Protein 8KG1 (pdb70)

Sequence (808 aa):
RHEIFDVNAIRADFPILRETVNGKPLIWFDNAATTQKPQAVIDRLSHFYAHENSNIHRAAHELAARATDAYEDAREAVRRFIGAAKAEEIIFLRGTTEAINLVAHHAWGGKHLGPGDEIVITHLEHHANIVPWQLLSRQTGAVLKVAPVDDAGNLLLGEFEDLLGPRTKLVAATQVSNALGTVTPVETIVELGHRYGARVLIDGAQSIPHMPIDVAALGADFFVFSGHIYGPTGIGVLYGREDALAETPPWQGGGNMIADVTLERSLYQGPPNKFEAGTGNIADAVGLGEAIRYVERVGIERIAAYEHALLEYATPRLAAIPGVRIVGTAQEKASVLSFVLAGHEPLEVGKALNAEGIAVRAGHHCAQPILRRMGLEATVRPSFAFYNTFDEIDVFIDAVRRIAEFDVNAIRADFPILRETVNGKPLIWFDNAATTQKPQAVIDRLSHFYAHENSNIHHRAAHELAARATDAYEDAREAVRRFIGAAKAEEIIFLRGTTEAINLVAHAWGGKHLGPGDEIVITHLEHHANIVPWQLLSRQTGAVLKVAPVDDAGNLLLGEFEDLLGPRTKLVAATQVSNALGTVTPVETIVELGHRYGARVLIDGAQSIPHMPIDVAALGADFFVFSGHIYGPTGIGVLYGREDALAETPPWQGGGNMIADVTLERSLYQGPPNKFEAGTGNIADAVGLGEAIRYVERVGIERIAAYEHALLEYATPRLAAIPGVRIVGTAQEKASVLSFVLAGHEPLEVGKALNAEGIAVRAGHHCAQPILRRMGLEATVRPSFAFYNTFDEIDVFIDAVRRIAEGSVD

Nearest PDB structures (foldseek):
  7ceq-assembly1_A  TM=9.903E-01  e=4.840E-55  Bacillus subtilis subsp. subtilis str. 168
  5j8q-assembly1_A  TM=9.914E-01  e=7.626E-55  Bacillus subtilis subsp. subtilis str. 168
  7e6c-assembly1_A  TM=9.897E-01  e=1.690E-54  Bacillus subtilis subsp. subtilis str. 168
  7cep-assembly1_A  TM=9.907E-01  e=2.245E-54  Bacillus subtilis subsp. subtilis str. 168
  7e6e-assembly1_A  TM=9.894E-01  e=1.308E-53  Bacillus subtilis subsp. subtilis str. 168

InterPro domains:
  IPR000192 Aminotransferase class V domain [PF00266] (178-547)
  IPR010970 Cysteine desulfurase, SufS [TIGR01979] (160-555)
  IPR010970 Cysteine desulfurase, SufS [cd06453] (178-551)
  IPR015421 Pyridoxal phosphate-dependent transferase, major domain [G3DSA:3.40.640.10] (189-449)
  IPR015422 Pyridoxal phosphate-dependent transferase, small domain [G3DSA:3.90.1150.10] (161-551)
  IPR015424 Pyridoxal phosphate-dependent transferase [SSF53383] (156-556)

Solvent-accessible surface area: 25689 Å² total

Organism: Mycolicibacterium smegmatis (strain ATCC 700084 / mc(2)155) (NCBI:txid246196)

Foldseek 3Di:
DLPDDDLVVVLVQFVCQQDAFLNFGAFELAVLVFDTAGVLLVVLLVCCVVPQDDFADLVPDPSNVSLNVLLLLLLVLVCVQQAPPDSLQKAKFQFQLVQLLLCLVFVLVVPAAAAAEEEEELLDFLSQPVSNVVSCVVHNYHYHYQYAPQLGAGDVVSSLVPAALRYAEYEYEQARSAFQDGYPLLSVCVSCVVNPYAYEYECQPPSLAAGHHCVVSVHQWYWYHLSLNFDHRIIIIGGPQVSQVSGAEDDDAPQQWPDDDPVDTHGDRGPSVHDHDGGPSSRSSSSSSSSVVCVSNNNVNFNVLQVVLCVVLQVLLVPQPQKDWGHNYPDGGFKTWIDGPPDQQVVLQVLVVSNSYHWDWFCSSSQSSQVVNVHGTTTIRGDGSSGDNVSSVSSSVSVNVVND/DCLPVVLVQFVCQQDFFLNFGFFELAPLVFDTAGVLLVVLLVCCVVPQDDFADLVPDPSNVSLPVLLLLLLVLVCVQQAPPDSLQKAKFQWQLVLLLLCLVWVVVQFFAAAAEEEEELLDFLSQPVSNVVSCVVHNYYYHYQYDDLQRAGDVVSSLVVAALRYAEYEYEQARSAFQDGHPLLSVCVSCVVRPYAYEYECQPPSLAAGHNCVVSVHQWYWYALSLNFDGRIIIIGGDQVSQVSTAEDDDAPQQFPDDDVVDTHGDRGPSVHDHDGGPSSRSSSSSSSSVVCVVVPNVVFNVQQVVLCVLQAVLLCPQPQKDWRHNYPDGGFKTWIAGPLAQQVVLQVLVVVNNYHWDWFCNSSQSSQVVNVHGITTMRGDGSSHDPVSSVSVSVSVNVVNPDDGD

Secondary structure (DSSP, 8-state):
--SS--HHHHHTT-GGGG-EETTEE-EE-BTTT-----HHHHHHHHHIIIII-S-S-TTS-HHHHHHHHHHHHHHHHHHHHHT-S-GGGEEEES-HHHHHHHIIIIIIHHH--TT-EEEEETT--GGGTHHHHHHHHHH-PEEEEE-B-TT--B-HHHHHHH--TTEEEEEEESB-TTT-BBP-HHHHHHHHHHTT-EEEEE-TTTTTTS---HHHH--SEEEEE----S-TT-EEEEE-HHHHHTSPP-S-STTTEEEE-SS-EEE--TTGGG--SS--HHHHHHHHHHHHHHHHH-HHHHHHHHHHHHHHHHHHHHTSTTEEEE---SSB-SB-EEEETTS-HHHHHHHHHHTTEE-EEE-TT-HHHHHHTT-S-EEE-B--TT--HHHHHHHHHHHHHHH-/--HHHHHTT-GGGG-EETTEEPEE-BTTT-----HHHHHHHHHIIIII-S-S-TTS-HHHHHHHHHHHHHHHHHHHHHT-S-GGGEEEES-HHHHHHHIIIIIIHHH--TT-EEEEETT--GGGTHHHHHHHHHH--EEEEE-B-TT--B-HHHHHHT--TTEEEEEEESB-TTT-BBP-HHHHHHHHHHTT-EEEEE-TTTTTTS---HHHH--SEEEEE------TT-EEEEE-HHHHHT----S-STTTEEEE-SS-EEE--TTGGG--SS--HHHHHHHHHHHHHHHHH-HHHHHHHHHHHHHHHHHHHHTSTTEEEE---SSB-SB-EEEETTS-HHHHHHHHHHTTEE-EEE-TT-HHHHHHTT-S-EEE-B--TT--HHHHHHHHHHHHHHHHS---

B-factor: mean 27.11, std 9.47, range [10.6, 81.76]

Structure (mmCIF, N/CA/C/O backbone):
data_8KG1
#
_entry.id   8KG1
#
_cell.length_a   112.092
_cell.length_b   112.092
_cell.length_c   120.813
_cell.angle_alpha   90.00
_cell.angle_beta   90.00
_cell.angle_gamma   120.00
#
_symmetry.space_group_name_H-M   'P 31 2 1'
#
loop_
_entity.id
_entity.type
_entity.pdbx_description
1 polymer 'cysteine desulfurase'
2 water water
#
loop_
_atom_site.group_PDB
_atom_site.id
_atom_site.type_symbol
_atom_site.label_atom_id
_atom_site.label_alt_id
_atom_site.label_comp_id
_atom_site.label_asym_id
_atom_site.label_entity_id
_atom_site.label_seq_id
_atom_site.pdbx_PDB_ins_code
_atom_site.Cartn_x
_atom_site.Cartn_y
_atom_site.Cartn_z
_atom_site.occupancy
_atom_site.B_iso_or_equiv
_atom_site.auth_seq_id
_atom_site.auth_comp_id
_atom_site.auth_asym_id
_atom_site.auth_atom_id
_atom_site.pdbx_PDB_model_num
ATOM 1 N N . ARG A 1 11 ? -74.644 47.650 -8.758 1.00 55.79 152 ARG A N 1
ATOM 2 C CA . ARG A 1 11 ? -74.611 47.145 -10.128 1.00 49.06 152 ARG A CA 1
ATOM 3 C C . ARG A 1 11 ? -73.461 46.171 -10.315 1.00 48.30 152 ARG A C 1
ATOM 4 O O . ARG A 1 11 ? -72.541 46.114 -9.495 1.00 53.50 152 ARG A O 1
ATOM 12 N N . HIS A 1 12 ? -73.523 45.427 -11.418 1.00 43.69 153 HIS A N 1
ATOM 13 C CA . HIS A 1 12 ? -72.475 44.512 -11.866 1.00 40.78 153 HIS A CA 1
ATOM 14 C C . HIS A 1 12 ? -72.261 43.338 -10.919 1.00 42.37 153 HIS A C 1
ATOM 15 O O . HIS A 1 12 ? -71.242 42.650 -11.008 1.00 39.71 153 HIS A O 1
ATOM 22 N N . GLU A 1 13 ? -73.204 43.080 -10.013 1.00 42.93 154 GLU A N 1
ATOM 23 C CA . GLU A 1 13 ? -73.212 41.796 -9.321 1.00 43.97 154 GLU A CA 1
ATOM 24 C C . GLU A 1 13 ? -73.272 40.653 -10.328 1.00 40.90 154 GLU A C 1
ATOM 25 O O . GLU A 1 13 ? -72.472 39.711 -10.272 1.00 41.66 154 GLU A O 1
ATOM 31 N N . ILE A 1 14 ? -74.224 40.727 -11.262 1.00 35.77 155 ILE A N 1
ATOM 32 C CA . ILE A 1 14 ? -74.307 39.837 -12.414 1.00 38.21 155 ILE A CA 1
ATOM 33 C C . ILE A 1 14 ? -73.756 40.579 -13.622 1.00 35.22 155 ILE A C 1
ATOM 34 O O . ILE A 1 14 ? -73.886 41.805 -13.740 1.00 33.56 155 ILE A O 1
ATOM 39 N N . PHE A 1 15 ? -73.148 39.833 -14.539 1.00 33.12 156 PHE A N 1
ATOM 40 C CA . PHE A 1 15 ? -72.583 40.407 -15.759 1.00 27.47 156 PHE A CA 1
ATOM 41 C C . PHE A 1 15 ? -73.689 40.639 -16.792 1.00 26.64 156 PHE A C 1
ATOM 42 O O . PHE A 1 15 ? -74.410 39.707 -17.163 1.00 24.78 156 PHE A O 1
ATOM 50 N N . ASP A 1 16 ? -73.823 41.875 -17.263 1.00 23.74 157 ASP A N 1
ATOM 51 C CA . ASP A 1 16 ? -74.755 42.184 -18.346 1.00 23.88 157 ASP A CA 1
ATOM 52 C C . ASP A 1 16 ? -74.113 43.247 -19.216 1.00 23.01 157 ASP A C 1
ATOM 53 O O . ASP A 1 16 ? -73.798 44.337 -18.722 1.00 22.99 157 ASP A O 1
ATOM 58 N N . VAL A 1 17 ? -73.929 42.945 -20.503 1.00 20.74 158 VAL A N 1
ATOM 59 C CA . VAL A 1 17 ? -73.116 43.847 -21.313 1.00 20.69 158 VAL A CA 1
ATOM 60 C C . VAL A 1 17 ? -73.781 45.218 -21.481 1.00 24.24 158 VAL A C 1
ATOM 61 O O . VAL A 1 17 ? -73.078 46.229 -21.603 1.00 19.34 158 VAL A O 1
ATOM 65 N N . ASN A 1 18 ? -75.120 45.304 -21.481 1.00 21.18 159 ASN A N 1
ATOM 66 C CA . ASN A 1 18 ? -75.713 46.635 -21.634 1.00 24.67 159 ASN A CA 1
ATOM 67 C C . ASN A 1 18 ? -75.546 47.479 -20.380 1.00 20.75 159 ASN A C 1
ATOM 68 O O . ASN A 1 18 ? -75.281 48.687 -20.474 1.00 22.01 159 ASN A O 1
ATOM 73 N N . ALA A 1 19 ? -75.687 46.867 -19.202 1.00 22.19 160 ALA A N 1
ATOM 74 C CA . ALA A 1 19 ? -75.360 47.570 -17.964 1.00 24.60 160 ALA A CA 1
ATOM 75 C C . ALA A 1 19 ? -73.920 48.082 -17.994 1.00 22.13 160 ALA A C 1
ATOM 76 O O . ALA A 1 19 ? -73.655 49.247 -17.676 1.00 22.39 160 ALA A O 1
ATOM 78 N N . ILE A 1 20 ? -72.978 47.233 -18.410 1.00 21.29 161 ILE A N 1
ATOM 79 C CA . ILE A 1 20 ? -71.570 47.636 -18.459 1.00 19.36 161 ILE A CA 1
ATOM 80 C C . ILE A 1 20 ? -71.378 48.792 -19.434 1.00 20.43 161 ILE A C 1
ATOM 81 O O . ILE A 1 20 ? -70.765 49.815 -19.100 1.00 17.04 161 ILE A O 1
ATOM 86 N N . ARG A 1 21 ? -71.927 48.655 -20.646 1.00 19.99 162 ARG A N 1
ATOM 87 C CA . ARG A 1 21 ? -71.772 49.681 -21.677 1.00 18.79 162 ARG A CA 1
ATOM 88 C C . ARG A 1 21 ? -72.271 51.031 -21.197 1.00 22.33 162 ARG A C 1
ATOM 89 O O . ARG A 1 21 ? -71.716 52.077 -21.564 1.00 20.24 162 ARG A O 1
ATOM 97 N N . ALA A 1 22 ? -73.331 51.028 -20.384 1.00 20.47 163 ALA A N 1
ATOM 98 C CA . ALA A 1 22 ? -73.886 52.288 -19.902 1.00 25.25 163 ALA A CA 1
ATOM 99 C C . ALA A 1 22 ? -72.890 53.093 -19.067 1.00 22.64 163 ALA A C 1
ATOM 100 O O . ALA A 1 22 ? -73.078 54.305 -18.905 1.00 24.50 163 ALA A O 1
ATOM 102 N N . ASP A 1 23 ? -71.850 52.454 -18.525 1.00 20.32 164 ASP A N 1
ATOM 103 C CA . ASP A 1 23 ? -70.816 53.160 -17.775 1.00 22.51 164 ASP A CA 1
ATOM 104 C C . ASP A 1 23 ? -69.845 53.933 -18.662 1.00 20.84 164 ASP A C 1
ATOM 105 O O . ASP A 1 23 ? -69.077 54.756 -18.142 1.00 21.37 164 ASP A O 1
ATOM 110 N N . PHE A 1 24 ? -69.845 53.684 -19.970 1.00 19.61 165 PHE A N 1
ATOM 111 C CA . PHE A 1 24 ? -68.838 54.233 -20.875 1.00 20.14 165 PHE A CA 1
ATOM 112 C C . PHE A 1 24 ? -69.482 55.305 -21.743 1.00 19.44 165 PHE A C 1
ATOM 113 O O . PHE A 1 24 ? -70.086 54.982 -22.778 1.00 19.76 165 PHE A O 1
ATOM 121 N N . PRO A 1 25 ? -69.361 56.589 -21.388 1.00 20.78 166 PRO A N 1
ATOM 122 C CA . PRO A 1 25 ? -70.137 57.621 -22.110 1.00 20.00 166 PRO A CA 1
ATOM 123 C C . PRO A 1 25 ? -69.831 57.703 -23.603 1.00 26.49 166 PRO A C 1
ATOM 124 O O . PRO A 1 25 ? -70.755 57.910 -24.410 1.00 23.18 166 PRO A O 1
ATOM 128 N N . ILE A 1 26 ? -68.572 57.502 -24.008 1.00 19.96 167 ILE A N 1
ATOM 129 C CA . ILE A 1 26 ? -68.230 57.656 -25.424 1.00 20.72 167 ILE A CA 1
ATOM 130 C C . ILE A 1 26 ? -68.934 56.628 -26.291 1.00 21.96 167 ILE A C 1
ATOM 131 O O . ILE A 1 26 ? -69.025 56.808 -27.511 1.00 23.01 167 ILE A O 1
ATOM 136 N N . LEU A 1 27 ? -69.445 55.547 -25.694 1.00 20.65 168 LEU A N 1
ATOM 137 C CA . LEU A 1 27 ? -70.118 54.523 -26.484 1.00 21.86 168 LEU A CA 1
ATOM 138 C C . LEU A 1 27 ? -71.474 54.979 -27.009 1.00 29.82 168 LEU A C 1
ATOM 139 O O . LEU A 1 27 ? -72.071 54.270 -27.829 1.00 25.39 168 LEU A O 1
ATOM 144 N N . ARG A 1 28 ? -71.980 56.131 -26.564 1.00 29.15 169 ARG A N 1
ATOM 145 C CA . ARG A 1 28 ? -73.187 56.683 -27.161 1.00 31.13 169 ARG A CA 1
ATOM 146 C C . ARG A 1 28 ? -72.864 57.712 -28.238 1.00 29.80 169 ARG A C 1
ATOM 147 O O . ARG A 1 28 ? -73.777 58.319 -28.803 1.00 32.16 169 ARG A O 1
ATOM 155 N N . GLU A 1 29 ? -71.590 57.890 -28.567 1.00 27.94 170 GLU A N 1
ATOM 156 C CA . GLU A 1 29 ? -71.216 58.838 -29.604 1.00 29.70 170 GLU A CA 1
ATOM 157 C C . GLU A 1 29 ? -71.621 58.324 -30.988 1.00 35.80 170 GLU A C 1
ATOM 158 O O . GLU A 1 29 ? -71.802 57.119 -31.217 1.00 25.31 170 GLU A O 1
ATOM 164 N N . THR A 1 30 ? -71.764 59.267 -31.920 1.00 35.53 171 THR A N 1
ATOM 165 C CA . THR A 1 30 ? -72.220 58.989 -33.274 1.00 37.97 171 THR A CA 1
ATOM 166 C C . THR A 1 30 ? -71.095 59.284 -34.263 1.00 33.84 171 THR A C 1
ATOM 167 O O . THR A 1 30 ? -70.337 60.238 -34.088 1.00 37.33 171 THR A O 1
ATOM 171 N N . VAL A 1 31 ? -70.977 58.449 -35.291 1.00 32.35 172 VAL A N 1
ATOM 172 C CA . VAL A 1 31 ? -69.948 58.594 -36.314 1.00 40.08 172 VAL A CA 1
ATOM 173 C C . VAL A 1 31 ? -70.640 58.589 -37.663 1.00 39.59 172 VAL A C 1
ATOM 174 O O . VAL A 1 31 ? -71.272 57.591 -38.029 1.00 40.32 172 VAL A O 1
ATOM 178 N N . ASN A 1 32 ? -70.529 59.696 -38.401 1.00 47.03 173 ASN A N 1
ATOM 179 C CA . ASN A 1 32 ? -71.130 59.797 -39.733 1.00 47.03 173 ASN A CA 1
ATOM 180 C C . ASN A 1 32 ? -72.631 59.518 -39.694 1.00 50.63 173 ASN A C 1
ATOM 181 O O . ASN A 1 32 ? -73.196 58.962 -40.635 1.00 54.11 173 ASN A O 1
ATOM 186 N N . GLY A 1 33 ? -73.295 59.881 -38.599 1.00 47.85 174 GLY A N 1
ATOM 187 C CA . GLY A 1 33 ? -74.703 59.572 -38.453 1.00 40.85 174 GLY A CA 1
ATOM 188 C C . GLY A 1 33 ? -75.016 58.166 -37.986 1.00 43.14 174 GLY A C 1
ATOM 189 O O . GLY A 1 33 ? -76.198 57.843 -37.806 1.00 41.05 174 GLY A O 1
ATOM 190 N N . LYS A 1 34 ? -74.003 57.325 -37.767 1.00 38.79 175 LYS A N 1
ATOM 191 C CA . LYS A 1 34 ? -74.147 55.937 -37.350 1.00 35.52 175 LYS A CA 1
ATOM 192 C C . LYS A 1 34 ? -73.639 55.750 -35.922 1.00 36.61 175 LYS A C 1
ATOM 193 O O . LYS A 1 34 ? -72.797 56.517 -35.440 1.00 33.90 175 LYS A O 1
ATOM 199 N N . PRO A 1 35 ? -74.105 54.720 -35.224 1.00 32.54 176 PRO A N 1
ATOM 200 C CA . PRO A 1 35 ? -73.543 54.431 -33.902 1.00 32.16 176 PRO A CA 1
ATOM 201 C C . PRO A 1 35 ? -72.062 54.091 -34.005 1.00 31.31 176 PRO A C 1
ATOM 202 O O . PRO A 1 35 ? -71.620 53.412 -34.935 1.00 29.79 176 PRO A O 1
ATOM 206 N N . LEU A 1 36 ? -71.292 54.592 -33.047 1.00 28.50 177 LEU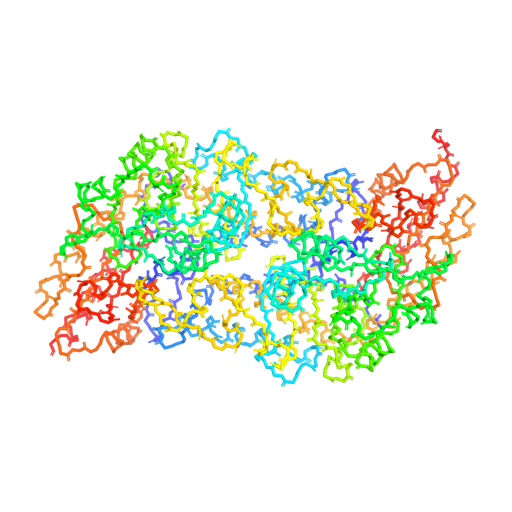 A N 1
ATOM 207 C CA . LEU A 1 36 ? -69.901 54.187 -32.934 1.00 26.85 177 LEU A CA 1
ATOM 208 C C . LEU A 1 36 ? -69.816 52.719 -32.554 1.00 24.37 177 LEU A C 1
ATOM 209 O O . LEU A 1 36 ? -70.549 52.245 -31.684 1.00 25.73 177 LEU A O 1
ATOM 214 N N . ILE A 1 37 ? -68.906 52.001 -33.197 1.00 19.82 178 ILE A N 1
ATOM 215 C CA . ILE A 1 37 ? -68.579 50.630 -32.820 1.00 22.25 178 ILE A CA 1
ATOM 216 C C . ILE A 1 37 ? -67.069 50.589 -32.599 1.00 20.36 178 ILE A C 1
ATOM 217 O O . ILE A 1 37 ? -66.289 50.622 -33.558 1.00 19.92 178 ILE A O 1
ATOM 222 N N . TRP A 1 38 ? -66.648 50.524 -31.341 1.00 18.05 179 TRP A N 1
ATOM 223 C CA . TRP A 1 38 ? -65.232 50.630 -30.991 1.00 17.85 179 TRP A CA 1
ATOM 224 C C . TRP A 1 38 ? -64.609 49.242 -31.004 1.00 19.95 179 TRP A C 1
ATOM 225 O O . TRP A 1 38 ? -64.649 48.514 -30.009 1.00 18.67 179 TRP A O 1
ATOM 236 N N . PHE A 1 39 ? -63.998 48.880 -32.151 1.00 15.04 180 PHE A N 1
ATOM 237 C CA . PHE A 1 39 ? -63.207 47.660 -32.286 1.00 16.92 180 PHE A CA 1
ATOM 238 C C . PHE A 1 39 ? -61.707 47.956 -32.359 1.00 17.97 180 PHE A C 1
ATOM 239 O O . PHE A 1 39 ? -60.964 47.242 -33.042 1.00 17.34 180 PHE A O 1
ATOM 247 N N . ASP A 1 40 ? -61.240 49.014 -31.683 1.00 18.42 181 ASP A N 1
ATOM 248 C CA . ASP A 1 40 ? -59.832 49.416 -31.735 1.00 16.91 181 ASP A CA 1
ATOM 249 C C . ASP A 1 40 ? -59.184 49.311 -30.359 1.00 18.66 181 ASP A C 1
ATOM 250 O O . ASP A 1 40 ? -58.286 50.092 -30.020 1.00 14.26 181 ASP A O 1
ATOM 255 N N . ASN A 1 41 ? -59.646 48.339 -29.566 1.00 15.73 182 ASN A N 1
ATOM 256 C CA . ASN A 1 41 ? -59.225 48.203 -28.176 1.00 16.16 182 ASN A CA 1
ATOM 257 C C . ASN A 1 41 ? -57.755 47.858 -28.022 1.00 18.77 182 ASN A C 1
ATOM 258 O O . ASN A 1 41 ? -57.146 48.227 -27.012 1.00 20.29 182 ASN A O 1
ATOM 263 N N . ALA A 1 42 ? -57.174 47.136 -28.981 1.00 17.91 183 ALA A N 1
ATOM 264 C CA . ALA A 1 42 ? -55.747 46.838 -28.921 1.00 21.82 183 ALA A CA 1
ATOM 265 C C . ALA A 1 42 ? -54.884 48.083 -29.098 1.00 21.86 183 ALA A C 1
ATOM 266 O O . ALA A 1 42 ? -53.694 48.045 -28.769 1.00 24.14 183 ALA A O 1
ATOM 268 N N . ALA A 1 43 ? -55.443 49.172 -29.634 1.00 20.80 184 ALA A N 1
ATOM 269 C CA . ALA A 1 43 ? -54.730 50.447 -29.703 1.00 17.92 184 ALA A CA 1
ATOM 270 C C . ALA A 1 43 ? -54.963 51.272 -28.442 1.00 19.02 184 ALA A C 1
ATOM 271 O O . ALA A 1 43 ? -54.007 51.731 -27.813 1.00 18.53 184 ALA A O 1
ATOM 273 N N . THR A 1 44 ? -56.225 51.477 -28.064 1.00 17.60 185 THR A N 1
ATOM 274 C CA . THR A 1 44 ? -56.536 52.031 -26.751 1.00 14.89 185 THR A CA 1
ATOM 275 C C . THR A 1 44 ? -57.985 51.703 -26.418 1.00 15.17 185 THR A C 1
ATOM 276 O O . THR A 1 44 ? -58.782 51.374 -27.300 1.00 14.21 185 THR A O 1
ATOM 280 N N . THR A 1 45 ? -58.313 51.766 -25.130 1.00 13.89 186 THR A N 1
ATOM 281 C CA . THR A 1 45 ? -59.659 51.459 -24.659 1.00 15.07 186 THR A CA 1
ATOM 282 C C . THR A 1 45 ? -60.395 52.734 -24.262 1.00 16.00 186 THR A C 1
ATOM 283 O O . THR A 1 45 ? -59.789 53.781 -24.016 1.00 16.62 186 THR A O 1
ATOM 287 N N . GLN A 1 46 ? -61.719 52.619 -24.169 1.00 15.67 187 GLN A N 1
ATOM 288 C CA . GLN A 1 46 ? -62.564 53.710 -23.724 1.00 14.72 187 GLN A CA 1
ATOM 289 C C . GLN A 1 46 ? -62.758 53.648 -22.209 1.00 17.97 187 GLN A C 1
ATOM 290 O O . GLN A 1 46 ? -62.494 52.625 -21.571 1.00 16.38 187 GLN A O 1
ATOM 296 N N . LYS A 1 47 ? -63.184 54.800 -21.616 1.00 16.80 188 LYS A N 1
ATOM 297 C CA . LYS A 1 47 ? -63.086 54.941 -20.154 1.00 14.57 188 LYS A CA 1
ATOM 298 C C . LYS A 1 47 ? -64.449 54.904 -19.482 1.00 15.38 188 LYS A C 1
ATOM 299 O O . LYS A 1 47 ? -65.399 55.508 -19.985 1.00 18.09 188 LYS A O 1
ATOM 305 N N . PRO A 1 48 ? -64.571 54.237 -18.336 1.00 17.41 189 PRO A N 1
ATOM 306 C CA . PRO A 1 48 ? -65.811 54.351 -17.550 1.00 17.05 189 PRO A CA 1
ATOM 307 C C . PRO A 1 48 ? -65.924 55.720 -16.905 1.00 16.62 189 PRO A C 1
ATOM 308 O O . PRO A 1 48 ? -64.921 56.361 -16.582 1.00 17.77 189 PRO A O 1
ATOM 312 N N . GLN A 1 49 ? -67.171 56.166 -16.716 1.00 16.86 190 GLN A N 1
ATOM 313 C CA . GLN A 1 49 ? -67.408 57.460 -16.086 1.00 19.83 190 GLN A CA 1
ATOM 314 C C . GLN A 1 49 ? -66.675 57.578 -14.753 1.00 18.07 190 GLN A C 1
ATOM 315 O O . GLN A 1 49 ? -66.204 58.659 -14.406 1.00 16.83 190 GLN A O 1
ATOM 321 N N . ALA A 1 50 ? -66.557 56.480 -14.005 1.00 17.07 191 ALA A N 1
ATOM 322 C CA . ALA A 1 50 ? -65.896 56.537 -12.707 1.00 17.14 191 ALA A CA 1
ATOM 323 C C . ALA A 1 50 ? -64.433 56.973 -12.836 1.00 17.67 191 ALA A C 1
ATOM 324 O O . ALA A 1 50 ? -63.924 57.701 -11.978 1.00 17.27 191 ALA A O 1
ATOM 326 N N . VAL A 1 51 ? -63.744 56.559 -13.902 1.00 15.46 192 VAL A N 1
ATOM 327 C CA . VAL A 1 51 ? -62.356 56.987 -14.095 1.00 15.26 192 VAL A CA 1
ATOM 328 C C . VAL A 1 51 ? -62.296 58.491 -14.383 1.00 17.19 192 VAL A C 1
ATOM 329 O O . VAL A 1 51 ? -61.515 59.239 -13.764 1.00 14.83 192 VAL A O 1
ATOM 333 N N . ILE A 1 52 ? -63.118 58.946 -15.339 1.00 14.85 193 ILE A N 1
ATOM 334 C CA . ILE A 1 52 ? -63.235 60.369 -15.676 1.00 18.15 193 ILE A CA 1
ATOM 335 C C . ILE A 1 52 ? -63.527 61.198 -14.425 1.00 19.20 193 ILE A C 1
ATOM 336 O O . ILE A 1 52 ? -62.873 62.222 -14.151 1.00 22.27 193 ILE A O 1
ATOM 341 N N . ASP A 1 53 ? -64.502 60.746 -13.632 1.00 17.24 194 ASP A N 1
ATOM 342 C CA . ASP A 1 53 ? -64.875 61.442 -12.410 1.00 19.94 194 ASP A CA 1
ATOM 343 C C . ASP A 1 53 ? -63.783 61.361 -11.349 1.00 20.92 194 ASP A C 1
ATOM 344 O O . ASP A 1 53 ? -63.658 62.280 -10.539 1.00 22.29 194 ASP A O 1
ATOM 349 N N . ARG A 1 54 ? -62.990 60.283 -11.327 1.00 18.87 195 ARG A N 1
ATOM 350 C CA . ARG A 1 54 ? -61.928 60.188 -10.329 1.00 18.59 195 ARG A CA 1
ATOM 351 C C . ARG A 1 54 ? -60.866 61.241 -10.589 1.00 20.80 195 ARG A C 1
ATOM 352 O O . ARG A 1 54 ? -60.352 61.862 -9.645 1.00 15.58 195 ARG A O 1
ATOM 360 N N . LEU A 1 55 ? -60.552 61.463 -11.876 1.00 17.39 196 LEU A N 1
ATOM 361 C CA . LEU A 1 55 ? -59.616 62.519 -12.264 1.00 17.61 196 LEU A CA 1
ATOM 362 C C . LEU A 1 55 ? -60.152 63.899 -11.901 1.00 20.64 196 LEU A C 1
ATOM 363 O O . LEU A 1 55 ? -59.421 64.743 -11.349 1.00 20.86 196 LEU A O 1
ATOM 368 N N . SER A 1 56 ? -61.416 64.169 -12.265 1.00 20.29 197 SER A N 1
ATOM 369 C CA . SER A 1 56 ? -62.027 65.453 -11.909 1.00 21.31 197 SER A CA 1
ATOM 370 C C . SER A 1 56 ? -61.996 65.682 -10.404 1.00 20.15 197 SER A C 1
ATOM 371 O O . SER A 1 56 ? -61.690 66.789 -9.937 1.00 22.27 197 SER A O 1
ATOM 374 N N . HIS A 1 57 ? -62.330 64.649 -9.630 1.00 20.96 198 HIS A N 1
ATOM 375 C CA . HIS A 1 57 ? -62.354 64.784 -8.179 1.00 21.18 198 HIS A CA 1
ATOM 376 C C . HIS A 1 57 ? -60.960 65.051 -7.623 1.00 19.92 198 HIS A C 1
ATOM 377 O O . HIS A 1 57 ? -60.794 65.901 -6.741 1.00 24.15 198 HIS A O 1
ATOM 384 N N . PHE A 1 58 ? -59.939 64.348 -8.127 1.00 19.81 199 PHE A N 1
ATOM 385 C CA . PHE A 1 58 ? -58.581 64.618 -7.667 1.00 17.87 199 PHE A CA 1
ATOM 386 C C . PHE A 1 58 ? -58.208 66.076 -7.905 1.00 19.39 199 PHE A C 1
ATOM 387 O O . PHE A 1 58 ? -57.696 66.749 -7.003 1.00 20.56 199 PHE A O 1
ATOM 395 N N . TYR A 1 59 ? -58.465 66.591 -9.113 1.00 19.54 200 TYR A N 1
ATOM 396 C CA . TYR A 1 59 ? -58.046 67.961 -9.391 1.00 18.47 200 TYR A CA 1
ATOM 397 C C . TYR A 1 59 ? -58.853 68.978 -8.595 1.00 21.17 200 TYR A C 1
ATOM 398 O O . TYR A 1 59 ? -58.337 70.052 -8.264 1.00 23.27 200 TYR A O 1
ATOM 407 N N . ALA A 1 60 ? -60.106 68.666 -8.270 1.00 20.62 201 ALA A N 1
ATOM 408 C CA . ALA A 1 60 ? -60.930 69.624 -7.544 1.00 23.40 201 ALA A CA 1
ATOM 409 C C . ALA A 1 60 ? -60.752 69.552 -6.032 1.00 22.70 201 ALA A C 1
ATOM 410 O O . ALA A 1 60 ? -61.082 70.519 -5.336 1.00 25.07 201 ALA A O 1
ATOM 412 N N . HIS A 1 61 ? -60.251 68.443 -5.496 1.00 21.65 202 HIS A N 1
ATOM 413 C CA . HIS A 1 61 ? -60.285 68.238 -4.054 1.00 23.28 202 HIS A CA 1
ATOM 414 C C . HIS A 1 61 ? -58.993 67.724 -3.442 1.00 24.46 202 HIS A C 1
ATOM 415 O O . HIS A 1 61 ? -58.823 67.863 -2.224 1.00 25.19 202 HIS A O 1
ATOM 422 N N . GLU A 1 62 ? -58.082 67.137 -4.220 1.00 21.62 203 GLU A N 1
ATOM 423 C CA . GLU A 1 62 ? -56.914 66.489 -3.645 1.00 21.84 203 GLU A CA 1
ATOM 424 C C . GLU A 1 62 ? -55.585 66.965 -4.206 1.00 20.91 203 GLU A C 1
ATOM 425 O O . GLU A 1 62 ? -54.543 66.479 -3.748 1.00 22.24 203 GLU A O 1
ATOM 431 N N . ASN A 1 63 ? -55.578 67.905 -5.150 1.00 19.68 204 ASN A N 1
ATOM 432 C CA . ASN A 1 63 ? -54.389 68.117 -5.970 1.00 21.44 204 ASN A CA 1
ATOM 433 C C . ASN A 1 63 ? -53.247 68.766 -5.191 1.00 19.79 204 ASN A C 1
ATOM 434 O O . ASN A 1 63 ? -53.408 69.833 -4.596 1.00 21.69 204 ASN A O 1
ATOM 439 N N . SER A 1 64 ? -52.071 68.154 -5.274 1.00 22.11 205 SER A N 1
ATOM 440 C CA . SER A 1 64 ? -50.860 68.624 -4.623 1.00 20.49 205 SER A CA 1
ATOM 441 C C . SER A 1 64 ? -49.758 67.637 -4.974 1.00 23.77 205 SER A C 1
ATOM 442 O O . SER A 1 64 ? -50.034 66.502 -5.373 1.00 20.38 205 SER A O 1
ATOM 445 N N . ASN A 1 65 ? -48.508 68.081 -4.840 1.00 22.36 206 ASN A N 1
ATOM 446 C CA . ASN A 1 65 ? -47.423 67.116 -4.768 1.00 24.00 206 ASN A CA 1
ATOM 447 C C . ASN A 1 65 ? -47.478 66.365 -3.432 1.00 26.91 206 ASN A C 1
ATOM 448 O O . ASN A 1 65 ? -48.123 66.799 -2.467 1.00 21.16 206 ASN A O 1
ATOM 453 N N . ILE A 1 66 ? -46.785 65.228 -3.370 1.00 26.00 207 ILE A N 1
ATOM 454 C CA . ILE A 1 66 ? -46.953 64.336 -2.225 1.00 30.59 207 ILE A CA 1
ATOM 455 C C . ILE A 1 66 ? -46.055 64.734 -1.053 1.00 33.20 207 ILE A C 1
ATOM 456 O O . ILE A 1 66 ? -45.490 65.837 -1.044 1.00 30.63 207 ILE A O 1
ATOM 461 N N . HIS A 1 67 ? -45.962 63.833 -0.051 1.00 33.72 208 HIS A N 1
ATOM 462 C CA . HIS A 1 67 ? -45.275 63.960 1.245 1.00 39.66 208 HIS A CA 1
ATOM 463 C C . HIS A 1 67 ? -46.284 64.408 2.307 1.00 35.69 208 HIS A C 1
ATOM 464 O O . HIS A 1 67 ? -46.531 65.604 2.490 1.00 33.44 208 HIS A O 1
ATOM 471 N N . ARG A 1 68 ? -46.877 63.445 3.017 1.00 38.95 209 ARG A N 1
ATOM 472 C CA . ARG A 1 68 ? -48.075 63.739 3.799 1.00 35.43 209 ARG A CA 1
ATOM 473 C C . ARG A 1 68 ? -47.815 64.697 4.953 1.00 38.03 209 ARG A C 1
ATOM 474 O O . ARG A 1 68 ? -48.744 65.391 5.375 1.00 41.89 209 ARG A O 1
ATOM 482 N N . ALA A 1 69 ? -46.579 64.782 5.453 1.00 40.28 210 ALA A N 1
ATOM 483 C CA . ALA A 1 69 ? -46.287 65.704 6.545 1.00 43.62 210 ALA A CA 1
ATOM 484 C C . ALA A 1 69 ? -46.355 67.172 6.126 1.00 41.59 210 ALA A C 1
ATOM 485 O O . ALA A 1 69 ? -46.408 68.042 7.003 1.00 38.69 210 ALA A O 1
ATOM 487 N N . ALA A 1 70 ? -46.385 67.468 4.824 1.00 35.88 211 ALA A N 1
ATOM 488 C CA . ALA A 1 70 ? -46.294 68.854 4.370 1.00 37.65 211 ALA A CA 1
ATOM 489 C C . ALA A 1 70 ? -47.495 69.680 4.823 1.00 34.00 211 ALA A C 1
ATOM 490 O O . ALA A 1 70 ? -47.340 70.696 5.512 1.00 33.28 211 ALA A O 1
ATOM 492 N N . HIS A 1 71 ? -48.696 69.277 4.416 1.00 30.43 212 HIS A N 1
ATOM 493 C CA . HIS A 1 71 ? -49.937 70.014 4.659 1.00 29.06 212 HIS A CA 1
ATOM 494 C C . HIS A 1 71 ? -51.091 69.125 4.195 1.00 27.96 212 HIS A C 1
ATOM 495 O O . HIS A 1 71 ? -50.872 68.036 3.659 1.00 25.57 212 HIS A O 1
ATOM 502 N N . GLU A 1 72 ? -52.325 69.611 4.382 1.00 29.68 213 GLU A N 1
ATOM 503 C CA . GLU A 1 72 ? -53.521 68.771 4.228 1.00 26.07 213 GLU A CA 1
ATOM 504 C C . GLU A 1 72 ? -53.653 68.191 2.813 1.00 27.95 213 GLU A C 1
ATOM 505 O O . GLU A 1 72 ? -53.863 66.980 2.637 1.00 26.51 213 GLU A O 1
ATOM 511 N N . LEU A 1 73 ? -53.566 69.043 1.789 1.00 22.90 214 LEU A N 1
ATOM 512 C CA . LEU A 1 73 ? -53.714 68.541 0.426 1.00 26.50 214 LEU A CA 1
ATOM 513 C C . LEU A 1 73 ? -52.580 67.596 0.065 1.00 24.16 214 LEU A C 1
ATOM 514 O O . LEU A 1 73 ? -52.793 66.613 -0.652 1.00 24.26 214 LEU A O 1
ATOM 519 N N . ALA A 1 74 ? -51.363 67.879 0.537 1.00 20.95 215 ALA A N 1
ATOM 520 C CA . ALA A 1 74 ? -50.269 66.947 0.293 1.00 24.52 215 ALA A CA 1
ATOM 521 C C . ALA A 1 74 ? -50.583 65.582 0.897 1.00 27.23 215 ALA A C 1
ATOM 522 O O . ALA A 1 74 ? -50.305 64.547 0.276 1.00 23.34 215 ALA A O 1
ATOM 524 N N . ALA A 1 75 ? -51.207 65.557 2.087 1.00 21.54 216 ALA A N 1
ATOM 525 C CA . ALA A 1 75 ? -51.588 64.279 2.687 1.00 26.07 216 ALA A CA 1
ATOM 526 C C . ALA A 1 75 ? -52.676 63.582 1.873 1.00 24.15 216 ALA A C 1
ATOM 527 O O . ALA A 1 75 ? -52.660 62.354 1.737 1.00 25.78 216 ALA A O 1
ATOM 529 N N . ARG A 1 76 ? -53.624 64.343 1.318 1.00 22.68 217 ARG A N 1
ATOM 530 C CA . ARG A 1 76 ? -54.662 63.736 0.481 1.00 23.22 217 ARG A CA 1
ATOM 531 C C . ARG A 1 76 ? -54.060 63.118 -0.778 1.00 22.92 217 ARG A C 1
ATOM 532 O O . ARG A 1 76 ? -54.356 61.968 -1.134 1.00 24.75 217 ARG A O 1
ATOM 540 N N . ALA A 1 77 ? -53.232 63.889 -1.484 1.00 19.56 218 ALA A N 1
ATOM 541 C CA . ALA A 1 77 ? -52.585 63.379 -2.690 1.00 23.21 218 ALA A CA 1
ATOM 542 C C . ALA A 1 77 ? -51.710 62.170 -2.381 1.00 24.76 218 ALA A C 1
ATOM 543 O O . ALA A 1 77 ? -51.681 61.212 -3.158 1.00 21.80 218 ALA A O 1
ATOM 545 N N . THR A 1 78 ? -50.985 62.202 -1.257 1.00 22.91 219 THR A N 1
ATOM 546 C CA . THR A 1 78 ? -50.133 61.078 -0.873 1.00 28.47 219 THR A CA 1
ATOM 547 C C . THR A 1 78 ? -50.965 59.831 -0.617 1.00 25.31 219 THR A C 1
ATOM 548 O O . THR A 1 78 ? -50.614 58.736 -1.066 1.00 27.10 219 THR A O 1
ATOM 552 N N . ASP A 1 79 ? -52.056 59.976 0.141 1.00 24.25 220 ASP A N 1
ATOM 553 C CA . ASP A 1 79 ? -52.958 58.857 0.380 1.00 25.55 220 ASP A CA 1
ATOM 554 C C . ASP A 1 79 ? -53.429 58.268 -0.942 1.00 24.22 220 ASP A C 1
ATOM 555 O O . ASP A 1 79 ? -53.435 57.046 -1.129 1.00 20.69 220 ASP A O 1
ATOM 560 N N . ALA A 1 80 ? -53.844 59.133 -1.873 1.00 21.02 221 ALA A N 1
ATOM 561 C CA . ALA A 1 80 ? -54.401 58.633 -3.129 1.00 22.43 221 ALA A CA 1
ATOM 562 C C . ALA A 1 80 ? -53.336 57.940 -3.966 1.00 21.26 221 ALA A C 1
ATOM 563 O O . ALA A 1 80 ? -53.587 56.877 -4.547 1.00 20.59 221 ALA A O 1
ATOM 565 N N . TYR A 1 81 ? -52.133 58.518 -4.023 1.00 22.04 222 TYR A N 1
ATOM 566 C CA . TYR A 1 81 ? -51.041 57.930 -4.795 1.00 21.67 222 TYR A CA 1
ATOM 567 C C . TYR A 1 81 ? -50.637 56.571 -4.226 1.00 21.03 222 TYR A C 1
ATOM 568 O O . TYR A 1 81 ? -50.466 55.599 -4.975 1.00 19.30 222 TYR A O 1
ATOM 577 N N . GLU A 1 82 ? -50.475 56.487 -2.897 1.00 20.74 223 GLU A N 1
ATOM 578 C CA . GLU A 1 82 ? -50.127 55.213 -2.260 1.00 22.45 223 GLU A CA 1
ATOM 579 C C . GLU A 1 82 ? -51.220 54.172 -2.473 1.00 21.94 223 GLU A C 1
ATOM 580 O O . GLU A 1 82 ? -50.929 52.999 -2.747 1.00 20.36 223 GLU A O 1
ATOM 586 N N . ASP A 1 83 ? -52.489 54.582 -2.346 1.00 22.26 224 ASP A N 1
ATOM 587 C CA . ASP A 1 83 ? -53.607 53.678 -2.612 1.00 19.88 224 ASP A CA 1
ATOM 588 C C . ASP A 1 83 ? -53.597 53.185 -4.062 1.00 20.81 224 ASP A C 1
ATOM 589 O O . ASP A 1 83 ? -53.920 52.023 -4.335 1.00 19.36 224 ASP A O 1
ATOM 594 N N . ALA A 1 84 ? -53.220 54.046 -5.007 1.00 18.71 225 ALA A N 1
ATOM 595 C CA . ALA A 1 84 ? -53.152 53.629 -6.412 1.00 18.86 225 ALA A CA 1
ATOM 596 C C . ALA A 1 84 ? -52.038 52.610 -6.639 1.00 19.63 225 ALA A C 1
ATOM 597 O O . ALA A 1 84 ? -52.227 51.605 -7.347 1.00 17.45 225 ALA A O 1
ATOM 599 N N . ARG A 1 85 ? -50.866 52.841 -6.036 1.00 18.12 226 ARG A N 1
ATOM 600 C CA . ARG A 1 85 ? -49.799 51.847 -6.137 1.00 18.64 226 ARG A CA 1
ATOM 601 C C . ARG A 1 85 ? -50.244 50.511 -5.545 1.00 20.81 226 ARG A C 1
ATOM 602 O O . ARG A 1 85 ? -49.947 49.440 -6.091 1.00 17.33 226 ARG A O 1
ATOM 610 N N . GLU A 1 86 ? -50.955 50.558 -4.421 1.00 17.77 227 GLU A N 1
ATOM 611 C CA . GLU A 1 86 ? -51.417 49.329 -3.792 1.00 22.68 227 GLU A CA 1
ATOM 612 C C . GLU A 1 86 ? -52.474 48.632 -4.650 1.00 20.26 227 GLU A C 1
ATOM 613 O O . GLU A 1 86 ? -52.510 47.398 -4.704 1.00 19.86 227 GLU A O 1
ATOM 619 N N . ALA A 1 87 ? -53.331 49.400 -5.328 1.00 17.05 228 ALA A N 1
ATOM 620 C CA . ALA A 1 87 ? -54.297 48.806 -6.250 1.00 19.27 228 ALA A CA 1
ATOM 621 C C . ALA A 1 87 ? -53.589 48.035 -7.353 1.00 19.24 228 ALA A C 1
ATOM 622 O O . ALA A 1 87 ? -53.999 46.922 -7.708 1.00 17.32 228 ALA A O 1
ATOM 624 N N . VAL A 1 88 ? -52.511 48.611 -7.900 1.00 18.08 229 VAL A N 1
ATOM 625 C CA . VAL A 1 88 ? -51.732 47.892 -8.910 1.00 18.25 229 VAL A CA 1
ATOM 626 C C . VAL A 1 88 ? -51.116 46.628 -8.312 1.00 19.02 229 VAL A C 1
ATOM 627 O O . VAL A 1 88 ? -51.183 45.540 -8.906 1.00 17.05 229 VAL A O 1
ATOM 631 N N . ARG A 1 89 ? -50.487 46.759 -7.137 1.00 15.20 230 ARG A N 1
ATOM 632 C CA . ARG A 1 89 ? -49.847 45.603 -6.507 1.00 20.37 230 ARG A CA 1
ATOM 633 C C . ARG A 1 89 ? -50.835 44.459 -6.342 1.00 19.17 230 ARG A C 1
ATOM 634 O O . ARG A 1 89 ? -50.538 43.303 -6.674 1.00 17.95 230 ARG A O 1
ATOM 642 N N . ARG A 1 90 ? -52.014 44.772 -5.806 1.00 18.96 231 ARG A N 1
ATOM 643 C CA . ARG A 1 90 ? -53.029 43.758 -5.555 1.00 19.35 231 ARG A CA 1
ATOM 644 C C . ARG A 1 90 ? -53.516 43.145 -6.859 1.00 23.55 231 ARG A C 1
ATOM 645 O O . ARG A 1 90 ? -53.635 41.917 -6.978 1.00 20.36 231 ARG A O 1
ATOM 653 N N . PHE A 1 91 ? -53.790 43.989 -7.861 1.00 21.52 232 PHE A N 1
ATOM 654 C CA . PHE A 1 91 ? -54.395 43.494 -9.091 1.00 19.60 232 PHE A CA 1
ATOM 655 C C . PHE A 1 91 ? -53.464 42.554 -9.833 1.00 18.68 232 PHE A C 1
ATOM 656 O O . PHE A 1 91 ? -53.926 41.603 -10.471 1.00 19.38 232 PHE A O 1
ATOM 664 N N . ILE A 1 92 ? -52.149 42.803 -9.792 1.00 17.19 233 ILE A N 1
ATOM 665 C CA . ILE A 1 92 ? -51.241 41.909 -10.508 1.00 17.08 233 ILE A CA 1
ATOM 666 C C . ILE A 1 92 ? -50.586 40.883 -9.599 1.00 19.87 233 ILE A C 1
ATOM 667 O O . ILE A 1 92 ? -49.775 40.078 -10.074 1.00 22.76 233 ILE A O 1
ATOM 672 N N . GLY A 1 93 ? -50.923 40.869 -8.315 1.00 20.87 234 GLY A N 1
ATOM 673 C CA . GLY A 1 93 ? -50.372 39.862 -7.421 1.00 22.90 234 GLY A CA 1
ATOM 674 C C . GLY A 1 93 ? -48.896 40.020 -7.131 1.00 22.94 234 GLY A C 1
ATOM 675 O O . GLY A 1 93 ? -48.187 39.016 -7.010 1.00 24.77 234 GLY A O 1
ATOM 676 N N . ALA A 1 94 ? -48.410 41.254 -7.038 1.00 20.57 235 ALA A N 1
ATOM 677 C CA . ALA A 1 94 ? -47.041 41.479 -6.607 1.00 20.73 235 ALA A CA 1
ATOM 678 C C . ALA A 1 94 ? -46.948 41.325 -5.094 1.00 25.07 235 ALA A C 1
ATOM 679 O O . ALA A 1 94 ? -47.887 41.638 -4.356 1.00 23.42 235 ALA A O 1
ATOM 681 N N . ALA A 1 95 ? -45.798 40.832 -4.634 1.00 23.06 236 ALA A N 1
ATOM 682 C CA . ALA A 1 95 ? -45.599 40.654 -3.201 1.00 23.57 236 ALA A CA 1
ATOM 683 C C . ALA A 1 95 ? -45.560 41.993 -2.477 1.00 24.06 236 ALA A C 1
ATOM 684 O O . ALA A 1 95 ? -46.095 42.120 -1.375 1.00 25.91 236 ALA A O 1
ATOM 686 N N . LYS A 1 96 ? -44.930 43.005 -3.071 1.00 22.48 237 LYS A N 1
ATOM 687 C CA . LYS A 1 96 ? -44.702 44.253 -2.356 1.00 22.92 237 LYS A CA 1
ATOM 688 C C . LYS A 1 96 ? -44.993 45.442 -3.248 1.00 22.42 237 LYS A C 1
ATOM 689 O O . LYS A 1 96 ? -44.720 45.403 -4.453 1.00 20.31 237 LYS A O 1
ATOM 695 N N . ALA A 1 97 ? -45.535 46.507 -2.643 1.00 21.03 238 ALA A N 1
ATOM 696 C CA . ALA A 1 97 ? -45.766 47.737 -3.400 1.00 21.36 238 ALA A CA 1
ATOM 697 C C . ALA A 1 97 ? -44.456 48.348 -3.868 1.00 24.43 238 ALA A C 1
ATOM 698 O O . ALA A 1 97 ? -44.427 49.065 -4.878 1.00 20.73 238 ALA A O 1
ATOM 700 N N . GLU A 1 98 ? -43.359 48.074 -3.151 1.00 19.88 239 GLU A N 1
ATOM 701 C CA . GLU A 1 98 ? -42.040 48.543 -3.560 1.00 23.52 239 GLU A CA 1
ATOM 702 C C . GLU A 1 98 ? -41.568 47.916 -4.863 1.00 21.53 239 GLU A C 1
ATOM 703 O O . GLU A 1 98 ? -40.545 48.356 -5.399 1.00 20.46 239 GLU A O 1
ATOM 709 N N . GLU A 1 99 ? -42.274 46.910 -5.377 1.00 19.13 240 GLU A N 1
ATOM 710 C CA . GLU A 1 99 ? -41.949 46.307 -6.662 1.00 19.96 240 GLU A CA 1
ATOM 711 C C . GLU A 1 99 ? -42.733 46.941 -7.814 1.00 16.99 240 GLU A C 1
ATOM 712 O O . GLU A 1 99 ? -42.578 46.521 -8.963 1.00 17.25 240 GLU A O 1
ATOM 718 N N . ILE A 1 100 ? -43.556 47.944 -7.528 1.00 17.11 241 ILE A N 1
ATOM 719 C CA . ILE A 1 100 ? -44.394 48.622 -8.516 1.00 16.45 241 ILE A CA 1
ATOM 720 C C . ILE A 1 100 ? -43.768 49.974 -8.828 1.00 16.96 241 ILE A C 1
ATOM 721 O O . ILE A 1 100 ? -43.663 50.830 -7.941 1.00 17.91 241 ILE A O 1
ATOM 726 N N . ILE A 1 101 ? -43.375 50.192 -10.081 1.00 16.24 242 ILE A N 1
ATOM 727 C CA . ILE A 1 101 ? -42.787 51.451 -10.533 1.00 14.07 242 ILE A CA 1
ATOM 728 C C . ILE A 1 101 ? -43.767 52.109 -11.491 1.00 18.12 242 ILE A C 1
ATOM 729 O O . ILE A 1 101 ? -44.154 51.501 -12.498 1.00 14.46 242 ILE A O 1
ATOM 734 N N . PHE A 1 102 ? -44.137 53.359 -11.199 1.00 14.10 243 PHE A N 1
ATOM 735 C CA . PHE A 1 102 ? -44.969 54.147 -12.096 1.00 17.59 243 PHE A CA 1
ATOM 736 C C . PHE A 1 102 ? -44.105 54.876 -13.114 1.00 16.49 243 PHE A C 1
ATOM 737 O O . PHE A 1 102 ? -43.045 55.408 -12.770 1.00 15.15 243 PHE A O 1
ATOM 745 N N . LEU A 1 103 ? -44.548 54.873 -14.370 1.00 13.70 244 LEU A N 1
ATOM 746 C CA . LEU A 1 103 ? -43.898 55.625 -15.447 1.00 15.00 244 LEU A CA 1
ATOM 747 C C . LEU A 1 103 ? -44.971 55.877 -16.506 1.00 16.27 244 LEU A C 1
ATOM 748 O O . LEU A 1 103 ? -46.160 55.745 -16.212 1.00 13.93 244 LEU A O 1
ATOM 753 N N . ARG A 1 104 ? -44.576 56.217 -17.742 1.00 13.15 245 ARG A N 1
ATOM 754 C CA . ARG A 1 104 ? -45.605 56.642 -18.697 1.00 15.50 245 ARG A CA 1
ATOM 755 C C . ARG A 1 104 ? -46.343 55.463 -19.346 1.00 15.40 245 ARG A C 1
ATOM 756 O O . ARG A 1 104 ? -47.539 55.578 -19.655 1.00 17.44 245 ARG A O 1
ATOM 764 N N . GLY A 1 105 ? -45.674 54.337 -19.564 1.00 13.00 246 GLY A N 1
ATOM 765 C CA . GLY A 1 105 ? -46.350 53.198 -20.158 1.00 14.86 246 GLY A CA 1
ATOM 766 C C . GLY A 1 105 ? -45.380 52.064 -20.418 1.00 16.07 246 GLY A C 1
ATOM 767 O O . GLY A 1 105 ? -44.231 52.090 -19.977 1.00 14.45 246 GLY A O 1
ATOM 768 N N . THR A 1 106 ? -45.876 51.062 -21.145 1.00 14.10 247 THR A N 1
ATOM 769 C CA . THR A 1 106 ? -45.088 49.878 -21.468 1.00 14.98 247 THR A CA 1
ATOM 770 C C . THR A 1 106 ? -43.757 50.245 -22.122 1.00 12.71 247 THR A C 1
ATOM 771 O O . THR A 1 106 ? -42.710 49.683 -21.783 1.00 13.98 247 THR A O 1
ATOM 775 N N . THR A 1 107 ? -43.783 51.186 -23.067 1.00 13.96 248 THR A N 1
ATOM 776 C CA . THR A 1 107 ? -42.576 51.539 -23.818 1.00 12.26 248 THR A CA 1
ATOM 777 C C . THR A 1 107 ? -41.502 52.130 -22.903 1.00 13.26 248 THR A C 1
ATOM 778 O O . THR A 1 107 ? -40.322 51.746 -22.971 1.00 12.51 248 THR A O 1
ATOM 782 N N . GLU A 1 108 ? -41.887 53.069 -22.033 1.00 10.93 249 GLU A N 1
ATOM 783 C CA . GLU A 1 108 ? -40.905 53.604 -21.096 1.00 14.02 249 GLU A CA 1
ATOM 784 C C . GLU A 1 108 ? -40.402 52.513 -20.157 1.00 10.60 249 GLU A C 1
ATOM 785 O O . GLU A 1 108 ? -39.219 52.477 -19.831 1.00 14.04 249 GLU A O 1
ATOM 791 N N . ALA A 1 109 ? -41.272 51.596 -19.735 1.00 13.81 250 ALA A N 1
ATOM 792 C CA . ALA A 1 109 ? -40.835 50.536 -18.812 1.00 14.48 250 ALA A CA 1
ATOM 793 C C . ALA A 1 109 ? -39.797 49.619 -19.454 1.00 15.07 250 ALA A C 1
ATOM 794 O O . ALA A 1 109 ? -38.785 49.245 -18.825 1.00 13.99 250 ALA A O 1
ATOM 796 N N . ILE A 1 110 ? -40.034 49.229 -20.707 1.00 13.53 251 ILE A N 1
ATOM 797 C CA . ILE A 1 110 ? -39.065 48.374 -21.380 1.00 13.69 251 ILE A CA 1
ATOM 798 C C . ILE A 1 110 ? -37.761 49.129 -21.614 1.00 15.74 251 ILE A C 1
ATOM 799 O O . ILE A 1 110 ? -36.666 48.555 -21.503 1.00 13.47 251 ILE A O 1
ATOM 804 N N . ASN A 1 111 ? -37.848 50.421 -21.959 1.00 13.41 252 ASN A N 1
ATOM 805 C CA . ASN A 1 111 ? -36.617 51.190 -22.135 1.00 15.19 252 ASN A CA 1
ATOM 806 C C . ASN A 1 111 ? -35.848 51.299 -20.826 1.00 13.40 252 ASN A C 1
ATOM 807 O O . ASN A 1 111 ? -34.617 51.272 -20.827 1.00 15.02 252 ASN A O 1
ATOM 812 N N . LEU A 1 112 ? -36.557 51.429 -19.699 1.00 14.10 253 LEU A N 1
ATOM 813 C CA . LEU A 1 112 ? -35.877 51.458 -18.407 1.00 15.70 253 LEU A CA 1
ATOM 814 C C . LEU A 1 112 ? -35.067 50.195 -18.219 1.00 15.31 253 LEU A C 1
ATOM 815 O O . LEU A 1 112 ? -33.857 50.252 -17.959 1.00 14.62 253 LEU A O 1
ATOM 820 N N . VAL A 1 113 ? -35.724 49.038 -18.351 1.00 17.22 254 VAL A N 1
ATOM 821 C CA . VAL A 1 113 ? -35.019 47.763 -18.151 1.00 15.73 254 VAL A CA 1
ATOM 822 C C . VAL A 1 113 ? -33.844 47.637 -19.119 1.00 18.74 254 VAL A C 1
ATOM 823 O O . VAL A 1 113 ? -32.712 47.313 -18.715 1.00 16.63 254 VAL A O 1
ATOM 827 N N . ALA A 1 114 ? -34.081 47.944 -20.400 1.00 17.41 255 ALA A N 1
ATOM 828 C CA . ALA A 1 114 ? -33.034 47.814 -21.407 1.00 19.51 255 ALA A CA 1
ATOM 829 C C . ALA A 1 114 ? -31.830 48.676 -21.053 1.00 20.56 255 ALA A C 1
ATOM 830 O O . ALA A 1 114 ? -30.727 48.163 -20.854 1.00 20.01 255 ALA A O 1
ATOM 832 N N A HIS A 1 115 ? -32.047 49.983 -20.907 0.52 19.28 256 HIS A N 1
ATOM 833 N N B HIS A 1 115 ? -32.020 49.990 -20.919 0.48 18.75 256 HIS A N 1
ATOM 834 C CA A HIS A 1 115 ? -30.945 50.910 -20.683 0.52 20.14 256 HIS A CA 1
ATOM 835 C CA B HIS A 1 115 ? -30.853 50.837 -20.690 0.48 20.26 256 HIS A CA 1
ATOM 836 C C A HIS A 1 115 ? -30.243 50.617 -19.359 0.52 21.29 256 HIS A C 1
ATOM 837 C C B HIS A 1 115 ? -30.218 50.550 -19.336 0.48 21.14 256 HIS A C 1
ATOM 838 O O A HIS A 1 115 ? -29.062 50.268 -19.343 0.52 22.26 256 HIS A O 1
ATOM 839 O O B HIS A 1 115 ? -29.044 50.189 -19.269 0.48 22.03 256 HIS A O 1
ATOM 852 N N . ALA A 1 116 ? -30.977 50.661 -18.242 1.00 18.37 257 ALA A N 1
ATOM 853 C CA . ALA A 1 116 ? -30.345 50.535 -16.927 1.00 19.26 257 ALA A CA 1
ATOM 854 C C . ALA A 1 116 ? -29.862 49.106 -16.669 1.00 20.56 257 ALA A C 1
ATOM 855 O O . ALA A 1 116 ? -28.650 48.859 -16.520 1.00 19.93 257 ALA A O 1
ATOM 857 N N . TRP A 1 117 ? -30.786 48.136 -16.631 1.00 17.82 258 TRP A N 1
ATOM 858 C CA . TRP A 1 117 ? -30.363 46.772 -16.348 1.00 20.58 258 TRP A CA 1
ATOM 859 C C . TRP A 1 117 ? -29.449 46.241 -17.458 1.00 20.59 258 TRP A C 1
ATOM 860 O O . TRP A 1 117 ? -28.396 45.644 -17.182 1.00 20.98 258 TRP A O 1
ATOM 871 N N . GLY A 1 118 ? -29.841 46.429 -18.725 1.00 19.01 259 GLY A N 1
ATOM 872 C CA . GLY A 1 118 ? -29.054 45.897 -19.820 1.00 20.94 259 GLY A CA 1
ATOM 873 C C . GLY A 1 118 ? -27.654 46.474 -19.889 1.00 25.72 259 GLY A C 1
ATOM 874 O O . GLY A 1 118 ? -26.690 45.724 -20.069 1.00 26.85 259 GLY A O 1
ATOM 875 N N . GLY A 1 119 ? -27.505 47.809 -19.768 1.00 24.26 260 GLY A N 1
ATOM 876 C CA . GLY A 1 119 ? -26.177 48.380 -19.781 1.00 23.98 260 GLY A CA 1
ATOM 877 C C . GLY A 1 119 ? -25.337 47.969 -18.600 1.00 28.56 260 GLY A C 1
ATOM 878 O O . GLY A 1 119 ? -24.103 47.992 -18.694 1.00 30.13 260 GLY A O 1
ATOM 879 N N . LYS A 1 120 ? -25.965 47.586 -17.485 1.00 26.81 261 LYS A N 1
ATOM 880 C CA . LYS A 1 120 ? -25.126 47.083 -16.406 1.00 26.66 261 LYS A CA 1
ATOM 881 C C . LYS A 1 120 ? -24.718 45.622 -16.601 1.00 31.59 261 LYS A C 1
ATOM 882 O O . LYS A 1 120 ? -23.625 45.233 -16.169 1.00 30.72 261 LYS A O 1
ATOM 888 N N . HIS A 1 121 ? -25.557 44.787 -17.228 1.00 26.50 262 HIS A N 1
ATOM 889 C CA . HIS A 1 121 ? -25.306 43.349 -17.182 1.00 26.57 262 HIS A CA 1
ATOM 890 C C . HIS A 1 121 ? -24.933 42.694 -18.510 1.00 32.10 262 HIS A C 1
ATOM 891 O O . HIS A 1 121 ? -24.529 41.526 -18.499 1.00 33.08 262 HIS A O 1
ATOM 898 N N . LEU A 1 122 ? -25.041 43.383 -19.642 1.00 26.25 263 LEU A N 1
ATOM 899 C CA . LEU A 1 122 ? -24.809 42.745 -20.932 1.00 29.31 263 LEU A CA 1
ATOM 900 C C . LEU A 1 122 ? -23.482 43.181 -21.543 1.00 31.79 263 LEU A C 1
ATOM 901 O O . LEU A 1 122 ? -23.055 44.331 -21.406 1.00 31.07 263 LEU A O 1
ATOM 906 N N . GLY A 1 123 ? -22.839 42.240 -22.229 1.00 30.08 264 GLY A N 1
ATOM 907 C CA . GLY A 1 123 ? -21.618 42.507 -22.946 1.00 29.19 264 GLY A CA 1
ATOM 908 C C . GLY A 1 123 ? -21.497 41.645 -24.189 1.00 32.70 264 GLY A C 1
ATOM 909 O O . GLY A 1 123 ? -22.408 40.876 -24.524 1.00 29.93 264 GLY A O 1
ATOM 910 N N . PRO A 1 124 ? -20.359 41.750 -24.885 1.00 29.06 265 PRO A N 1
ATOM 911 C CA . PRO A 1 124 ? -20.224 41.114 -26.205 1.00 29.80 265 PRO A CA 1
ATOM 912 C C . PRO A 1 124 ? -20.507 39.618 -26.178 1.00 31.36 265 PRO A C 1
ATOM 913 O O . PRO A 1 124 ? -19.985 38.878 -25.344 1.00 30.49 265 PRO A O 1
ATOM 917 N N . GLY A 1 125 ? -21.346 39.174 -27.115 1.00 34.90 266 GLY A N 1
ATOM 918 C CA . GLY A 1 125 ? -21.676 37.773 -27.240 1.00 31.94 266 GLY A CA 1
ATOM 919 C C . GLY A 1 125 ? -22.795 37.290 -26.344 1.00 35.18 266 GLY A C 1
ATOM 920 O O . GLY A 1 125 ? -23.356 36.219 -26.613 1.00 36.80 266 GLY A O 1
ATOM 921 N N . ASP A 1 126 ? -23.128 38.025 -25.280 1.00 31.97 267 ASP A N 1
ATOM 922 C CA . ASP A 1 126 ? -24.316 37.714 -24.495 1.00 32.13 267 ASP A CA 1
ATOM 923 C C . ASP A 1 126 ? -25.551 37.735 -25.388 1.00 33.39 267 ASP A C 1
ATOM 924 O O . ASP A 1 126 ? -25.620 38.478 -26.367 1.00 29.98 267 ASP A O 1
ATOM 929 N N . GLU A 1 127 ? -26.554 36.939 -25.024 1.00 28.30 268 GLU A N 1
ATOM 930 C CA . GLU A 1 127 ? -27.702 36.728 -25.890 1.00 27.85 268 GLU A CA 1
ATOM 931 C C . GLU A 1 127 ? -28.985 37.196 -25.217 1.00 21.46 268 GLU A C 1
ATOM 932 O O . GLU A 1 127 ? -29.217 36.919 -24.034 1.00 24.91 268 GLU A O 1
ATOM 938 N N . ILE A 1 128 ? -29.799 37.920 -25.981 1.00 22.23 269 ILE A N 1
ATOM 939 C CA . ILE A 1 128 ? -31.163 38.292 -25.617 1.00 24.18 269 ILE A CA 1
ATOM 940 C C . ILE A 1 128 ? -32.099 37.517 -26.534 1.00 21.47 269 ILE A C 1
ATOM 941 O O . ILE A 1 128 ? -31.912 37.514 -27.755 1.00 26.41 269 ILE A O 1
ATOM 946 N N . VAL A 1 129 ? -33.093 36.855 -25.960 1.00 23.64 270 VAL A N 1
ATOM 947 C CA . VAL A 1 129 ? -34.073 36.111 -26.743 1.00 24.02 270 VAL A CA 1
ATOM 948 C C . VAL A 1 129 ? -35.404 36.845 -26.659 1.00 24.47 270 VAL A C 1
ATOM 949 O O . VAL A 1 129 ? -35.906 37.106 -25.558 1.00 21.07 270 VAL A O 1
ATOM 953 N N . ILE A 1 130 ? -35.957 37.200 -27.819 1.00 22.94 271 ILE A N 1
ATOM 954 C CA . ILE A 1 130 ? -37.320 37.713 -27.929 1.00 24.74 271 ILE A CA 1
ATOM 955 C C . ILE A 1 130 ? -38.097 36.776 -28.849 1.00 26.51 271 ILE A C 1
ATOM 956 O O . ILE A 1 130 ? -37.529 35.929 -29.536 1.00 22.66 271 ILE A O 1
ATOM 961 N N . THR A 1 131 ? -39.410 36.925 -28.851 1.00 25.57 272 THR A N 1
ATOM 962 C CA . THR A 1 131 ? -40.222 36.124 -29.750 1.00 23.65 272 THR A CA 1
ATOM 963 C C . THR A 1 131 ? -40.525 36.928 -31.005 1.00 22.87 272 THR A C 1
ATOM 964 O O . THR A 1 131 ? -40.441 38.156 -31.021 1.00 25.57 272 THR A O 1
ATOM 968 N N . HIS A 1 132 ? -40.848 36.211 -32.079 1.00 22.52 273 HIS A N 1
ATOM 969 C CA . HIS A 1 132 ? -41.208 36.865 -33.327 1.00 23.08 273 HIS A CA 1
ATOM 970 C C . HIS A 1 132 ? -42.499 37.677 -33.208 1.00 23.82 273 HIS A C 1
ATOM 971 O O . HIS A 1 132 ? -42.787 38.488 -34.099 1.00 23.70 273 HIS A O 1
ATOM 978 N N . LEU A 1 133 ? -43.261 37.495 -32.121 1.00 22.27 274 LEU A N 1
ATOM 979 C CA . LEU A 1 133 ? -44.570 38.119 -31.903 1.00 24.01 274 LEU A CA 1
ATOM 980 C C . LEU A 1 133 ? -44.498 39.539 -31.352 1.00 22.64 274 LEU A C 1
ATOM 981 O O . LEU A 1 133 ? -45.553 40.147 -31.134 1.00 22.18 274 LEU A O 1
ATOM 986 N N . GLU A 1 134 ? -43.300 40.074 -31.121 1.00 20.44 275 GLU A N 1
ATOM 987 C CA . GLU A 1 134 ? -43.148 41.295 -30.338 1.00 19.75 275 GLU A CA 1
ATOM 988 C C . GLU A 1 134 ? -43.677 42.531 -31.060 1.00 19.93 275 GLU A C 1
ATOM 989 O O . GLU A 1 134 ? -43.509 42.695 -32.271 1.00 18.19 275 GLU A O 1
ATOM 995 N N . HIS A 1 135 ? -44.314 43.404 -30.283 1.00 19.06 276 HIS A N 1
ATOM 996 C CA . HIS A 1 135 ? -44.541 44.803 -30.613 1.00 19.02 276 HIS A CA 1
ATOM 997 C C . HIS A 1 135 ? -43.188 45.516 -30.718 1.00 19.09 276 HIS A C 1
ATOM 998 O O . HIS A 1 135 ? -42.197 45.088 -30.127 1.00 17.04 276 HIS A O 1
ATOM 1005 N N . HIS A 1 136 ? -43.143 46.613 -31.484 1.00 15.94 277 HIS A N 1
ATOM 1006 C CA . HIS A 1 136 ? -41.887 47.361 -31.633 1.00 16.67 277 HIS A CA 1
ATOM 1007 C C . HIS A 1 136 ? -41.312 47.818 -30.294 1.00 17.78 277 HIS A C 1
ATOM 1008 O O . HIS A 1 136 ? -40.093 47.971 -30.167 1.00 16.86 277 HIS A O 1
ATOM 1015 N N . ALA A 1 137 ? -42.166 48.075 -29.300 1.00 13.95 278 ALA A N 1
ATOM 1016 C CA . ALA A 1 137 ? -41.673 48.493 -27.987 1.00 16.89 278 ALA A CA 1
ATOM 1017 C C . ALA A 1 137 ? -40.780 47.434 -27.354 1.00 17.55 278 ALA A C 1
ATOM 1018 O O . ALA A 1 137 ? -39.936 47.755 -26.510 1.00 15.60 278 ALA A O 1
ATOM 1020 N N . ASN A 1 138 ? -40.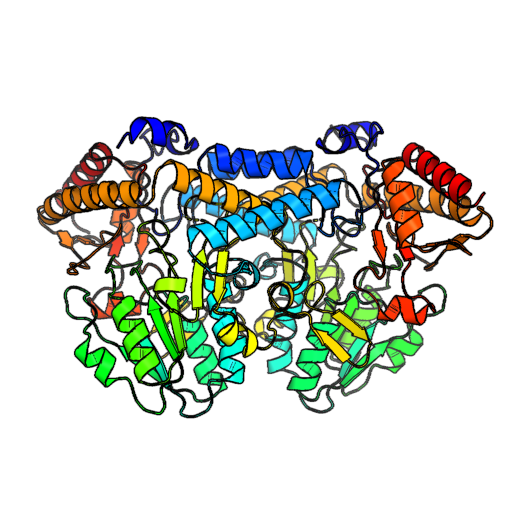975 46.168 -27.717 1.00 15.93 279 ASN A N 1
ATOM 1021 C CA . ASN A 1 138 ? -40.173 45.061 -27.209 1.00 18.25 279 ASN A CA 1
ATOM 1022 C C . ASN A 1 138 ? -39.221 44.535 -28.276 1.00 19.45 279 ASN A C 1
ATOM 1023 O O . ASN A 1 138 ? -38.835 43.361 -28.254 1.00 20.02 279 ASN A O 1
ATOM 1028 N N . ILE A 1 139 ? -38.860 45.388 -29.234 1.00 16.90 280 ILE A N 1
ATOM 1029 C CA . ILE A 1 139 ? -37.836 45.059 -30.221 1.00 18.92 280 ILE A CA 1
ATOM 1030 C C . ILE A 1 139 ? -36.787 46.160 -30.241 1.00 21.07 280 ILE A C 1
ATOM 1031 O O . ILE A 1 139 ? -35.589 45.896 -30.052 1.00 20.53 280 ILE A O 1
ATOM 1036 N N . VAL A 1 140 ? -37.229 47.400 -30.487 1.00 17.34 281 VAL A N 1
ATOM 1037 C CA . VAL A 1 140 ? -36.278 48.493 -30.725 1.00 16.44 281 VAL A CA 1
ATOM 1038 C C . VAL A 1 140 ? -35.341 48.703 -29.542 1.00 19.86 281 VAL A C 1
ATOM 1039 O O . VAL A 1 140 ? -34.134 48.878 -29.767 1.00 20.10 281 VAL A O 1
ATOM 1043 N N . PRO A 1 141 ? -35.800 48.714 -28.281 1.00 17.06 282 PRO A N 1
ATOM 1044 C CA . PRO A 1 141 ? -34.841 48.879 -27.175 1.00 18.11 282 PRO A CA 1
ATOM 1045 C C . PRO A 1 141 ? -33.783 47.788 -27.129 1.00 20.46 282 PRO A C 1
ATOM 1046 O O . PRO A 1 141 ? -32.630 48.074 -26.781 1.00 19.95 282 PRO A O 1
ATOM 1050 N N . TRP A 1 142 ? -34.132 46.540 -27.468 1.00 19.33 283 TRP A N 1
ATOM 1051 C CA . TRP A 1 142 ? -33.113 45.492 -27.483 1.00 21.17 283 TRP A CA 1
ATOM 1052 C C . TRP A 1 142 ? -32.141 45.669 -28.644 1.00 24.54 283 TRP A C 1
ATOM 1053 O O . TRP A 1 142 ? -30.958 45.353 -28.496 1.00 22.09 283 TRP A O 1
ATOM 1064 N N . GLN A 1 143 ? -32.594 46.208 -29.784 1.00 22.12 284 GLN A N 1
ATOM 1065 C CA . GLN A 1 143 ? -31.660 46.504 -30.877 1.00 24.66 284 GLN A CA 1
ATOM 1066 C C . GLN A 1 143 ? -30.686 47.614 -30.493 1.00 27.05 284 GLN A C 1
ATOM 1067 O O . GLN A 1 143 ? -29.480 47.524 -30.777 1.00 29.94 284 GLN A O 1
ATOM 1073 N N . LEU A 1 144 ? -31.196 48.676 -29.866 1.00 22.18 285 LEU A N 1
ATOM 1074 C CA . LEU A 1 144 ? -30.334 49.736 -29.354 1.00 24.89 285 LEU A CA 1
ATOM 1075 C C . LEU A 1 144 ? -29.308 49.169 -28.379 1.00 30.22 285 LEU A C 1
ATOM 1076 O O . LEU A 1 144 ? -28.095 49.363 -28.542 1.00 30.75 285 LEU A O 1
ATOM 1081 N N . LEU A 1 145 ? -29.782 48.436 -27.368 1.00 25.89 286 LEU A N 1
ATOM 1082 C CA . LEU A 1 145 ? -28.882 47.854 -26.382 1.00 26.97 286 LEU A CA 1
ATOM 1083 C C . LEU A 1 145 ? -27.881 46.905 -27.031 1.00 29.16 286 LEU A C 1
ATOM 1084 O O . LEU A 1 145 ? -26.711 46.844 -26.630 1.00 27.10 286 LEU A O 1
ATOM 1089 N N . SER A 1 146 ? -28.316 46.160 -28.041 1.00 27.03 287 SER A N 1
ATOM 1090 C CA . SER A 1 146 ? -27.432 45.202 -28.675 1.00 27.19 287 SER A CA 1
ATOM 1091 C C . SER A 1 146 ? -26.326 45.906 -29.451 1.00 30.76 287 SER A C 1
ATOM 1092 O O . SER A 1 146 ? -25.179 45.448 -29.454 1.00 28.83 287 SER A O 1
ATOM 1095 N N . ARG A 1 147 ? -26.634 47.027 -30.103 1.00 28.58 288 ARG A N 1
ATOM 1096 C CA . ARG A 1 147 ? -25.547 47.754 -30.753 1.00 33.82 288 ARG A CA 1
ATOM 1097 C C . ARG A 1 147 ? -24.628 48.405 -29.726 1.00 33.65 288 ARG A C 1
ATOM 1098 O O . ARG A 1 147 ? -23.425 48.554 -29.972 1.00 32.48 288 ARG A O 1
ATOM 1106 N N . GLN A 1 148 ? -25.166 48.776 -28.566 1.00 30.76 289 GLN A N 1
ATOM 1107 C CA . GLN A 1 148 ? -24.347 49.451 -27.567 1.00 31.75 289 GLN A CA 1
ATOM 1108 C C . GLN A 1 148 ? -23.416 48.487 -26.832 1.00 28.80 289 GLN A C 1
ATOM 1109 O O . GLN A 1 148 ? -22.290 48.857 -26.481 1.00 27.32 289 GLN A O 1
ATOM 1115 N N . THR A 1 149 ? -23.868 47.257 -26.580 1.00 24.71 290 THR A N 1
ATOM 1116 C CA . THR A 1 149 ? -23.170 46.321 -25.712 1.00 28.17 290 THR A CA 1
ATOM 1117 C C . THR A 1 149 ? -22.503 45.175 -26.447 1.00 27.08 290 THR A C 1
ATOM 1118 O O . THR A 1 149 ? -21.739 44.438 -25.824 1.00 23.80 290 THR A O 1
ATOM 1122 N N . GLY A 1 150 ? -22.802 44.975 -27.727 1.00 24.43 291 GLY A N 1
ATOM 1123 C CA . GLY A 1 150 ? -22.350 43.796 -28.426 1.00 24.06 291 GLY A CA 1
ATOM 1124 C C . GLY A 1 150 ? -23.169 42.546 -28.183 1.00 27.78 291 GLY A C 1
ATOM 1125 O O . GLY A 1 150 ? -22.833 41.491 -28.740 1.00 25.44 291 GLY A O 1
ATOM 1126 N N . ALA A 1 151 ? -24.221 42.618 -27.368 1.00 28.04 292 ALA A N 1
ATOM 1127 C CA . ALA A 1 151 ? -25.079 41.459 -27.149 1.00 28.89 292 ALA A CA 1
ATOM 1128 C C . ALA A 1 151 ? -25.726 41.018 -28.458 1.00 26.08 292 ALA A C 1
ATOM 1129 O O . ALA A 1 151 ? -25.908 41.811 -29.382 1.00 25.22 292 ALA A O 1
ATOM 1131 N N . VAL A 1 152 ? -26.050 39.731 -28.542 1.00 29.68 293 VAL A N 1
ATOM 1132 C CA . VAL A 1 152 ? -26.671 39.144 -29.726 1.00 28.36 293 VAL A CA 1
ATOM 1133 C C . VAL A 1 152 ? -28.161 38.975 -29.461 1.00 29.82 293 VAL A C 1
ATOM 1134 O O . VAL A 1 152 ? -28.557 38.448 -28.414 1.00 27.82 293 VAL A O 1
ATOM 1138 N N . LEU A 1 153 ? -28.986 39.426 -30.400 1.00 30.02 294 LEU A N 1
ATOM 1139 C CA . LEU A 1 153 ? -30.436 39.316 -30.301 1.00 26.75 294 LEU A CA 1
ATOM 1140 C C . LEU A 1 153 ? -30.909 38.104 -31.101 1.00 26.85 294 LEU A C 1
ATOM 1141 O O . LEU A 1 153 ? -30.676 38.030 -32.310 1.00 28.18 294 LEU A O 1
ATOM 1146 N N . LYS A 1 154 ? -31.536 37.145 -30.421 1.00 24.65 295 LYS A N 1
ATOM 1147 C CA . LYS A 1 154 ? -32.126 35.970 -31.052 1.00 28.74 295 LYS A CA 1
ATOM 1148 C C . LYS A 1 154 ? -33.645 36.080 -31.011 1.00 27.60 295 LYS A C 1
ATOM 1149 O O . LYS A 1 154 ? -34.214 36.620 -30.056 1.00 24.06 295 LYS A O 1
ATOM 1155 N N . VAL A 1 155 ? -34.296 35.540 -32.042 1.00 27.55 296 VAL A N 1
ATOM 1156 C CA . VAL A 1 155 ? -35.739 35.680 -32.233 1.00 25.84 296 VAL A CA 1
ATOM 1157 C C . VAL A 1 155 ? -36.357 34.283 -32.284 1.00 27.77 296 VAL A C 1
ATOM 1158 O O . VAL A 1 155 ? -36.110 33.523 -33.226 1.00 26.02 296 VAL A O 1
ATOM 1162 N N . ALA A 1 156 ? -37.164 33.951 -31.284 1.00 24.70 297 ALA A N 1
ATOM 1163 C CA . ALA A 1 156 ? -37.839 32.651 -31.247 1.00 24.26 297 ALA A CA 1
ATOM 1164 C C . ALA A 1 156 ? -38.945 32.600 -32.297 1.00 28.43 297 ALA A C 1
ATOM 1165 O O . ALA A 1 156 ? -39.725 33.551 -32.408 1.00 24.65 297 ALA A O 1
ATOM 1167 N N . PRO A 1 157 ? -39.050 31.523 -33.077 1.00 31.19 298 PRO A N 1
ATOM 1168 C CA . PRO A 1 157 ? -39.981 31.500 -34.214 1.00 28.57 298 PRO A CA 1
ATOM 1169 C C . PRO A 1 157 ? -41.393 31.040 -33.863 1.00 28.96 298 PRO A C 1
ATOM 1170 O O . PRO A 1 157 ? -41.654 30.473 -32.801 1.00 27.89 298 PRO A O 1
ATOM 1174 N N . VAL A 1 158 ? -42.313 31.312 -34.791 1.00 27.21 299 VAL A N 1
ATOM 1175 C CA . VAL A 1 158 ? -43.708 30.902 -34.684 1.00 29.83 299 VAL A CA 1
ATOM 1176 C C . VAL A 1 158 ? -44.034 30.027 -35.889 1.00 32.31 299 VAL A C 1
ATOM 1177 O O . VAL A 1 158 ? -43.374 30.104 -36.929 1.00 29.82 299 VAL A O 1
ATOM 1181 N N . ASP A 1 159 ? -45.075 29.197 -35.747 1.00 29.81 300 ASP A N 1
ATOM 1182 C CA . ASP A 1 159 ? -45.639 28.545 -36.924 1.00 33.20 300 ASP A CA 1
ATOM 1183 C C . ASP A 1 159 ? -46.548 29.521 -37.668 1.00 35.55 300 ASP A C 1
ATOM 1184 O O . ASP A 1 159 ? -46.729 30.674 -37.265 1.00 31.76 300 ASP A O 1
ATOM 1189 N N . ASP A 1 160 ? -47.165 29.044 -38.756 1.00 34.45 301 ASP A N 1
ATOM 1190 C CA . ASP A 1 160 ? -47.912 29.964 -39.608 1.00 33.60 301 ASP A CA 1
ATOM 1191 C C . ASP A 1 160 ? -49.242 30.372 -39.000 1.00 31.08 301 ASP A C 1
ATOM 1192 O O . ASP A 1 160 ? -49.817 31.378 -39.432 1.00 28.10 301 ASP A O 1
ATOM 1197 N N . ALA A 1 161 ? -49.742 29.612 -38.022 1.00 30.56 302 ALA A N 1
ATOM 1198 C CA . ALA A 1 161 ? -50.916 30.016 -37.256 1.00 34.05 302 ALA A CA 1
ATOM 1199 C C . ALA A 1 161 ? -50.589 31.051 -36.186 1.00 29.38 302 ALA A C 1
ATOM 1200 O O . ALA A 1 161 ? -51.510 31.679 -35.649 1.00 28.42 302 ALA A O 1
ATOM 1202 N N . GLY A 1 162 ? -49.311 31.252 -35.875 1.00 30.73 303 GLY A N 1
ATOM 1203 C CA . GLY A 1 162 ? -48.903 32.229 -34.892 1.00 26.34 303 GLY A CA 1
ATOM 1204 C C . GLY A 1 162 ? -48.622 31.684 -33.512 1.00 28.91 303 GLY A C 1
ATOM 1205 O O . GLY A 1 162 ? -48.428 32.479 -32.582 1.00 23.96 303 GLY A O 1
ATOM 1206 N N . ASN A 1 163 ? -48.606 30.363 -33.343 1.00 26.36 304 ASN A N 1
ATOM 1207 C CA . ASN A 1 163 ? -48.205 29.774 -32.073 1.00 31.20 304 ASN A CA 1
ATOM 1208 C C . ASN A 1 163 ? -46.699 29.896 -31.890 1.00 32.26 304 ASN A C 1
ATOM 1209 O O . ASN A 1 163 ? -45.923 29.619 -32.811 1.00 30.71 304 ASN A O 1
ATOM 1214 N N . LEU A 1 164 ? -46.282 30.264 -30.680 1.00 31.46 305 LEU A N 1
ATOM 1215 C CA . LEU A 1 164 ? -44.872 30.148 -30.325 1.00 32.20 305 LEU A CA 1
ATOM 1216 C C . LEU A 1 164 ? -44.466 28.679 -30.265 1.00 34.15 305 LEU A C 1
ATOM 1217 O O . LEU A 1 164 ? -45.137 27.871 -29.620 1.00 34.22 305 LEU A O 1
ATOM 1222 N N . LEU A 1 165 ? -43.358 28.335 -30.932 1.00 33.37 306 LEU A N 1
ATOM 1223 C CA . LEU A 1 165 ? -42.831 26.968 -30.945 1.00 36.14 306 LEU A CA 1
ATOM 1224 C C . LEU A 1 165 ? -41.896 26.790 -29.754 1.00 39.03 306 LEU A C 1
ATOM 1225 O O . LEU A 1 165 ? -40.754 27.264 -29.765 1.00 37.13 306 LEU A O 1
ATOM 1230 N N . LEU A 1 166 ? -42.373 26.078 -28.732 1.00 37.31 307 LEU A N 1
ATOM 1231 C CA . LEU A 1 166 ? -41.624 25.971 -27.484 1.00 37.49 307 LEU A CA 1
ATOM 1232 C C . LEU A 1 166 ? -40.321 25.200 -27.661 1.00 37.73 307 LEU A C 1
ATOM 1233 O O . LEU A 1 166 ? -39.346 25.462 -26.946 1.00 37.24 307 LEU A O 1
ATOM 1238 N N . GLY A 1 167 ? -40.274 24.261 -28.606 1.00 39.42 308 GLY A N 1
ATOM 1239 C CA . GLY A 1 167 ? -39.051 23.496 -28.806 1.00 40.65 308 GLY A CA 1
ATOM 1240 C C . GLY A 1 167 ? -37.942 24.326 -29.424 1.00 40.24 308 GLY A C 1
ATOM 1241 O O . GLY A 1 167 ? -36.799 24.310 -28.954 1.00 38.54 308 GLY A O 1
ATOM 1242 N N . GLU A 1 168 ? -38.262 25.064 -30.491 1.00 37.52 309 GLU A N 1
ATOM 1243 C CA . GLU A 1 168 ? -37.281 25.972 -31.075 1.00 42.33 309 GLU A CA 1
ATOM 1244 C C . GLU A 1 168 ? -36.871 27.059 -30.077 1.00 37.83 309 GLU A C 1
ATOM 1245 O O . GLU A 1 168 ? -35.695 27.461 -30.023 1.00 37.72 309 GLU A O 1
ATOM 1251 N N . PHE A 1 169 ? -37.817 27.520 -29.251 1.00 35.35 310 PHE A N 1
ATOM 1252 C CA . PHE A 1 169 ? -37.485 28.518 -28.237 1.00 35.88 310 PHE A CA 1
ATOM 1253 C C . PHE A 1 169 ? -36.473 27.965 -27.241 1.00 35.90 310 PHE A C 1
ATOM 1254 O O . PHE A 1 169 ? -35.475 28.622 -26.922 1.00 36.44 310 PHE A O 1
ATOM 1262 N N . GLU A 1 170 ? -36.717 26.754 -26.731 1.00 35.76 311 GLU A N 1
ATOM 1263 C CA . GLU A 1 170 ? -35.751 26.138 -25.829 1.00 37.38 311 GLU A CA 1
ATOM 1264 C C . GLU A 1 170 ? -34.409 25.916 -26.518 1.00 37.95 311 GLU A C 1
ATOM 1265 O O . GLU A 1 170 ? -33.357 26.053 -25.882 1.00 35.35 311 GLU A O 1
ATOM 1271 N N . ASP A 1 171 ? -34.422 25.601 -27.817 1.00 36.17 312 ASP A N 1
ATOM 1272 C CA . ASP A 1 171 ? -33.169 25.397 -28.542 1.00 38.97 312 ASP A CA 1
ATOM 1273 C C . ASP A 1 171 ? -32.347 26.673 -28.623 1.00 35.90 312 ASP A C 1
ATOM 1274 O O . ASP A 1 171 ? -31.120 26.610 -28.749 1.00 37.88 312 ASP A O 1
ATOM 1279 N N . LEU A 1 172 ? -33.000 27.836 -28.604 1.00 34.96 313 LEU A N 1
ATOM 1280 C CA . LEU A 1 172 ? -32.232 29.078 -28.603 1.00 34.97 313 LEU A CA 1
ATOM 1281 C C . LEU A 1 172 ? -31.576 29.379 -27.260 1.00 30.05 313 LEU A C 1
ATOM 1282 O O . LEU A 1 172 ? -30.705 30.249 -27.201 1.00 30.12 313 LEU A O 1
ATOM 1287 N N . LEU A 1 173 ? -31.977 28.714 -26.183 1.00 31.35 314 LEU A N 1
ATOM 1288 C CA . LEU A 1 173 ? -31.419 29.010 -24.873 1.00 32.99 314 LEU A CA 1
ATOM 1289 C C . LEU A 1 173 ? -30.108 28.258 -24.662 1.00 36.94 314 LEU A C 1
ATOM 1290 O O . LEU A 1 173 ? -29.982 27.091 -25.040 1.00 32.12 314 LEU A O 1
ATOM 1295 N N . GLY A 1 174 ? -29.129 28.935 -24.057 1.00 36.67 315 GLY A N 1
ATOM 1296 C CA . GLY A 1 174 ? -27.832 28.344 -23.801 1.00 33.53 315 GLY A CA 1
ATOM 1297 C C . GLY A 1 174 ? -27.054 29.056 -22.712 1.00 35.76 315 GLY A C 1
ATOM 1298 O O . GLY A 1 174 ? -27.601 29.853 -21.944 1.00 37.44 315 GLY A O 1
ATOM 1299 N N . PRO A 1 175 ? -25.748 28.783 -22.631 1.00 36.69 316 PRO A N 1
ATOM 1300 C CA . PRO A 1 175 ? -24.931 29.401 -21.573 1.00 39.04 316 PRO A CA 1
ATOM 1301 C C . PRO A 1 175 ? -24.765 30.907 -21.717 1.00 38.70 316 PRO A C 1
ATOM 1302 O O . PRO A 1 175 ? -24.494 31.577 -20.712 1.00 41.51 316 PRO A O 1
ATOM 1306 N N . ARG A 1 176 ? -24.931 31.461 -22.914 1.00 35.65 317 ARG A N 1
ATOM 1307 C CA . ARG A 1 176 ? -24.790 32.891 -23.153 1.00 36.05 317 ARG A CA 1
ATOM 1308 C C . ARG A 1 176 ? -26.105 33.660 -22.993 1.00 36.35 317 ARG A C 1
ATOM 1309 O O . ARG A 1 176 ? -26.100 34.886 -23.115 1.00 33.09 317 ARG A O 1
ATOM 1317 N N . THR A 1 177 ? -27.223 32.980 -22.726 1.00 33.07 318 THR A N 1
ATOM 1318 C CA . THR A 1 177 ? -28.517 33.648 -22.617 1.00 30.14 318 THR A CA 1
ATOM 1319 C C . THR A 1 177 ? -28.592 34.420 -21.307 1.00 28.01 318 THR A C 1
ATOM 1320 O O . THR A 1 177 ? -28.591 33.818 -20.231 1.00 32.95 318 THR A O 1
ATOM 1324 N N . LYS A 1 178 ? -28.699 35.749 -21.385 1.00 25.52 319 LYS A N 1
ATOM 1325 C CA . LYS A 1 178 ? -28.855 36.547 -20.175 1.00 25.57 319 LYS A CA 1
ATOM 1326 C C . LYS A 1 178 ? -30.262 37.098 -19.964 1.00 27.06 319 LYS A C 1
ATOM 1327 O O . LYS A 1 178 ? -30.646 37.356 -18.815 1.00 28.68 319 LYS A O 1
ATOM 1333 N N . LEU A 1 179 ? -31.042 37.275 -21.026 1.00 26.15 320 LEU A N 1
ATOM 1334 C CA . LEU A 1 179 ? -32.343 37.907 -20.892 1.00 22.24 320 LEU A CA 1
ATOM 1335 C C . LEU A 1 179 ? -33.291 37.317 -21.920 1.00 26.20 320 LEU A C 1
ATOM 1336 O O . LEU A 1 179 ? -32.920 37.132 -23.082 1.00 25.49 320 LEU A O 1
ATOM 1341 N N . VAL A 1 180 ? -34.504 36.999 -21.473 1.00 21.59 321 VAL A N 1
ATOM 1342 C CA . VAL A 1 180 ? -35.616 36.646 -22.349 1.00 21.35 321 VAL A CA 1
ATOM 1343 C C . VAL A 1 180 ? -36.654 37.747 -22.198 1.00 24.44 321 VAL A C 1
ATOM 1344 O O . VAL A 1 180 ? -37.009 38.107 -21.071 1.00 22.37 321 VAL A O 1
ATOM 1348 N N . ALA A 1 181 ? -37.109 38.310 -23.318 1.00 21.31 322 ALA A N 1
ATOM 1349 C CA . ALA A 1 181 ? -38.180 39.305 -23.301 1.00 20.52 322 ALA A CA 1
ATOM 1350 C C . ALA A 1 181 ? -39.292 38.808 -24.209 1.00 21.33 322 ALA A C 1
ATOM 1351 O O . ALA A 1 181 ? -39.108 38.725 -25.424 1.00 22.12 322 ALA A O 1
ATOM 1353 N N . ALA A 1 182 ? -40.449 38.483 -23.635 1.00 22.13 323 ALA A N 1
ATOM 1354 C CA . ALA A 1 182 ? -41.502 37.830 -24.402 1.00 23.18 323 ALA A CA 1
ATOM 1355 C C . ALA A 1 182 ? -42.839 38.507 -24.168 1.00 24.63 323 ALA A C 1
ATOM 1356 O O . ALA A 1 182 ? -43.155 38.902 -23.041 1.00 25.38 323 ALA A O 1
ATOM 1358 N N . THR A 1 183 ? -43.630 38.638 -25.232 1.00 22.42 324 THR A N 1
ATOM 1359 C CA . THR A 1 183 ? -44.981 39.154 -25.074 1.00 21.60 324 THR A CA 1
ATOM 1360 C C . THR A 1 183 ? -45.891 38.050 -24.548 1.00 18.86 324 THR A C 1
ATOM 1361 O O . THR A 1 183 ? -45.719 36.877 -24.885 1.00 21.57 324 THR A O 1
ATOM 1365 N N . GLN A 1 184 ? -46.844 38.423 -23.685 1.00 19.20 325 GLN A N 1
ATOM 1366 C CA . GLN A 1 184 ? -47.845 37.450 -23.251 1.00 19.45 325 GLN A CA 1
ATOM 1367 C C . GLN A 1 184 ? -49.001 37.342 -24.243 1.00 20.83 325 GLN A C 1
ATOM 1368 O O . GLN A 1 184 ? -49.568 36.257 -24.415 1.00 21.41 325 GLN A O 1
ATOM 1374 N N . VAL A 1 185 ? -49.391 38.451 -24.875 1.00 18.02 326 VAL A N 1
ATOM 1375 C CA . VAL A 1 185 ? -50.437 38.455 -25.901 1.00 19.22 326 VAL A CA 1
ATOM 1376 C C . VAL A 1 185 ? -49.951 39.321 -27.057 1.00 20.72 326 VAL A C 1
ATOM 1377 O O . VAL A 1 185 ? -49.621 40.497 -26.857 1.00 17.86 326 VAL A O 1
ATOM 1381 N N . SER A 1 186 ? -49.909 38.746 -28.262 1.00 21.34 327 SER A N 1
ATOM 1382 C CA . SER A 1 186 ? -49.517 39.493 -29.457 1.00 20.84 327 SER A CA 1
ATOM 1383 C C . SER A 1 186 ? -50.576 40.539 -29.804 1.00 20.71 327 SER A C 1
ATOM 1384 O O . SER A 1 186 ? -51.749 40.204 -29.984 1.00 19.42 327 SER A O 1
ATOM 1387 N N . ASN A 1 187 ? -50.169 41.809 -29.915 1.00 19.56 328 ASN A N 1
ATOM 1388 C CA . ASN A 1 187 ? -51.124 42.856 -30.268 1.00 20.80 328 ASN A CA 1
ATOM 1389 C C . ASN A 1 187 ? -51.546 42.797 -31.730 1.00 20.13 328 ASN A C 1
ATOM 1390 O O . ASN A 1 187 ? -52.561 43.403 -32.089 1.00 21.39 328 ASN A O 1
ATOM 1395 N N . ALA A 1 188 ? -50.789 42.106 -32.585 1.00 18.93 329 ALA A N 1
ATOM 1396 C CA . ALA A 1 188 ? -51.143 41.998 -33.998 1.00 22.08 329 ALA A CA 1
ATOM 1397 C C . ALA A 1 188 ? -51.894 40.722 -34.340 1.00 19.45 329 ALA A C 1
ATOM 1398 O O . ALA A 1 188 ? -52.734 40.740 -35.247 1.00 19.98 329 ALA A O 1
ATOM 1400 N N . LEU A 1 189 ? -51.607 39.612 -33.650 1.00 20.45 330 LEU A N 1
ATOM 1401 C CA . LEU A 1 189 ? -52.211 38.322 -33.960 1.00 19.98 330 LEU A CA 1
ATOM 1402 C C . LEU A 1 189 ? -53.156 37.811 -32.886 1.00 21.86 330 LEU A C 1
ATOM 1403 O O . LEU A 1 189 ? -53.985 36.945 -33.184 1.00 22.16 330 LEU A O 1
ATOM 1408 N N . GLY A 1 190 ? -53.055 38.316 -31.657 1.00 20.41 331 GLY A N 1
ATOM 1409 C CA . GLY A 1 190 ? -53.879 37.832 -30.569 1.00 19.26 331 GLY A CA 1
ATOM 1410 C C . GLY A 1 190 ? -53.357 36.587 -29.884 1.00 23.25 331 GLY A C 1
ATOM 1411 O O . GLY A 1 190 ? -53.963 36.147 -28.898 1.00 19.68 331 GLY A O 1
ATOM 1412 N N . THR A 1 191 ? -52.258 36.005 -30.377 1.00 22.49 332 THR A N 1
ATOM 1413 C CA . THR A 1 191 ? -51.685 34.791 -29.793 1.00 23.12 332 THR A CA 1
ATOM 1414 C C . THR A 1 191 ? -51.429 34.965 -28.304 1.00 24.79 332 THR A C 1
ATOM 1415 O O . THR A 1 191 ? -50.805 35.945 -27.889 1.00 20.52 332 THR A O 1
ATOM 1419 N N . VAL A 1 192 ? -51.894 34.005 -27.503 1.00 21.93 333 VAL A N 1
ATOM 1420 C CA . VAL A 1 192 ? -51.500 33.925 -26.100 1.00 23.69 333 VAL A CA 1
ATOM 1421 C C . VAL A 1 192 ? -50.294 33.005 -25.990 1.00 26.84 333 VAL A C 1
ATOM 1422 O O . VAL A 1 192 ? -50.300 31.895 -26.536 1.00 25.80 333 VAL A O 1
ATOM 1426 N N . THR A 1 193 ? -49.229 33.473 -25.280 1.00 28.26 334 THR A N 1
ATOM 1427 C CA . THR A 1 193 ? -48.065 32.608 -25.195 1.00 24.23 334 THR A CA 1
ATOM 1428 C C . THR A 1 193 ? -47.993 31.926 -23.831 1.00 27.25 334 THR A C 1
ATOM 1429 O O . THR A 1 193 ? -48.522 32.441 -22.840 1.00 28.83 334 THR A O 1
ATOM 1433 N N . PRO A 1 194 ? -47.344 30.759 -23.735 1.00 28.19 335 PRO A N 1
ATOM 1434 C CA . PRO A 1 194 ? -47.269 30.048 -22.434 1.00 30.17 335 PRO A CA 1
ATOM 1435 C C . PRO A 1 194 ? -46.205 30.653 -21.521 1.00 30.32 335 PRO A C 1
ATOM 1436 O O . PRO A 1 194 ? -45.084 30.161 -21.400 1.00 30.29 335 PRO A O 1
ATOM 1440 N N . VAL A 1 195 ? -46.557 31.759 -20.858 1.00 26.72 336 VAL A N 1
ATOM 1441 C CA . VAL A 1 195 ? -45.532 32.540 -20.169 1.00 31.03 336 VAL A CA 1
ATOM 1442 C C . VAL A 1 195 ? -44.944 31.779 -18.986 1.00 29.54 336 VAL A C 1
ATOM 1443 O O . VAL A 1 195 ? -43.760 31.949 -18.675 1.00 29.59 336 VAL A O 1
ATOM 1447 N N . GLU A 1 196 ? -45.737 30.943 -18.308 1.00 28.44 337 GLU A N 1
ATOM 1448 C CA . GLU A 1 196 ? -45.188 30.117 -17.230 1.00 34.53 337 GLU A CA 1
ATOM 1449 C C . GLU A 1 196 ? -44.004 29.287 -17.722 1.00 30.14 337 GLU A C 1
ATOM 1450 O O . GLU A 1 196 ? -42.938 29.252 -17.087 1.00 32.70 337 GLU A O 1
ATOM 1456 N N . THR A 1 197 ? -44.168 28.631 -18.875 1.00 31.84 338 THR A N 1
ATOM 1457 C CA . THR A 1 197 ? -43.090 27.816 -19.430 1.00 31.91 338 THR A CA 1
ATOM 1458 C C . THR A 1 197 ? -41.906 28.670 -19.854 1.00 33.06 338 THR A C 1
ATOM 1459 O O . THR A 1 197 ? -40.751 28.283 -19.643 1.00 32.41 338 THR A O 1
ATOM 1463 N N . ILE A 1 198 ? -42.174 29.816 -20.481 1.00 30.34 339 ILE A N 1
ATOM 1464 C CA . ILE A 1 198 ? -41.103 30.710 -20.909 1.00 28.71 339 ILE A CA 1
ATOM 1465 C C . ILE A 1 198 ? -40.267 31.142 -19.712 1.00 27.84 339 ILE A C 1
ATOM 1466 O O . ILE A 1 198 ? -39.029 31.138 -19.755 1.00 30.28 339 ILE A O 1
ATOM 1471 N N . VAL A 1 199 ? -40.937 31.524 -18.622 1.00 26.41 340 VAL A N 1
ATOM 1472 C CA . VAL A 1 199 ? -40.230 31.991 -17.435 1.00 30.04 340 VAL A CA 1
ATOM 1473 C C . VAL A 1 199 ? -39.408 30.861 -16.824 1.00 31.37 340 VAL A C 1
ATOM 1474 O O . VAL A 1 199 ? -38.249 31.059 -16.439 1.00 31.42 340 VAL A O 1
ATOM 1478 N N . GLU A 1 200 ? -39.993 29.660 -16.726 1.00 32.03 341 GLU A N 1
ATOM 1479 C CA . GLU A 1 200 ? -39.276 28.529 -16.136 1.00 33.53 341 GLU A CA 1
ATOM 1480 C C . GLU A 1 200 ? -38.056 28.148 -16.962 1.00 31.30 341 GLU A C 1
ATOM 1481 O O . GLU A 1 200 ? -36.974 27.891 -16.412 1.00 34.54 341 GLU A O 1
ATOM 1487 N N . LEU A 1 201 ? -38.209 28.105 -18.286 1.00 29.78 342 LEU A N 1
ATOM 1488 C CA . LEU A 1 201 ? -37.078 27.798 -19.150 1.00 32.90 342 LEU A CA 1
ATOM 1489 C C . LEU A 1 201 ? -35.992 28.859 -19.023 1.00 32.97 342 LEU A C 1
ATOM 1490 O O . LEU A 1 201 ? -34.809 28.536 -18.873 1.00 32.99 342 LEU A O 1
ATOM 1495 N N . GLY A 1 202 ? -36.374 30.138 -19.089 1.00 29.23 343 GLY A N 1
ATOM 1496 C CA . GLY A 1 202 ? -35.390 31.197 -18.940 1.00 27.08 343 GLY A CA 1
ATOM 1497 C C . GLY A 1 202 ? -34.611 31.084 -17.646 1.00 28.40 343 GLY A C 1
ATOM 1498 O O . GLY A 1 202 ? -33.385 31.187 -17.633 1.00 30.85 343 GLY A O 1
ATOM 1499 N N . HIS A 1 203 ? -35.312 30.846 -16.539 1.00 29.56 344 HIS A N 1
ATOM 1500 C CA . HIS A 1 203 ? -34.620 30.724 -15.265 1.00 27.63 344 HIS A CA 1
ATOM 1501 C C . HIS A 1 203 ? -33.702 29.504 -15.241 1.00 35.65 344 HIS A C 1
ATOM 1502 O O . HIS A 1 203 ? -32.611 29.562 -14.661 1.00 32.72 344 HIS A O 1
ATOM 1509 N N . ARG A 1 204 ? -34.110 28.411 -15.895 1.00 32.18 345 ARG A N 1
ATOM 1510 C CA . ARG A 1 204 ? -33.283 27.208 -15.945 1.00 34.42 345 ARG A CA 1
ATOM 1511 C C . ARG A 1 204 ? -31.925 27.473 -16.585 1.00 39.32 345 ARG A C 1
ATOM 1512 O O . ARG A 1 204 ? -30.922 26.862 -16.194 1.00 39.22 345 ARG A O 1
ATOM 1520 N N . TYR A 1 205 ? -31.861 28.378 -17.557 1.00 37.27 346 TYR A N 1
ATOM 1521 C CA . TYR A 1 205 ? -30.595 28.724 -18.180 1.00 36.68 346 TYR A CA 1
ATOM 1522 C C . TYR A 1 205 ? -29.963 29.971 -17.573 1.00 34.18 346 TYR A C 1
ATOM 1523 O O . TYR A 1 205 ? -29.012 30.511 -18.146 1.00 39.22 346 TYR A O 1
ATOM 1532 N N . GLY A 1 206 ? -30.467 30.444 -16.434 1.00 33.65 347 GLY A N 1
ATOM 1533 C CA . GLY A 1 206 ? -29.849 31.560 -15.738 1.00 32.91 347 GLY A CA 1
ATOM 1534 C C . GLY A 1 206 ? -30.212 32.948 -16.226 1.00 33.96 347 GLY A C 1
ATOM 1535 O O . GLY A 1 206 ? -29.581 33.919 -15.796 1.00 35.81 347 GLY A O 1
ATOM 1536 N N . ALA A 1 207 ? -31.202 33.089 -17.099 1.00 34.77 348 ALA A N 1
ATOM 1537 C CA . ALA A 1 207 ? -31.558 34.402 -17.624 1.00 29.79 348 ALA A CA 1
ATOM 1538 C C . ALA A 1 207 ? -32.632 35.064 -16.773 1.00 28.90 348 ALA A C 1
ATOM 1539 O O . ALA A 1 207 ? -33.443 34.390 -16.132 1.00 30.89 348 ALA A O 1
ATOM 1541 N N . ARG A 1 208 ? -32.643 36.397 -16.783 1.00 26.92 349 ARG A N 1
ATOM 1542 C CA . ARG A 1 208 ? -33.816 37.120 -16.296 1.00 28.13 349 ARG A CA 1
ATOM 1543 C C . ARG A 1 208 ? -34.897 37.120 -17.373 1.00 25.01 349 ARG A C 1
ATOM 1544 O O . ARG A 1 208 ? -34.602 37.012 -18.568 1.00 23.98 349 ARG A O 1
ATOM 1552 N N . VAL A 1 209 ? -36.161 37.226 -16.950 1.00 23.08 350 VAL A N 1
ATOM 1553 C CA . VAL A 1 209 ? -37.279 37.174 -17.888 1.00 21.60 350 VAL A CA 1
ATOM 1554 C C . VAL A 1 209 ? -38.177 38.399 -17.712 1.00 21.24 350 VAL A C 1
ATOM 1555 O O . VAL A 1 209 ? -38.680 38.669 -16.608 1.00 22.14 350 VAL A O 1
ATOM 1559 N N . LEU A 1 210 ? -38.379 39.130 -18.806 1.00 19.52 351 LEU A N 1
ATOM 1560 C CA . LEU A 1 210 ? -39.309 40.250 -18.886 1.00 20.61 351 LEU A CA 1
ATOM 1561 C C . LEU A 1 210 ? -40.520 39.811 -19.693 1.00 21.80 351 LEU A C 1
ATOM 1562 O O . LEU A 1 210 ? -40.371 39.217 -20.772 1.00 22.34 351 LEU A O 1
ATOM 1567 N N . ILE A 1 211 ? -41.708 40.132 -19.190 1.00 17.72 352 ILE A N 1
ATOM 1568 C CA . ILE A 1 211 ? -42.959 39.797 -19.851 1.00 19.07 352 ILE A CA 1
ATOM 1569 C C . ILE A 1 211 ? -43.663 41.098 -20.234 1.00 17.55 352 ILE A C 1
ATOM 1570 O O . ILE A 1 211 ? -43.917 41.961 -19.374 1.00 17.53 352 ILE A O 1
ATOM 1575 N N . ASP A 1 212 ? -43.950 41.246 -21.529 1.00 17.34 353 ASP A N 1
ATOM 1576 C CA . ASP A 1 212 ? -44.729 42.373 -22.047 1.00 18.55 353 ASP A CA 1
ATOM 1577 C C . ASP A 1 212 ? -46.202 42.020 -21.871 1.00 17.68 353 ASP A C 1
ATOM 1578 O O . ASP A 1 212 ? -46.755 41.193 -22.606 1.00 19.02 353 ASP A O 1
ATOM 1583 N N . GLY A 1 213 ? -46.843 42.631 -20.879 1.00 18.72 354 GLY A N 1
ATOM 1584 C CA . GLY A 1 213 ? -48.229 42.309 -20.575 1.00 17.24 354 GLY A CA 1
ATOM 1585 C C . GLY A 1 213 ? -49.218 43.372 -21.003 1.00 19.28 354 GLY A C 1
ATOM 1586 O O . GLY A 1 213 ? -50.324 43.424 -20.460 1.00 19.27 354 GLY A O 1
ATOM 1587 N N . ALA A 1 214 ? -48.854 44.223 -21.976 1.00 15.62 355 ALA A N 1
ATOM 1588 C CA . ALA A 1 214 ? -49.742 45.331 -22.337 1.00 17.98 355 ALA A CA 1
ATOM 1589 C C . ALA A 1 214 ? -51.097 44.845 -22.863 1.00 18.01 355 ALA A C 1
ATOM 1590 O O . ALA A 1 214 ? -52.124 45.503 -22.628 1.00 16.83 355 ALA A O 1
ATOM 1592 N N . GLN A 1 215 ? -51.130 43.711 -23.570 1.00 16.33 356 GLN A N 1
ATOM 1593 C CA . GLN A 1 215 ? -52.381 43.130 -24.051 1.00 17.02 356 GLN A CA 1
ATOM 1594 C C . GLN A 1 215 ? -52.829 41.901 -23.277 1.00 19.80 356 GLN A C 1
ATOM 1595 O O . GLN A 1 215 ? -53.852 41.306 -23.639 1.00 19.83 356 GLN A O 1
ATOM 1601 N N . SER A 1 216 ? -52.095 41.481 -22.246 1.00 15.81 357 SER A N 1
ATOM 1602 C CA . SER A 1 216 ? -52.640 40.412 -21.417 1.00 17.57 357 SER A CA 1
ATOM 1603 C C . SER A 1 216 ? -53.393 40.943 -20.201 1.00 18.92 357 SER A C 1
ATOM 1604 O O . SER A 1 216 ? -54.453 40.412 -19.852 1.00 22.21 357 SER A O 1
ATOM 1607 N N . ILE A 1 217 ? -52.898 41.995 -19.561 1.00 15.28 358 ILE A N 1
ATOM 1608 C CA . ILE A 1 217 ? -53.529 42.458 -18.327 1.00 18.56 358 ILE A CA 1
ATOM 1609 C C . ILE A 1 217 ? -54.991 42.889 -18.507 1.00 18.83 358 ILE A C 1
ATOM 1610 O O . ILE A 1 217 ? -55.766 42.721 -17.558 1.00 19.31 358 ILE A O 1
ATOM 1615 N N . PRO A 1 218 ? -55.458 43.385 -19.664 1.00 18.60 359 PRO A N 1
ATOM 1616 C CA . PRO A 1 218 ? -56.904 43.661 -19.781 1.00 20.07 359 PRO A CA 1
ATOM 1617 C C . PRO A 1 218 ? -57.761 42.427 -20.033 1.00 21.60 359 PRO A C 1
ATOM 1618 O O . PRO A 1 218 ? -58.993 42.530 -19.942 1.00 20.59 359 PRO A O 1
ATOM 1622 N N . HIS A 1 219 ? -57.160 41.267 -20.333 1.00 19.27 360 HIS A N 1
ATOM 1623 C CA . HIS A 1 219 ? -57.899 40.150 -20.910 1.00 21.83 360 HIS A CA 1
ATOM 1624 C C . HIS A 1 219 ? -57.783 38.833 -20.153 1.00 24.92 360 HIS A C 1
ATOM 1625 O O . HIS A 1 219 ? -58.446 37.862 -20.536 1.00 25.05 360 HIS A O 1
ATOM 1632 N N . MET A 1 220 ? -56.965 38.761 -19.111 1.00 20.64 361 MET A N 1
ATOM 1633 C CA . MET A 1 220 ? -56.804 37.530 -18.348 1.00 24.77 361 MET A CA 1
ATOM 1634 C C . MET A 1 220 ? -56.194 37.884 -17.006 1.00 23.73 361 MET A C 1
ATOM 1635 O O . MET A 1 220 ? -55.481 38.893 -16.903 1.00 19.91 361 MET A O 1
ATOM 1640 N N . PRO A 1 221 ? -56.484 37.112 -15.958 1.00 23.85 362 PRO A N 1
ATOM 1641 C CA . PRO A 1 221 ? -55.917 37.421 -14.643 1.00 23.28 362 PRO A CA 1
ATOM 1642 C C . PRO A 1 221 ? -54.405 37.305 -14.681 1.00 24.09 362 PRO A C 1
ATOM 1643 O O . PRO A 1 221 ? -53.849 36.488 -15.415 1.00 24.76 362 PRO A O 1
ATOM 1647 N N . ILE A 1 222 ? -53.739 38.157 -13.900 1.00 24.23 363 ILE A N 1
ATOM 1648 C CA . ILE A 1 222 ? -52.280 38.187 -13.819 1.00 23.41 363 ILE A CA 1
ATOM 1649 C C . ILE A 1 222 ? -51.870 37.962 -12.368 1.00 21.79 363 ILE A C 1
ATOM 1650 O O . ILE A 1 222 ? -52.418 38.593 -11.460 1.00 25.44 363 ILE A O 1
ATOM 1655 N N . ASP A 1 223 ? -50.882 37.095 -12.156 1.00 25.50 364 ASP A N 1
ATOM 1656 C CA . ASP A 1 223 ? -50.296 36.844 -10.833 1.00 25.95 364 ASP A CA 1
ATOM 1657 C C . ASP A 1 223 ? -48.782 36.751 -11.027 1.00 23.93 364 ASP A C 1
ATOM 1658 O O . ASP A 1 223 ? -48.249 35.668 -11.281 1.00 24.88 364 ASP A O 1
ATOM 1663 N N . VAL A 1 224 ? -48.090 37.885 -10.900 1.00 22.74 365 VAL A N 1
ATOM 1664 C CA . VAL A 1 224 ? -46.659 37.888 -11.223 1.00 24.88 365 VAL A CA 1
ATOM 1665 C C . VAL A 1 224 ? -45.864 37.100 -10.193 1.00 25.93 365 VAL A C 1
ATOM 1666 O O . VAL A 1 224 ? -44.804 36.545 -10.513 1.00 24.12 365 VAL A O 1
ATOM 1670 N N . ALA A 1 225 ? -46.340 37.041 -8.947 1.00 24.58 366 ALA A N 1
ATOM 1671 C CA . ALA A 1 225 ? -45.631 36.265 -7.936 1.00 28.16 366 ALA A CA 1
ATOM 1672 C C . ALA A 1 225 ? -45.680 34.783 -8.272 1.00 31.11 366 ALA A C 1
ATOM 1673 O O . ALA A 1 225 ? -44.660 34.088 -8.201 1.00 30.11 366 ALA A O 1
ATOM 1675 N N . ALA A 1 226 ? -46.863 34.286 -8.647 1.00 31.12 367 ALA A N 1
ATOM 1676 C CA . ALA A 1 226 ? -46.972 32.909 -9.124 1.00 31.70 367 ALA A CA 1
ATOM 1677 C C . ALA A 1 226 ? -46.190 32.711 -10.413 1.00 30.56 367 ALA A C 1
ATOM 1678 O O . ALA A 1 226 ? -45.527 31.686 -10.597 1.00 32.55 367 ALA A O 1
ATOM 1680 N N . LEU A 1 227 ? -46.266 33.679 -11.324 1.00 27.93 368 LEU A N 1
ATOM 1681 C CA . LEU A 1 227 ? -45.586 33.553 -12.608 1.00 27.48 368 LEU A CA 1
ATOM 1682 C C . LEU A 1 227 ? -44.073 33.506 -12.434 1.00 27.66 368 LEU A C 1
ATOM 1683 O O . LEU A 1 227 ? -43.380 32.776 -13.153 1.00 31.47 368 LEU A O 1
ATOM 1688 N N . GLY A 1 228 ? -43.540 34.275 -11.488 1.00 26.09 369 GLY A N 1
ATOM 1689 C CA . GLY A 1 228 ? -42.113 34.312 -11.261 1.00 25.18 369 GLY A CA 1
ATOM 1690 C C . GLY A 1 228 ? -41.319 35.175 -12.221 1.00 25.95 369 GLY A C 1
ATOM 1691 O O . GLY A 1 228 ? -40.090 35.209 -12.113 1.00 23.53 369 GLY A O 1
ATOM 1692 N N . ALA A 1 229 ? -41.970 35.861 -13.161 1.00 24.23 370 ALA A N 1
ATOM 1693 C CA . ALA A 1 229 ? -41.246 36.717 -14.091 1.00 21.05 370 ALA A CA 1
ATOM 1694 C C . ALA A 1 229 ? -40.473 37.781 -13.329 1.00 22.49 370 ALA A C 1
ATOM 1695 O O . ALA A 1 229 ? -40.915 38.261 -12.279 1.00 22.07 370 ALA A O 1
ATOM 1697 N N . ASP A 1 230 ? -39.288 38.123 -13.840 1.00 18.89 371 ASP A N 1
ATOM 1698 C CA . ASP A 1 230 ? -38.480 39.138 -13.182 1.00 20.60 371 ASP A CA 1
ATOM 1699 C C . ASP A 1 230 ? -38.990 40.546 -13.453 1.00 22.13 371 ASP A C 1
ATOM 1700 O O . ASP A 1 230 ? -38.852 41.424 -12.593 1.00 19.53 371 ASP A O 1
ATOM 1705 N N . PHE A 1 231 ? -39.534 40.789 -14.645 1.00 18.90 372 PHE A N 1
ATOM 1706 C CA . PHE A 1 231 ? -40.122 42.082 -14.971 1.00 18.33 372 PHE A CA 1
ATOM 1707 C C . PHE A 1 231 ? -41.460 41.843 -15.655 1.00 19.01 372 PHE A C 1
ATOM 1708 O O . PHE A 1 231 ? -41.594 40.898 -16.430 1.00 19.94 372 PHE A O 1
ATOM 1716 N N . PHE A 1 232 ? -42.439 42.706 -15.381 1.00 16.31 373 PHE A N 1
ATOM 1717 C CA . PHE A 1 232 ? -43.743 42.649 -16.043 1.00 14.94 373 PHE A CA 1
ATOM 1718 C C . PHE A 1 232 ? -44.161 44.079 -16.351 1.00 15.78 373 PHE A C 1
ATOM 1719 O O . PHE A 1 232 ? -44.083 44.939 -15.467 1.00 16.01 373 PHE A O 1
ATOM 1727 N N . VAL A 1 233 ? -44.578 44.362 -17.590 1.00 14.53 374 VAL A N 1
ATOM 1728 C CA . VAL A 1 233 ? -44.859 45.756 -17.953 1.00 12.66 374 VAL A CA 1
ATOM 1729 C C . VAL A 1 233 ? -46.248 45.895 -18.563 1.00 14.09 374 VAL A C 1
ATOM 1730 O O . VAL A 1 233 ? -46.711 45.000 -19.278 1.00 15.73 374 VAL A O 1
ATOM 1734 N N . PHE A 1 234 ? -46.913 47.034 -18.297 1.00 14.31 375 PHE A N 1
ATOM 1735 C CA . PHE A 1 234 ? -48.181 47.305 -18.988 1.00 15.86 375 PHE A CA 1
ATOM 1736 C C . PHE A 1 234 ? -48.540 48.799 -18.989 1.00 17.33 375 PHE A C 1
ATOM 1737 O O . PHE A 1 234 ? -47.939 49.623 -18.283 1.00 13.33 375 PHE A O 1
ATOM 1745 N N . SER A 1 235 ? -49.548 49.136 -19.809 1.00 14.33 376 SER A N 1
ATOM 1746 C CA . SER A 1 235 ? -49.981 50.516 -20.045 1.00 14.45 376 SER A CA 1
ATOM 1747 C C . SER A 1 235 ? -51.391 50.749 -19.506 1.00 14.61 376 SER A C 1
ATOM 1748 O O . SER A 1 235 ? -52.315 49.986 -19.816 1.00 11.93 376 SER A O 1
ATOM 1751 N N . GLY A 1 236 ? -51.573 51.854 -18.778 1.00 11.74 377 GLY A N 1
ATOM 1752 C CA . GLY A 1 236 ? -52.879 52.141 -18.202 1.00 12.23 377 GLY A CA 1
ATOM 1753 C C . GLY A 1 236 ? -53.974 52.359 -19.233 1.00 14.44 377 GLY A C 1
ATOM 1754 O O . GLY A 1 236 ? -55.131 51.989 -19.006 1.00 13.94 377 GLY A O 1
ATOM 1755 N N . HIS A 1 237 ? -53.643 52.978 -20.364 1.00 12.81 378 HIS A N 1
ATOM 1756 C CA . HIS A 1 237 ? -54.694 53.341 -21.321 1.00 13.93 378 HIS A CA 1
ATOM 1757 C C . HIS A 1 237 ? -55.293 52.118 -22.051 1.00 14.44 378 HIS A C 1
ATOM 1758 O O . HIS A 1 237 ? -56.359 52.210 -22.656 1.00 15.21 378 HIS A O 1
ATOM 1789 N N . ILE A 1 239 ? -56.045 49.429 -20.364 1.00 13.82 380 ILE A N 1
ATOM 1790 C CA . ILE A 1 239 ? -56.956 48.800 -19.404 1.00 13.25 380 ILE A CA 1
ATOM 1791 C C . ILE A 1 239 ? -57.859 49.874 -18.771 1.00 14.50 380 ILE A C 1
ATOM 1792 O O . ILE A 1 239 ? -57.983 49.973 -17.555 1.00 14.82 380 ILE A O 1
ATOM 1797 N N . TYR A 1 240 ? -58.513 50.661 -19.634 1.00 14.68 381 TYR A N 1
ATOM 1798 C CA . TYR A 1 240 ? -59.633 51.529 -19.285 1.00 13.94 381 TYR A CA 1
ATOM 1799 C C . TYR A 1 240 ? -59.203 52.675 -18.387 1.00 16.47 381 TYR A C 1
ATOM 1800 O O . TYR A 1 240 ? -60.039 53.304 -17.725 1.00 12.45 381 TYR A O 1
ATOM 1809 N N . GLY A 1 241 ? -57.903 52.956 -18.356 1.00 14.45 382 GLY A N 1
ATOM 1810 C CA . GLY A 1 241 ? -57.383 54.007 -17.520 1.00 13.01 382 GLY A CA 1
ATOM 1811 C C . GLY A 1 241 ? -56.902 55.192 -18.331 1.00 14.48 382 GLY A C 1
ATOM 1812 O O . GLY A 1 241 ? -56.965 55.207 -19.570 1.00 14.78 382 GLY A O 1
ATOM 1813 N N . PRO A 1 242 ? -56.403 56.213 -17.633 1.00 15.37 383 PRO A N 1
ATOM 1814 C CA . PRO A 1 242 ? -55.912 57.415 -18.317 1.00 14.53 383 PRO A CA 1
ATOM 1815 C C . PRO A 1 242 ? -54.697 57.125 -19.186 1.00 15.23 383 PRO A C 1
ATOM 1816 O O . PRO A 1 242 ? -53.940 56.185 -18.938 1.00 16.09 383 PRO A O 1
ATOM 1820 N N . THR A 1 243 ? -54.516 57.958 -20.215 1.00 15.93 384 THR A N 1
ATOM 1821 C CA . THR A 1 243 ? -53.246 57.983 -20.921 1.00 17.41 384 THR A CA 1
ATOM 1822 C C . THR A 1 243 ? -52.156 58.488 -19.981 1.00 16.04 384 THR A C 1
ATOM 1823 O O . THR A 1 243 ? -52.425 59.055 -18.918 1.00 14.96 384 THR A O 1
ATOM 1827 N N . GLY A 1 244 ? -50.913 58.251 -20.374 1.00 16.75 385 GLY A N 1
ATOM 1828 C CA . GLY A 1 244 ? -49.792 58.839 -19.682 1.00 16.07 385 GLY A CA 1
ATOM 1829 C C . GLY A 1 244 ? -49.323 58.103 -18.455 1.00 18.17 385 GLY A C 1
ATOM 1830 O O . GLY A 1 244 ? -48.438 58.617 -17.758 1.00 17.77 385 GLY A O 1
ATOM 1831 N N . ILE A 1 245 ? -49.880 56.925 -18.164 1.00 14.48 386 ILE A N 1
ATOM 1832 C CA . ILE A 1 245 ? -49.518 56.167 -16.970 1.00 14.62 386 ILE A CA 1
ATOM 1833 C C . ILE A 1 245 ? -49.365 54.692 -17.339 1.00 16.37 386 ILE A C 1
ATOM 1834 O O . ILE A 1 245 ? -50.168 54.130 -18.094 1.00 14.77 386 ILE A O 1
ATOM 1839 N N . GLY A 1 246 ? -48.322 54.071 -16.802 1.00 13.68 387 GLY A N 1
ATOM 1840 C CA . GLY A 1 246 ? -48.060 52.661 -16.964 1.00 12.96 387 GLY A CA 1
ATOM 1841 C C . GLY A 1 246 ? -47.194 52.185 -15.814 1.00 14.21 387 GLY A C 1
ATOM 1842 O O . GLY A 1 246 ? -46.799 52.960 -14.935 1.00 13.50 387 GLY A O 1
ATOM 1843 N N . VAL A 1 247 ? -46.861 50.897 -15.860 1.00 11.36 388 VAL A N 1
ATOM 1844 C CA . VAL A 1 247 ? -46.230 50.219 -14.731 1.00 12.52 388 VAL A CA 1
ATOM 1845 C C . VAL A 1 247 ? -45.104 49.310 -15.209 1.00 13.89 388 VAL A C 1
ATOM 1846 O O . VAL A 1 247 ? -45.242 48.570 -16.197 1.00 11.31 388 VAL A O 1
ATOM 1850 N N . LEU A 1 248 ? -44.003 49.352 -14.464 1.00 13.14 389 LEU A N 1
ATOM 1851 C CA . LEU A 1 248 ? -42.983 48.316 -14.470 1.00 13.74 389 LEU A CA 1
ATOM 1852 C C . LEU A 1 248 ? -43.052 47.608 -13.126 1.00 15.55 389 LEU A C 1
ATOM 1853 O O . LEU A 1 248 ? -42.860 48.234 -12.079 1.00 15.14 389 LEU A O 1
ATOM 1858 N N . TYR A 1 249 ? -43.367 46.326 -13.145 1.00 12.84 390 TYR A N 1
ATOM 1859 C CA . TYR A 1 249 ? -43.176 45.493 -11.981 1.00 14.67 390 TYR A CA 1
ATOM 1860 C C . TYR A 1 249 ? -41.810 44.853 -12.107 1.00 17.43 390 TYR A C 1
ATOM 1861 O O . TYR A 1 249 ? -41.419 44.418 -13.194 1.00 17.34 390 TYR A O 1
ATOM 1870 N N . GLY A 1 250 ? -41.080 44.805 -11.001 1.00 17.70 391 GLY A N 1
ATOM 1871 C CA . GLY A 1 250 ? -39.826 44.084 -11.006 1.00 15.62 391 GLY A CA 1
ATOM 1872 C C . GLY A 1 250 ? -39.698 43.338 -9.705 1.00 19.58 391 GLY A C 1
ATOM 1873 O O . GLY A 1 250 ? -40.013 43.909 -8.662 1.00 18.59 391 GLY A O 1
ATOM 1874 N N . ARG A 1 251 ? -39.294 42.065 -9.739 1.00 19.36 392 ARG A N 1
ATOM 1875 C CA . ARG A 1 251 ? -38.973 41.379 -8.498 1.00 23.28 392 ARG A CA 1
ATOM 1876 C C . ARG A 1 251 ? -37.987 42.216 -7.698 1.00 22.29 392 ARG A C 1
ATOM 1877 O O . ARG A 1 251 ? -37.129 42.896 -8.263 1.00 20.42 392 ARG A O 1
ATOM 1885 N N . GLU A 1 252 ? -38.138 42.181 -6.375 1.00 22.44 393 GLU A N 1
ATOM 1886 C CA . GLU A 1 252 ? -37.239 42.914 -5.489 1.00 24.51 393 GLU A CA 1
ATOM 1887 C C . GLU A 1 252 ? -35.772 42.675 -5.841 1.00 25.22 393 GLU A C 1
ATOM 1888 O O . GLU A 1 252 ? -34.977 43.620 -5.913 1.00 23.41 393 GLU A O 1
ATOM 1894 N N . ASP A 1 253 ? -35.387 41.414 -6.070 1.00 26.58 394 ASP A N 1
ATOM 1895 C CA . ASP A 1 253 ? -33.972 41.150 -6.342 1.00 27.46 394 ASP A CA 1
ATOM 1896 C C . ASP A 1 253 ? -33.567 41.611 -7.741 1.00 27.55 394 ASP A C 1
ATOM 1897 O O . ASP A 1 253 ? -32.409 41.981 -7.956 1.00 28.25 394 ASP A O 1
ATOM 1902 N N . ALA A 1 254 ? -34.498 41.631 -8.700 1.00 24.45 395 ALA A N 1
ATOM 1903 C CA . ALA A 1 254 ? -34.151 42.166 -10.016 1.00 23.93 395 ALA A CA 1
ATOM 1904 C C . ALA A 1 254 ? -33.993 43.684 -9.973 1.00 22.75 395 ALA A C 1
ATOM 1905 O O . ALA A 1 254 ? -33.088 44.236 -10.614 1.00 24.09 395 ALA A O 1
ATOM 1907 N N . LEU A 1 255 ? -34.861 44.382 -9.233 1.00 20.08 396 LEU A N 1
ATOM 1908 C CA . LEU A 1 255 ? -34.732 45.834 -9.128 1.00 21.16 396 LEU A CA 1
ATOM 1909 C C . LEU A 1 255 ? -33.495 46.230 -8.330 1.00 23.28 396 LEU A C 1
ATOM 1910 O O . LEU A 1 255 ? -32.884 47.269 -8.615 1.00 22.78 396 LEU A O 1
ATOM 1915 N N . ALA A 1 256 ? -33.112 45.419 -7.337 1.00 23.09 397 ALA A N 1
ATOM 1916 C CA . ALA A 1 256 ? -31.908 45.705 -6.564 1.00 21.70 397 ALA A CA 1
ATOM 1917 C C . ALA A 1 256 ? -30.661 45.692 -7.443 1.00 26.42 397 ALA A C 1
ATOM 1918 O O . ALA A 1 256 ? -29.735 46.479 -7.220 1.00 27.22 397 ALA A O 1
ATOM 1920 N N . GLU A 1 257 ? -30.613 44.813 -8.447 1.00 23.18 398 GLU A N 1
ATOM 1921 C CA . GLU A 1 257 ? -29.476 44.789 -9.361 1.00 24.47 398 GLU A CA 1
ATOM 1922 C C . GLU A 1 257 ? -29.651 45.710 -10.570 1.00 26.94 398 GLU A C 1
ATOM 1923 O O . GLU A 1 257 ? -28.787 45.715 -11.453 1.00 28.23 398 GLU A O 1
ATOM 1929 N N . THR A 1 258 ? -30.714 46.528 -10.606 1.00 22.60 399 THR A N 1
ATOM 1930 C CA . THR A 1 258 ? -30.899 47.527 -11.663 1.00 23.46 399 THR A CA 1
ATOM 1931 C C . THR A 1 258 ? -30.448 48.889 -11.154 1.00 20.06 399 THR A C 1
ATOM 1932 O O . THR A 1 258 ? -30.943 49.341 -10.118 1.00 20.82 399 THR A O 1
ATOM 1936 N N . PRO A 1 259 ? -29.513 49.562 -11.811 1.00 21.70 400 PRO A N 1
ATOM 1937 C CA . PRO A 1 259 ? -29.101 50.897 -11.364 1.00 21.18 400 PRO A CA 1
ATOM 1938 C C . PRO A 1 259 ? -30.184 51.916 -11.665 1.00 21.52 400 PRO A C 1
ATOM 1939 O O . PRO A 1 259 ? -31.098 51.636 -12.458 1.00 19.35 400 PRO A O 1
ATOM 1943 N N . PRO A 1 260 ? -30.118 53.110 -11.069 1.00 19.13 401 PRO A N 1
ATOM 1944 C CA . PRO A 1 260 ? -31.085 54.153 -11.428 1.00 20.23 401 PRO A CA 1
ATOM 1945 C C . PRO A 1 260 ? -30.959 54.504 -12.901 1.00 19.56 401 PRO A C 1
ATOM 1946 O O . PRO A 1 260 ? -29.917 54.305 -13.535 1.00 17.45 401 PRO A O 1
ATOM 1950 N N . TRP A 1 261 ? -32.056 55.012 -13.459 1.00 15.74 402 TRP A N 1
ATOM 1951 C CA . TRP A 1 261 ? -32.062 55.370 -14.871 1.00 15.66 402 TRP A CA 1
ATOM 1952 C C . TRP A 1 261 ? -32.118 56.883 -15.000 1.00 18.42 402 TRP A C 1
ATOM 1953 O O . TRP A 1 261 ? -31.088 57.531 -15.221 1.00 15.85 402 TRP A O 1
ATOM 1964 N N . GLN A 1 262 ? -33.311 57.460 -14.857 1.00 12.68 403 GLN A N 1
ATOM 1965 C CA . GLN A 1 262 ? -33.447 58.906 -14.867 1.00 11.97 403 GLN A CA 1
ATOM 1966 C C . GLN A 1 262 ? -33.045 59.477 -13.513 1.00 15.34 403 GLN A C 1
ATOM 1967 O O . GLN A 1 262 ? -33.323 58.880 -12.470 1.00 17.57 403 GLN A O 1
ATOM 1973 N N . GLY A 1 263 ? -32.392 60.642 -13.521 1.00 11.81 404 GLY A N 1
ATOM 1974 C CA . GLY A 1 263 ? -31.946 61.282 -12.294 1.00 14.48 404 GLY A CA 1
ATOM 1975 C C . GLY A 1 263 ? -32.722 62.551 -11.989 1.00 13.87 404 GLY A C 1
ATOM 1976 O O . GLY A 1 263 ? -33.231 63.212 -12.893 1.00 13.53 404 GLY A O 1
ATOM 1977 N N . GLY A 1 264 ? -32.820 62.885 -10.714 1.00 16.28 405 GLY A N 1
ATOM 1978 C CA . GLY A 1 264 ? -33.410 64.162 -10.313 1.00 14.26 405 GLY A CA 1
ATOM 1979 C C . GLY A 1 264 ? -34.013 64.056 -8.918 1.00 19.49 405 GLY A C 1
ATOM 1980 O O . GLY A 1 264 ? -33.580 63.235 -8.104 1.00 16.05 405 GLY A O 1
ATOM 1981 N N . GLY A 1 265 ? -35.023 64.892 -8.669 1.00 17.82 406 GLY A N 1
ATOM 1982 C CA . GLY A 1 265 ? -35.727 64.830 -7.398 1.00 18.23 406 GLY A CA 1
ATOM 1983 C C . GLY A 1 265 ? -36.422 63.495 -7.201 1.00 19.30 406 GLY A C 1
ATOM 1984 O O . GLY A 1 265 ? -36.646 62.732 -8.145 1.00 17.37 406 GLY A O 1
ATOM 1985 N N . ASN A 1 266 ? -36.749 63.210 -5.937 1.00 19.34 407 ASN A N 1
ATOM 1986 C CA . ASN A 1 266 ? -37.516 62.030 -5.521 1.00 20.17 407 ASN A CA 1
ATOM 1987 C C . ASN A 1 266 ? -36.682 60.750 -5.541 1.00 21.19 407 ASN A C 1
ATOM 1988 O O . ASN A 1 266 ? -36.777 59.938 -4.621 1.00 19.59 407 ASN A O 1
ATOM 1993 N N . MET A 1 267 ? -35.855 60.546 -6.564 1.00 16.84 408 MET A N 1
ATOM 1994 C CA . MET A 1 267 ? -35.026 59.344 -6.554 1.00 18.37 408 MET A CA 1
ATOM 1995 C C . MET A 1 267 ? -33.742 59.495 -5.735 1.00 16.62 408 MET A C 1
ATOM 1996 O O . MET A 1 267 ? -33.098 58.485 -5.447 1.00 18.24 408 MET A O 1
ATOM 2001 N N . ILE A 1 268 ? -33.352 60.702 -5.348 1.00 16.67 409 ILE A N 1
ATOM 2002 C CA . ILE A 1 268 ? -32.169 60.903 -4.509 1.00 19.55 409 ILE A CA 1
ATOM 2003 C C . ILE A 1 268 ? -32.544 60.817 -3.035 1.00 23.45 409 ILE A C 1
ATOM 2004 O O . ILE A 1 268 ? -33.678 61.102 -2.639 1.00 24.28 409 ILE A O 1
ATOM 2009 N N . ALA A 1 269 ? -31.569 60.421 -2.213 1.00 21.86 410 ALA A N 1
ATOM 2010 C CA . ALA A 1 269 ? -31.621 60.561 -0.766 1.00 23.77 410 ALA A CA 1
ATOM 2011 C C . ALA A 1 269 ? -30.874 61.789 -0.275 1.00 27.54 410 ALA A C 1
ATOM 2012 O O . ALA A 1 269 ? -31.253 62.365 0.747 1.00 23.44 410 ALA A O 1
ATOM 2014 N N . ASP A 1 270 ? -29.820 62.197 -0.979 1.00 23.14 411 ASP A N 1
ATOM 2015 C CA . ASP A 1 270 ? -29.008 63.341 -0.593 1.00 24.32 411 ASP A CA 1
ATOM 2016 C C . ASP A 1 270 ? -28.228 63.796 -1.813 1.00 22.06 411 ASP A C 1
ATOM 2017 O O . ASP A 1 270 ? -27.692 62.964 -2.550 1.00 22.18 411 ASP A O 1
ATOM 2022 N N . VAL A 1 271 ? -28.167 65.105 -2.025 1.00 19.72 412 VAL A N 1
ATOM 2023 C CA . VAL A 1 271 ? -27.459 65.673 -3.166 1.00 23.49 412 VAL A CA 1
ATOM 2024 C C . VAL A 1 271 ? -26.400 66.646 -2.649 1.00 26.61 412 VAL A C 1
ATOM 2025 O O . VAL A 1 271 ? -26.713 67.559 -1.878 1.00 23.65 412 VAL A O 1
ATOM 2029 N N . THR A 1 272 ? -25.147 66.433 -3.052 1.00 22.31 413 THR A N 1
ATOM 2030 C CA . THR A 1 272 ? -24.121 67.469 -3.020 1.00 26.18 413 THR A CA 1
ATOM 2031 C C . THR A 1 272 ? -23.625 67.662 -4.447 1.00 27.29 413 THR A C 1
ATOM 2032 O O . THR A 1 272 ? -23.836 66.802 -5.311 1.00 23.71 413 THR A O 1
ATOM 2036 N N . LEU A 1 273 ? -22.960 68.795 -4.697 1.00 22.29 414 LEU A N 1
ATOM 2037 C CA . LEU A 1 273 ? -22.507 69.072 -6.063 1.00 28.08 414 LEU A CA 1
ATOM 2038 C C . LEU A 1 273 ? -21.554 67.995 -6.562 1.00 26.77 414 LEU A C 1
ATOM 2039 O O . LEU A 1 273 ? -21.564 67.654 -7.749 1.00 24.49 414 LEU A O 1
ATOM 2044 N N . GLU A 1 274 ? -20.752 67.425 -5.667 1.00 24.32 415 GLU A N 1
ATOM 2045 C CA . GLU A 1 274 ? -19.774 66.426 -6.063 1.00 26.31 415 GLU A CA 1
ATOM 2046 C C . GLU A 1 274 ? -20.350 65.010 -6.122 1.00 28.48 415 GLU A C 1
ATOM 2047 O O . GLU A 1 274 ? -19.872 64.190 -6.916 1.00 22.00 415 GLU A O 1
ATOM 2053 N N . ARG A 1 275 ? -21.393 64.705 -5.345 1.00 24.21 416 ARG A N 1
ATOM 2054 C CA . ARG A 1 275 ? -21.895 63.336 -5.289 1.00 24.55 416 ARG A CA 1
ATOM 2055 C C . ARG A 1 275 ? -23.325 63.313 -4.761 1.00 25.46 416 ARG A C 1
ATOM 2056 O O . ARG A 1 275 ? -23.660 64.052 -3.831 1.00 21.05 416 ARG A O 1
ATOM 2064 N N . SER A 1 276 ? -24.151 62.443 -5.340 1.00 22.36 417 SER A N 1
ATOM 2065 C CA . SER A 1 276 ? -25.500 62.196 -4.850 1.00 22.61 417 SER A CA 1
ATOM 2066 C C . SER A 1 276 ? -25.634 60.737 -4.440 1.00 25.14 417 SER A C 1
ATOM 2067 O O . SER A 1 276 ? -25.001 59.859 -5.029 1.00 23.84 417 SER A O 1
ATOM 2070 N N . LEU A 1 277 ? -26.462 60.490 -3.425 1.00 24.23 418 LEU A N 1
ATOM 2071 C CA . LEU A 1 277 ? -26.851 59.155 -2.983 1.00 22.88 418 LEU A CA 1
ATOM 2072 C C . LEU A 1 277 ? -28.310 58.914 -3.355 1.00 23.91 418 LEU A C 1
ATOM 2073 O O . LEU A 1 277 ? -29.108 59.845 -3.381 1.00 19.43 418 LEU A O 1
ATOM 2078 N N . TYR A 1 278 ? -28.671 57.660 -3.611 1.00 21.30 419 TYR A N 1
ATOM 2079 C CA . TYR A 1 278 ? -29.981 57.344 -4.164 1.00 20.61 419 TYR A CA 1
ATOM 2080 C C . TYR A 1 278 ? -30.829 56.589 -3.150 1.00 24.08 419 TYR A C 1
ATOM 2081 O O . TYR A 1 278 ? -30.311 55.867 -2.292 1.00 21.90 419 TYR A O 1
ATOM 2090 N N . GLN A 1 279 ? -32.143 56.769 -3.254 1.00 18.45 420 GLN A N 1
ATOM 2091 C CA . GLN A 1 279 ? -33.068 56.018 -2.422 1.00 24.31 420 GLN A CA 1
ATOM 2092 C C . GLN A 1 279 ? -33.232 54.599 -2.951 1.00 22.10 420 GLN A C 1
ATOM 2093 O O . GLN A 1 279 ? -32.819 54.267 -4.065 1.00 20.78 420 GLN A O 1
ATOM 2099 N N . GLY A 1 280 ? -33.857 53.756 -2.133 1.00 20.25 421 GLY A N 1
ATOM 2100 C CA . GLY A 1 280 ? -34.304 52.462 -2.587 1.00 21.96 421 GLY A CA 1
ATOM 2101 C C . GLY A 1 280 ? -3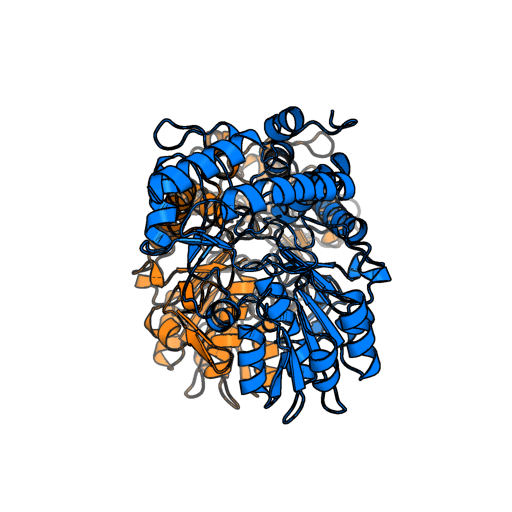5.584 52.564 -3.398 1.00 23.11 421 GLY A C 1
ATOM 2102 O O . GLY A 1 280 ? -36.168 53.642 -3.587 1.00 17.47 421 GLY A O 1
ATOM 2103 N N . PRO A 1 281 ? -36.040 51.419 -3.896 1.00 22.76 422 PRO A N 1
ATOM 2104 C CA . PRO A 1 281 ? -37.270 51.396 -4.700 1.00 21.17 422 PRO A CA 1
ATOM 2105 C C . PRO A 1 281 ? -38.504 51.580 -3.831 1.00 21.63 422 PRO A C 1
ATOM 2106 O O . PRO A 1 281 ? -38.502 51.254 -2.635 1.00 21.14 422 PRO A O 1
ATOM 2110 N N . PRO A 1 282 ? -39.593 52.093 -4.400 1.00 21.79 423 PRO A N 1
ATOM 2111 C CA . PRO A 1 282 ? -39.763 52.469 -5.810 1.00 19.30 423 PRO A CA 1
ATOM 2112 C C . PRO A 1 282 ? -39.130 53.823 -6.151 1.00 20.16 423 PRO A C 1
ATOM 2113 O O . PRO A 1 282 ? -38.877 54.079 -7.318 1.00 17.79 423 PRO A O 1
ATOM 2117 N N . ASN A 1 283 ? -38.874 54.691 -5.160 1.00 15.36 424 ASN A N 1
ATOM 2118 C CA . ASN A 1 283 ? -38.355 56.030 -5.423 1.00 16.74 424 ASN A CA 1
ATOM 2119 C C . ASN A 1 283 ? -37.135 56.009 -6.340 1.00 18.40 424 ASN A C 1
ATOM 2120 O O . ASN A 1 283 ? -36.970 56.903 -7.173 1.00 14.85 424 ASN A O 1
ATOM 2125 N N . LYS A 1 284 ? -36.268 55.004 -6.178 1.00 17.49 425 LYS A N 1
ATOM 2126 C CA . LYS A 1 284 ? -35.034 54.873 -6.952 1.00 16.67 425 LYS A CA 1
ATOM 2127 C C . LYS A 1 284 ? -35.259 55.063 -8.445 1.00 20.23 425 LYS A C 1
ATOM 2128 O O . LYS A 1 284 ? -34.388 55.590 -9.150 1.00 15.33 425 LYS A O 1
ATOM 2134 N N . PHE A 1 285 ? -36.426 54.660 -8.943 1.00 18.21 426 PHE A N 1
ATOM 2135 C CA . PHE A 1 285 ? -36.690 54.674 -10.375 1.00 19.54 426 PHE A CA 1
ATOM 2136 C C . PHE A 1 285 ? -37.711 55.723 -10.780 1.00 19.01 426 PHE A C 1
ATOM 2137 O O . PHE A 1 285 ? -38.093 55.763 -11.951 1.00 18.68 426 PHE A O 1
ATOM 2145 N N . GLU A 1 286 ? -38.152 56.585 -9.861 1.00 16.25 427 GLU A N 1
ATOM 2146 C CA . GLU A 1 286 ? -39.182 57.570 -10.185 1.00 17.49 427 GLU A CA 1
ATOM 2147 C C . GLU A 1 286 ? -38.581 58.957 -9.979 1.00 19.83 427 GLU A C 1
ATOM 2148 O O . GLU A 1 286 ? -38.523 59.472 -8.855 1.00 19.09 427 GLU A O 1
ATOM 2154 N N . ALA A 1 287 ? -38.143 59.575 -11.066 1.00 17.22 428 ALA A N 1
ATOM 2155 C CA . ALA A 1 287 ? -37.434 60.841 -10.980 1.00 17.70 428 ALA A CA 1
ATOM 2156 C C . ALA A 1 287 ? -38.398 61.981 -11.294 1.00 18.80 428 ALA A C 1
ATOM 2157 O O . ALA A 1 287 ? -39.129 61.929 -12.290 1.00 16.24 428 ALA A O 1
ATOM 2159 N N . GLY A 1 288 ? -38.407 62.998 -10.435 1.00 16.44 429 GLY A N 1
ATOM 2160 C CA . GLY A 1 288 ? -39.271 64.143 -10.630 1.00 19.81 429 GLY A CA 1
ATOM 2161 C C . GLY A 1 288 ? -40.688 63.895 -10.142 1.00 23.02 429 GLY A C 1
ATOM 2162 O O . GLY A 1 288 ? -41.039 62.830 -9.635 1.00 19.02 429 GLY A O 1
ATOM 2163 N N . THR A 1 289 ? -41.514 64.923 -10.290 1.00 20.16 430 THR A N 1
ATOM 2164 C CA . THR A 1 289 ? -42.921 64.809 -9.928 1.00 21.63 430 THR A CA 1
ATOM 2165 C C . THR A 1 289 ? -43.569 63.680 -10.717 1.00 22.45 430 THR A C 1
ATOM 2166 O O . THR A 1 289 ? -43.519 63.668 -11.952 1.00 20.01 430 THR A O 1
ATOM 2170 N N . GLY A 1 290 ? -44.182 62.742 -10.009 1.00 21.08 431 GLY A N 1
ATOM 2171 C CA . GLY A 1 290 ? -44.901 61.673 -10.669 1.00 21.80 431 GLY A CA 1
ATOM 2172 C C . GLY A 1 290 ? -46.177 62.170 -11.326 1.00 21.04 431 GLY A C 1
ATOM 2173 O O . GLY A 1 290 ? -46.671 63.275 -11.074 1.00 18.77 431 GLY A O 1
ATOM 2174 N N . ASN A 1 291 ? -46.726 61.323 -12.196 1.00 17.00 432 ASN A N 1
ATOM 2175 C CA . ASN A 1 291 ? -48.019 61.604 -12.813 1.00 17.54 432 ASN A CA 1
ATOM 2176 C C . ASN A 1 291 ? -49.093 61.173 -11.819 1.00 17.13 432 ASN A C 1
ATOM 2177 O O . ASN A 1 291 ? -49.732 60.128 -11.954 1.00 15.91 432 ASN A O 1
ATOM 2182 N N . ILE A 1 292 ? -49.301 62.015 -10.801 1.00 17.16 433 ILE A N 1
ATOM 2183 C CA . ILE A 1 292 ? -50.110 61.600 -9.654 1.00 17.20 433 ILE A CA 1
ATOM 2184 C C . ILE A 1 292 ? -51.563 61.376 -10.069 1.00 18.78 433 ILE A C 1
ATOM 2185 O O . ILE A 1 292 ? -52.158 60.331 -9.755 1.00 17.06 433 ILE A O 1
ATOM 2190 N N . ALA A 1 293 ? -52.149 62.338 -10.800 1.00 17.48 434 ALA A N 1
ATOM 2191 C CA . ALA A 1 293 ? -53.568 62.231 -11.143 1.00 17.37 434 ALA A CA 1
ATOM 2192 C C . ALA A 1 293 ? -53.849 60.978 -11.956 1.00 14.76 434 ALA A C 1
ATOM 2193 O O . ALA A 1 293 ? -54.841 60.284 -11.716 1.00 15.12 434 ALA A O 1
ATOM 2195 N N . ASP A 1 294 ? -52.994 60.659 -12.925 1.00 16.84 435 ASP A N 1
ATOM 2196 C CA . ASP A 1 294 ? -53.351 59.528 -13.774 1.00 16.49 435 ASP A CA 1
ATOM 2197 C C . ASP A 1 294 ? -53.084 58.199 -13.096 1.00 14.78 435 ASP A C 1
ATOM 2198 O O . ASP A 1 294 ? -53.773 57.225 -13.392 1.00 14.10 435 ASP A O 1
ATOM 2203 N N . ALA A 1 295 ? -52.101 58.127 -12.193 1.00 13.10 436 ALA A N 1
ATOM 2204 C CA . ALA A 1 295 ? -51.981 56.936 -11.354 1.00 15.43 436 ALA A CA 1
ATOM 2205 C C . ALA A 1 295 ? -53.247 56.726 -10.530 1.00 13.04 436 ALA A C 1
ATOM 2206 O O . ALA A 1 295 ? -53.750 55.597 -10.410 1.00 15.14 436 ALA A O 1
ATOM 2208 N N . VAL A 1 296 ? -53.776 57.806 -9.945 1.00 14.94 437 VAL A N 1
ATOM 2209 C CA . VAL A 1 296 ? -55.023 57.697 -9.184 1.00 14.18 437 VAL A CA 1
ATOM 2210 C C . VAL A 1 296 ? -56.173 57.237 -10.091 1.00 16.10 437 VAL A C 1
ATOM 2211 O O . VAL A 1 296 ? -56.997 56.383 -9.715 1.00 17.49 437 VAL A O 1
ATOM 2215 N N . GLY A 1 297 ? -56.232 57.772 -11.311 1.00 17.14 438 GLY A N 1
ATOM 2216 C CA . GLY A 1 297 ? -57.253 57.327 -12.260 1.00 15.65 438 GLY A CA 1
ATOM 2217 C C . GLY A 1 297 ? -57.080 55.870 -12.660 1.00 16.88 438 GLY A C 1
ATOM 2218 O O . GLY A 1 297 ? -58.061 55.134 -12.819 1.00 17.52 438 GLY A O 1
ATOM 2219 N N . LEU A 1 298 ? -55.831 55.425 -12.806 1.00 14.38 439 LEU A N 1
ATOM 2220 C CA . LEU A 1 298 ? -55.566 54.014 -13.083 1.00 14.15 439 LEU A CA 1
ATOM 2221 C C . LEU A 1 298 ? -56.040 53.130 -11.942 1.00 15.71 439 LEU A C 1
ATOM 2222 O O . LEU A 1 298 ? -56.563 52.034 -12.175 1.00 16.01 439 LEU A O 1
ATOM 2227 N N . GLY A 1 299 ? -55.828 53.570 -10.699 1.00 16.65 440 GLY A N 1
ATOM 2228 C CA . GLY A 1 299 ? -56.381 52.834 -9.565 1.00 16.59 440 GLY A CA 1
ATOM 2229 C C . GLY A 1 299 ? -57.891 52.698 -9.656 1.00 18.13 440 GLY A C 1
ATOM 2230 O O . GLY A 1 299 ? -58.458 51.631 -9.378 1.00 19.44 440 GLY A O 1
ATOM 2231 N N . GLU A 1 300 ? -58.567 53.777 -10.046 1.00 15.06 441 GLU A N 1
ATOM 2232 C CA . GLU A 1 300 ? -60.011 53.669 -10.249 1.00 18.82 441 GLU A CA 1
ATOM 2233 C C . GLU A 1 300 ? -60.346 52.669 -11.363 1.00 19.06 441 GLU A C 1
ATOM 2234 O O . GLU A 1 300 ? -61.301 51.892 -11.246 1.00 16.96 441 GLU A O 1
ATOM 2240 N N . ALA A 1 301 ? -59.580 52.681 -12.456 1.00 15.17 442 ALA A N 1
ATOM 2241 C CA . ALA A 1 301 ? -59.833 51.735 -13.550 1.00 16.88 442 ALA A CA 1
ATOM 2242 C C . ALA A 1 301 ? -59.650 50.289 -13.088 1.00 18.57 442 ALA A C 1
ATOM 2243 O O . ALA A 1 301 ? -60.420 49.392 -13.470 1.00 16.10 442 ALA A O 1
ATOM 2245 N N . ILE A 1 302 ? -58.634 50.049 -12.259 1.00 15.80 443 ILE A N 1
ATOM 2246 C CA . ILE A 1 302 ? -58.407 48.713 -11.722 1.00 17.24 443 ILE A CA 1
ATOM 2247 C C . ILE A 1 302 ? -59.578 48.285 -10.846 1.00 19.06 443 ILE A C 1
ATOM 2248 O O . ILE A 1 302 ? -60.056 47.151 -10.941 1.00 19.30 443 ILE A O 1
ATOM 2253 N N . ARG A 1 303 ? -60.067 49.184 -9.990 1.00 20.23 444 ARG A N 1
ATOM 2254 C CA . ARG A 1 303 ? -61.231 48.842 -9.175 1.00 22.67 444 ARG A CA 1
ATOM 2255 C C . ARG A 1 303 ? -62.457 48.554 -10.042 1.00 23.26 444 ARG A C 1
ATOM 2256 O O . ARG A 1 303 ? -63.254 47.663 -9.725 1.00 20.36 444 ARG A O 1
ATOM 2264 N N . TYR A 1 304 ? -62.635 49.308 -11.132 1.00 19.25 445 TYR A N 1
ATOM 2265 C CA . TYR A 1 304 ? -63.762 49.034 -12.026 1.00 23.57 445 TYR A CA 1
ATOM 2266 C C . TYR A 1 304 ? -63.658 47.623 -12.601 1.00 21.43 445 TYR A C 1
ATOM 2267 O O . TYR A 1 304 ? -64.637 46.853 -12.604 1.00 19.31 445 TYR A O 1
ATOM 2276 N N . VAL A 1 305 ? -62.462 47.268 -13.084 1.00 20.63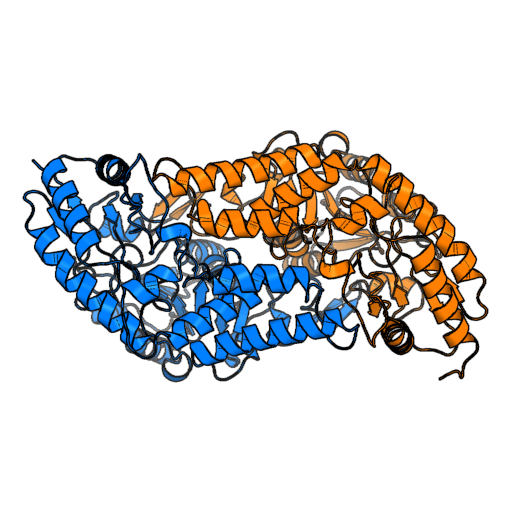 446 VAL A N 1
ATOM 2277 C CA . VAL A 1 305 ? -62.247 45.946 -13.669 1.00 19.37 446 VAL A CA 1
ATOM 2278 C C . VAL A 1 305 ? -62.465 44.861 -12.623 1.00 22.36 446 VAL A C 1
ATOM 2279 O O . VAL A 1 305 ? -63.022 43.800 -12.926 1.00 20.42 446 VAL A O 1
ATOM 2283 N N . GLU A 1 306 ? -62.038 45.108 -11.373 1.00 22.68 447 GLU A N 1
ATOM 2284 C CA . GLU A 1 306 ? -62.254 44.121 -10.315 1.00 22.25 447 GLU A CA 1
ATOM 2285 C C . GLU A 1 306 ? -63.733 43.958 -9.998 1.00 25.01 447 GLU A C 1
ATOM 2286 O O . GLU A 1 306 ? -64.184 42.846 -9.708 1.00 26.38 447 GLU A O 1
ATOM 2292 N N . ARG A 1 307 ? -64.496 45.056 -10.013 1.00 23.64 448 ARG A N 1
ATOM 2293 C CA . ARG A 1 307 ? -65.935 44.958 -9.781 1.00 23.69 448 ARG A CA 1
ATOM 2294 C C . ARG A 1 307 ? -66.594 44.088 -10.840 1.00 24.41 448 ARG A C 1
ATOM 2295 O O . ARG A 1 307 ? -67.438 43.242 -10.525 1.00 30.22 448 ARG A O 1
ATOM 2303 N N . VAL A 1 308 ? -66.248 44.311 -12.111 1.00 21.98 449 VAL A N 1
ATOM 2304 C CA . VAL A 1 308 ? -66.810 43.474 -13.171 1.00 22.71 449 VAL A CA 1
ATOM 2305 C C . VAL A 1 308 ? -66.287 42.046 -13.053 1.00 27.54 449 VAL A C 1
ATOM 2306 O O . VAL A 1 308 ? -67.052 41.084 -13.184 1.00 25.77 449 VAL A O 1
ATOM 2310 N N . GLY A 1 309 ? -64.981 41.885 -12.799 1.00 21.53 450 GLY A N 1
ATOM 2311 C CA . GLY A 1 309 ? -64.382 40.573 -12.617 1.00 24.71 450 GLY A CA 1
ATOM 2312 C C . GLY A 1 309 ? -63.566 40.120 -13.812 1.00 22.15 450 GLY A C 1
ATOM 2313 O O . GLY A 1 309 ? -64.117 39.914 -14.897 1.00 21.51 450 GLY A O 1
ATOM 2314 N N . ILE A 1 310 ? -62.253 39.952 -13.627 1.00 21.25 451 ILE A N 1
ATOM 2315 C CA . ILE A 1 310 ? -61.365 39.731 -14.766 1.00 23.19 451 ILE A CA 1
ATOM 2316 C C . ILE A 1 310 ? -61.641 38.379 -15.419 1.00 23.62 451 ILE A C 1
ATOM 2317 O O . ILE A 1 310 ? -61.542 38.256 -16.645 1.00 22.51 451 ILE A O 1
ATOM 2322 N N . GLU A 1 311 ? -62.020 37.359 -14.637 1.00 22.72 452 GLU A N 1
ATOM 2323 C CA . GLU A 1 311 ? -62.349 36.062 -15.228 1.00 28.41 452 GLU A CA 1
ATOM 2324 C C . GLU A 1 311 ? -63.658 36.109 -16.005 1.00 23.39 452 GLU A C 1
ATOM 2325 O O . GLU A 1 311 ? -63.790 35.434 -17.033 1.00 24.61 452 GLU A O 1
ATOM 2331 N N . ARG A 1 312 ? -64.622 36.914 -15.548 1.00 22.71 453 ARG A N 1
ATOM 2332 C CA . ARG A 1 312 ? -65.860 37.085 -16.301 1.00 22.90 453 ARG A CA 1
ATOM 2333 C C . ARG A 1 312 ? -65.611 37.861 -17.584 1.00 23.23 453 ARG A C 1
ATOM 2334 O O . ARG A 1 312 ? -66.186 37.535 -18.635 1.00 19.99 453 ARG A O 1
ATOM 2342 N N . ILE A 1 313 ? -64.769 38.900 -17.507 1.00 21.80 454 ILE A N 1
ATOM 2343 C CA . ILE A 1 313 ? -64.336 39.625 -18.700 1.00 20.53 454 ILE A CA 1
ATOM 2344 C C . ILE A 1 313 ? -63.679 38.670 -19.686 1.00 20.92 454 ILE A C 1
ATOM 2345 O O . ILE A 1 313 ? -63.961 38.701 -20.887 1.00 21.71 454 ILE A O 1
ATOM 2350 N N . ALA A 1 314 ? -62.776 37.814 -19.189 1.00 20.65 455 ALA A N 1
ATOM 2351 C CA . ALA A 1 314 ? -62.062 36.897 -20.066 1.00 22.01 455 ALA A CA 1
ATOM 2352 C C . ALA A 1 314 ? -63.019 35.926 -20.758 1.00 21.35 4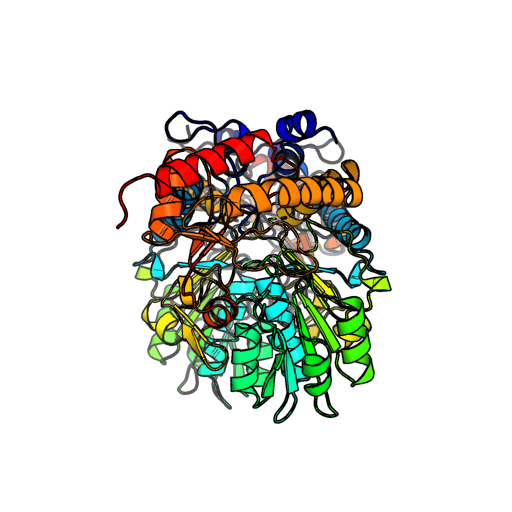55 ALA A C 1
ATOM 2353 O O . ALA A 1 314 ? -62.909 35.691 -21.972 1.00 20.54 455 ALA A O 1
ATOM 2355 N N . ALA A 1 315 ? -63.992 35.379 -20.014 1.00 22.77 456 ALA A N 1
ATOM 2356 C CA . ALA A 1 315 ? -64.929 34.437 -20.626 1.00 21.81 456 ALA A CA 1
ATOM 2357 C C . ALA A 1 315 ? -65.853 35.131 -21.630 1.00 21.89 456 ALA A C 1
ATOM 2358 O O . ALA A 1 315 ? -66.145 34.580 -22.705 1.00 23.52 456 ALA A O 1
ATOM 2360 N N . TYR A 1 316 ? -66.328 36.340 -21.306 1.00 20.13 457 TYR A N 1
ATOM 2361 C CA . TYR A 1 316 ? -67.194 37.051 -22.241 1.00 21.36 457 TYR A CA 1
ATOM 2362 C C . TYR A 1 316 ? -66.445 37.409 -23.525 1.00 21.46 457 TYR A C 1
ATOM 2363 O O . TYR A 1 316 ? -66.954 37.208 -24.641 1.00 20.81 457 TYR A O 1
ATOM 2372 N N . GLU A 1 317 ? -65.234 37.950 -23.390 1.00 20.37 458 GLU A N 1
ATOM 2373 C CA . GLU A 1 317 ? -64.469 38.313 -24.577 1.00 19.69 458 GLU A CA 1
ATOM 2374 C C . GLU A 1 317 ? -64.140 37.078 -25.414 1.00 20.34 458 GLU A C 1
ATOM 2375 O O . GLU A 1 317 ? -64.144 37.134 -26.651 1.00 21.05 458 GLU A O 1
ATOM 2381 N N . HIS A 1 318 ? -63.877 35.944 -24.757 1.00 21.51 459 HIS A N 1
ATOM 2382 C CA . HIS A 1 318 ? -63.669 34.699 -25.490 1.00 22.82 459 HIS A CA 1
ATOM 2383 C C . HIS A 1 318 ? -64.909 34.317 -26.294 1.00 24.77 459 HIS A C 1
ATOM 2384 O O . HIS A 1 318 ? -64.795 33.867 -27.440 1.00 23.88 459 HIS A O 1
ATOM 2391 N N . ALA A 1 319 ? -66.107 34.483 -25.710 1.00 19.59 460 ALA A N 1
ATOM 2392 C CA . ALA A 1 319 ? -67.324 34.204 -26.476 1.00 21.43 460 ALA A CA 1
ATOM 2393 C C . ALA A 1 319 ? -67.433 35.125 -27.693 1.00 23.17 460 ALA A C 1
ATOM 2394 O O . ALA A 1 319 ? -67.819 34.686 -28.783 1.00 21.17 460 ALA A O 1
ATOM 2396 N N . LEU A 1 320 ? -67.069 36.404 -27.531 1.00 22.47 461 LEU A N 1
ATOM 2397 C CA . LEU A 1 320 ? -67.115 37.321 -28.673 1.00 22.28 461 LEU A CA 1
ATOM 2398 C C . LEU A 1 320 ? -66.190 36.852 -29.794 1.00 23.83 461 LEU A C 1
ATOM 2399 O O . LEU A 1 320 ? -66.584 36.818 -30.968 1.00 21.26 461 LEU A O 1
ATOM 2404 N N . LEU A 1 321 ? -64.949 36.487 -29.444 1.00 19.29 462 LEU A N 1
ATOM 2405 C CA . LEU A 1 321 ? -63.980 36.077 -30.462 1.00 20.09 462 LEU A CA 1
ATOM 2406 C C . LEU A 1 321 ? -64.383 34.764 -31.127 1.00 22.00 462 LEU A C 1
ATOM 2407 O O . LEU A 1 321 ? -64.238 34.612 -32.350 1.00 24.00 462 LEU A O 1
ATOM 2412 N N . GLU A 1 322 ? -64.896 33.807 -30.340 1.00 22.04 463 GLU A N 1
ATOM 2413 C CA . GLU A 1 322 ? -65.392 32.548 -30.886 1.00 24.55 463 GLU A CA 1
ATOM 2414 C C . GLU A 1 322 ? -66.567 32.757 -31.830 1.00 26.04 463 GLU A C 1
ATOM 2415 O O . GLU A 1 322 ? -66.739 31.990 -32.781 1.00 27.23 463 GLU A O 1
ATOM 2421 N N . TYR A 1 323 ? -67.413 33.749 -31.560 1.00 24.06 464 TYR A N 1
ATOM 2422 C CA . TYR A 1 323 ? -68.532 34.012 -32.461 1.00 23.30 464 TYR A CA 1
ATOM 2423 C C . TYR A 1 323 ? -68.047 34.683 -33.739 1.00 25.69 464 TYR A C 1
ATOM 2424 O O . TYR A 1 323 ? -68.408 34.272 -34.849 1.00 26.65 464 TYR A O 1
ATOM 2433 N N . ALA A 1 324 ? -67.196 35.699 -33.597 1.00 24.49 465 ALA A N 1
ATOM 2434 C CA . ALA A 1 324 ? -66.813 36.519 -34.741 1.00 24.09 465 ALA A CA 1
ATOM 2435 C C . ALA A 1 324 ? -65.961 35.741 -35.737 1.00 25.62 465 ALA A C 1
ATOM 2436 O O . ALA A 1 324 ? -66.141 35.889 -36.952 1.00 24.99 465 ALA A O 1
ATOM 2438 N N . THR A 1 325 ? -65.031 34.907 -35.248 1.00 23.30 466 THR A N 1
ATOM 2439 C CA . THR A 1 325 ? -64.021 34.326 -36.138 1.00 27.30 466 THR A CA 1
ATOM 2440 C C . THR A 1 325 ? -64.606 33.475 -37.266 1.00 27.97 466 THR A C 1
ATOM 2441 O O . THR A 1 325 ? -64.244 33.715 -38.432 1.00 28.26 466 THR A O 1
ATOM 2445 N N . PRO A 1 326 ? -65.489 32.496 -37.019 1.00 28.43 467 PRO A N 1
ATOM 2446 C CA . PRO A 1 326 ? -66.027 31.704 -38.147 1.00 27.22 467 PRO A CA 1
ATOM 2447 C C . PRO A 1 326 ? -66.866 32.507 -39.130 1.00 29.81 467 PRO A C 1
ATOM 2448 O O . PRO A 1 326 ? -66.862 32.202 -40.331 1.00 29.60 467 PRO A O 1
ATOM 2452 N N . ARG A 1 327 ? -67.630 33.493 -38.646 1.00 26.36 468 ARG A N 1
ATOM 2453 C CA . ARG A 1 327 ? -68.478 34.282 -39.535 1.00 26.65 468 ARG A CA 1
ATOM 2454 C C . ARG A 1 327 ? -67.641 35.191 -40.419 1.00 28.03 468 ARG A C 1
ATOM 2455 O O . ARG A 1 327 ? -67.952 35.376 -41.601 1.00 28.59 468 ARG A O 1
ATOM 2463 N N . LEU A 1 328 ? -66.565 35.753 -39.865 1.00 24.12 469 LEU A N 1
ATOM 2464 C CA . LEU A 1 328 ? -65.616 36.511 -40.675 1.00 25.27 469 LEU A CA 1
ATOM 2465 C C . LEU A 1 328 ? -64.917 35.613 -41.691 1.00 30.41 469 LEU A C 1
ATOM 2466 O O . LEU A 1 328 ? -64.826 35.952 -42.877 1.00 27.36 469 LEU A O 1
ATOM 2471 N N . ALA A 1 329 ? -64.419 34.454 -41.243 1.00 28.35 470 ALA A N 1
ATOM 2472 C CA . ALA A 1 329 ? -63.694 33.553 -42.135 1.00 29.08 470 ALA A CA 1
ATOM 2473 C C . ALA A 1 329 ? -64.562 33.009 -43.268 1.00 30.94 470 ALA A C 1
ATOM 2474 O O . ALA A 1 329 ? -64.021 32.610 -44.306 1.00 31.53 470 ALA A O 1
ATOM 2476 N N . ALA A 1 330 ? -65.885 32.994 -43.109 1.00 27.99 471 ALA A N 1
ATOM 2477 C CA . ALA A 1 330 ? -66.745 32.454 -44.157 1.00 32.96 471 ALA A CA 1
ATOM 2478 C C . ALA A 1 330 ? -67.006 33.433 -45.293 1.00 34.59 471 ALA A C 1
ATOM 2479 O O . ALA A 1 330 ? -67.610 33.036 -46.294 1.00 34.58 471 ALA A O 1
ATOM 2481 N N . ILE A 1 331 ? -66.592 34.688 -45.168 1.00 31.46 472 ILE A N 1
ATOM 2482 C CA . ILE A 1 331 ? -66.773 35.627 -46.283 1.00 32.22 472 ILE A CA 1
ATOM 2483 C C . ILE A 1 331 ? -65.766 35.297 -47.379 1.00 32.87 472 ILE A C 1
ATOM 2484 O O . ILE A 1 331 ? -64.559 35.198 -47.091 1.00 28.25 472 ILE A O 1
ATOM 2489 N N . PRO A 1 332 ? -66.192 35.111 -48.629 1.00 33.81 473 PRO A N 1
ATOM 2490 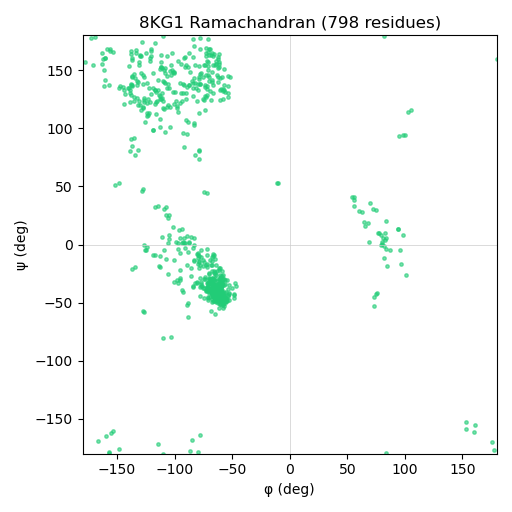C CA . PRO A 1 332 ? -65.228 34.757 -49.681 1.00 34.43 473 PRO A CA 1
ATOM 2491 C C . PRO A 1 332 ? -64.172 35.840 -49.847 1.00 32.98 473 PRO A C 1
ATOM 2492 O O . PRO A 1 332 ? -64.477 37.034 -49.882 1.00 33.10 473 PRO A O 1
ATOM 2496 N N . GLY A 1 333 ? -62.912 35.409 -49.909 1.00 32.81 474 GLY A N 1
ATOM 2497 C CA . GLY A 1 333 ? -61.785 36.293 -50.037 1.00 31.32 474 GLY A CA 1
ATOM 2498 C C . GLY A 1 333 ? -61.100 36.639 -48.730 1.00 31.50 474 GLY A C 1
ATOM 2499 O O . GLY A 1 333 ? -59.967 37.130 -48.760 1.00 29.41 474 GLY A O 1
ATOM 2500 N N . VAL A 1 334 ? -61.756 36.409 -47.587 1.00 30.05 475 VAL A N 1
ATOM 2501 C CA . VAL A 1 334 ? -61.160 36.738 -46.295 1.00 27.80 475 VAL A CA 1
ATOM 2502 C C . VAL A 1 334 ? -60.146 35.671 -45.911 1.00 29.08 475 VAL A C 1
ATOM 2503 O O . VAL A 1 334 ? -60.388 34.469 -46.061 1.00 30.38 475 VAL A O 1
ATOM 2507 N N . ARG A 1 335 ? -59.009 36.105 -45.386 1.00 24.47 476 ARG A N 1
ATOM 2508 C CA . ARG A 1 335 ? -58.054 35.212 -44.751 1.00 27.76 476 ARG A CA 1
ATOM 2509 C C . ARG A 1 335 ? -57.820 35.723 -43.333 1.00 26.54 476 ARG A C 1
ATOM 2510 O O . ARG A 1 335 ? -57.433 36.883 -43.146 1.00 25.32 476 ARG A O 1
ATOM 2518 N N . ILE A 1 336 ? -58.091 34.868 -42.338 1.00 26.05 477 ILE A N 1
ATOM 2519 C CA . ILE A 1 336 ? -57.763 35.188 -40.950 1.00 23.33 477 ILE A CA 1
ATOM 2520 C C . ILE A 1 336 ? -56.259 35.070 -40.750 1.00 24.80 477 ILE A C 1
ATOM 2521 O O . ILE A 1 336 ? -55.630 34.105 -41.199 1.00 28.93 477 ILE A O 1
ATOM 2526 N N . VAL A 1 337 ? -55.673 36.045 -40.061 1.00 24.04 478 VAL A N 1
ATOM 2527 C CA . VAL A 1 337 ? -54.235 36.084 -39.813 1.00 24.51 478 VAL A CA 1
ATOM 2528 C C . VAL A 1 337 ? -54.037 35.970 -38.313 1.00 23.56 478 VAL A C 1
ATOM 2529 O O . VAL A 1 337 ? -54.389 36.891 -37.561 1.00 25.75 478 VAL A O 1
ATOM 2533 N N . GLY A 1 338 ? -53.463 34.853 -37.874 1.00 23.68 479 GLY A N 1
ATOM 2534 C CA . GLY A 1 338 ? -53.339 34.592 -36.453 1.00 21.55 479 GLY A CA 1
ATOM 2535 C C . GLY A 1 338 ? -54.448 33.680 -35.977 1.00 28.34 479 GLY A C 1
ATOM 2536 O O . GLY A 1 338 ? -55.554 34.141 -35.665 1.00 26.83 479 GLY A O 1
ATOM 2537 N N . THR A 1 339 ? -54.180 32.376 -35.947 1.00 25.14 480 THR A N 1
ATOM 2538 C CA . THR A 1 339 ? -55.152 31.380 -35.505 1.00 27.48 480 THR A CA 1
ATOM 2539 C C . THR A 1 339 ? -54.538 30.471 -34.450 1.00 30.59 480 THR A C 1
ATOM 2540 O O . THR A 1 339 ? -54.668 29.243 -34.492 1.00 30.35 480 THR A O 1
ATOM 2544 N N . ALA A 1 340 ? -53.863 31.080 -33.477 1.00 25.08 481 ALA A N 1
ATOM 2545 C CA . ALA A 1 340 ? -53.153 30.331 -32.450 1.00 29.69 481 ALA A CA 1
ATOM 2546 C C . ALA A 1 340 ? -54.112 29.479 -31.617 1.00 30.68 481 ALA A C 1
ATOM 2547 O O . ALA A 1 340 ? -55.320 29.734 -31.545 1.00 32.77 481 ALA A O 1
ATOM 2549 N N . GLN A 1 341 ? -53.542 28.459 -30.967 1.00 29.59 482 GLN A N 1
ATOM 2550 C CA . GLN A 1 341 ? -54.311 27.589 -30.082 1.00 33.27 482 GLN A CA 1
ATOM 2551 C C . GLN A 1 341 ? -55.091 28.396 -29.047 1.00 36.46 482 GLN A C 1
ATOM 2552 O O . GLN A 1 341 ? -56.254 28.098 -28.759 1.00 34.66 482 GLN A O 1
ATOM 2558 N N . GLU A 1 342 ? -54.474 29.421 -28.474 1.00 31.69 483 GLU A N 1
ATOM 2559 C CA . GLU A 1 342 ? -55.188 30.318 -27.576 1.00 35.40 483 GLU A CA 1
ATOM 2560 C C . GLU A 1 342 ? -54.984 31.752 -28.025 1.00 27.63 483 GLU A C 1
ATOM 2561 O O . GLU A 1 342 ? -53.875 32.142 -28.409 1.00 25.09 483 GLU A O 1
ATOM 2567 N N . LYS A 1 343 ? -56.063 32.526 -27.975 1.00 24.77 484 LYS A N 1
ATOM 2568 C CA . LYS A 1 343 ? -56.048 33.906 -28.424 1.00 22.90 484 LYS A CA 1
ATOM 2569 C C . LYS A 1 343 ? -56.816 34.762 -27.431 1.00 28.33 484 LYS A C 1
ATOM 2570 O O . LYS A 1 343 ? -57.630 34.268 -26.647 1.00 25.90 484 LYS A O 1
ATOM 2576 N N . ALA A 1 344 ? -56.554 36.063 -27.485 1.00 21.95 485 ALA A N 1
ATOM 2577 C CA . ALA A 1 344 ? -57.330 37.041 -26.738 1.00 25.86 485 ALA A CA 1
ATOM 2578 C C . ALA A 1 344 ? -57.561 38.244 -27.638 1.00 24.82 485 ALA A C 1
ATOM 2579 O O . ALA A 1 344 ? -56.599 38.803 -28.189 1.00 24.77 485 ALA A O 1
ATOM 2581 N N . SER A 1 345 ? -58.839 38.568 -27.851 1.00 20.65 486 SER A N 1
ATOM 2582 C CA . SER A 1 345 ? -59.318 39.876 -28.296 1.00 24.30 486 SER A CA 1
ATOM 2583 C C . SER A 1 345 ? -59.092 40.224 -29.769 1.00 22.12 486 SER A C 1
ATOM 2584 O O . SER A 1 345 ? -59.992 40.779 -30.410 1.00 21.96 486 SER A O 1
ATOM 2587 N N . VAL A 1 346 ? -57.913 39.925 -30.307 1.00 21.50 487 VAL A N 1
ATOM 2588 C CA . VAL A 1 346 ? -57.480 40.436 -31.609 1.00 22.91 487 VAL A CA 1
ATOM 2589 C C . VAL A 1 346 ? -57.915 39.488 -32.720 1.00 23.24 487 VAL A C 1
ATOM 2590 O O . VAL A 1 346 ? -57.732 38.271 -32.609 1.00 20.75 487 VAL A O 1
ATOM 2594 N N . LEU A 1 347 ? -58.458 40.043 -33.824 1.00 19.40 488 LEU A N 1
ATOM 2595 C CA . LEU A 1 347 ? -58.880 39.240 -34.974 1.00 22.24 488 LEU A CA 1
ATOM 2596 C C . LEU A 1 347 ? -58.379 39.903 -36.266 1.00 22.43 488 LEU A C 1
ATOM 2597 O O . LEU A 1 347 ? -59.144 40.524 -37.004 1.00 22.05 488 LEU A O 1
ATOM 2602 N N . SER A 1 348 ? -57.090 39.748 -36.553 1.00 20.53 489 SER A N 1
ATOM 2603 C CA . SER A 1 348 ? -56.541 40.268 -37.800 1.00 21.02 489 SER A CA 1
ATOM 2604 C C . SER A 1 348 ? -57.043 39.468 -38.992 1.00 21.17 489 SER A C 1
ATOM 2605 O O . SER A 1 348 ? -57.187 38.243 -38.929 1.00 21.57 489 SER A O 1
ATOM 2608 N N . PHE A 1 349 ? -57.270 40.171 -40.102 1.00 22.57 490 PHE A N 1
ATOM 2609 C CA . PHE A 1 349 ? -57.631 39.518 -41.352 1.00 20.99 490 PHE A CA 1
ATOM 2610 C C . PHE A 1 349 ? -57.195 40.377 -42.538 1.00 23.67 490 PHE A C 1
ATOM 2611 O O . PHE A 1 349 ? -56.823 41.549 -42.396 1.00 20.48 490 PHE A O 1
ATOM 2619 N N . VAL A 1 350 ? -57.198 39.750 -43.717 1.00 20.33 491 VAL A N 1
ATOM 2620 C CA . VAL A 1 350 ? -57.038 40.453 -44.984 1.00 24.12 491 VAL A CA 1
ATOM 2621 C C . VAL A 1 350 ? -58.160 40.010 -45.913 1.00 25.94 491 VAL A C 1
ATOM 2622 O O . VAL A 1 350 ? -58.803 38.979 -45.704 1.00 26.50 491 VAL A O 1
ATOM 2626 N N . LEU A 1 351 ? -58.380 40.805 -46.959 1.00 26.56 492 LEU A N 1
ATOM 2627 C CA . LEU A 1 351 ? -59.435 40.562 -47.936 1.00 27.47 492 LEU A CA 1
ATOM 2628 C C . LEU A 1 351 ? -58.828 40.650 -49.329 1.00 31.88 492 LEU A C 1
ATOM 2629 O O . LEU A 1 351 ? -58.284 41.697 -49.701 1.00 27.41 492 LEU A O 1
ATOM 2634 N N . ALA A 1 352 ? -58.916 39.555 -50.090 1.00 29.86 493 ALA A N 1
ATOM 2635 C CA . ALA A 1 352 ? -58.287 39.496 -51.406 1.00 32.49 493 ALA A CA 1
ATOM 2636 C C . ALA A 1 352 ? -58.792 40.629 -52.294 1.00 34.03 493 ALA A C 1
ATOM 2637 O O . ALA A 1 352 ? -59.997 40.889 -52.366 1.00 31.87 493 ALA A O 1
ATOM 2639 N N . GLY A 1 353 ? -57.863 41.312 -52.957 1.00 35.44 494 GLY A N 1
ATOM 2640 C CA . GLY A 1 353 ? -58.208 42.334 -53.921 1.00 32.72 494 GLY A CA 1
ATOM 2641 C C . GLY A 1 353 ? -58.524 43.696 -53.341 1.00 33.74 494 GLY A C 1
ATOM 2642 O O . GLY A 1 353 ? -58.905 44.596 -54.102 1.00 32.87 494 GLY A O 1
ATOM 2643 N N . HIS A 1 354 ? -58.383 43.881 -52.029 1.00 32.38 495 HIS A N 1
ATOM 2644 C CA . HIS A 1 354 ? -58.663 45.152 -51.371 1.00 29.52 495 HIS A CA 1
ATOM 2645 C C . HIS A 1 354 ? -57.513 45.507 -50.444 1.00 29.24 495 HIS A C 1
ATOM 2646 O O . HIS A 1 354 ? -57.008 44.648 -49.722 1.00 31.42 495 HIS A O 1
ATOM 2653 N N . GLU A 1 355 ? -57.108 46.771 -50.456 1.00 27.22 496 GLU A N 1
ATOM 2654 C CA . GLU A 1 355 ? -56.067 47.217 -49.540 1.00 31.60 496 GLU A CA 1
ATOM 2655 C C . GLU A 1 355 ? -56.623 47.280 -48.116 1.00 28.36 496 GLU A C 1
ATOM 2656 O O . GLU A 1 355 ? -57.730 47.778 -47.911 1.00 25.14 496 GLU A O 1
ATOM 2662 N N . PRO A 1 356 ? -55.875 46.795 -47.115 1.00 28.36 497 PRO A N 1
ATOM 2663 C CA . PRO A 1 356 ? -56.352 46.900 -45.721 1.00 24.53 497 PRO A CA 1
ATOM 2664 C C . PRO A 1 356 ? -56.839 48.285 -45.327 1.00 27.75 497 PRO A C 1
ATOM 2665 O O . PRO A 1 356 ? -57.875 48.407 -44.660 1.00 24.12 497 PRO A O 1
ATOM 2669 N N . LEU A 1 357 ? -56.122 49.338 -45.724 1.00 25.75 498 LEU A N 1
ATOM 2670 C CA . LEU A 1 357 ? -56.507 50.686 -45.306 1.00 29.50 498 LEU A CA 1
ATOM 2671 C C . LEU A 1 357 ? -57.856 51.101 -45.901 1.00 29.82 498 LEU A C 1
ATOM 2672 O O . LEU A 1 357 ? -58.651 51.783 -45.242 1.00 29.37 498 LEU A O 1
ATOM 2677 N N . GLU A 1 358 ? -58.148 50.694 -47.141 1.00 28.37 499 GLU A N 1
ATOM 2678 C CA . GLU A 1 358 ? -59.453 51.033 -47.698 1.00 30.65 499 GLU A CA 1
ATOM 2679 C C . GLU A 1 358 ? -60.576 50.277 -46.993 1.00 27.83 499 GLU A C 1
ATOM 2680 O O . GLU A 1 358 ? -61.682 50.813 -46.833 1.00 27.83 499 GLU A O 1
ATOM 2686 N N . VAL A 1 359 ? -60.314 49.047 -46.549 1.00 26.46 500 VAL A N 1
ATOM 2687 C CA . VAL A 1 359 ? -61.310 48.337 -45.751 1.00 26.88 500 VAL A CA 1
ATOM 2688 C C . VAL A 1 359 ? -61.539 49.065 -44.431 1.00 24.39 500 VAL A C 1
ATOM 2689 O O . VAL A 1 359 ? -62.681 49.226 -43.981 1.00 22.70 500 VAL A O 1
ATOM 2693 N N . GLY A 1 360 ? -60.457 49.517 -43.789 1.00 23.00 501 GLY A N 1
ATOM 2694 C CA . GLY A 1 360 ? -60.612 50.259 -42.543 1.00 24.58 501 GLY A CA 1
ATOM 2695 C C . GLY A 1 360 ? -61.426 51.529 -42.725 1.00 26.89 501 GLY A C 1
ATOM 2696 O O . GLY A 1 360 ? -62.273 51.868 -41.891 1.00 24.19 501 GLY A O 1
ATOM 2697 N N . LYS A 1 361 ? -61.202 52.236 -43.835 1.00 26.69 502 LYS A N 1
ATOM 2698 C CA . LYS A 1 361 ? -61.946 53.473 -44.060 1.00 28.72 502 LYS A CA 1
ATOM 2699 C C . LYS A 1 361 ? -63.405 53.199 -44.397 1.00 25.21 502 LYS A C 1
ATOM 2700 O O . LYS A 1 361 ? -64.295 53.950 -43.977 1.00 28.42 502 LYS A O 1
ATOM 2706 N N . ALA A 1 362 ? -63.685 52.124 -45.138 1.00 24.26 503 ALA A N 1
ATOM 2707 C CA . ALA A 1 362 ? -65.082 51.777 -45.388 1.00 25.02 503 ALA A CA 1
ATOM 2708 C C . ALA A 1 362 ? -65.786 51.384 -44.092 1.00 24.81 503 ALA A C 1
ATOM 2709 O O . ALA A 1 362 ? -66.952 51.760 -43.855 1.00 29.34 503 ALA A O 1
ATOM 2711 N N . LEU A 1 363 ? -65.082 50.647 -43.228 1.00 23.31 504 LEU A N 1
ATOM 2712 C CA . LEU A 1 363 ? -65.661 50.277 -41.941 1.00 25.72 504 LEU A CA 1
ATOM 2713 C C . LEU A 1 363 ? -65.949 51.516 -41.110 1.00 24.93 504 LEU A C 1
ATOM 2714 O O . LEU A 1 363 ? -67.007 51.609 -40.479 1.00 28.34 504 LEU A O 1
ATOM 2719 N N . ASN A 1 364 ? -65.035 52.496 -41.129 1.00 24.15 505 ASN A N 1
ATOM 2720 C CA . ASN A 1 364 ? -65.289 53.741 -40.405 1.00 25.18 505 ASN A CA 1
ATOM 2721 C C . ASN A 1 364 ? -66.504 54.457 -40.969 1.00 31.09 505 ASN A C 1
ATOM 2722 O O . ASN A 1 364 ? -67.274 55.070 -40.219 1.00 26.43 505 ASN A O 1
ATOM 2727 N N . ALA A 1 365 ? -66.691 54.397 -42.295 1.00 26.57 506 ALA A N 1
ATOM 2728 C CA . ALA A 1 365 ? -67.910 54.952 -42.879 1.00 31.68 506 ALA A CA 1
ATOM 2729 C C . ALA A 1 365 ? -69.152 54.280 -42.310 1.00 34.84 506 ALA A C 1
ATOM 2730 O O . ALA A 1 365 ? -70.230 54.889 -42.282 1.00 32.75 506 ALA A O 1
ATOM 2732 N N . GLU A 1 366 ? -69.032 53.026 -41.872 1.00 32.46 507 GLU A N 1
ATOM 2733 C CA . GLU A 1 366 ? -70.142 52.373 -41.171 1.00 31.06 507 GLU A CA 1
ATOM 2734 C C . GLU A 1 366 ? -70.168 52.662 -39.661 1.00 33.23 507 GLU A C 1
ATOM 2735 O O . GLU A 1 366 ? -70.969 52.058 -38.937 1.00 28.43 507 GLU A O 1
ATOM 2741 N N . GLY A 1 367 ? -69.304 53.546 -39.166 1.00 28.36 508 GLY A N 1
ATOM 2742 C CA . GLY A 1 367 ? -69.185 53.785 -37.744 1.00 27.92 508 GLY A CA 1
ATOM 2743 C C . GLY A 1 367 ? -68.224 52.872 -37.004 1.00 26.84 508 GLY A C 1
ATOM 2744 O O . GLY A 1 367 ? -67.998 53.081 -35.801 1.00 25.65 508 GLY A O 1
ATOM 2745 N N . ILE A 1 368 ? -67.637 51.881 -37.676 1.00 24.98 509 ILE A N 1
ATOM 2746 C CA . ILE A 1 368 ? -66.796 50.887 -37.018 1.00 24.41 509 ILE A CA 1
ATOM 2747 C C . ILE A 1 368 ? -65.355 51.376 -37.002 1.00 21.37 509 ILE A C 1
ATOM 2748 O O . ILE A 1 368 ? -64.776 51.655 -38.054 1.00 19.86 509 ILE A O 1
ATOM 2753 N N . ALA A 1 369 ? -64.753 51.421 -35.816 1.00 18.44 510 ALA A N 1
ATOM 2754 C CA . ALA A 1 369 ? -63.364 51.830 -35.657 1.00 18.87 510 ALA A CA 1
ATOM 2755 C C . ALA A 1 369 ? -62.469 50.593 -35.560 1.00 19.76 510 ALA A C 1
ATOM 2756 O O . ALA A 1 369 ? -62.620 49.780 -34.640 1.00 18.68 510 ALA A O 1
ATOM 2758 N N . VAL A 1 370 ? -61.563 50.439 -36.532 1.00 15.30 511 VAL A N 1
ATOM 2759 C CA . VAL A 1 370 ? -60.525 49.415 -36.531 1.00 16.59 511 VAL A CA 1
ATOM 2760 C C . VAL A 1 370 ? -59.235 50.072 -37.009 1.00 22.51 511 VAL A C 1
ATOM 2761 O O . VAL A 1 370 ? -59.240 51.184 -37.537 1.00 23.83 511 VAL A O 1
ATOM 2765 N N . ARG A 1 371 ? -58.115 49.382 -36.820 1.00 21.80 512 ARG A N 1
ATOM 2766 C CA . ARG A 1 371 ? -56.856 49.810 -37.414 1.00 22.09 512 ARG A CA 1
ATOM 2767 C C . ARG A 1 371 ? -56.526 48.903 -38.581 1.00 23.12 512 ARG A C 1
ATOM 2768 O O . ARG A 1 371 ? -56.683 47.681 -38.496 1.00 21.66 512 ARG A O 1
ATOM 2776 N N . ALA A 1 372 ? -56.049 49.508 -39.659 1.00 19.90 513 ALA A N 1
ATOM 2777 C CA . ALA A 1 372 ? -55.503 48.787 -40.793 1.00 24.19 513 ALA A CA 1
ATOM 2778 C C . ALA A 1 372 ? -54.076 49.275 -40.965 1.00 32.03 513 ALA A C 1
ATOM 2779 O O . ALA A 1 372 ? -53.845 50.483 -41.100 1.00 34.13 513 ALA A O 1
ATOM 2781 N N . GLY A 1 373 ? -53.126 48.355 -40.915 1.00 28.45 514 GLY A N 1
ATOM 2782 C CA . GLY A 1 373 ? -51.730 48.765 -40.885 1.00 23.13 514 GLY A CA 1
ATOM 2783 C C . GLY A 1 373 ? -50.871 47.637 -40.349 1.00 23.98 514 GLY A C 1
ATOM 2784 O O . GLY A 1 373 ? -51.299 46.482 -40.318 1.00 22.00 514 GLY A O 1
ATOM 2785 N N . HIS A 1 374 ? -49.660 47.995 -39.906 1.00 20.17 515 HIS A N 1
ATOM 2786 C CA . HIS A 1 374 ? -48.774 46.974 -39.363 1.00 25.56 515 HIS A CA 1
ATOM 2787 C C . HIS A 1 374 ? -48.816 46.896 -37.841 1.00 22.93 515 HIS A C 1
ATOM 2788 O O . HIS A 1 374 ? -48.171 46.011 -37.269 1.00 21.38 515 HIS A O 1
ATOM 2795 N N . HIS A 1 375 ? -49.561 47.787 -37.182 1.00 19.99 516 HIS A N 1
ATOM 2796 C CA . HIS A 1 375 ? -49.877 47.663 -35.755 1.00 21.26 516 HIS A CA 1
ATOM 2797 C C . HIS A 1 375 ? -48.626 47.720 -34.887 1.00 19.87 516 HIS A C 1
ATOM 2798 O O . HIS A 1 375 ? -48.596 47.150 -33.793 1.00 20.43 516 HIS A O 1
ATOM 2805 N N . CYS A 1 376 ? -47.593 48.413 -35.367 1.00 17.92 517 CYS A N 1
ATOM 2806 C CA . CYS A 1 376 ? -46.303 48.468 -34.685 1.00 15.37 517 CYS A CA 1
ATOM 2807 C C . CYS A 1 376 ? -45.790 47.059 -34.417 1.00 18.62 517 CYS A C 1
ATOM 2808 O O . CYS A 1 376 ? -45.249 46.765 -33.349 1.00 19.45 517 CYS A O 1
ATOM 2811 N N . ALA A 1 377 ? -45.962 46.179 -35.399 1.00 17.78 518 ALA A N 1
ATOM 2812 C CA . ALA A 1 377 ? -45.465 44.814 -35.302 1.00 18.83 518 ALA A CA 1
ATOM 2813 C C . ALA A 1 377 ? -45.094 44.318 -36.699 1.00 21.02 518 ALA A C 1
ATOM 2814 O O . ALA A 1 377 ? -45.542 43.265 -37.150 1.00 19.52 518 ALA A O 1
ATOM 2816 N N . GLN A 1 378 ? -44.269 45.090 -37.405 1.00 18.27 519 GLN A N 1
ATOM 2817 C CA . GLN A 1 378 ? -43.890 44.703 -38.761 1.00 24.13 519 GLN A CA 1
ATOM 2818 C C . GLN A 1 378 ? -43.260 43.324 -38.855 1.00 18.46 519 GLN A C 1
ATOM 2819 O O . GLN A 1 378 ? -43.575 42.614 -39.819 1.00 24.87 519 GLN A O 1
ATOM 2825 N N . PRO A 1 379 ? -42.367 42.888 -37.955 1.00 21.26 520 PRO A N 1
ATOM 2826 C CA . PRO A 1 379 ? -41.725 41.582 -38.189 1.00 24.35 520 PRO A CA 1
ATOM 2827 C C . PRO A 1 379 ? -42.704 40.421 -38.209 1.00 24.73 520 PRO A C 1
ATOM 2828 O O . PRO A 1 379 ? -42.603 39.561 -39.094 1.00 23.10 520 PRO A O 1
ATOM 2832 N N . ILE A 1 380 ? -43.671 40.380 -37.286 1.00 23.05 521 ILE A N 1
ATOM 2833 C CA . ILE A 1 380 ? -44.632 39.279 -37.296 1.00 24.03 521 ILE A CA 1
ATOM 2834 C C . ILE A 1 380 ? -45.490 39.323 -38.555 1.00 23.44 521 ILE A C 1
ATOM 2835 O O . ILE A 1 380 ? -45.820 38.278 -39.128 1.00 25.94 521 ILE A O 1
ATOM 2840 N N . LEU A 1 381 ? -45.841 40.523 -39.030 1.00 21.03 522 LEU A N 1
ATOM 2841 C CA . LEU A 1 381 ? -46.646 40.590 -40.249 1.00 25.52 522 LEU A CA 1
ATOM 2842 C C . LEU A 1 381 ? -45.842 40.134 -41.459 1.00 27.39 522 LEU A C 1
ATOM 2843 O O . LEU A 1 381 ? -46.367 39.439 -42.334 1.00 27.89 522 LEU A O 1
ATOM 2848 N N . ARG A 1 382 ? -44.563 40.496 -41.520 1.00 27.15 523 ARG A N 1
ATOM 2849 C CA . ARG A 1 382 ? -43.725 40.009 -42.613 1.00 27.01 523 ARG A CA 1
ATOM 2850 C C . ARG A 1 382 ? -43.555 38.497 -42.545 1.00 28.41 523 ARG A C 1
ATOM 2851 O O . ARG A 1 382 ? -43.531 37.824 -43.584 1.00 29.31 523 ARG A O 1
ATOM 2859 N N . ARG A 1 383 ? -43.446 37.947 -41.332 1.00 26.68 524 ARG A N 1
ATOM 2860 C CA . ARG A 1 383 ? -43.400 36.497 -41.182 1.00 27.76 524 ARG A CA 1
ATOM 2861 C C . ARG A 1 383 ? -44.656 35.851 -41.750 1.00 33.25 524 ARG A C 1
ATOM 2862 O O . ARG A 1 383 ? -44.592 34.738 -42.290 1.00 34.47 524 ARG A O 1
ATOM 2870 N N . MET A 1 384 ? -45.801 36.538 -41.655 1.00 27.60 525 MET A N 1
ATOM 2871 C CA . MET A 1 384 ? -47.035 36.062 -42.271 1.00 30.84 525 MET A CA 1
ATOM 2872 C C . MET A 1 384 ? -47.138 36.432 -43.752 1.00 29.31 525 MET A C 1
ATOM 2873 O O . MET A 1 384 ? -48.184 36.205 -44.358 1.00 31.76 525 MET A O 1
ATOM 2878 N N . GLY A 1 385 ? -46.098 37.015 -44.339 1.00 30.54 526 GLY A N 1
ATOM 2879 C CA . GLY A 1 385 ? -46.135 37.376 -45.744 1.00 27.53 526 GLY A CA 1
ATOM 2880 C C . GLY A 1 385 ? -46.964 38.599 -46.066 1.00 33.41 526 GLY A C 1
ATOM 2881 O O . GLY A 1 385 ? -47.500 38.693 -47.174 1.00 31.08 526 GLY A O 1
ATOM 2882 N N . LEU A 1 386 ? -47.073 39.552 -45.137 1.00 29.15 527 LEU A N 1
ATOM 2883 C CA . LEU A 1 386 ? -47.974 40.687 -45.290 1.00 29.04 527 LEU A CA 1
ATOM 2884 C C . LEU A 1 386 ? -47.322 41.969 -44.799 1.00 31.21 527 LEU A C 1
ATOM 2885 O O . LEU A 1 386 ? -46.456 41.956 -43.919 1.00 27.61 527 LEU A O 1
ATOM 2890 N N . GLU A 1 387 ? -47.782 43.083 -45.363 1.00 30.04 528 GLU A N 1
ATOM 2891 C CA . GLU A 1 387 ? -47.382 44.410 -44.927 1.00 31.35 528 GLU A CA 1
ATOM 2892 C C . GLU A 1 387 ? -48.360 45.015 -43.924 1.00 27.28 528 GLU A C 1
ATOM 2893 O O . GLU A 1 387 ? -47.979 45.909 -43.164 1.00 25.03 528 GLU A O 1
ATOM 2899 N N . ALA A 1 388 ? -49.605 44.549 -43.903 1.00 27.01 529 ALA A N 1
ATOM 2900 C CA . ALA A 1 388 ? -50.628 45.147 -43.053 1.00 26.54 529 ALA A CA 1
ATOM 2901 C C . ALA A 1 388 ? -51.771 44.159 -42.903 1.00 24.67 529 ALA A C 1
ATOM 2902 O O . ALA A 1 388 ? -51.918 43.230 -43.699 1.00 25.02 529 ALA A O 1
ATOM 2904 N N . THR A 1 389 ? -52.568 44.356 -41.855 1.00 22.15 530 THR A N 1
ATOM 2905 C CA . THR A 1 389 ? -53.832 43.646 -41.708 1.00 22.61 530 THR A CA 1
ATOM 2906 C C . THR A 1 389 ? -54.894 44.629 -41.237 1.00 20.08 530 THR A C 1
ATOM 2907 O O . THR A 1 389 ? -54.576 45.708 -40.713 1.00 22.56 530 THR A O 1
ATOM 2911 N N . VAL A 1 390 ? -56.163 44.260 -41.475 1.00 21.51 531 VAL A N 1
ATOM 2912 C CA . VAL A 1 390 ? -57.305 44.878 -40.801 1.00 18.55 531 VAL A CA 1
ATOM 2913 C C . VAL A 1 390 ? -57.482 44.173 -39.465 1.00 19.50 531 VAL A C 1
ATOM 2914 O O . VAL A 1 390 ? -57.534 42.942 -39.415 1.00 19.69 531 VAL A O 1
ATOM 2918 N N . ARG A 1 391 ? -57.542 44.932 -38.371 1.00 18.28 532 ARG A N 1
ATOM 2919 C CA . ARG A 1 391 ? -57.476 44.343 -37.030 1.00 19.29 532 ARG A CA 1
ATOM 2920 C C . ARG A 1 391 ? -58.569 44.881 -36.119 1.00 19.76 532 ARG A C 1
ATOM 2921 O O . ARG A 1 391 ? -58.323 45.765 -35.289 1.00 21.37 532 ARG A O 1
ATOM 2929 N N . PRO A 1 392 ? -59.783 44.349 -36.221 1.00 19.54 533 PRO A N 1
ATOM 2930 C CA . PRO A 1 392 ? -60.730 44.507 -35.117 1.00 18.79 533 PRO A CA 1
ATOM 2931 C C . PRO A 1 392 ? -60.170 43.825 -33.878 1.00 22.96 533 PRO A C 1
ATOM 2932 O O . PRO A 1 392 ? -59.485 42.797 -33.966 1.00 18.90 533 PRO A O 1
ATOM 2936 N N . SER A 1 393 ? -60.430 44.429 -32.720 1.00 18.28 534 SER A N 1
ATOM 2937 C CA . SER A 1 393 ? -60.030 43.847 -31.447 1.00 21.04 534 SER A CA 1
ATOM 2938 C C . SER A 1 393 ? -61.118 44.156 -30.431 1.00 20.73 534 SER A C 1
ATOM 2939 O O . SER A 1 393 ? -61.586 45.296 -30.348 1.00 21.53 534 SER A O 1
ATOM 2942 N N . PHE A 1 394 ? -61.528 43.140 -29.684 1.00 20.24 535 PHE A N 1
ATOM 2943 C CA . PHE A 1 394 ? -62.729 43.198 -28.862 1.00 21.49 535 PHE A CA 1
ATOM 2944 C C . PHE A 1 394 ? -62.390 43.459 -27.399 1.00 21.51 535 PHE A C 1
ATOM 2945 O O . PHE A 1 394 ? -61.332 43.059 -26.904 1.00 23.59 535 PHE A O 1
ATOM 2953 N N . ALA A 1 395 ? -63.302 44.155 -26.720 1.00 19.47 536 ALA A N 1
ATOM 2954 C CA . ALA A 1 395 ? -63.293 44.321 -25.273 1.00 20.76 536 ALA A CA 1
ATOM 2955 C C . ALA A 1 395 ? -64.667 43.936 -24.735 1.00 20.79 536 ALA A C 1
ATOM 2956 O O . ALA A 1 395 ? -65.597 43.648 -25.500 1.00 17.72 536 ALA A O 1
ATOM 2958 N N . PHE A 1 396 ? -64.796 43.926 -23.402 1.00 16.14 537 PHE A N 1
ATOM 2959 C CA . PHE A 1 396 ? -66.006 43.392 -22.784 1.00 18.70 537 PHE A CA 1
ATOM 2960 C C . PHE A 1 396 ? -67.208 44.331 -22.856 1.00 18.71 537 PHE A C 1
ATOM 2961 O O . PHE A 1 396 ? -68.303 43.915 -22.463 1.00 19.60 537 PHE A O 1
ATOM 2969 N N . TYR A 1 397 ? -67.057 45.562 -23.359 1.00 17.88 538 TYR A N 1
ATOM 2970 C CA . TYR A 1 397 ? -68.233 46.372 -23.674 1.00 18.85 538 TYR A CA 1
ATOM 2971 C C . TYR A 1 397 ? -68.696 46.210 -25.121 1.00 19.36 538 TYR A C 1
ATOM 2972 O O . TYR A 1 397 ? -69.667 46.865 -25.515 1.00 19.35 538 TYR A O 1
ATOM 2981 N N . ASN A 1 398 ? -68.032 45.369 -25.923 1.00 17.10 539 ASN A N 1
ATOM 2982 C CA . ASN A 1 398 ? -68.505 45.092 -27.272 1.00 18.30 539 ASN A CA 1
ATOM 2983 C C . ASN A 1 398 ? -69.598 44.024 -27.247 1.00 17.74 539 ASN A C 1
ATOM 2984 O O . ASN A 1 398 ? -69.659 43.196 -26.335 1.00 20.13 539 ASN A O 1
ATOM 2989 N N . THR A 1 399 ? -70.459 44.039 -28.268 1.00 18.13 540 THR A N 1
ATOM 2990 C CA . THR A 1 399 ? -71.619 43.154 -28.321 1.00 20.60 540 THR A CA 1
ATOM 2991 C C . THR A 1 399 ? -71.594 42.264 -29.559 1.00 25.62 540 THR A C 1
ATOM 2992 O O . THR A 1 399 ? -70.923 42.553 -30.563 1.00 20.00 540 THR A O 1
ATOM 2996 N N . PHE A 1 400 ? -72.371 41.178 -29.485 1.00 19.76 541 PHE A N 1
ATOM 2997 C CA . PHE A 1 400 ? -72.554 40.327 -30.655 1.00 21.93 541 PHE A CA 1
ATOM 2998 C C . PHE A 1 400 ? -73.257 41.081 -31.788 1.00 23.57 541 PHE A C 1
ATOM 2999 O O . PHE A 1 400 ? -72.951 40.867 -32.968 1.00 22.22 541 PHE A O 1
ATOM 3007 N N . ASP A 1 401 ? -74.197 41.972 -31.450 1.00 23.08 542 ASP A N 1
ATOM 3008 C CA . ASP A 1 401 ? -74.871 42.787 -32.460 1.00 22.93 542 ASP A CA 1
ATOM 3009 C C . ASP A 1 401 ? -73.873 43.643 -33.245 1.00 25.70 542 ASP A C 1
ATOM 3010 O O . ASP A 1 401 ? -73.963 43.750 -34.480 1.00 24.16 542 ASP A O 1
ATOM 3015 N N . GLU A 1 402 ? -72.934 44.285 -32.536 1.00 21.55 543 GLU A N 1
ATOM 3016 C CA . GLU A 1 402 ? -71.883 45.057 -33.196 1.00 24.67 543 GLU A CA 1
ATOM 3017 C C . GLU A 1 402 ? -71.067 44.180 -34.136 1.00 19.83 543 GLU A C 1
ATOM 3018 O O . GLU A 1 402 ? -70.710 44.603 -35.246 1.00 22.49 543 GLU A O 1
ATOM 3024 N N . ILE A 1 403 ? -70.754 42.955 -33.702 1.00 19.65 544 ILE A N 1
ATOM 3025 C CA . ILE A 1 403 ? -70.047 42.020 -34.567 1.00 20.05 544 ILE A CA 1
ATOM 3026 C C . ILE A 1 403 ? -70.860 41.742 -35.828 1.00 22.53 544 ILE A C 1
ATOM 3027 O O . ILE A 1 403 ? -70.307 41.659 -36.933 1.00 22.41 544 ILE A O 1
ATOM 3032 N N . ASP A 1 404 ? -72.183 41.607 -35.687 1.00 22.33 545 ASP A N 1
ATOM 3033 C CA . ASP A 1 404 ? -73.038 41.373 -36.848 1.00 24.28 545 ASP A CA 1
ATOM 3034 C C . ASP A 1 404 ? -72.948 42.529 -37.835 1.00 22.86 545 ASP A C 1
ATOM 3035 O O . ASP A 1 404 ? -72.846 42.322 -39.051 1.00 26.65 545 ASP A O 1
ATOM 3040 N N . VAL A 1 405 ? -73.019 43.761 -37.325 1.00 24.58 546 VAL A N 1
ATOM 3041 C CA . VAL A 1 405 ? -72.886 44.923 -38.203 1.00 24.72 546 VAL A CA 1
ATOM 3042 C C . VAL A 1 405 ? -71.552 44.866 -38.948 1.00 25.66 546 VAL A C 1
ATOM 3043 O O . VAL A 1 405 ? -71.484 45.100 -40.166 1.00 27.41 546 VAL A O 1
ATOM 3047 N N . PHE A 1 406 ? -70.481 44.512 -38.232 1.00 22.42 547 PHE A N 1
ATOM 3048 C CA . PHE A 1 406 ? -69.150 44.449 -38.837 1.00 23.11 547 PHE A CA 1
ATOM 3049 C C . PHE A 1 406 ? -69.067 43.361 -39.916 1.00 23.30 547 PHE A C 1
ATOM 3050 O O . PHE A 1 406 ? -68.490 43.580 -40.993 1.00 24.55 547 PHE A O 1
ATOM 3058 N N . ILE A 1 407 ? -69.650 42.188 -39.653 1.00 23.94 548 ILE A N 1
ATOM 3059 C CA . ILE A 1 407 ? -69.647 41.105 -40.638 1.00 24.13 548 ILE A CA 1
ATOM 3060 C C . ILE A 1 407 ? -70.398 41.524 -41.898 1.00 31.10 548 ILE A C 1
ATOM 3061 O O . ILE A 1 407 ? -69.930 41.295 -43.023 1.00 30.20 548 ILE A O 1
ATOM 3066 N N . ASP A 1 408 ? -71.590 42.114 -41.731 1.00 28.69 549 ASP A N 1
ATOM 3067 C CA . ASP A 1 408 ? -72.336 42.596 -42.893 1.00 32.96 549 ASP A CA 1
ATOM 3068 C C . ASP A 1 408 ? -71.532 43.618 -43.684 1.00 33.16 549 ASP A C 1
ATOM 3069 O O . ASP A 1 408 ? -71.546 43.602 -44.922 1.00 32.90 549 ASP A O 1
ATOM 3074 N N . ALA A 1 409 ? -70.831 44.520 -42.986 1.00 27.36 550 ALA A N 1
ATOM 3075 C CA . ALA A 1 409 ? -70.036 45.534 -43.673 1.00 28.54 550 ALA A CA 1
ATOM 3076 C C . ALA A 1 409 ? -68.907 44.898 -44.488 1.00 30.36 550 ALA A C 1
ATOM 3077 O O . ALA A 1 409 ? -68.684 45.260 -45.655 1.00 30.19 550 ALA A O 1
ATOM 3079 N N . VAL A 1 410 ? -68.170 43.961 -43.884 1.00 25.56 551 VAL A N 1
ATOM 3080 C CA . VAL A 1 410 ? -67.085 43.304 -44.612 1.00 28.91 551 VAL A CA 1
ATOM 3081 C C . VAL A 1 410 ? -67.639 42.551 -45.817 1.00 31.16 551 VAL A C 1
ATOM 3082 O O . VAL A 1 410 ? -67.056 42.585 -46.905 1.00 28.62 551 VAL A O 1
ATOM 3086 N N . ARG A 1 411 ? -68.777 41.871 -45.642 1.00 29.22 552 ARG A N 1
ATOM 3087 C CA . ARG A 1 411 ? -69.395 41.134 -46.742 1.00 34.40 552 ARG A CA 1
ATOM 3088 C C . ARG A 1 411 ? -69.770 42.059 -47.893 1.00 35.55 552 ARG A C 1
ATOM 3089 O O . ARG A 1 411 ? -69.539 41.735 -49.067 1.00 36.21 552 ARG A O 1
ATOM 3097 N N . ARG A 1 412 ? -70.362 43.209 -47.578 1.00 31.07 553 ARG A N 1
ATOM 3098 C CA . ARG A 1 412 ? -70.696 44.170 -48.624 1.00 35.44 553 ARG A CA 1
ATOM 3099 C C . ARG A 1 412 ? -69.444 44.694 -49.319 1.00 37.01 553 ARG A C 1
ATOM 3100 O O . ARG A 1 412 ? -69.459 44.949 -50.529 1.00 34.70 553 ARG A O 1
ATOM 3108 N N . ILE A 1 413 ? -68.349 44.866 -48.578 1.00 33.29 554 ILE A N 1
ATOM 3109 C CA . ILE A 1 413 ? -67.101 45.249 -49.234 1.00 35.03 554 ILE A CA 1
ATOM 3110 C C . ILE A 1 413 ? -66.622 44.134 -50.158 1.00 37.61 554 ILE A C 1
ATOM 3111 O O . ILE A 1 413 ? -66.187 44.388 -51.290 1.00 40.03 554 ILE A O 1
ATOM 3116 N N . ALA A 1 414 ? -66.725 42.882 -49.711 1.00 36.11 555 ALA A N 1
ATOM 3117 C CA . ALA A 1 414 ? -66.207 41.770 -50.501 1.00 35.61 555 ALA A CA 1
ATOM 3118 C C . ALA A 1 414 ? -67.065 41.518 -51.730 1.00 45.17 555 ALA A C 1
ATOM 3119 O O . ALA A 1 414 ? -66.551 41.105 -52.778 1.00 46.25 555 ALA A O 1
ATOM 3121 N N . GLU A 1 415 ? -68.372 41.745 -51.620 1.00 42.03 556 GLU A N 1
ATOM 3122 C CA . GLU A 1 415 ? -69.255 41.639 -52.771 1.00 42.17 556 GLU A CA 1
ATOM 3123 C C . GLU A 1 415 ? -69.209 42.950 -53.553 1.00 48.38 556 GLU A C 1
ATOM 3124 O O . GLU A 1 415 ? -70.053 43.202 -54.414 1.00 56.91 556 GLU A O 1
ATOM 3130 N N . PHE B 1 15 ? -56.186 94.332 -12.177 1.00 41.34 156 PHE B N 1
ATOM 3131 C CA . PHE B 1 15 ? -56.081 92.871 -12.191 1.00 45.53 156 PHE B CA 1
ATOM 3132 C C . PHE B 1 15 ? -57.084 92.262 -11.231 1.00 43.23 156 PHE B C 1
ATOM 3133 O O . PHE B 1 15 ? -56.954 92.384 -10.013 1.00 43.38 156 PHE B O 1
ATOM 3141 N N . ASP B 1 16 ? -58.072 91.575 -11.799 1.00 46.09 157 ASP B N 1
ATOM 3142 C CA . ASP B 1 16 ? -59.237 91.125 -11.047 1.00 40.22 157 ASP B CA 1
ATOM 3143 C C . ASP B 1 16 ? -58.991 89.718 -10.507 1.00 39.12 157 ASP B C 1
ATOM 3144 O O . ASP B 1 16 ? -59.425 88.712 -11.072 1.00 38.32 157 ASP B O 1
ATOM 3149 N N . VAL B 1 17 ? -58.313 89.660 -9.358 1.00 40.94 158 VAL B N 1
ATOM 3150 C CA . VAL B 1 17 ? -57.972 88.374 -8.758 1.00 42.29 158 VAL B CA 1
ATOM 3151 C C . VAL B 1 17 ? -59.217 87.615 -8.288 1.00 43.23 158 VAL B C 1
ATOM 3152 O O . VAL B 1 17 ? -59.226 86.380 -8.295 1.00 37.66 158 VAL B O 1
ATOM 3156 N N . ASN B 1 18 ? -60.294 88.314 -7.909 1.00 42.91 159 ASN B N 1
ATOM 3157 C CA . ASN B 1 18 ? -61.483 87.613 -7.419 1.00 42.22 159 ASN B CA 1
ATOM 3158 C C . ASN B 1 18 ? -62.190 86.844 -8.538 1.00 41.94 159 ASN B C 1
ATOM 3159 O O . ASN B 1 18 ? -62.589 85.677 -8.359 1.00 39.19 159 ASN B O 1
ATOM 3164 N N . ALA B 1 19 ? -62.356 87.478 -9.703 1.00 40.65 160 ALA B N 1
ATOM 3165 C CA . ALA B 1 19 ? -62.909 86.762 -10.848 1.00 39.82 160 ALA B CA 1
ATOM 3166 C C . ALA B 1 19 ? -62.065 85.538 -11.199 1.00 36.05 160 ALA B C 1
ATOM 3167 O O . ALA B 1 19 ? -62.606 84.474 -11.529 1.00 35.79 160 ALA B O 1
ATOM 3169 N N . ILE B 1 20 ? -60.739 85.663 -11.127 1.00 35.26 161 ILE B N 1
ATOM 3170 C CA . ILE B 1 20 ? -59.872 84.541 -11.473 1.00 33.75 161 ILE B CA 1
ATOM 3171 C C . ILE B 1 20 ? -60.027 83.413 -10.460 1.00 35.14 161 ILE B C 1
ATOM 3172 O O . ILE B 1 20 ? -60.170 82.239 -10.831 1.00 30.88 161 ILE B O 1
ATOM 3177 N N . ARG B 1 21 ? -60.002 83.760 -9.167 1.00 32.79 162 ARG B N 1
ATOM 3178 C CA . ARG B 1 21 ? -60.162 82.775 -8.105 1.00 36.24 162 ARG B CA 1
ATOM 3179 C C . ARG B 1 21 ? -61.453 81.999 -8.263 1.00 31.12 162 ARG B C 1
ATOM 3180 O O . ARG B 1 21 ? -61.505 80.813 -7.923 1.00 31.65 162 ARG B O 1
ATOM 3188 N N . ALA B 1 22 ? -62.507 82.641 -8.772 1.00 34.39 163 ALA B N 1
ATOM 3189 C CA . ALA B 1 22 ? -63.747 81.894 -8.972 1.00 34.30 163 ALA B CA 1
ATOM 3190 C C . ALA B 1 22 ? -63.582 80.721 -9.943 1.00 29.89 163 ALA B C 1
ATOM 3191 O O . ALA B 1 22 ? -64.393 79.794 -9.909 1.00 32.85 163 ALA B O 1
ATOM 3193 N N . ASP B 1 23 ? -62.548 80.716 -10.793 1.00 31.07 164 ASP B N 1
ATOM 3194 C CA . ASP B 1 23 ? -62.381 79.609 -11.737 1.00 29.47 164 ASP B CA 1
ATOM 3195 C C . ASP B 1 23 ? -61.753 78.366 -11.112 1.00 29.63 164 ASP B C 1
ATOM 3196 O O . ASP B 1 23 ? -61.849 77.282 -11.697 1.00 29.73 164 ASP B O 1
ATOM 3201 N N . PHE B 1 24 ? -61.122 78.486 -9.939 1.00 29.77 165 PHE B N 1
ATOM 3202 C CA . PHE B 1 24 ? -60.353 77.389 -9.370 1.00 28.31 165 PHE B CA 1
ATOM 3203 C C . PHE B 1 24 ? -61.141 76.739 -8.241 1.00 31.56 165 PHE B C 1
ATOM 3204 O O . PHE B 1 24 ? -61.148 77.264 -7.115 1.00 31.05 165 PHE B O 1
ATOM 3212 N N . PRO B 1 25 ? -61.792 75.589 -8.474 1.00 28.70 166 PRO B N 1
ATOM 3213 C CA . PRO B 1 25 ? -62.719 75.049 -7.459 1.00 30.29 166 PRO B CA 1
ATOM 3214 C C . PRO B 1 25 ? -62.045 74.649 -6.159 1.00 29.19 166 PRO B C 1
ATOM 3215 O O . PRO B 1 25 ? -62.626 74.839 -5.082 1.00 30.92 166 PRO B O 1
ATOM 3219 N N . ILE B 1 26 ? -60.822 74.120 -6.220 1.00 26.55 167 ILE B N 1
ATOM 3220 C CA . ILE B 1 26 ? -60.151 73.670 -5.005 1.00 25.87 167 ILE B CA 1
ATOM 3221 C C . ILE B 1 26 ? -59.938 74.813 -4.025 1.00 29.55 167 ILE B C 1
ATOM 3222 O O . ILE B 1 26 ? -59.779 74.577 -2.819 1.00 30.09 167 ILE B O 1
ATOM 3227 N N . LEU B 1 27 ? -59.942 76.056 -4.508 1.00 24.23 168 LEU B N 1
ATOM 3228 C CA . LEU B 1 27 ? -59.727 77.185 -3.618 1.00 31.28 168 LEU B CA 1
ATOM 3229 C C . LEU B 1 27 ? -60.870 77.361 -2.628 1.00 33.31 168 LEU B C 1
ATOM 3230 O O . LEU B 1 27 ? -60.745 78.178 -1.713 1.00 30.19 168 LEU B O 1
ATOM 3235 N N . ARG B 1 28 ? -61.961 76.608 -2.788 1.00 32.03 169 ARG B N 1
ATOM 3236 C CA . ARG B 1 28 ? -63.078 76.622 -1.856 1.00 38.72 169 ARG B CA 1
ATOM 3237 C C . ARG B 1 28 ? -62.899 75.619 -0.723 1.00 38.82 169 ARG B C 1
ATOM 3238 O O . ARG B 1 28 ? -63.715 75.596 0.202 1.00 44.41 169 ARG B O 1
ATOM 3246 N N . GLU B 1 29 ? -61.861 74.792 -0.779 1.00 32.76 170 GLU B N 1
ATOM 3247 C CA . GLU B 1 29 ? -61.642 73.764 0.226 1.00 35.87 170 GLU B CA 1
ATOM 3248 C C . GLU B 1 29 ? -61.268 74.389 1.573 1.00 38.07 170 GLU B C 1
ATOM 3249 O O . GLU B 1 29 ? -60.875 75.556 1.660 1.00 35.50 170 GLU B O 1
ATOM 3255 N N . THR B 1 30 ? -61.390 73.593 2.636 1.00 39.40 171 THR B N 1
ATOM 3256 C CA . THR B 1 30 ? -61.081 74.055 3.983 1.00 40.92 171 THR B CA 1
ATOM 3257 C C . THR B 1 30 ? -60.132 73.089 4.677 1.00 41.16 171 THR B C 1
ATOM 3258 O O . THR B 1 30 ? -60.180 71.876 4.459 1.00 37.83 171 THR B O 1
ATOM 3262 N N . VAL B 1 31 ? -59.283 73.646 5.539 1.00 41.60 172 VAL B N 1
ATOM 3263 C CA . VAL B 1 31 ? -58.346 72.878 6.354 1.00 46.65 172 VAL B CA 1
ATOM 3264 C C . VAL B 1 31 ? -58.558 73.283 7.805 1.00 49.82 172 VAL B C 1
ATOM 3265 O O . VAL B 1 31 ? -58.442 74.469 8.139 1.00 51.49 172 VAL B O 1
ATOM 3269 N N . ASN B 1 32 ? -58.862 72.309 8.666 1.00 56.17 173 ASN B N 1
ATOM 3270 C CA . ASN B 1 32 ? -59.147 72.583 10.078 1.00 56.61 173 ASN B CA 1
ATOM 3271 C C . ASN B 1 32 ? -60.274 73.603 10.216 1.00 58.49 173 ASN B C 1
ATOM 3272 O O . ASN B 1 32 ? -60.240 74.479 11.084 1.00 61.43 173 ASN B O 1
ATOM 3277 N N . GLY B 1 33 ? -61.271 73.506 9.340 1.00 51.94 174 GLY B N 1
ATOM 3278 C CA . GLY B 1 33 ? -62.346 74.473 9.319 1.00 48.40 174 GLY B CA 1
ATOM 3279 C C . GLY B 1 33 ? -61.962 75.860 8.863 1.00 51.15 174 GLY B C 1
ATOM 3280 O O . GLY B 1 33 ? -62.822 76.748 8.855 1.00 53.35 174 GLY B O 1
ATOM 3281 N N . LYS B 1 34 ? -60.671 76.085 8.465 1.00 50.59 175 LYS B N 1
ATOM 3282 C CA . LYS B 1 34 ? -60.144 77.345 7.964 1.00 46.08 175 LYS B CA 1
ATOM 3283 C C . LYS B 1 34 ? -59.987 77.291 6.448 1.00 41.51 175 LYS B C 1
ATOM 3284 O O . LYS B 1 34 ? -59.698 76.230 5.888 1.00 40.00 175 LYS B O 1
ATOM 3290 N N . PRO B 1 35 ? -60.193 78.407 5.749 1.00 39.66 176 PRO B N 1
ATOM 3291 C CA . PRO B 1 35 ? -59.991 78.405 4.295 1.00 38.77 176 PRO B CA 1
ATOM 3292 C C . PRO B 1 35 ? -58.559 78.043 3.918 1.00 36.70 176 PRO B C 1
ATOM 3293 O O . PRO B 1 35 ? -57.590 78.534 4.503 1.00 36.63 176 PRO B O 1
ATOM 3297 N N . LEU B 1 36 ? -58.441 77.148 2.944 1.00 34.49 177 LEU B N 1
ATOM 3298 C CA . LEU B 1 36 ? -57.140 76.842 2.365 1.00 32.72 177 LEU B CA 1
ATOM 3299 C C . LEU B 1 36 ? -56.494 78.107 1.812 1.00 34.18 177 LEU B C 1
ATOM 3300 O O . LEU B 1 36 ? -57.156 78.942 1.188 1.00 34.30 177 LEU B O 1
ATOM 3305 N N . ILE B 1 37 ? -55.200 78.262 2.072 1.00 30.64 178 ILE B N 1
ATOM 3306 C CA . ILE B 1 37 ? -54.397 79.314 1.463 1.00 30.23 178 ILE B CA 1
ATOM 3307 C C . ILE B 1 37 ? -53.235 78.619 0.772 1.00 29.30 178 ILE B C 1
ATOM 3308 O O . ILE B 1 37 ? -52.355 78.057 1.439 1.00 27.49 178 ILE B O 1
ATOM 3313 N N . TRP B 1 38 ? -53.231 78.628 -0.561 1.00 28.83 179 TRP B N 1
ATOM 3314 C CA . TRP B 1 38 ? -52.279 77.811 -1.318 1.00 26.45 179 TRP B CA 1
ATOM 3315 C C . TRP B 1 38 ? -51.042 78.646 -1.627 1.00 27.44 179 TRP B C 1
ATOM 3316 O O . TRP B 1 38 ? -51.010 79.401 -2.604 1.00 24.50 179 TRP B O 1
ATOM 3327 N N . PHE B 1 39 ? -50.012 78.503 -0.790 1.00 26.30 180 PHE B N 1
ATOM 3328 C CA . PHE B 1 39 ? -48.724 79.151 -1.000 1.00 27.21 180 PHE B CA 1
ATOM 3329 C C . PHE B 1 39 ? -47.658 78.125 -1.376 1.00 25.19 180 PHE B C 1
ATOM 3330 O O . PHE B 1 39 ? -46.479 78.288 -1.047 1.00 23.98 180 PHE B O 1
ATOM 3338 N N . ASP B 1 40 ? -48.068 77.048 -2.054 1.00 26.37 181 ASP B N 1
ATOM 3339 C CA . ASP B 1 40 ? -47.171 75.975 -2.474 1.00 23.69 181 ASP B CA 1
ATOM 3340 C C . ASP B 1 40 ? -47.040 75.882 -3.992 1.00 25.20 181 ASP B C 1
ATOM 3341 O O . ASP B 1 40 ? -46.836 74.795 -4.533 1.00 22.04 181 ASP B O 1
ATOM 3346 N N . ASN B 1 41 ? -47.116 77.023 -4.682 1.00 26.60 182 ASN B N 1
ATOM 3347 C CA . ASN B 1 41 ? -47.144 77.021 -6.141 1.00 24.35 182 ASN B CA 1
ATOM 3348 C C . ASN B 1 41 ? -45.819 76.610 -6.753 1.00 25.34 182 ASN B C 1
ATOM 3349 O O . ASN B 1 41 ? -45.796 76.132 -7.892 1.00 25.98 182 ASN B O 1
ATOM 3354 N N . ALA B 1 42 ? -44.708 76.780 -6.031 1.00 25.94 183 ALA B N 1
ATOM 3355 C CA . ALA B 1 42 ? -43.434 76.324 -6.583 1.00 25.96 183 ALA B CA 1
ATOM 3356 C C . ALA B 1 42 ? -43.332 74.809 -6.585 1.00 26.70 183 ALA B C 1
ATOM 3357 O O . ALA B 1 42 ? -42.468 74.263 -7.279 1.00 30.80 183 ALA B O 1
ATOM 3359 N N . ALA B 1 43 ? -44.177 74.119 -5.816 1.00 22.78 184 ALA B N 1
ATOM 3360 C CA . ALA B 1 43 ? -44.265 72.664 -5.894 1.00 24.49 184 ALA B CA 1
ATOM 3361 C C . ALA B 1 43 ? -45.280 72.229 -6.952 1.00 22.47 184 ALA B C 1
ATOM 3362 O O . ALA B 1 43 ? -44.962 71.408 -7.814 1.00 21.60 184 ALA B O 1
ATOM 3364 N N . THR B 1 44 ? -46.493 72.776 -6.914 1.00 22.40 185 THR B N 1
ATOM 3365 C CA . THR B 1 44 ? -47.447 72.573 -8.000 1.00 21.53 185 THR B CA 1
ATOM 3366 C C . THR B 1 44 ? -48.541 73.629 -7.895 1.00 26.38 185 THR B C 1
ATOM 3367 O O . THR B 1 44 ? -48.688 74.315 -6.874 1.00 21.05 185 THR B O 1
ATOM 3371 N N . THR B 1 45 ? -49.301 73.768 -8.977 1.00 19.90 186 THR B N 1
ATOM 3372 C CA . THR B 1 45 ? -50.372 74.747 -9.020 1.00 20.34 186 THR B CA 1
ATOM 3373 C C . THR B 1 45 ? -51.729 74.067 -9.048 1.00 19.15 186 THR B C 1
ATOM 3374 O O . THR B 1 45 ? -51.864 72.886 -9.382 1.00 19.61 186 THR B O 1
ATOM 3378 N N . GLN B 1 46 ? -52.746 74.853 -8.740 1.00 19.41 187 GLN B N 1
ATOM 3379 C CA . GLN B 1 46 ? -54.121 74.385 -8.796 1.00 22.98 187 GLN B CA 1
ATOM 3380 C C . GLN B 1 46 ? -54.715 74.687 -10.169 1.00 21.23 187 GLN B C 1
ATOM 3381 O O . GLN B 1 46 ? -54.194 75.510 -10.927 1.00 20.07 187 GLN B O 1
ATOM 3387 N N . LYS B 1 47 ? -55.813 73.963 -10.508 1.00 23.29 188 LYS B N 1
ATOM 3388 C CA . LYS B 1 47 ? -56.308 73.985 -11.887 1.00 23.41 188 LYS B CA 1
ATOM 3389 C C . LYS B 1 47 ? -57.611 74.757 -12.017 1.00 24.85 188 LYS B C 1
ATOM 3390 O O . LYS B 1 47 ? -58.512 74.607 -11.182 1.00 24.36 188 LYS B O 1
ATOM 3396 N N . PRO B 1 48 ? -57.757 75.552 -13.073 1.00 24.33 189 PRO B N 1
ATOM 3397 C CA . PRO B 1 48 ? -59.074 76.117 -13.383 1.00 23.58 189 PRO B CA 1
ATOM 3398 C C . PRO B 1 48 ? -60.025 75.042 -13.891 1.00 22.71 189 PRO B C 1
ATOM 3399 O O . PRO B 1 48 ? -59.611 74.027 -14.466 1.00 22.71 189 PRO B O 1
ATOM 3403 N N . GLN B 1 49 ? -61.322 75.290 -13.687 1.00 22.82 190 GLN B N 1
ATOM 3404 C CA . GLN B 1 49 ? -62.346 74.346 -14.131 1.00 25.79 190 GLN B CA 1
ATOM 3405 C C . GLN B 1 49 ? -62.285 74.081 -15.635 1.00 25.67 190 GLN B C 1
ATOM 3406 O O . GLN B 1 49 ? -62.634 72.983 -16.082 1.00 24.17 190 GLN B O 1
ATOM 3412 N N . ALA B 1 50 ? -61.843 75.058 -16.429 1.00 24.28 191 ALA B N 1
ATOM 3413 C CA . ALA B 1 50 ? -61.696 74.832 -17.866 1.00 22.15 191 ALA B CA 1
ATOM 3414 C C . ALA B 1 50 ? -60.712 73.698 -18.173 1.00 23.41 191 ALA B C 1
ATOM 3415 O O . ALA B 1 50 ? -60.929 72.923 -19.111 1.00 19.75 191 ALA B O 1
ATOM 3417 N N . VAL B 1 51 ? -59.638 73.560 -17.385 1.00 20.56 192 VAL B N 1
ATOM 3418 C CA . VAL B 1 51 ? -58.678 72.478 -17.630 1.00 20.94 192 VAL B CA 1
ATOM 3419 C C . VAL B 1 51 ? -59.284 71.124 -17.251 1.00 19.87 192 VAL B C 1
ATOM 3420 O O . VAL B 1 51 ? -59.192 70.133 -18.004 1.00 17.50 192 VAL B O 1
ATOM 3424 N N . ILE B 1 52 ? -59.915 71.071 -16.075 1.00 19.72 193 ILE B N 1
ATOM 3425 C CA . ILE B 1 52 ? -60.580 69.861 -15.600 1.00 21.18 193 ILE B CA 1
ATOM 3426 C C . ILE B 1 52 ? -61.613 69.390 -16.614 1.00 20.57 193 ILE B C 1
ATOM 3427 O O . ILE B 1 52 ? -61.676 68.202 -16.975 1.00 24.71 193 ILE B O 1
ATOM 3432 N N . ASP B 1 53 ? -62.427 70.333 -17.103 1.00 23.48 194 ASP B N 1
ATOM 3433 C CA . ASP B 1 53 ? -63.461 70.033 -18.090 1.00 22.48 194 ASP B CA 1
ATOM 3434 C C . ASP B 1 53 ? -62.862 69.624 -19.428 1.00 22.90 194 ASP B C 1
ATOM 3435 O O . ASP B 1 53 ? -63.425 68.767 -20.120 1.00 21.41 194 ASP B O 1
ATOM 3440 N N . ARG B 1 54 ? -61.746 70.243 -19.839 1.00 19.96 195 ARG B N 1
ATOM 3441 C CA . ARG B 1 54 ? -61.124 69.826 -21.092 1.00 18.04 195 ARG B CA 1
ATOM 3442 C C . ARG B 1 54 ? -60.708 68.359 -21.034 1.00 20.44 195 ARG B C 1
ATOM 3443 O O . ARG B 1 54 ? -60.919 67.608 -21.994 1.00 18.17 195 ARG B O 1
ATOM 3451 N N . LEU B 1 55 ? -60.136 67.925 -19.902 1.00 18.22 196 LEU B N 1
ATOM 3452 C CA . LEU B 1 55 ? -59.776 66.509 -19.768 1.00 19.69 196 LEU B CA 1
ATOM 3453 C C . LEU B 1 55 ? -61.009 65.612 -19.850 1.00 22.09 196 LEU B C 1
ATOM 3454 O O . LEU B 1 55 ? -61.006 64.578 -20.548 1.00 18.79 196 LEU B O 1
ATOM 3459 N N . SER B 1 56 ? -62.068 65.982 -19.111 1.00 19.45 197 SER B N 1
ATOM 3460 C CA . SER B 1 56 ? -63.311 65.206 -19.141 1.00 20.77 197 SER B CA 1
ATOM 3461 C C . SER B 1 56 ? -63.895 65.134 -20.545 1.00 18.49 197 SER B C 1
ATOM 3462 O O . SER B 1 56 ? -64.369 64.076 -20.986 1.00 18.90 197 SER B O 1
ATOM 3465 N N . HIS B 1 57 ? -63.909 66.262 -21.245 1.00 19.40 198 HIS B N 1
ATOM 3466 C CA . HIS B 1 57 ? -64.424 66.287 -22.605 1.00 21.09 198 HIS B CA 1
ATOM 3467 C C . HIS B 1 57 ? -63.613 65.367 -23.501 1.00 19.48 198 HIS B C 1
ATOM 3468 O O . HIS B 1 57 ? -64.177 64.635 -24.322 1.00 19.58 198 HIS B O 1
ATOM 3475 N N . PHE B 1 58 ? -62.284 65.393 -23.366 1.00 20.21 199 PHE B N 1
ATOM 3476 C CA . PHE B 1 58 ? -61.464 64.518 -24.196 1.00 19.75 199 PHE B CA 1
ATOM 3477 C C . PHE B 1 58 ? -61.836 63.064 -23.960 1.00 17.52 199 PHE B C 1
ATOM 3478 O O . PHE B 1 58 ? -62.054 62.296 -24.905 1.00 16.56 199 PHE B O 1
ATOM 3486 N N . TYR B 1 59 ? -61.914 62.664 -22.695 1.00 17.68 200 TYR B N 1
ATOM 3487 C CA . TYR B 1 59 ? -62.170 61.255 -22.432 1.00 20.21 200 TYR B CA 1
ATOM 3488 C C . TYR B 1 59 ? -63.576 60.849 -22.859 1.00 19.51 200 TYR B C 1
ATOM 3489 O O . TYR B 1 59 ? -63.792 59.688 -23.241 1.00 18.09 200 TYR B O 1
ATOM 3498 N N . ALA B 1 60 ? -64.536 61.784 -22.833 1.00 17.13 201 ALA B N 1
ATOM 3499 C CA . ALA B 1 60 ? -65.917 61.436 -23.151 1.00 19.70 201 ALA B CA 1
ATOM 3500 C C . ALA B 1 60 ? -66.249 61.549 -24.630 1.00 20.57 201 ALA B C 1
ATOM 3501 O O . ALA B 1 60 ? -67.263 60.981 -25.057 1.00 23.19 201 ALA B O 1
ATOM 3503 N N . HIS B 1 61 ? -65.433 62.257 -25.421 1.00 19.21 202 HIS B N 1
ATOM 3504 C CA . HIS B 1 61 ? -65.807 62.565 -26.802 1.00 21.40 202 HIS B CA 1
ATOM 3505 C C . HIS B 1 61 ? -64.697 62.398 -27.830 1.00 21.55 202 HIS B C 1
ATOM 3506 O O . HIS B 1 61 ? -65.015 62.271 -29.018 1.00 22.68 202 HIS B O 1
ATOM 3513 N N . GLU B 1 62 ? -63.420 62.410 -27.449 1.00 18.25 203 GLU B N 1
ATOM 3514 C CA . GLU B 1 62 ? -62.344 62.458 -28.423 1.00 20.08 203 GLU B CA 1
ATOM 3515 C C . GLU B 1 62 ? -61.352 61.304 -28.289 1.00 21.93 203 GLU B C 1
ATOM 3516 O O . GLU B 1 62 ? -60.435 61.207 -29.111 1.00 22.74 203 GLU B O 1
ATOM 3522 N N . ASN B 1 63 ? -61.524 60.415 -27.311 1.00 19.07 204 ASN B N 1
ATOM 3523 C CA . ASN B 1 63 ? -60.433 59.548 -26.884 1.00 19.03 204 ASN B CA 1
ATOM 3524 C C . ASN B 1 63 ? -60.126 58.453 -27.900 1.00 18.01 204 ASN B C 1
ATOM 3525 O O . ASN B 1 63 ? -61.003 57.662 -28.268 1.00 17.73 204 ASN B O 1
ATOM 3530 N N . SER B 1 64 ? -58.856 58.374 -28.297 1.00 16.89 205 SER B N 1
ATOM 3531 C CA . SER B 1 64 ? -58.341 57.433 -29.288 1.00 17.37 205 SER B CA 1
ATOM 3532 C C . SER B 1 64 ? -56.839 57.665 -29.370 1.00 18.54 205 SER B C 1
ATOM 3533 O O . SER B 1 64 ? -56.350 58.739 -29.011 1.00 18.79 205 SER B O 1
ATOM 3536 N N . ASN B 1 65 ? -56.106 56.651 -29.824 1.00 17.66 206 ASN B N 1
ATOM 3537 C CA . ASN B 1 65 ? -54.770 56.943 -30.331 1.00 22.14 206 ASN B CA 1
ATOM 3538 C C . ASN B 1 65 ? -54.864 57.769 -31.616 1.00 21.68 206 ASN B C 1
ATOM 3539 O O . ASN B 1 65 ? -55.931 57.881 -32.237 1.00 23.22 206 ASN B O 1
ATOM 3544 N N . ILE B 1 66 ? -53.737 58.363 -32.017 1.00 23.64 207 ILE B N 1
ATOM 3545 C CA . ILE B 1 66 ? -53.764 59.311 -33.131 1.00 27.81 207 ILE B CA 1
ATOM 3546 C C . ILE B 1 66 ? -53.679 58.581 -34.474 1.00 28.74 207 ILE B C 1
ATOM 3547 O O . ILE B 1 66 ? -53.766 57.350 -34.511 1.00 27.52 207 ILE B O 1
ATOM 3552 N N A HIS B 1 67 ? -53.509 59.361 -35.557 0.52 29.77 208 HIS B N 1
ATOM 3553 N N B HIS B 1 67 ? -53.501 59.350 -35.564 0.48 29.70 208 HIS B N 1
ATOM 3554 C CA A HIS B 1 67 ? -53.480 58.990 -36.977 0.52 32.41 208 HIS B CA 1
ATOM 3555 C CA B HIS B 1 67 ? -53.493 58.957 -36.981 0.48 32.40 208 HIS B CA 1
ATOM 3556 C C A HIS B 1 67 ? -54.868 59.156 -37.585 0.52 30.28 208 HIS B C 1
ATOM 3557 C C B HIS B 1 67 ? -54.881 59.155 -37.579 0.48 30.28 208 HIS B C 1
ATOM 3558 O O A HIS B 1 67 ? -55.678 58.223 -37.588 0.52 31.51 208 HIS B O 1
ATOM 3559 O O B HIS B 1 67 ? -55.709 58.238 -37.572 0.48 31.49 208 HIS B O 1
ATOM 3572 N N . ARG B 1 68 ? -55.140 60.349 -38.118 1.00 30.28 209 ARG B N 1
ATOM 3573 C CA . ARG B 1 68 ? -56.502 60.729 -38.478 1.00 29.46 209 ARG B CA 1
ATOM 3574 C C . ARG B 1 68 ? -57.075 59.916 -39.635 1.00 32.72 209 ARG B C 1
ATOM 3575 O O . ARG B 1 68 ? -58.302 59.852 -39.777 1.00 33.30 209 ARG B O 1
ATOM 3583 N N . ALA B 1 69 ? -56.234 59.292 -40.463 1.00 32.43 210 ALA B N 1
ATOM 3584 C CA . ALA B 1 69 ? -56.775 58.463 -41.536 1.00 34.22 210 ALA B CA 1
ATOM 3585 C C . ALA B 1 69 ? -57.461 57.199 -41.017 1.00 32.39 210 ALA B C 1
ATOM 3586 O O . ALA B 1 69 ? -58.229 56.582 -41.764 1.00 33.56 210 ALA B O 1
ATOM 3588 N N . ALA B 1 70 ? -57.205 56.801 -39.766 1.00 28.67 211 ALA B N 1
ATOM 3589 C CA . ALA B 1 70 ? -57.707 55.521 -39.266 1.00 30.39 211 ALA B CA 1
ATOM 3590 C C . ALA B 1 70 ? -59.228 55.535 -39.115 1.00 28.86 211 ALA B C 1
ATOM 3591 O O . ALA B 1 70 ? -59.929 54.697 -39.696 1.00 24.05 211 ALA B O 1
ATOM 3593 N N . HIS B 1 71 ? -59.759 56.471 -38.334 1.00 26.60 212 HIS B N 1
ATOM 3594 C CA . HIS B 1 71 ? -61.197 56.524 -38.082 1.00 21.61 212 HIS B CA 1
ATOM 3595 C C . HIS B 1 71 ? -61.526 57.843 -37.384 1.00 22.67 212 HIS B C 1
ATOM 3596 O O . HIS B 1 71 ? -60.643 58.653 -37.081 1.00 21.84 212 HIS B O 1
ATOM 3603 N N . GLU B 1 72 ? -62.817 58.041 -37.124 1.00 24.12 213 GLU B N 1
ATOM 3604 C CA . GLU B 1 72 ? -63.316 59.346 -36.704 1.00 22.38 213 GLU B CA 1
ATOM 3605 C C . GLU B 1 72 ? -62.688 59.792 -35.386 1.00 23.15 213 GLU B C 1
ATOM 3606 O O . GLU B 1 72 ? -62.095 60.878 -35.307 1.00 25.54 213 GLU B O 1
ATOM 3612 N N . LEU B 1 73 ? -62.785 58.961 -34.341 1.00 19.38 214 LEU B N 1
ATOM 3613 C CA . LEU B 1 73 ? -62.201 59.342 -33.052 1.00 20.67 214 LEU B CA 1
ATOM 3614 C C . LEU B 1 73 ? -60.691 59.531 -33.153 1.00 19.07 214 LEU B C 1
ATOM 3615 O O . LEU B 1 73 ? -60.132 60.409 -32.489 1.00 19.78 214 LEU B O 1
ATOM 3620 N N . ALA B 1 74 ? -60.006 58.710 -33.959 1.00 16.99 215 ALA B N 1
ATOM 3621 C CA . ALA B 1 74 ? -58.576 58.933 -34.159 1.00 18.57 215 ALA B CA 1
ATOM 3622 C C . ALA B 1 74 ? -58.318 60.314 -34.750 1.00 21.42 215 ALA B C 1
ATOM 3623 O O . ALA B 1 74 ? -57.350 60.983 -34.376 1.00 20.20 215 ALA B O 1
ATOM 3625 N N . ALA B 1 75 ? -59.207 60.779 -35.640 1.00 20.46 216 ALA B N 1
ATOM 3626 C CA . ALA B 1 75 ? -59.052 62.109 -36.229 1.00 21.58 216 ALA B CA 1
ATOM 3627 C C . ALA B 1 75 ? -59.311 63.211 -35.203 1.00 21.32 216 ALA B C 1
ATOM 3628 O O . ALA B 1 75 ? -58.591 64.215 -35.172 1.00 22.39 216 ALA B O 1
ATOM 3630 N N . ARG B 1 76 ? -60.338 63.048 -34.365 1.00 19.81 217 ARG B N 1
ATOM 3631 C CA . ARG B 1 76 ? -60.560 63.987 -33.262 1.00 21.79 217 ARG B CA 1
ATOM 3632 C C . ARG B 1 76 ? -59.341 64.067 -32.332 1.00 20.82 217 ARG B C 1
ATOM 3633 O O . ARG B 1 76 ? -58.886 65.161 -31.963 1.00 21.14 217 ARG B O 1
ATOM 3641 N N . ALA B 1 77 ? -58.795 62.912 -31.946 1.00 18.78 218 ALA B N 1
ATOM 3642 C CA . ALA B 1 77 ? -57.622 62.898 -31.072 1.00 19.79 218 ALA B CA 1
ATOM 3643 C C . ALA B 1 77 ? -56.415 63.546 -31.746 1.00 18.22 218 ALA B C 1
ATOM 3644 O O . ALA B 1 77 ? -55.655 64.281 -31.104 1.00 16.50 218 ALA B O 1
ATOM 3646 N N . THR B 1 78 ? -56.219 63.288 -33.038 1.00 19.51 219 THR B N 1
ATOM 3647 C CA . THR B 1 78 ? -55.101 63.906 -33.745 1.00 21.74 219 THR B CA 1
ATOM 3648 C C . THR B 1 78 ? -55.254 65.417 -33.804 1.00 20.30 219 THR B C 1
ATOM 3649 O O . THR B 1 78 ? -54.289 66.154 -33.566 1.00 21.22 219 THR B O 1
ATOM 3653 N N . ASP B 1 79 ? -56.458 65.900 -34.141 1.00 22.31 220 ASP B N 1
ATOM 3654 C CA . ASP B 1 79 ? -56.696 67.341 -34.139 1.00 25.05 220 ASP B CA 1
ATOM 3655 C C . ASP B 1 79 ? -56.350 67.947 -32.785 1.00 23.36 220 ASP B C 1
ATOM 3656 O O . ASP B 1 79 ? -55.642 68.960 -32.705 1.00 20.36 220 ASP B O 1
ATOM 3661 N N . ALA B 1 80 ? -56.844 67.333 -31.706 1.00 17.22 221 ALA B N 1
ATOM 3662 C CA . ALA B 1 80 ? -56.628 67.920 -30.387 1.00 21.10 221 ALA B CA 1
ATOM 3663 C C . ALA B 1 80 ? -55.144 67.909 -30.000 1.00 17.85 221 ALA B C 1
ATOM 3664 O O . ALA B 1 80 ? -54.637 68.896 -29.451 1.00 18.50 221 ALA B O 1
ATOM 3666 N N . TYR B 1 81 ? -54.430 66.814 -30.298 1.00 16.65 222 TYR B N 1
ATOM 3667 C CA . TYR B 1 81 ? -53.003 66.703 -29.972 1.00 17.02 222 TYR B CA 1
ATOM 3668 C C . TYR B 1 81 ? -52.169 67.711 -30.764 1.00 19.93 222 TYR B C 1
ATOM 3669 O O . TYR B 1 81 ? -51.279 68.375 -30.211 1.00 16.88 222 TYR B O 1
ATOM 3678 N N . GLU B 1 82 ? -52.433 67.829 -32.073 1.00 19.24 223 GLU B N 1
ATOM 3679 C CA . GLU B 1 82 ? -51.742 68.840 -32.874 1.00 22.41 223 GLU B CA 1
ATOM 3680 C C . GLU B 1 82 ? -52.013 70.251 -32.357 1.00 21.12 223 GLU B C 1
ATOM 3681 O O . GLU B 1 82 ? -51.101 71.090 -32.297 1.00 21.12 223 GLU B O 1
ATOM 3687 N N . ASP B 1 83 ? -53.264 70.539 -32.000 1.00 20.57 224 ASP B N 1
ATOM 3688 C CA . ASP B 1 83 ? -53.580 71.858 -31.466 1.00 21.03 224 ASP B CA 1
ATOM 3689 C C . ASP B 1 83 ? -52.866 72.113 -30.137 1.00 22.12 224 ASP B C 1
ATOM 3690 O O . ASP B 1 83 ? -52.446 73.242 -29.860 1.00 19.70 224 ASP B O 1
ATOM 3695 N N . ALA B 1 84 ? -52.722 71.084 -29.298 1.00 16.31 225 ALA B N 1
ATOM 3696 C CA . ALA B 1 84 ? -51.978 71.278 -28.056 1.00 17.34 225 ALA B CA 1
ATOM 3697 C C . ALA B 1 84 ? -50.516 71.614 -28.341 1.00 16.80 225 ALA B C 1
ATOM 3698 O O . ALA B 1 84 ? -49.939 72.527 -27.722 1.00 19.08 225 ALA B O 1
ATOM 3700 N N . ARG B 1 85 ? -49.899 70.886 -29.278 1.00 16.69 226 ARG B N 1
ATOM 3701 C CA . ARG B 1 85 ? -48.496 71.162 -29.591 1.00 18.07 226 ARG B CA 1
ATOM 3702 C C . ARG B 1 85 ? -48.338 72.576 -30.147 1.00 19.59 226 ARG B C 1
ATOM 3703 O O . ARG B 1 85 ? -47.373 73.284 -29.818 1.00 19.08 226 ARG B O 1
ATOM 3711 N N . GLU B 1 86 ? -49.302 73.021 -30.962 1.00 21.07 227 GLU B N 1
ATOM 3712 C CA . GLU B 1 86 ? -49.237 74.372 -31.515 1.00 20.22 227 GLU B CA 1
ATOM 3713 C C . GLU B 1 86 ? -49.481 75.453 -30.458 1.00 21.55 227 GLU B C 1
ATOM 3714 O O . GLU B 1 86 ? -48.878 76.531 -30.533 1.00 21.28 227 GLU B O 1
ATOM 3720 N N . ALA B 1 87 ? -50.331 75.186 -29.458 1.00 22.39 228 ALA B N 1
ATOM 3721 C CA . ALA B 1 87 ? -50.482 76.130 -28.349 1.00 19.37 228 ALA B CA 1
ATOM 3722 C C . ALA B 1 87 ? -49.175 76.282 -27.573 1.00 22.14 228 ALA B C 1
ATOM 3723 O O . ALA B 1 87 ? -48.794 77.400 -27.194 1.00 18.25 228 ALA B O 1
ATOM 3725 N N . VAL B 1 88 ? -48.463 75.171 -27.334 1.00 19.18 229 VAL B N 1
ATOM 3726 C CA . VAL B 1 88 ? -47.166 75.288 -26.660 1.00 18.70 229 VAL B CA 1
ATOM 3727 C C . VAL B 1 88 ? -46.189 76.107 -27.502 1.00 19.35 229 VAL B C 1
ATOM 3728 O O . VAL B 1 88 ? -45.502 77.006 -26.987 1.00 18.42 229 VAL B O 1
ATOM 3732 N N . ARG B 1 89 ? -46.092 75.784 -28.801 1.00 16.47 230 ARG B N 1
ATOM 3733 C CA . ARG B 1 89 ? -45.182 76.505 -29.693 1.00 18.78 230 ARG B CA 1
ATOM 3734 C C . ARG B 1 89 ? -45.450 78.001 -29.658 1.00 21.13 230 ARG B C 1
ATOM 3735 O O . ARG B 1 89 ? -44.524 78.812 -29.496 1.00 19.72 230 ARG B O 1
ATOM 3743 N N . ARG B 1 90 ? -46.724 78.380 -29.798 1.00 21.96 231 ARG B N 1
ATOM 3744 C CA . ARG B 1 90 ? -47.096 79.784 -29.742 1.00 22.43 231 ARG B CA 1
ATOM 3745 C C . ARG B 1 90 ? -46.709 80.396 -28.407 1.00 23.73 231 ARG B C 1
ATOM 3746 O O . ARG B 1 90 ? -46.108 81.479 -28.352 1.00 23.21 231 ARG B O 1
ATOM 3754 N N . PHE B 1 91 ? -47.046 79.711 -27.313 1.00 23.73 232 PHE B N 1
ATOM 3755 C CA . PHE B 1 91 ? -46.894 80.322 -26.003 1.00 21.92 232 PHE B CA 1
ATOM 3756 C C . PHE B 1 91 ? -45.431 80.585 -25.677 1.00 21.44 232 PHE B C 1
ATOM 3757 O O . PHE B 1 91 ? -45.113 81.593 -25.041 1.00 22.72 232 PHE B O 1
ATOM 3765 N N . ILE B 1 92 ? -44.521 79.692 -26.085 1.00 22.97 233 ILE B N 1
ATOM 3766 C CA . ILE B 1 92 ? -43.114 79.916 -25.765 1.00 23.23 233 ILE B CA 1
ATOM 3767 C C . ILE B 1 92 ? -42.347 80.574 -26.904 1.00 23.46 233 ILE B C 1
ATOM 3768 O O . ILE B 1 92 ? -41.143 80.828 -26.764 1.00 26.06 233 ILE B O 1
ATOM 3773 N N . GLY B 1 93 ? -43.005 80.890 -28.013 1.00 21.89 234 GLY B N 1
ATOM 3774 C CA . GLY B 1 93 ? -42.311 81.581 -29.080 1.00 19.78 234 GLY B CA 1
ATOM 3775 C C . GLY B 1 93 ? -41.320 80.732 -29.841 1.00 24.18 234 GLY B C 1
ATOM 3776 O O . GLY B 1 93 ? -40.322 81.260 -30.335 1.00 26.58 234 GLY B O 1
ATOM 3777 N N . ALA B 1 94 ? -41.561 79.427 -29.950 1.00 20.67 235 ALA B N 1
ATOM 3778 C CA . ALA B 1 94 ? -40.738 78.586 -30.809 1.00 19.78 235 ALA B CA 1
ATOM 3779 C C . ALA B 1 94 ? -41.122 78.790 -32.272 1.00 22.37 235 ALA B C 1
ATOM 3780 O O . ALA B 1 94 ? -42.282 79.049 -32.603 1.00 23.98 235 ALA B O 1
ATOM 3782 N N . ALA B 1 95 ? -40.133 78.661 -33.162 1.00 25.00 236 ALA B N 1
ATOM 3783 C CA . ALA B 1 95 ? -40.408 78.876 -34.585 1.00 21.96 236 ALA B CA 1
ATOM 3784 C C . ALA B 1 95 ? -41.234 77.746 -35.197 1.00 23.33 236 ALA B C 1
ATOM 3785 O O . ALA B 1 95 ? -42.031 77.996 -36.101 1.00 21.86 236 ALA B O 1
ATOM 3787 N N . LYS B 1 96 ? -41.073 76.499 -34.733 1.00 23.28 237 LYS B N 1
ATOM 3788 C CA . LYS B 1 96 ? -41.726 75.373 -35.393 1.00 19.92 237 LYS B CA 1
ATOM 3789 C C . LYS B 1 96 ? -42.319 74.414 -34.375 1.00 22.11 237 LYS B C 1
ATOM 3790 O O . LYS B 1 96 ? -41.744 74.192 -33.303 1.00 19.94 237 LYS B O 1
ATOM 3796 N N . ALA B 1 97 ? -43.462 73.823 -34.732 1.00 24.17 238 ALA B N 1
ATOM 3797 C CA . ALA B 1 97 ? -44.057 72.790 -33.891 1.00 23.77 238 ALA B CA 1
ATOM 3798 C C . ALA B 1 97 ? -43.133 71.583 -33.737 1.00 22.35 238 ALA B C 1
ATOM 3799 O O . ALA B 1 97 ? -43.169 70.905 -32.703 1.00 21.83 238 ALA B O 1
ATOM 3801 N N . GLU B 1 98 ? -42.298 71.307 -34.743 1.00 18.57 239 GLU B N 1
ATOM 3802 C CA . GLU B 1 98 ? -41.345 70.204 -34.704 1.00 21.61 239 GLU B CA 1
ATOM 3803 C C . GLU B 1 98 ? -40.250 70.402 -33.670 1.00 20.92 239 GLU B C 1
ATOM 3804 O O . GLU B 1 98 ? -39.453 69.481 -33.460 1.00 22.12 239 GLU B O 1
ATOM 3810 N N . GLU B 1 99 ? -40.150 71.585 -33.074 1.00 19.06 240 GLU B N 1
ATOM 3811 C CA . GLU B 1 99 ? -39.189 71.840 -32.011 1.00 18.20 240 GLU B CA 1
ATOM 3812 C C . GLU B 1 99 ? -39.765 71.567 -30.629 1.00 18.04 240 GLU B C 1
ATOM 3813 O O . GLU B 1 99 ? -39.057 71.760 -29.631 1.00 16.13 240 GLU B O 1
ATOM 3819 N N . ILE B 1 100 ? -41.024 71.120 -30.551 1.00 18.87 241 ILE B N 1
ATOM 3820 C CA . ILE B 1 100 ? -41.723 70.875 -29.286 1.00 16.93 241 ILE B CA 1
ATOM 3821 C C . ILE B 1 100 ? -41.835 69.369 -29.077 1.00 16.89 241 ILE B C 1
ATOM 3822 O O . ILE B 1 100 ? -42.484 68.672 -29.870 1.00 15.63 241 ILE B O 1
ATOM 3827 N N . ILE B 1 101 ? -41.233 68.871 -27.998 1.00 15.10 242 ILE B N 1
ATOM 3828 C CA . ILE B 1 101 ? -41.275 67.463 -27.621 1.00 14.12 242 ILE B CA 1
ATOM 3829 C C . ILE B 1 101 ? -42.103 67.342 -26.348 1.00 15.44 242 ILE B C 1
ATOM 3830 O O . ILE B 1 101 ? -41.817 68.019 -25.353 1.00 14.84 242 ILE B O 1
ATOM 3835 N N . PHE B 1 102 ? -43.136 66.501 -26.382 1.00 14.70 243 PHE B N 1
ATOM 3836 C CA . PHE B 1 102 ? -43.915 66.192 -25.189 1.00 14.30 243 PHE B CA 1
ATOM 3837 C C . PHE B 1 102 ? -43.280 65.025 -24.438 1.00 14.99 243 PHE B C 1
ATOM 3838 O O . PHE B 1 102 ? -42.843 64.040 -25.049 1.00 15.34 243 PHE B O 1
ATOM 3846 N N . LEU B 1 103 ? -43.221 65.148 -23.118 1.00 15.09 244 LEU B N 1
ATOM 3847 C CA . LEU B 1 103 ? -42.808 64.046 -22.228 1.00 16.12 244 LEU B CA 1
ATOM 3848 C C . LEU B 1 103 ? -43.467 64.286 -20.871 1.00 16.66 244 LEU B C 1
ATOM 3849 O O . LEU B 1 103 ? -44.448 65.026 -20.779 1.00 15.82 244 LEU B O 1
ATOM 3854 N N . ARG B 1 104 ? -42.943 63.669 -19.807 1.00 17.30 245 ARG B N 1
ATOM 3855 C CA . ARG B 1 104 ? -43.655 63.719 -18.527 1.00 15.42 245 ARG B CA 1
ATOM 3856 C C . ARG B 1 104 ? -43.479 65.051 -17.805 1.00 15.56 245 ARG B C 1
ATOM 3857 O O . ARG B 1 104 ? -44.400 65.519 -17.116 1.00 14.00 245 ARG B O 1
ATOM 3865 N N . GLY B 1 105 ? -42.303 65.657 -17.895 1.00 16.57 246 GLY B N 1
ATOM 3866 C CA . GLY B 1 105 ? -42.069 66.867 -17.123 1.00 15.10 246 GLY B CA 1
ATOM 3867 C C . GLY B 1 105 ? -40.659 67.354 -17.333 1.00 14.51 246 GLY B C 1
ATOM 3868 O O . GLY B 1 105 ? -39.899 66.797 -18.128 1.00 16.12 246 GLY B O 1
ATOM 3869 N N . THR B 1 106 ? -40.321 68.421 -16.610 1.00 14.28 247 THR B N 1
ATOM 3870 C CA . THR B 1 106 ? -38.981 68.997 -16.712 1.00 16.23 247 THR B CA 1
ATOM 3871 C C . THR B 1 106 ? -37.899 67.950 -16.496 1.00 12.65 247 THR B C 1
ATOM 3872 O O . THR B 1 106 ? -36.872 67.938 -17.191 1.00 13.61 247 THR B O 1
ATOM 3876 N N . THR B 1 107 ? -38.100 67.078 -15.509 1.00 14.10 248 THR B N 1
ATOM 3877 C CA . THR B 1 107 ? -37.072 66.117 -15.143 1.00 11.54 248 THR B CA 1
ATOM 3878 C C . THR B 1 107 ? -36.807 65.151 -16.294 1.00 12.86 248 THR B C 1
ATOM 3879 O O . THR B 1 107 ? -35.646 64.868 -16.626 1.00 12.74 248 THR B O 1
ATOM 3883 N N . GLU B 1 108 ? -37.873 64.634 -16.923 1.00 11.47 249 GLU B N 1
ATOM 3884 C CA . GLU B 1 108 ? -37.670 63.764 -18.082 1.00 15.28 249 GLU B CA 1
ATOM 3885 C C . GLU B 1 108 ? -36.996 64.516 -19.223 1.00 12.55 249 GLU B C 1
ATOM 3886 O O . GLU B 1 108 ? -36.135 63.964 -19.911 1.00 11.56 249 GLU B O 1
ATOM 3892 N N . ALA B 1 109 ? -37.388 65.777 -19.448 1.00 13.61 250 ALA B N 1
ATOM 3893 C CA . ALA B 1 109 ? -36.803 66.569 -20.534 1.00 12.98 250 ALA B CA 1
ATOM 3894 C C . ALA B 1 109 ? -35.296 66.729 -20.356 1.00 13.34 250 ALA B C 1
ATOM 3895 O O . ALA B 1 109 ? -34.510 66.547 -21.302 1.00 13.59 250 ALA B O 1
ATOM 3897 N N . ILE B 1 110 ? -34.871 67.062 -19.133 1.00 12.19 251 ILE B N 1
ATOM 3898 C CA . ILE B 1 110 ? -33.445 67.198 -18.870 1.00 11.69 251 ILE B CA 1
ATOM 3899 C C . ILE B 1 110 ? -32.748 65.852 -19.012 1.00 12.60 251 ILE B C 1
ATOM 3900 O O . ILE B 1 110 ? -31.629 65.780 -19.531 1.00 12.37 251 ILE B O 1
ATOM 3905 N N . ASN B 1 111 ? -33.386 64.762 -18.560 1.00 12.51 252 ASN B N 1
ATOM 3906 C CA . ASN B 1 111 ? -32.760 63.455 -18.737 1.00 11.33 252 ASN B CA 1
ATOM 3907 C C . ASN B 1 111 ? -32.645 63.088 -20.209 1.00 13.34 252 ASN B C 1
ATOM 3908 O O . ASN B 1 111 ? -31.681 62.432 -20.604 1.00 11.62 252 ASN B O 1
ATOM 3913 N N . LEU B 1 112 ? -33.612 63.503 -21.031 1.00 13.38 253 LEU B N 1
ATOM 3914 C CA . LEU B 1 112 ? -33.505 63.302 -22.471 1.00 13.12 253 LEU B CA 1
ATOM 3915 C C . LEU B 1 112 ? -32.260 63.984 -23.005 1.00 12.40 253 LEU B C 1
ATOM 3916 O O . LEU B 1 112 ? -31.455 63.356 -23.697 1.00 13.75 253 LEU B O 1
ATOM 3921 N N . VAL B 1 113 ? -32.085 65.273 -22.695 1.00 11.79 254 VAL B N 1
ATOM 3922 C CA . VAL B 1 113 ? -30.910 65.990 -23.208 1.00 11.95 254 VAL B CA 1
ATOM 3923 C C . VAL B 1 113 ? -29.612 65.370 -22.685 1.00 13.47 254 VAL B C 1
ATOM 3924 O O . VAL B 1 113 ? -28.635 65.225 -23.430 1.00 16.00 254 VAL B O 1
ATOM 3928 N N . ALA B 1 114 ? -29.578 64.999 -21.402 1.00 12.87 255 ALA B N 1
ATOM 3929 C CA . ALA B 1 114 ? -28.359 64.443 -20.810 1.00 15.66 255 ALA B CA 1
ATOM 3930 C C . ALA B 1 114 ? -28.013 63.082 -21.410 1.00 15.87 255 ALA B C 1
ATOM 3931 O O . ALA B 1 114 ? -26.868 62.847 -21.809 1.00 17.68 255 ALA B O 1
ATOM 3933 N N . HIS B 1 115 ? -28.985 62.168 -21.491 1.00 15.63 256 HIS B N 1
ATOM 3934 C CA . HIS B 1 115 ? -28.681 60.828 -21.995 1.00 19.13 256 HIS B CA 1
ATOM 3935 C C . HIS B 1 115 ? -28.403 60.836 -23.498 1.00 19.22 256 HIS B C 1
ATOM 3936 O O . HIS B 1 115 ? -27.479 60.163 -23.974 1.00 16.55 256 HIS B O 1
ATOM 3943 N N . ALA B 1 116 ? -29.236 61.533 -24.274 1.00 15.54 257 ALA B N 1
ATOM 3944 C CA . ALA B 1 116 ? -29.167 61.407 -25.732 1.00 14.84 257 ALA B CA 1
ATOM 3945 C C . ALA B 1 116 ? -28.176 62.394 -26.333 1.00 14.16 257 ALA B C 1
ATOM 3946 O O . ALA B 1 116 ? -27.198 61.983 -26.967 1.00 16.38 257 ALA B O 1
ATOM 3948 N N . TRP B 1 117 ? -28.433 63.698 -26.165 1.00 14.29 258 TRP B N 1
ATOM 3949 C CA . TRP B 1 117 ? -27.490 64.709 -26.642 1.00 16.11 258 TRP B CA 1
ATOM 3950 C C . TRP B 1 117 ? -26.162 64.600 -25.907 1.00 15.77 258 TRP B C 1
ATOM 3951 O O . TRP B 1 117 ? -25.090 64.605 -26.530 1.00 15.51 258 TRP B O 1
ATOM 3962 N N . GLY B 1 118 ? -26.213 64.505 -24.576 1.00 14.72 259 GLY B N 1
ATOM 3963 C CA . GLY B 1 118 ? -24.985 64.419 -23.801 1.00 14.84 259 GLY B CA 1
ATOM 3964 C C . GLY B 1 118 ? -24.213 63.141 -24.075 1.00 17.15 259 GLY B C 1
ATOM 3965 O O . GLY B 1 118 ? -22.982 63.153 -24.155 1.00 20.26 259 GLY B O 1
ATOM 3966 N N . GLY B 1 119 ? -24.920 62.023 -24.217 1.00 20.84 260 GLY B N 1
ATOM 3967 C CA . GLY B 1 119 ? -24.245 60.780 -24.540 1.00 19.91 260 GLY B CA 1
ATOM 3968 C C . GLY B 1 119 ? -23.466 60.872 -25.837 1.00 24.34 260 GLY B C 1
ATOM 3969 O O . GLY B 1 119 ? -22.383 60.298 -25.965 1.00 20.43 260 GLY B O 1
ATOM 3970 N N . LYS B 1 120 ? -23.989 61.628 -26.802 1.00 19.25 261 LYS B N 1
ATOM 3971 C CA . LYS B 1 120 ? -23.308 61.781 -28.079 1.00 20.23 261 LYS B CA 1
ATOM 3972 C C . LYS B 1 120 ? -22.211 62.834 -28.044 1.00 22.88 261 LYS B C 1
ATOM 3973 O O . LYS B 1 120 ? -21.195 62.678 -28.738 1.00 23.23 261 LYS B O 1
ATOM 3979 N N . HIS B 1 121 ? -22.380 63.897 -27.252 1.00 19.50 262 HIS B N 1
ATOM 3980 C CA . HIS B 1 121 ? -21.566 65.102 -27.386 1.00 21.38 262 HIS B CA 1
ATOM 3981 C C . HIS B 1 121 ? -20.728 65.467 -26.167 1.00 19.99 262 HIS B C 1
ATOM 3982 O O . HIS B 1 121 ? -19.908 66.383 -26.266 1.00 22.71 262 HIS B O 1
ATOM 3989 N N . LEU B 1 122 ? -20.904 64.815 -25.030 1.00 17.73 263 LEU B N 1
ATOM 3990 C CA . LEU B 1 122 ? -20.128 65.138 -23.830 1.00 20.66 263 LEU B CA 1
ATOM 3991 C C . LEU B 1 122 ? -19.202 63.968 -23.507 1.00 22.38 263 LEU B C 1
ATOM 3992 O O . LEU B 1 122 ? -19.638 62.960 -22.945 1.00 29.15 263 LEU B O 1
ATOM 3997 N N . GLY B 1 123 ? -17.925 64.100 -23.860 1.00 23.63 264 GLY B N 1
ATOM 3998 C CA . GLY B 1 123 ? -16.958 63.051 -23.635 1.00 21.67 264 GLY B CA 1
ATOM 3999 C C . GLY B 1 123 ? -15.889 63.453 -22.640 1.00 24.48 264 GLY B C 1
ATOM 4000 O O . GLY B 1 123 ? -15.960 64.520 -22.019 1.00 20.34 264 GLY B O 1
ATOM 4001 N N . PRO B 1 124 ? -14.860 62.611 -22.499 1.00 21.80 265 PRO B N 1
ATOM 4002 C CA . PRO B 1 124 ? -13.794 62.871 -21.524 1.00 18.68 265 PRO B CA 1
ATOM 4003 C C . PRO B 1 124 ? -13.161 64.244 -21.680 1.00 22.96 265 PRO B C 1
ATOM 4004 O O . PRO B 1 124 ? -12.688 64.620 -22.759 1.00 21.54 265 PRO B O 1
ATOM 4008 N N . GLY B 1 125 ? -13.125 64.990 -20.578 1.00 21.53 266 GLY B N 1
ATOM 4009 C CA . GLY B 1 125 ? -12.556 66.319 -20.589 1.00 23.60 266 GLY B CA 1
ATOM 4010 C C . GLY B 1 125 ? -13.475 67.421 -21.086 1.00 25.77 266 GLY B C 1
ATOM 4011 O O . GLY B 1 125 ? -13.133 68.603 -20.922 1.00 25.38 266 GLY B O 1
ATOM 4012 N N . ASP B 1 126 ? -14.619 67.088 -21.694 1.00 21.45 267 ASP B N 1
ATOM 4013 C CA . ASP B 1 126 ? -15.582 68.113 -22.073 1.00 21.26 267 ASP B CA 1
ATOM 4014 C C . ASP B 1 126 ? -16.240 68.668 -20.819 1.00 24.55 267 ASP B C 1
ATOM 4015 O O . ASP B 1 126 ? -16.432 67.959 -19.827 1.00 22.98 267 ASP B O 1
ATOM 4020 N N . GLU B 1 127 ? -16.558 69.958 -20.849 1.00 20.11 268 GLU B N 1
ATOM 4021 C CA . GLU B 1 127 ? -17.014 70.648 -19.653 1.00 19.77 268 GLU B CA 1
ATOM 4022 C C . GLU B 1 127 ? -18.489 71.016 -19.735 1.00 20.48 268 GLU B C 1
ATOM 4023 O O . GLU B 1 127 ? -18.997 71.403 -20.796 1.00 18.38 268 GLU B O 1
ATOM 4029 N N . ILE B 1 128 ? -19.169 70.862 -18.597 1.00 18.34 269 ILE B N 1
ATOM 4030 C CA . ILE B 1 128 ? -20.549 71.282 -18.397 1.00 19.20 269 ILE B CA 1
ATOM 4031 C C . ILE B 1 128 ? -20.537 72.346 -17.315 1.00 22.72 269 ILE B C 1
ATOM 4032 O O . ILE B 1 128 ? -19.894 72.161 -16.273 1.00 20.83 269 ILE B O 1
ATOM 4037 N N . VAL B 1 129 ? -21.239 73.454 -17.551 1.00 18.95 270 VAL B N 1
ATOM 4038 C CA . VAL B 1 129 ? -21.357 74.522 -16.558 1.00 21.12 270 VAL B CA 1
ATOM 4039 C C . VAL B 1 129 ? -22.826 74.651 -16.176 1.00 19.45 270 VAL B C 1
ATOM 4040 O O . VAL B 1 129 ? -23.689 74.854 -17.044 1.00 17.75 270 VAL B O 1
ATOM 4044 N N . ILE B 1 130 ? -23.115 74.469 -14.886 1.00 18.99 271 ILE B N 1
ATOM 4045 C CA . ILE B 1 130 ? -24.422 74.739 -14.307 1.00 15.96 271 ILE B CA 1
ATOM 4046 C C . ILE B 1 130 ? -24.233 75.853 -13.280 1.00 22.84 271 ILE B C 1
ATOM 4047 O O . ILE B 1 130 ? -23.110 76.242 -12.966 1.00 22.92 271 ILE B O 1
ATOM 4052 N N . THR B 1 131 ? -25.337 76.348 -12.730 1.00 21.10 272 THR B N 1
ATOM 4053 C CA . THR B 1 131 ? -25.229 77.326 -11.650 1.00 21.46 272 THR B CA 1
ATOM 4054 C C . THR B 1 131 ? -25.482 76.680 -10.290 1.00 22.33 272 THR B C 1
ATOM 4055 O O . THR B 1 131 ? -26.024 75.576 -10.183 1.00 22.33 272 THR B O 1
ATOM 4059 N N . HIS B 1 132 ? -25.096 77.406 -9.237 1.00 22.58 273 HIS B N 1
ATOM 4060 C CA . HIS B 1 132 ? -25.319 76.956 -7.870 1.00 21.85 273 HIS B CA 1
ATOM 4061 C C . HIS B 1 132 ? -26.792 76.934 -7.485 1.00 22.65 273 HIS B C 1
ATOM 4062 O O . HIS B 1 132 ? -27.142 76.328 -6.464 1.00 23.65 273 HIS B O 1
ATOM 4069 N N . LEU B 1 133 ? -27.657 77.564 -8.275 1.00 20.99 274 LEU B N 1
ATOM 4070 C CA . LEU B 1 133 ? -29.082 77.678 -7.979 1.00 20.18 274 LEU B CA 1
ATOM 4071 C C . LEU B 1 133 ? -29.905 76.471 -8.424 1.00 21.34 274 LEU B C 1
ATOM 4072 O O . LEU B 1 133 ? -31.116 76.462 -8.191 1.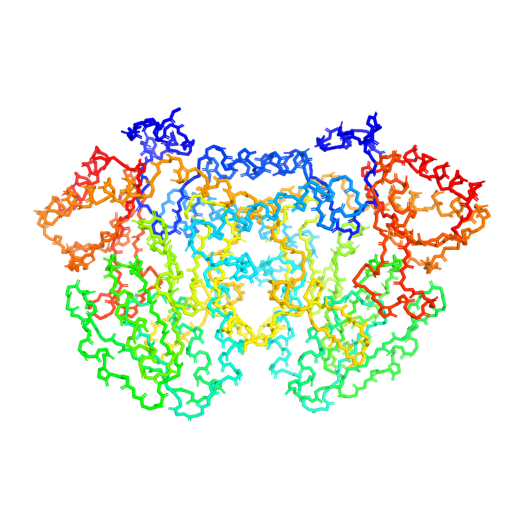00 24.03 274 LEU B O 1
ATOM 4077 N N . GLU B 1 134 ? -29.302 75.474 -9.071 1.00 24.83 275 GLU B N 1
ATOM 4078 C CA . GLU B 1 134 ? -30.080 74.464 -9.782 1.00 17.76 275 GLU B CA 1
ATOM 4079 C C . GLU B 1 134 ? -30.891 73.580 -8.842 1.00 22.53 275 GLU B C 1
ATOM 4080 O O . GLU B 1 134 ? -30.467 73.241 -7.730 1.00 23.24 275 GLU B O 1
ATOM 4086 N N . HIS B 1 135 ? -32.091 73.257 -9.304 1.00 19.90 276 HIS B N 1
ATOM 4087 C CA . HIS B 1 135 ? -32.889 72.149 -8.821 1.00 18.16 276 HIS B CA 1
ATOM 4088 C C . HIS B 1 135 ? -32.155 70.830 -9.074 1.00 18.80 276 HIS B C 1
ATOM 4089 O O . HIS B 1 135 ? -31.353 70.712 -10.007 1.00 17.19 276 HIS B O 1
ATOM 4096 N N . HIS B 1 136 ? -32.434 69.827 -8.228 1.00 17.05 277 HIS B N 1
ATOM 4097 C CA . HIS B 1 136 ? -31.810 68.515 -8.390 1.00 17.33 277 HIS B CA 1
ATOM 4098 C C . HIS B 1 136 ? -32.025 67.950 -9.798 1.00 18.76 277 HIS B C 1
ATOM 4099 O O . HIS B 1 136 ? -31.178 67.196 -10.303 1.00 16.07 277 HIS B O 1
ATOM 4106 N N . ALA B 1 137 ? -33.146 68.300 -10.440 1.00 15.68 278 ALA B N 1
ATOM 4107 C CA . ALA B 1 137 ? -33.421 67.846 -11.804 1.00 16.79 278 ALA B CA 1
ATOM 4108 C C . ALA B 1 137 ? -32.366 68.321 -12.798 1.00 15.45 278 ALA B C 1
ATOM 4109 O O . ALA B 1 137 ? -32.149 67.676 -13.829 1.00 17.18 278 ALA B O 1
ATOM 4111 N N . ASN B 1 138 ? -31.739 69.462 -12.538 1.00 15.53 279 ASN B N 1
ATOM 4112 C CA . ASN B 1 138 ? -30.686 69.998 -13.394 1.00 13.76 279 ASN B CA 1
ATOM 4113 C C . ASN B 1 138 ? -29.296 69.809 -12.776 1.00 19.18 279 ASN B C 1
ATOM 4114 O O . ASN B 1 138 ? -28.367 70.571 -13.073 1.00 17.69 279 ASN B O 1
ATOM 4119 N N . ILE B 1 139 ? -29.143 68.803 -11.908 1.00 17.77 280 ILE B N 1
ATOM 4120 C CA . ILE B 1 139 ? -27.851 68.437 -11.333 1.00 17.00 280 ILE B CA 1
ATOM 4121 C C . ILE B 1 139 ? -27.578 66.953 -11.560 1.00 16.20 280 ILE B C 1
ATOM 4122 O O . ILE B 1 139 ? -26.572 66.578 -12.174 1.00 16.17 280 ILE B O 1
ATOM 4127 N N . VAL B 1 140 ? -28.486 66.105 -11.061 1.00 14.28 281 VAL B N 1
ATOM 4128 C CA . VAL B 1 140 ? -28.235 64.660 -11.057 1.00 14.12 281 VAL B CA 1
ATOM 4129 C C . VAL B 1 140 ? -28.035 64.084 -12.452 1.00 17.05 281 VAL B C 1
ATOM 4130 O O . VAL B 1 140 ? -27.162 63.217 -12.617 1.00 15.51 281 VAL B O 1
ATOM 4134 N N . PRO B 1 141 ? -28.808 64.464 -13.483 1.00 15.07 282 PRO B N 1
ATOM 4135 C CA . PRO B 1 141 ? -28.544 63.904 -14.821 1.00 15.73 282 PRO B CA 1
ATOM 4136 C C . PRO B 1 141 ? -27.149 64.224 -15.323 1.00 15.69 282 PRO B C 1
ATOM 4137 O O . PRO B 1 141 ? -26.514 63.374 -15.966 1.00 17.80 282 PRO B O 1
ATOM 4141 N N . TRP B 1 142 ? -26.635 65.417 -15.000 1.00 16.33 283 TRP B N 1
ATOM 4142 C CA . TRP B 1 142 ? -25.280 65.774 -15.415 1.00 15.46 283 TRP B CA 1
ATOM 4143 C C . TRP B 1 142 ? -24.236 64.990 -14.625 1.00 17.64 283 TRP B C 1
ATOM 4144 O O . TRP B 1 142 ? -23.215 64.584 -15.188 1.00 19.75 283 TRP B O 1
ATOM 4155 N N . GLN B 1 143 ? -24.483 64.737 -13.332 1.00 16.18 284 GLN B N 1
ATOM 4156 C CA . GLN B 1 143 ? -23.584 63.886 -12.549 1.00 18.12 284 GLN B CA 1
ATOM 4157 C C . GLN B 1 143 ? -23.530 62.465 -13.101 1.00 20.35 284 GLN B C 1
ATOM 4158 O O . GLN B 1 143 ? -22.441 61.879 -13.220 1.00 20.04 284 GLN B O 1
ATOM 4164 N N . LEU B 1 144 ? -24.690 61.889 -13.443 1.00 16.62 285 LEU B N 1
ATOM 4165 C CA . LEU B 1 144 ? -24.715 60.527 -13.976 1.00 18.88 285 LEU B CA 1
ATOM 4166 C C . LEU B 1 144 ? -23.975 60.449 -15.313 1.00 21.79 285 LEU B C 1
ATOM 4167 O O . LEU B 1 144 ? -23.141 59.549 -15.538 1.00 23.15 285 LEU B O 1
ATOM 4172 N N . LEU B 1 145 ? -24.262 61.394 -16.212 1.00 21.53 286 LEU B N 1
ATOM 4173 C CA . LEU B 1 145 ? -23.529 61.457 -17.475 1.00 21.36 286 LEU B CA 1
ATOM 4174 C C . LEU B 1 145 ? -22.028 61.595 -17.236 1.00 21.93 286 LEU B C 1
ATOM 4175 O O . LEU B 1 145 ? -21.222 60.852 -17.814 1.00 24.56 286 LEU B O 1
ATOM 4180 N N . SER B 1 146 ? -21.640 62.552 -16.378 1.00 22.18 287 SER B N 1
ATOM 4181 C CA . SER B 1 146 ? -20.241 62.795 -16.050 1.00 22.91 287 SER B CA 1
ATOM 4182 C C . SER B 1 146 ? -19.544 61.530 -15.581 1.00 23.51 287 SER B C 1
ATOM 4183 O O . SER B 1 146 ? -18.395 61.269 -15.956 1.00 27.38 287 SER B O 1
ATOM 4186 N N . ARG B 1 147 ? -20.207 60.752 -14.724 1.00 20.07 288 ARG B N 1
ATOM 4187 C CA . ARG B 1 147 ? -19.582 59.531 -14.232 1.00 23.37 288 ARG B CA 1
ATOM 4188 C C . ARG B 1 147 ? -19.469 58.482 -15.325 1.00 26.23 288 ARG B C 1
ATOM 4189 O O . ARG B 1 147 ? -18.598 57.607 -15.252 1.00 26.82 288 ARG B O 1
ATOM 4197 N N . GLN B 1 148 ? -20.336 58.546 -16.336 1.00 23.34 289 GLN B N 1
ATOM 4198 C CA . GLN B 1 148 ? -20.228 57.604 -17.453 1.00 23.61 289 GLN B CA 1
ATOM 4199 C C . GLN B 1 148 ? -19.106 57.960 -18.430 1.00 26.02 289 GLN B C 1
ATOM 4200 O O . GLN B 1 148 ? -18.471 57.061 -19.002 1.00 23.07 289 GLN B O 1
ATOM 4206 N N . THR B 1 149 ? -18.859 59.253 -18.655 1.00 23.29 290 THR B N 1
ATOM 4207 C CA . THR B 1 149 ? -18.017 59.683 -19.763 1.00 23.49 290 THR B CA 1
ATOM 4208 C C . THR B 1 149 ? -16.743 60.416 -19.364 1.00 24.36 290 THR B C 1
ATOM 4209 O O . THR B 1 149 ? -15.919 60.696 -20.244 1.00 24.03 290 THR B O 1
ATOM 4213 N N . GLY B 1 150 ? -16.559 60.769 -18.096 1.00 20.59 291 GLY B N 1
ATOM 4214 C CA . GLY B 1 150 ? -15.425 61.599 -17.741 1.00 17.17 291 GLY B CA 1
ATOM 4215 C C . GLY B 1 150 ? -15.557 63.069 -18.084 1.00 23.44 291 GLY B C 1
ATOM 4216 O O . GLY B 1 150 ? -14.558 63.794 -17.994 1.00 26.23 291 GLY B O 1
ATOM 4217 N N . ALA B 1 151 ? -16.742 63.533 -18.495 1.00 24.48 292 ALA B N 1
ATOM 4218 C CA . ALA B 1 151 ? -16.987 64.967 -18.619 1.00 23.36 292 ALA B CA 1
ATOM 4219 C C . ALA B 1 151 ? -16.831 65.658 -17.264 1.00 23.66 292 ALA B C 1
ATOM 4220 O O . ALA B 1 151 ? -16.961 65.045 -16.204 1.00 25.59 292 ALA B O 1
ATOM 4222 N N . VAL B 1 152 ? -16.560 66.957 -17.299 1.00 22.82 293 VAL B N 1
ATOM 4223 C CA . VAL B 1 152 ? -16.233 67.727 -16.100 1.00 25.62 293 VAL B CA 1
ATOM 4224 C C . VAL B 1 152 ? -17.384 68.683 -15.805 1.00 25.53 293 VAL B C 1
ATOM 4225 O O . VAL B 1 152 ? -17.792 69.458 -16.680 1.00 23.45 293 VAL B O 1
ATOM 4229 N N . LEU B 1 153 ? -17.910 68.630 -14.585 1.00 22.37 294 LEU B N 1
ATOM 4230 C CA . LEU B 1 153 ? -19.029 69.484 -14.185 1.00 21.37 294 LEU B CA 1
ATOM 4231 C C . LEU B 1 153 ? -18.500 70.660 -13.369 1.00 25.45 294 LEU B C 1
ATOM 4232 O O . LEU B 1 153 ? -17.855 70.461 -12.335 1.00 27.16 294 LEU B O 1
ATOM 4237 N N . LYS B 1 154 ? -18.747 71.878 -13.844 1.00 21.24 295 LYS B N 1
ATOM 4238 C CA . LYS B 1 154 ? -18.393 73.090 -13.121 1.00 25.38 295 LYS B CA 1
ATOM 4239 C C . LYS B 1 154 ? -19.660 73.805 -12.669 1.00 24.63 295 LYS B C 1
ATOM 4240 O O . LYS B 1 154 ? -20.711 73.692 -13.303 1.00 22.19 295 LYS B O 1
ATOM 4246 N N . VAL B 1 155 ? -19.549 74.554 -11.571 1.00 22.09 296 VAL B N 1
ATOM 4247 C CA . VAL B 1 155 ? -20.699 75.200 -10.935 1.00 24.08 296 VAL B CA 1
ATOM 4248 C C . VAL B 1 155 ? -20.407 76.685 -10.759 1.00 23.61 296 VAL B C 1
ATOM 4249 O O . VAL B 1 155 ? -19.461 77.057 -10.058 1.00 24.14 296 VAL B O 1
ATOM 4253 N N . ALA B 1 156 ? -21.210 77.526 -11.390 1.00 22.60 297 ALA B N 1
ATOM 4254 C CA . ALA B 1 156 ? -21.026 78.974 -11.289 1.00 25.86 297 ALA B CA 1
ATOM 4255 C C . ALA B 1 156 ? -21.599 79.496 -9.971 1.00 22.44 297 ALA B C 1
ATOM 4256 O O . ALA B 1 156 ? -22.727 79.142 -9.611 1.00 22.78 297 ALA B O 1
ATOM 4258 N N . PRO B 1 157 ? -20.865 80.336 -9.236 1.00 27.92 298 PRO B N 1
ATOM 4259 C CA . PRO B 1 157 ? -21.280 80.715 -7.877 1.00 22.84 298 PRO B CA 1
ATOM 4260 C C . PRO B 1 157 ? -22.294 81.852 -7.849 1.00 27.40 298 PRO B C 1
ATOM 4261 O O . PRO B 1 157 ? -22.573 82.520 -8.850 1.00 29.03 298 PRO B O 1
ATOM 4265 N N . VAL B 1 158 ? -22.823 82.076 -6.642 1.00 25.21 299 VAL B N 1
ATOM 4266 C CA . VAL B 1 158 ? -23.711 83.186 -6.329 1.00 29.28 299 VAL B CA 1
ATOM 4267 C C . VAL B 1 158 ? -23.122 83.961 -5.151 1.00 30.16 299 VAL B C 1
ATOM 4268 O O . VAL B 1 158 ? -22.241 83.478 -4.432 1.00 29.73 299 VAL B O 1
ATOM 4272 N N . ASP B 1 159 ? -23.629 85.174 -4.945 1.00 28.13 300 ASP B N 1
ATOM 4273 C CA . ASP B 1 159 ? -23.272 85.907 -3.736 1.00 29.43 300 ASP B CA 1
ATOM 4274 C C . ASP B 1 159 ? -24.218 85.525 -2.594 1.00 31.37 300 ASP B C 1
ATOM 4275 O O . ASP B 1 159 ? -25.105 84.677 -2.747 1.00 30.70 300 ASP B O 1
ATOM 4280 N N . ASP B 1 160 ? -24.032 86.163 -1.431 1.00 29.87 301 ASP B N 1
ATOM 4281 C CA . ASP B 1 160 ? -24.792 85.784 -0.245 1.00 34.59 301 ASP B CA 1
ATOM 4282 C C . ASP B 1 160 ? -26.277 86.060 -0.415 1.00 36.43 301 ASP B C 1
ATOM 4283 O O . ASP B 1 160 ? -27.107 85.405 0.232 1.00 34.05 301 ASP B O 1
ATOM 4288 N N . ALA B 1 161 ? -26.629 87.012 -1.282 1.00 30.11 302 ALA B N 1
ATOM 4289 C CA . ALA B 1 161 ? -28.018 87.339 -1.564 1.00 31.34 302 ALA B CA 1
ATOM 4290 C C . ALA B 1 161 ? -28.679 86.366 -2.535 1.00 33.99 302 ALA B C 1
ATOM 4291 O O . ALA B 1 161 ? -29.908 86.404 -2.676 1.00 34.44 302 ALA B O 1
ATOM 4293 N N . GLY B 1 162 ? -27.912 85.501 -3.201 1.00 31.48 303 GLY B N 1
ATOM 4294 C CA . GLY B 1 162 ? -28.464 84.603 -4.196 1.00 29.65 303 GLY B CA 1
ATOM 4295 C C . GLY B 1 162 ? -28.408 85.096 -5.629 1.00 29.96 303 GLY B C 1
ATOM 4296 O O . GLY B 1 162 ? -29.089 84.519 -6.486 1.00 28.93 303 GLY B O 1
ATOM 4297 N N . ASN B 1 163 ? -27.634 86.145 -5.920 1.00 31.68 304 ASN B N 1
ATOM 4298 C CA . ASN B 1 163 ? -27.450 86.616 -7.293 1.00 28.77 304 ASN B CA 1
ATOM 4299 C C . ASN B 1 163 ? -26.394 85.785 -8.000 1.00 31.04 304 ASN B C 1
ATOM 4300 O O . ASN B 1 163 ? -25.345 85.490 -7.427 1.00 30.82 304 ASN B O 1
ATOM 4305 N N . LEU B 1 164 ? -26.644 85.455 -9.267 1.00 29.19 305 LEU B N 1
ATOM 4306 C CA . LEU B 1 164 ? -25.610 84.819 -10.075 1.00 27.63 305 LEU B CA 1
ATOM 4307 C C . LEU B 1 164 ? -24.490 85.815 -10.364 1.00 30.81 305 LEU B C 1
ATOM 4308 O O . LEU B 1 164 ? -24.748 86.953 -10.767 1.00 32.62 305 LEU B O 1
ATOM 4313 N N . LEU B 1 165 ? -23.244 85.386 -10.165 1.00 29.15 306 LEU B N 1
ATOM 4314 C CA . LEU B 1 165 ? -22.073 86.238 -10.376 1.00 28.90 306 LEU B CA 1
ATOM 4315 C C . LEU B 1 165 ? -21.607 86.086 -11.819 1.00 30.38 306 LEU B C 1
ATOM 4316 O O . LEU B 1 165 ? -21.032 85.059 -12.187 1.00 27.90 306 LEU B O 1
ATOM 4321 N N . LEU B 1 166 ? -21.849 87.108 -12.640 1.00 30.97 307 LEU B N 1
ATOM 4322 C CA . LEU B 1 166 ? -21.643 86.948 -14.077 1.00 29.12 307 LEU B CA 1
ATOM 4323 C C . LEU B 1 166 ? -20.164 86.865 -14.441 1.00 30.87 307 LEU B C 1
ATOM 4324 O O . LEU B 1 166 ? -19.791 86.120 -15.357 1.00 31.68 307 LEU B O 1
ATOM 4329 N N . GLY B 1 167 ? -19.306 87.623 -13.753 1.00 32.78 308 GLY B N 1
ATOM 4330 C CA . GLY B 1 167 ? -17.880 87.552 -14.048 1.00 32.89 308 GLY B CA 1
ATOM 4331 C C . GLY B 1 167 ? -17.297 86.179 -13.763 1.00 35.32 308 GLY B C 1
ATOM 4332 O O . GLY B 1 167 ? -16.573 85.611 -14.588 1.00 32.20 308 GLY B O 1
ATOM 4333 N N . GLU B 1 168 ? -17.608 85.628 -12.585 1.00 32.30 309 GLU B N 1
ATOM 4334 C CA . GLU B 1 168 ? -17.156 84.280 -12.233 1.00 31.52 309 GLU B CA 1
ATOM 4335 C C . GLU B 1 168 ? -17.758 83.220 -13.160 1.00 30.99 309 GLU B C 1
ATOM 4336 O O . GLU B 1 168 ? -17.075 82.256 -13.562 1.00 32.68 309 GLU B O 1
ATOM 4342 N N . PHE B 1 169 ? -19.025 83.398 -13.542 1.00 27.22 310 PHE B N 1
ATOM 4343 C CA . PHE B 1 169 ? -19.627 82.493 -14.516 1.00 29.72 310 PHE B CA 1
ATOM 4344 C C . PHE B 1 169 ? -18.827 82.490 -15.816 1.00 28.76 310 PHE B C 1
ATOM 4345 O O . PHE B 1 169 ? -18.437 81.425 -16.313 1.00 27.37 310 PHE B O 1
ATOM 4353 N N . GLU B 1 170 ? -18.553 83.682 -16.367 1.00 25.74 311 GLU B N 1
ATOM 4354 C CA . GLU B 1 170 ? -17.817 83.772 -17.628 1.00 29.65 311 GLU B CA 1
ATOM 4355 C C . GLU B 1 170 ? -16.407 83.205 -17.482 1.00 31.59 311 GLU B C 1
ATOM 4356 O O . GLU B 1 170 ? -15.895 82.552 -18.403 1.00 26.38 311 GLU B O 1
ATOM 4362 N N . ASP B 1 171 ? -15.769 83.431 -16.321 1.00 30.64 312 ASP B N 1
ATOM 4363 C CA . ASP B 1 171 ? -14.472 82.824 -16.030 1.00 30.47 312 ASP B CA 1
ATOM 4364 C C . ASP B 1 171 ? -14.516 81.302 -16.063 1.00 30.99 312 ASP B C 1
ATOM 4365 O O . ASP B 1 171 ? -13.463 80.670 -16.204 1.00 31.07 312 ASP B O 1
ATOM 4370 N N . LEU B 1 172 ? -15.690 80.694 -15.874 1.00 27.33 313 LEU B N 1
ATOM 4371 C CA . LEU B 1 172 ? -15.754 79.239 -15.980 1.00 26.42 313 LEU B CA 1
ATOM 4372 C C . LEU B 1 172 ? -15.791 78.736 -17.425 1.00 28.95 313 LEU B C 1
ATOM 4373 O O . LEU B 1 172 ? -15.576 77.537 -17.656 1.00 25.62 313 LEU B O 1
ATOM 4378 N N . LEU B 1 173 ? -16.063 79.604 -18.397 1.00 26.16 314 LEU B N 1
ATOM 4379 C CA . LEU B 1 173 ? -16.202 79.173 -19.783 1.00 28.12 314 LEU B CA 1
ATOM 4380 C C . LEU B 1 173 ? -14.845 79.134 -20.478 1.00 26.33 314 LEU B C 1
ATOM 4381 O O . LEU B 1 173 ? -13.948 79.926 -20.177 1.00 26.30 314 LEU B O 1
ATOM 4386 N N . GLY B 1 174 ? -14.704 78.202 -21.423 1.00 24.29 315 GLY B N 1
ATOM 4387 C CA . GLY B 1 174 ? -13.478 78.079 -22.178 1.00 24.38 315 GLY B CA 1
ATOM 4388 C C . GLY B 1 174 ? -13.639 77.193 -23.398 1.00 26.70 315 GLY B C 1
ATOM 4389 O O . GLY B 1 174 ? -14.751 76.806 -23.774 1.00 22.47 315 GLY B O 1
ATOM 4390 N N . PRO B 1 175 ? -12.517 76.839 -24.032 1.00 24.48 316 PRO B N 1
ATOM 4391 C CA . PRO B 1 175 ? -12.588 76.052 -25.278 1.00 23.85 316 PRO B CA 1
ATOM 4392 C C . PRO B 1 175 ? -13.103 74.626 -25.093 1.00 27.23 316 PRO B C 1
ATOM 4393 O O . PRO B 1 175 ? -13.427 73.980 -26.095 1.00 24.81 316 PRO B O 1
ATOM 4397 N N . ARG B 1 176 ? -13.232 74.119 -23.864 1.00 25.41 317 ARG B N 1
ATOM 4398 C CA . ARG B 1 176 ? -13.777 72.781 -23.665 1.00 24.86 317 ARG B CA 1
ATOM 4399 C C . ARG B 1 176 ? -15.216 72.800 -23.151 1.00 24.00 317 ARG B C 1
ATOM 4400 O O . ARG B 1 176 ? -15.756 71.742 -22.808 1.00 22.10 317 ARG B O 1
ATOM 4408 N N . THR B 1 177 ? -15.864 73.965 -23.104 1.00 24.70 318 THR B N 1
ATOM 4409 C CA . THR B 1 177 ? -17.248 74.039 -22.632 1.00 22.06 318 THR B CA 1
ATOM 4410 C C . THR B 1 177 ? -18.181 73.592 -23.748 1.00 21.28 318 THR B C 1
ATOM 4411 O O . THR B 1 177 ? -18.309 74.272 -24.773 1.00 23.89 318 THR B O 1
ATOM 4415 N N . LYS B 1 178 ? -18.852 72.461 -23.548 1.00 16.61 319 LYS B N 1
ATOM 4416 C CA . LYS B 1 178 ? -19.824 71.977 -24.522 1.00 20.74 319 LYS B CA 1
ATOM 4417 C C . LYS B 1 178 ? -21.254 72.383 -24.192 1.00 20.14 319 LYS B C 1
ATOM 4418 O O . LYS B 1 178 ? -22.081 72.534 -25.101 1.00 17.20 319 LYS B O 1
ATOM 4424 N N . LEU B 1 179 ? -21.561 72.569 -22.914 1.00 17.58 320 LEU B N 1
ATOM 4425 C CA . LEU B 1 179 ? -22.936 72.809 -22.509 1.00 18.39 320 LEU B CA 1
ATOM 4426 C C . LEU B 1 179 ? -22.966 73.724 -21.299 1.00 18.77 320 LEU B C 1
ATOM 4427 O O . LEU B 1 179 ? -22.194 73.548 -20.351 1.00 20.57 320 LEU B O 1
ATOM 4432 N N . VAL B 1 180 ? -23.875 74.690 -21.334 1.00 17.56 321 VAL B N 1
ATOM 4433 C CA . VAL B 1 180 ? -24.279 75.450 -20.156 1.00 17.38 321 VAL B CA 1
ATOM 4434 C C . VAL B 1 180 ? -25.722 75.071 -19.865 1.00 18.31 321 VAL B C 1
ATOM 4435 O O . VAL B 1 180 ? -26.558 75.085 -20.775 1.00 19.50 321 VAL B O 1
ATOM 4439 N N . ALA B 1 181 ? -26.003 74.665 -18.629 1.00 17.51 322 ALA B N 1
ATOM 4440 C CA . ALA B 1 181 ? -27.364 74.341 -18.203 1.00 19.92 322 ALA B CA 1
ATOM 4441 C C . ALA B 1 181 ? -27.689 75.213 -16.999 1.00 18.69 322 ALA B C 1
ATOM 4442 O O . ALA B 1 181 ? -27.108 75.025 -15.927 1.00 22.18 322 ALA B O 1
ATOM 4444 N N . ALA B 1 182 ? -28.615 76.159 -17.168 1.00 20.62 323 ALA B N 1
ATOM 4445 C CA . ALA B 1 182 ? -28.877 77.172 -16.148 1.00 22.97 323 ALA B CA 1
ATOM 4446 C C . ALA B 1 182 ? -30.370 77.308 -15.873 1.00 20.59 323 ALA B C 1
ATOM 4447 O O . ALA B 1 182 ? -31.183 77.262 -16.797 1.00 23.11 323 ALA B O 1
ATOM 4449 N N . THR B 1 183 ? -30.734 77.478 -14.603 1.00 22.91 324 THR B N 1
ATOM 4450 C CA . THR B 1 183 ? -32.120 77.786 -14.283 1.00 20.59 324 THR B CA 1
ATOM 4451 C C . THR B 1 183 ? -32.416 79.238 -14.620 1.00 22.37 324 THR B C 1
ATOM 4452 O O . THR B 1 183 ? -31.558 80.109 -14.477 1.00 27.53 324 THR B O 1
ATOM 4456 N N . GLN B 1 184 ? -33.638 79.495 -15.094 1.00 22.84 325 GLN B N 1
ATOM 4457 C CA . GLN B 1 184 ? -34.070 80.878 -15.268 1.00 23.58 325 GLN B CA 1
ATOM 4458 C C . GLN B 1 184 ? -34.615 81.468 -13.974 1.00 22.88 325 GLN B C 1
ATOM 4459 O O . GLN B 1 184 ? -34.407 82.656 -13.699 1.00 25.91 325 GLN B O 1
ATOM 4465 N N . VAL B 1 185 ? -35.314 80.667 -13.173 1.00 23.68 326 VAL B N 1
ATOM 4466 C CA . VAL B 1 185 ? -35.811 81.103 -11.872 1.00 20.78 326 VAL B CA 1
ATOM 4467 C C . VAL B 1 185 ? -35.534 80.002 -10.862 1.00 24.85 326 VAL B C 1
ATOM 4468 O O . VAL B 1 185 ? -35.920 78.844 -11.071 1.00 19.14 326 VAL B O 1
ATOM 4472 N N . SER B 1 186 ? -34.875 80.366 -9.763 1.00 22.62 327 SER B N 1
ATOM 4473 C CA . SER B 1 186 ? -34.546 79.405 -8.723 1.00 23.61 327 SER B CA 1
ATOM 4474 C C . SER B 1 186 ? -35.803 79.048 -7.926 1.00 26.83 327 SER B C 1
ATOM 4475 O O . SER B 1 186 ? -36.486 79.933 -7.383 1.00 25.30 327 SER B O 1
ATOM 4478 N N . ASN B 1 187 ? -36.117 77.756 -7.851 1.00 22.29 328 ASN B N 1
ATOM 4479 C CA . ASN B 1 187 ? -37.305 77.347 -7.103 1.00 25.16 328 ASN B CA 1
ATOM 4480 C C . ASN B 1 187 ? -37.132 77.477 -5.594 1.00 24.75 328 ASN B C 1
ATOM 4481 O O . ASN B 1 187 ? -38.132 77.484 -4.872 1.00 25.55 328 ASN B O 1
ATOM 4486 N N . ALA B 1 188 ? -35.901 77.541 -5.092 1.00 23.52 329 ALA B N 1
ATOM 4487 C CA . ALA B 1 188 ? -35.690 77.653 -3.654 1.00 26.23 329 ALA B CA 1
ATOM 4488 C C . ALA B 1 188 ? -35.505 79.087 -3.189 1.00 30.49 329 ALA B C 1
ATOM 4489 O O . ALA B 1 188 ? -35.865 79.405 -2.047 1.00 28.38 329 ALA B O 1
ATOM 4491 N N . LEU B 1 189 ? -34.941 79.952 -4.040 1.00 26.85 330 LEU B N 1
ATOM 4492 C CA . LEU B 1 189 ? -34.651 81.332 -3.672 1.00 27.33 330 LEU B CA 1
ATOM 4493 C C . LEU B 1 189 ? -35.471 82.361 -4.431 1.00 26.39 330 LEU B C 1
ATOM 4494 O O . LEU B 1 189 ? -35.544 83.512 -3.988 1.00 28.17 330 LEU B O 1
ATOM 4499 N N . GLY B 1 190 ? -36.059 81.990 -5.569 1.00 24.20 331 GLY B N 1
ATOM 4500 C CA . GLY B 1 190 ? -36.751 82.941 -6.410 1.00 27.59 331 GLY B CA 1
ATOM 4501 C C . GLY B 1 190 ? -35.873 83.793 -7.302 1.00 25.63 331 GLY B C 1
ATOM 4502 O O . GLY B 1 190 ? -36.411 84.604 -8.068 1.00 27.23 331 GLY B O 1
ATOM 4503 N N . THR B 1 191 ? -34.549 83.632 -7.248 1.00 24.08 332 THR B N 1
ATOM 4504 C CA . THR B 1 191 ? -33.662 84.450 -8.072 1.00 28.83 332 THR B CA 1
ATOM 4505 C C . THR B 1 191 ? -33.996 84.297 -9.548 1.00 27.14 332 THR B C 1
ATOM 4506 O O . THR B 1 191 ? -34.156 83.179 -10.044 1.00 23.47 332 THR B O 1
ATOM 4510 N N . VAL B 1 192 ? -34.108 85.429 -10.238 1.00 27.58 333 VAL B N 1
ATOM 4511 C CA . VAL B 1 192 ? -34.235 85.472 -11.689 1.00 26.70 333 VAL B CA 1
ATOM 4512 C C . VAL B 1 192 ? -32.837 85.682 -12.256 1.00 28.31 333 VAL B C 1
ATOM 4513 O O . VAL B 1 192 ? -32.162 86.658 -11.913 1.00 31.95 333 VAL B O 1
ATOM 4517 N N . THR B 1 193 ? -32.389 84.753 -13.104 1.00 26.09 334 THR B N 1
ATOM 4518 C CA . THR B 1 193 ? -31.056 84.903 -13.658 1.00 26.50 334 THR B CA 1
ATOM 4519 C C . THR B 1 193 ? -31.121 85.597 -15.017 1.00 27.47 334 THR B C 1
ATOM 4520 O O . THR B 1 193 ? -32.154 85.550 -15.699 1.00 27.28 334 THR B O 1
ATOM 4524 N N . PRO B 1 194 ? -30.034 86.264 -15.430 1.00 28.07 335 PRO B N 1
ATOM 4525 C CA . PRO B 1 194 ? -30.022 86.969 -16.734 1.00 27.08 335 PRO B CA 1
ATOM 4526 C C . PRO B 1 194 ? -29.801 86.014 -17.905 1.00 29.84 335 PRO B C 1
ATOM 4527 O O . PRO B 1 194 ? -28.698 85.869 -18.448 1.00 26.74 335 PRO B O 1
ATOM 4531 N N . VAL B 1 195 ? -30.887 85.353 -18.327 1.00 27.12 336 VAL B N 1
ATOM 4532 C CA . VAL B 1 195 ? -30.747 84.249 -19.272 1.00 29.42 336 VAL B CA 1
ATOM 4533 C C . VAL B 1 195 ? -30.251 84.729 -20.632 1.00 26.66 336 VAL B C 1
ATOM 4534 O O . VAL B 1 195 ? -29.532 83.996 -21.314 1.00 25.26 336 VAL B O 1
ATOM 4538 N N . GLU B 1 196 ? -30.625 85.936 -21.069 1.00 28.72 337 GLU B N 1
ATOM 4539 C CA . GLU B 1 196 ? -30.098 86.432 -22.341 1.00 28.00 337 GLU B CA 1
ATOM 4540 C C . GLU B 1 196 ? -28.575 86.505 -22.312 1.00 29.56 337 GLU B C 1
ATOM 4541 O O . GLU B 1 196 ? -27.902 86.054 -23.253 1.00 30.41 337 GLU B O 1
ATOM 4547 N N . THR B 1 197 ? -28.016 87.046 -21.226 1.00 28.25 338 THR B N 1
ATOM 4548 C CA . THR B 1 197 ? -26.565 87.096 -21.083 1.00 28.72 338 THR B CA 1
ATOM 4549 C C . THR B 1 197 ? -25.973 85.699 -21.039 1.00 28.51 338 THR B C 1
ATOM 4550 O O . THR B 1 197 ? -24.945 85.437 -21.675 1.00 28.70 338 THR B O 1
ATOM 4554 N N . ILE B 1 198 ? -26.613 84.787 -20.298 1.00 26.48 339 ILE B N 1
ATOM 4555 C CA . ILE B 1 198 ? -26.095 83.429 -20.159 1.00 24.16 339 ILE B CA 1
ATOM 4556 C C . ILE B 1 198 ? -26.031 82.747 -21.518 1.00 23.21 339 ILE B C 1
ATOM 4557 O O . ILE B 1 198 ? -25.010 82.153 -21.887 1.00 25.61 339 ILE B O 1
ATOM 4562 N N . VAL B 1 199 ? -27.114 82.842 -22.291 1.00 22.89 340 VAL B N 1
ATOM 4563 C CA . VAL B 1 199 ? -27.136 82.240 -23.620 1.00 22.80 340 VAL B CA 1
ATOM 4564 C C . VAL B 1 199 ? -26.054 82.858 -24.502 1.00 23.72 340 VAL B C 1
ATOM 4565 O O . VAL B 1 199 ? -25.296 82.144 -25.171 1.00 24.75 340 VAL B O 1
ATOM 4569 N N . GLU B 1 200 ? -25.979 84.195 -24.542 1.00 25.37 341 GLU B N 1
ATOM 4570 C CA . GLU B 1 200 ? -25.010 84.838 -25.431 1.00 27.01 341 GLU B CA 1
ATOM 4571 C C . GLU B 1 200 ? -23.584 84.446 -25.060 1.00 25.78 341 GLU B C 1
ATOM 4572 O O . GLU B 1 200 ? -22.757 84.172 -25.938 1.00 27.92 341 GLU B O 1
ATOM 4578 N N . LEU B 1 201 ? -23.285 84.399 -23.762 1.00 26.24 342 LEU B N 1
ATOM 4579 C CA . LEU B 1 201 ? -21.952 84.023 -23.309 1.00 24.43 342 LEU B CA 1
ATOM 4580 C C . LEU B 1 201 ? -21.642 82.573 -23.664 1.00 25.22 342 LEU B C 1
ATOM 4581 O O . LEU B 1 201 ? -20.571 82.271 -24.204 1.00 23.93 342 LEU B O 1
ATOM 4586 N N . GLY B 1 202 ? -22.570 81.659 -23.371 1.00 24.82 343 GLY B N 1
ATOM 4587 C CA . GLY B 1 202 ? -22.336 80.265 -23.709 1.00 22.89 343 GLY B CA 1
ATOM 4588 C C . GLY B 1 202 ? -22.068 80.084 -25.189 1.00 23.56 343 GLY B C 1
ATOM 4589 O O . GLY B 1 202 ? -21.135 79.378 -25.584 1.00 23.66 343 GLY B O 1
ATOM 4590 N N . HIS B 1 203 ? -22.873 80.742 -26.028 1.00 22.55 344 HIS B N 1
ATOM 4591 C CA . HIS B 1 203 ? -22.689 80.635 -27.472 1.00 26.73 344 HIS B CA 1
ATOM 4592 C C . HIS B 1 203 ? -21.347 81.211 -27.896 1.00 26.13 344 HIS B C 1
ATOM 4593 O O . HIS B 1 203 ? -20.667 80.645 -28.763 1.00 27.09 344 HIS B O 1
ATOM 4600 N N . ARG B 1 204 ? -20.952 82.340 -27.301 1.00 24.19 345 ARG B N 1
ATOM 4601 C CA . ARG B 1 204 ? -19.668 82.940 -27.645 1.00 28.93 345 ARG B CA 1
ATOM 4602 C C . ARG B 1 204 ? -18.517 81.973 -27.386 1.00 28.60 345 ARG B C 1
ATOM 4603 O O . ARG B 1 204 ? -17.552 81.922 -28.157 1.00 26.28 345 ARG B O 1
ATOM 4611 N N . TYR B 1 205 ? -18.614 81.169 -26.330 1.00 25.75 346 TYR B N 1
ATOM 4612 C CA . TYR B 1 205 ? -17.548 80.240 -25.982 1.00 24.67 346 TYR B CA 1
ATOM 4613 C C . TYR B 1 205 ? -17.724 78.862 -26.611 1.00 29.21 346 TYR B C 1
ATOM 4614 O O . TYR B 1 205 ? -16.927 77.959 -26.326 1.00 29.23 346 TYR B O 1
ATOM 4623 N N . GLY B 1 206 ? -18.731 78.684 -27.467 1.00 27.32 347 GLY B N 1
ATOM 4624 C CA . GLY B 1 206 ? -18.886 77.460 -28.226 1.00 24.98 347 GLY B CA 1
ATOM 4625 C C . GLY B 1 206 ? -19.791 76.406 -27.623 1.00 28.71 347 GLY B C 1
ATOM 4626 O O . GLY B 1 206 ? -19.771 75.259 -28.089 1.00 25.65 347 GLY B O 1
ATOM 4627 N N . ALA B 1 207 ? -20.582 76.739 -26.610 1.00 22.08 348 ALA B N 1
ATOM 4628 C CA . ALA B 1 207 ? -21.430 75.750 -25.958 1.00 23.36 348 ALA B CA 1
ATOM 4629 C C . ALA B 1 207 ? -22.881 75.879 -26.409 1.00 18.88 348 ALA B C 1
ATOM 4630 O O . ALA B 1 207 ? -23.354 76.970 -26.733 1.00 22.51 348 ALA B O 1
ATOM 4632 N N . ARG B 1 208 ? -23.592 74.753 -26.405 1.00 18.24 349 ARG B N 1
ATOM 4633 C CA . ARG B 1 208 ? -25.049 74.819 -26.374 1.00 18.31 349 ARG B CA 1
ATOM 4634 C C . ARG B 1 208 ? -25.518 75.275 -24.992 1.00 18.59 349 ARG B C 1
ATOM 4635 O O . ARG B 1 208 ? -24.798 75.148 -24.003 1.00 17.51 349 ARG B O 1
ATOM 4643 N N . VAL B 1 209 ? -26.739 75.813 -24.921 1.00 17.62 350 VAL B N 1
ATOM 4644 C CA . VAL B 1 209 ? -27.285 76.319 -23.660 1.00 15.57 350 VAL B CA 1
ATOM 4645 C C . VAL B 1 209 ? -28.692 75.758 -23.466 1.00 17.11 350 VAL B C 1
ATOM 4646 O O . VAL B 1 209 ? -29.561 75.904 -24.342 1.00 16.93 350 VAL B O 1
ATOM 4650 N N . LEU B 1 210 ? -28.896 75.078 -22.337 1.00 15.69 351 LEU B N 1
ATOM 4651 C CA . LEU B 1 210 ? -30.196 74.602 -21.884 1.00 18.98 351 LEU B CA 1
ATOM 4652 C C . LEU B 1 210 ? -30.647 75.501 -20.744 1.00 17.85 351 LEU B C 1
ATOM 4653 O O . LEU B 1 210 ? -29.855 75.813 -19.840 1.00 18.72 351 LEU B O 1
ATOM 4658 N N . ILE B 1 211 ? -31.911 75.912 -20.799 1.00 17.81 352 ILE B N 1
ATOM 4659 C CA . ILE B 1 211 ? -32.529 76.770 -19.797 1.00 18.78 352 ILE B CA 1
ATOM 4660 C C . ILE B 1 211 ? -33.630 75.962 -19.113 1.00 18.14 352 ILE B C 1
ATOM 4661 O O . ILE B 1 211 ? -34.519 75.412 -19.781 1.00 18.13 352 ILE B O 1
ATOM 4666 N N . ASP B 1 212 ? -33.531 75.855 -17.792 1.00 18.60 353 ASP B N 1
ATOM 4667 C CA . ASP B 1 212 ? -34.558 75.254 -16.944 1.00 19.77 353 ASP B CA 1
ATOM 4668 C C . ASP B 1 212 ? -35.612 76.314 -16.672 1.00 19.38 353 ASP B C 1
ATOM 4669 O O . ASP B 1 212 ? -35.413 77.199 -15.839 1.00 17.63 353 ASP B O 1
ATOM 4674 N N . GLY B 1 213 ? -36.741 76.220 -17.366 1.00 20.52 354 GLY B N 1
ATOM 4675 C CA . GLY B 1 213 ? -37.825 77.170 -17.239 1.00 19.07 354 GLY B CA 1
ATOM 4676 C C . GLY B 1 213 ? -39.003 76.734 -16.392 1.00 17.88 354 GLY B C 1
ATOM 4677 O O . GLY B 1 213 ? -40.062 77.363 -16.479 1.00 18.90 354 GLY B O 1
ATOM 4678 N N . ALA B 1 214 ? -38.867 75.683 -15.576 1.00 17.16 355 ALA B N 1
ATOM 4679 C CA . ALA B 1 214 ? -40.017 75.181 -14.818 1.00 20.96 355 ALA B CA 1
ATOM 4680 C C . ALA B 1 214 ? -40.641 76.257 -13.928 1.00 21.84 355 ALA B C 1
ATOM 4681 O O . ALA B 1 214 ? -41.852 76.227 -13.665 1.00 19.19 355 ALA B O 1
ATOM 4683 N N . GLN B 1 215 ? -39.845 77.207 -13.452 1.00 20.58 356 GLN B N 1
ATOM 4684 C CA . GLN B 1 215 ? -40.343 78.269 -12.587 1.00 23.65 356 GLN B CA 1
ATOM 4685 C C . GLN B 1 215 ? -40.377 79.630 -13.275 1.00 22.99 356 GLN B C 1
ATOM 4686 O O . GLN B 1 215 ? -40.848 80.599 -12.674 1.00 25.81 356 GLN B O 1
ATOM 4692 N N . SER B 1 216 ? -39.879 79.738 -14.509 1.00 21.96 357 SER B N 1
ATOM 4693 C CA . SER B 1 216 ? -39.985 81.005 -15.222 1.00 19.47 357 SER B CA 1
ATOM 4694 C C . SER B 1 216 ? -41.237 81.068 -16.082 1.00 22.73 357 SER B C 1
ATOM 4695 O O . SER B 1 216 ? -41.925 82.095 -16.092 1.00 26.79 357 SER B O 1
ATOM 4698 N N . ILE B 1 217 ? -41.589 79.982 -16.762 1.00 21.42 358 ILE B N 1
ATOM 4699 C CA . ILE B 1 217 ? -42.742 79.998 -17.667 1.00 21.93 358 ILE B CA 1
ATOM 4700 C C . ILE B 1 217 ? -44.081 80.368 -17.010 1.00 22.84 358 ILE B C 1
ATOM 4701 O O . ILE B 1 217 ? -44.893 81.026 -17.677 1.00 22.43 358 ILE B O 1
ATOM 4706 N N . PRO B 1 218 ? -44.384 80.055 -15.740 1.00 24.12 359 PRO B N 1
ATOM 4707 C CA . PRO B 1 218 ? -45.654 80.564 -15.184 1.00 25.19 359 PRO B CA 1
ATOM 4708 C C . PRO B 1 218 ? -45.610 82.022 -14.741 1.00 25.99 359 PRO B C 1
ATOM 4709 O O . PRO B 1 218 ? -46.664 82.580 -14.390 1.00 25.33 359 PRO B O 1
ATOM 4713 N N . HIS B 1 219 ? -44.437 82.660 -14.752 1.00 24.70 360 HIS B N 1
ATOM 4714 C CA . HIS B 1 219 ? -44.246 83.936 -14.074 1.00 26.46 360 HIS B CA 1
ATOM 4715 C C . HIS B 1 219 ? -43.717 85.065 -14.945 1.00 28.55 360 HIS B C 1
ATOM 4716 O O . HIS B 1 219 ? -43.622 86.193 -14.451 1.00 29.67 360 HIS B O 1
ATOM 4723 N N . MET B 1 220 ? -43.374 84.813 -16.205 1.00 26.13 361 MET B N 1
ATOM 4724 C CA . MET B 1 220 ? -42.822 85.853 -17.064 1.00 25.69 361 MET B CA 1
ATOM 4725 C C . MET B 1 220 ? -42.936 85.392 -18.509 1.00 27.82 361 MET B C 1
ATOM 4726 O O . MET B 1 220 ? -43.007 84.184 -18.772 1.00 27.74 361 MET B O 1
ATOM 4731 N N . PRO B 1 221 ? -42.975 86.325 -19.468 1.00 27.84 362 PRO B N 1
ATOM 4732 C CA . PRO B 1 221 ? -43.089 85.917 -20.872 1.00 23.59 362 PRO B CA 1
ATOM 4733 C C . PRO B 1 221 ? -41.826 85.212 -21.335 1.00 26.95 362 PRO B C 1
ATOM 4734 O O . PRO B 1 221 ? -40.709 85.594 -20.980 1.00 26.98 362 PRO B O 1
ATOM 4738 N N . ILE B 1 222 ? -42.017 84.160 -22.123 1.00 25.96 363 ILE B N 1
ATOM 4739 C CA . ILE B 1 222 ? -40.933 83.369 -22.692 1.00 25.42 363 ILE B CA 1
ATOM 4740 C C . ILE B 1 222 ? -40.979 83.506 -24.211 1.00 25.54 363 ILE B C 1
ATOM 4741 O O . ILE B 1 222 ? -42.031 83.312 -24.828 1.00 22.46 363 ILE B O 1
ATOM 4746 N N . ASP B 1 223 ? -39.832 83.801 -24.812 1.00 27.18 364 ASP B N 1
ATOM 4747 C CA . ASP B 1 223 ? -39.690 83.867 -26.262 1.00 23.99 364 ASP B CA 1
ATOM 4748 C C . ASP B 1 223 ? -38.394 83.142 -26.603 1.00 24.72 364 ASP B C 1
ATOM 4749 O O . ASP B 1 223 ? -37.325 83.761 -26.630 1.00 22.32 364 ASP B O 1
ATOM 4754 N N . VAL B 1 224 ? -38.496 81.836 -26.872 1.00 18.93 365 VAL B N 1
ATOM 4755 C CA . VAL B 1 224 ? -37.287 81.036 -26.997 1.00 21.80 365 VAL B CA 1
ATOM 4756 C C . VAL B 1 224 ? -36.565 81.331 -28.298 1.00 25.43 365 VAL B C 1
ATOM 4757 O O . VAL B 1 224 ? -35.335 81.216 -28.362 1.00 23.89 365 VAL B O 1
ATOM 4761 N N . ALA B 1 225 ? -37.293 81.715 -29.355 1.00 25.34 366 ALA B N 1
ATOM 4762 C CA . ALA B 1 225 ? -36.608 82.057 -30.599 1.00 28.12 366 ALA B CA 1
ATOM 4763 C C . ALA B 1 225 ? -35.782 83.322 -30.427 1.00 28.42 366 ALA B C 1
ATOM 4764 O O . ALA B 1 225 ? -34.662 83.415 -30.941 1.00 31.86 366 ALA B O 1
ATOM 4766 N N . ALA B 1 226 ? -36.304 84.295 -29.681 1.00 26.50 367 ALA B N 1
ATOM 4767 C CA . ALA B 1 226 ? -35.551 85.511 -29.412 1.00 29.23 367 ALA B CA 1
ATOM 4768 C C . ALA B 1 226 ? -34.482 85.295 -28.347 1.00 30.55 367 ALA B C 1
ATOM 4769 O O . ALA B 1 226 ? -33.420 85.928 -28.398 1.00 31.99 367 ALA B O 1
ATOM 4771 N N . LEU B 1 227 ? -34.739 84.416 -27.382 1.00 25.64 368 LEU B N 1
ATOM 4772 C CA . LEU B 1 227 ? -33.720 84.080 -26.395 1.00 25.20 368 LEU B CA 1
ATOM 4773 C C . LEU B 1 227 ? -32.543 83.361 -27.042 1.00 26.85 368 LEU B C 1
ATOM 4774 O O . LEU B 1 227 ? -31.386 83.584 -26.669 1.00 31.18 368 LEU B O 1
ATOM 4779 N N . GLY B 1 228 ? -32.812 82.511 -28.021 1.00 22.67 369 GLY B N 1
ATOM 4780 C CA . GLY B 1 228 ? -31.762 81.771 -28.681 1.00 24.09 369 GLY B CA 1
ATOM 4781 C C . GLY B 1 228 ? -31.288 80.536 -27.948 1.00 22.44 369 GLY B C 1
ATOM 4782 O O . GLY B 1 228 ? -30.313 79.920 -28.386 1.00 21.55 369 GLY B O 1
ATOM 4783 N N . ALA B 1 229 ? -31.932 80.160 -26.843 1.00 20.59 370 ALA B N 1
ATOM 4784 C CA . ALA B 1 229 ? -31.513 78.972 -26.106 1.00 20.50 370 ALA B CA 1
ATOM 4785 C C . ALA B 1 229 ? -31.613 77.739 -26.989 1.00 18.70 370 ALA B C 1
ATOM 4786 O O . ALA B 1 229 ? -32.536 77.609 -27.797 1.00 19.45 370 ALA B O 1
ATOM 4788 N N . ASP B 1 230 ? -30.655 76.822 -26.827 1.00 16.22 371 ASP B N 1
ATOM 4789 C CA . ASP B 1 230 ? -30.692 75.586 -27.602 1.00 18.00 371 ASP B CA 1
ATOM 4790 C C . ASP B 1 230 ? -31.758 74.640 -27.085 1.00 20.58 371 ASP B C 1
ATOM 4791 O O . ASP B 1 230 ? -32.398 73.927 -27.875 1.00 17.95 371 ASP B O 1
ATOM 4796 N N . PHE B 1 231 ? -31.940 74.600 -25.765 1.00 15.94 372 PHE B N 1
ATOM 4797 C CA . PHE B 1 231 ? -32.976 73.787 -25.147 1.00 17.93 372 PHE B CA 1
ATOM 4798 C C . PHE B 1 231 ? -33.691 74.608 -24.080 1.00 17.93 372 PHE B C 1
ATOM 4799 O O . PHE B 1 231 ? -33.079 75.433 -23.402 1.00 16.37 372 PHE B O 1
ATOM 4807 N N . PHE B 1 232 ? -34.986 74.345 -23.915 1.00 17.17 373 PHE B N 1
ATOM 4808 C CA . PHE B 1 232 ? -35.788 75.012 -22.892 1.00 14.14 373 PHE B CA 1
ATOM 4809 C C . PHE B 1 232 ? -36.772 73.995 -22.340 1.00 14.39 373 PHE B C 1
ATOM 4810 O O . PHE B 1 232 ? -37.456 73.332 -23.116 1.00 16.92 373 PHE B O 1
ATOM 4818 N N . VAL B 1 233 ? -36.853 73.844 -21.019 1.00 14.63 374 VAL B N 1
ATOM 4819 C CA . VAL B 1 233 ? -37.655 72.750 -20.470 1.00 14.91 374 VAL B CA 1
ATOM 4820 C C . VAL B 1 233 ? -38.671 73.289 -19.465 1.00 15.30 374 VAL B C 1
ATOM 4821 O O . VAL B 1 233 ? -38.375 74.237 -18.729 1.00 15.74 374 VAL B O 1
ATOM 4825 N N . PHE B 1 234 ? -39.872 72.692 -19.436 1.00 15.01 375 PHE B N 1
ATOM 4826 C CA . PHE B 1 234 ? -40.822 73.056 -18.376 1.00 15.81 375 PHE B CA 1
ATOM 4827 C C . PHE B 1 234 ? -41.835 71.941 -18.133 1.00 18.11 375 PHE B C 1
ATOM 4828 O O . PHE B 1 234 ? -41.930 70.988 -18.907 1.00 17.95 375 PHE B O 1
ATOM 4836 N N . SER B 1 235 ? -42.589 72.081 -17.022 1.00 14.88 376 SER B N 1
ATOM 4837 C CA . SER B 1 235 ? -43.548 71.093 -16.522 1.00 16.02 376 SER B CA 1
ATOM 4838 C C . SER B 1 235 ? -44.952 71.675 -16.540 1.00 15.94 376 SER B C 1
ATOM 4839 O O . SER B 1 235 ? -45.171 72.779 -16.026 1.00 16.13 376 SER B O 1
ATOM 4842 N N . GLY B 1 236 ? -45.913 70.899 -17.061 1.00 15.87 377 GLY B N 1
ATOM 4843 C CA . GLY B 1 236 ? -47.276 71.401 -17.193 1.00 15.01 377 GLY B CA 1
ATOM 4844 C C . GLY B 1 236 ? -47.952 71.698 -15.861 1.00 15.47 377 GLY B C 1
ATOM 4845 O O . GLY B 1 236 ? -48.743 72.639 -15.746 1.00 16.80 377 GLY B O 1
ATOM 4846 N N . HIS B 1 237 ? -47.671 70.899 -14.845 1.00 14.38 378 HIS B N 1
ATOM 4847 C CA . HIS B 1 237 ? -48.438 71.004 -13.605 1.00 16.52 378 HIS B CA 1
ATOM 4848 C C . HIS B 1 237 ? -48.054 72.257 -12.796 1.00 20.26 378 HIS B C 1
ATOM 4849 O O . HIS B 1 237 ? -48.777 72.656 -11.875 1.00 20.68 378 HIS B O 1
ATOM 4880 N N . ILE B 1 239 ? -47.752 75.076 -14.427 1.00 19.11 380 ILE B N 1
ATOM 4881 C CA . ILE B 1 239 ? -48.433 76.176 -15.111 1.00 20.62 380 ILE B CA 1
ATOM 4882 C C . ILE B 1 239 ? -49.932 75.841 -15.294 1.00 19.31 380 ILE B C 1
ATOM 4883 O O . ILE B 1 239 ? -50.488 75.922 -16.395 1.00 16.73 380 ILE B O 1
ATOM 4888 N N . TYR B 1 240 ? -50.580 75.484 -14.174 1.00 18.85 381 TYR B N 1
ATOM 4889 C CA . TYR B 1 240 ? -52.037 75.314 -14.076 1.00 17.84 381 TYR B CA 1
ATOM 4890 C C . TYR B 1 240 ? -52.564 74.173 -14.948 1.00 18.73 381 TYR B C 1
ATOM 4891 O O . TYR B 1 240 ? -53.765 74.112 -15.234 1.00 20.08 381 TYR B O 1
ATOM 4900 N N . GLY B 1 241 ? -51.694 73.245 -15.356 1.00 17.67 382 GLY B N 1
ATOM 4901 C CA . GLY B 1 241 ? -52.077 72.145 -16.214 1.00 15.98 382 GLY B CA 1
ATOM 4902 C C . GLY B 1 241 ? -52.059 70.800 -15.510 1.00 16.67 382 GLY B C 1
ATOM 4903 O O . GLY B 1 241 ? -51.736 70.695 -14.326 1.00 16.27 382 GLY B O 1
ATOM 4904 N N . PRO B 1 242 ? -52.414 69.740 -16.233 1.00 17.91 383 PRO B N 1
ATOM 4905 C CA . PRO B 1 242 ? -52.435 68.391 -15.635 1.00 20.19 383 PRO B CA 1
ATOM 4906 C C . PRO B 1 242 ? -51.057 67.919 -15.200 1.00 17.87 383 PRO B C 1
ATOM 4907 O O . PRO B 1 242 ? -50.025 68.369 -15.710 1.00 16.41 383 PRO B O 1
ATOM 4911 N N . THR B 1 243 ? -51.048 66.959 -14.271 1.00 15.35 384 THR B N 1
ATOM 4912 C CA . THR B 1 243 ? -49.811 66.247 -14.009 1.00 17.41 384 THR B CA 1
ATOM 4913 C C . THR B 1 243 ? -49.469 65.357 -15.208 1.00 16.81 384 THR B C 1
ATOM 4914 O O . THR B 1 243 ? -50.277 65.147 -16.121 1.00 16.97 384 THR B O 1
ATOM 4918 N N . GLY B 1 244 ? -48.250 64.841 -15.200 1.00 13.44 385 GLY B N 1
ATOM 4919 C CA . GLY B 1 244 ? -47.826 63.886 -16.201 1.00 16.97 385 GLY B CA 1
ATOM 4920 C C . GLY B 1 244 ? -47.476 64.453 -17.561 1.00 14.56 385 GLY B C 1
ATOM 4921 O O . GLY B 1 244 ? -47.290 63.670 -18.498 1.00 15.29 385 GLY B O 1
ATOM 4922 N N . ILE B 1 245 ? -47.375 65.776 -17.714 1.00 14.96 386 ILE B N 1
ATOM 4923 C CA . ILE B 1 245 ? -47.058 66.367 -19.015 1.00 13.57 386 ILE B CA 1
ATOM 4924 C C . ILE B 1 245 ? -46.062 67.502 -18.829 1.00 16.74 386 ILE B C 1
ATOM 4925 O O . ILE B 1 245 ? -46.159 68.297 -17.889 1.00 13.44 386 ILE B O 1
ATOM 4930 N N . GLY B 1 246 ? -45.081 67.555 -19.725 1.00 14.50 387 GLY B N 1
ATOM 4931 C CA . GLY B 1 246 ? -44.108 68.622 -19.776 1.00 14.15 387 GLY B CA 1
ATOM 4932 C C . GLY B 1 246 ? -43.545 68.678 -21.181 1.00 16.67 387 GLY B C 1
ATOM 4933 O O . GLY B 1 246 ? -43.904 67.880 -22.056 1.00 14.07 387 GLY B O 1
ATOM 4934 N N . VAL B 1 247 ? -42.610 69.612 -21.373 1.00 13.79 388 VAL B N 1
ATOM 4935 C CA . VAL B 1 247 ? -42.129 69.961 -22.703 1.00 13.43 388 VAL B CA 1
ATOM 4936 C C . VAL B 1 247 ? -40.614 70.118 -22.693 1.00 12.79 388 VAL B C 1
ATOM 4937 O O . VAL B 1 247 ? -40.038 70.741 -21.788 1.00 14.92 388 VAL B O 1
ATOM 4941 N N . LEU B 1 248 ? -39.981 69.559 -23.719 1.00 13.44 389 LEU B N 1
ATOM 4942 C CA . LEU B 1 248 ? -38.630 69.922 -24.120 1.00 13.47 389 LEU B CA 1
ATOM 4943 C C . LEU B 1 248 ? -38.731 70.679 -25.436 1.00 15.99 389 LEU B C 1
AT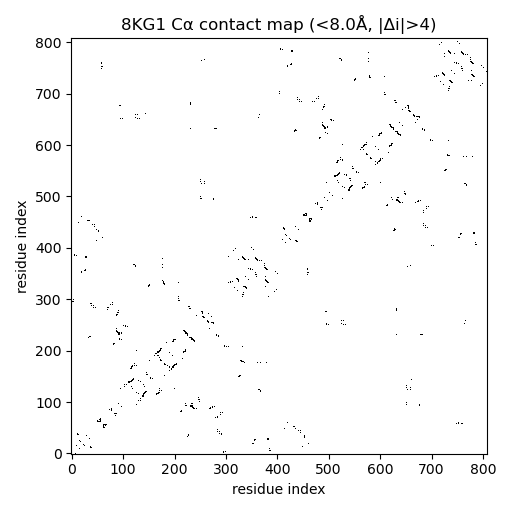OM 4944 O O . LEU B 1 248 ? -39.190 70.124 -26.441 1.00 14.56 389 LEU B O 1
ATOM 4949 N N . TYR B 1 249 ? -38.334 71.947 -25.430 1.00 14.48 390 TYR B N 1
ATOM 4950 C CA . TYR B 1 249 ? -38.087 72.654 -26.671 1.00 16.24 390 TYR B CA 1
ATOM 4951 C C . TYR B 1 249 ? -36.616 72.494 -27.017 1.00 17.26 390 TYR B C 1
ATOM 4952 O O . TYR B 1 249 ? -35.749 72.585 -26.138 1.00 15.10 390 TYR B O 1
ATOM 4961 N N . GLY B 1 250 ? -36.345 72.231 -28.290 1.00 15.68 391 GLY B N 1
ATOM 4962 C CA . GLY B 1 250 ? -34.991 72.234 -28.794 1.00 18.03 391 GLY B CA 1
ATOM 4963 C C . GLY B 1 250 ? -34.960 72.898 -30.154 1.00 21.36 391 GLY B C 1
ATOM 4964 O O . GLY B 1 250 ? -35.826 72.615 -30.992 1.00 18.14 391 GLY B O 1
ATOM 4965 N N . ARG B 1 251 ? -34.012 73.814 -30.367 1.00 18.55 392 ARG B N 1
ATOM 4966 C CA . ARG B 1 251 ? -33.793 74.353 -31.699 1.00 21.89 392 ARG B CA 1
ATOM 4967 C C . ARG B 1 251 ? -33.584 73.212 -32.675 1.00 20.46 392 ARG B C 1
ATOM 4968 O O . ARG B 1 251 ? -32.993 72.182 -32.331 1.00 18.75 392 ARG B O 1
ATOM 4976 N N . GLU B 1 252 ? -34.074 73.391 -33.900 1.00 19.53 393 GLU B N 1
ATOM 4977 C CA . GLU B 1 252 ? -34.079 72.256 -34.811 1.00 21.56 393 GLU B CA 1
ATOM 4978 C C . GLU B 1 252 ? -32.665 71.773 -35.122 1.00 19.23 393 GLU B C 1
ATOM 4979 O O . GLU B 1 252 ? -32.471 70.576 -35.309 1.00 19.77 393 GLU B O 1
ATOM 4985 N N . ASP B 1 253 ? -31.660 72.659 -35.140 1.00 19.71 394 ASP B N 1
ATOM 4986 C CA . ASP B 1 253 ? -30.284 72.194 -35.369 1.00 23.90 394 ASP B CA 1
ATOM 4987 C C . ASP B 1 253 ? -29.750 71.387 -34.173 1.00 24.90 394 ASP B C 1
ATOM 4988 O O . ASP B 1 253 ? -29.084 70.346 -34.351 1.00 24.99 394 ASP B O 1
ATOM 4993 N N . ALA B 1 254 ? -30.107 71.799 -32.950 1.00 19.78 395 ALA B N 1
ATOM 4994 C CA . ALA B 1 254 ? -29.747 71.017 -31.764 1.00 23.60 395 ALA B CA 1
ATOM 4995 C C . ALA B 1 254 ? -30.426 69.653 -31.775 1.00 21.24 395 ALA B C 1
ATOM 4996 O O . ALA B 1 254 ? -29.791 68.628 -31.495 1.00 22.08 395 ALA B O 1
ATOM 4998 N N . LEU B 1 255 ? -31.728 69.622 -32.086 1.00 18.61 396 LEU B N 1
ATOM 4999 C CA . LEU B 1 255 ? -32.435 68.348 -32.188 1.00 18.82 396 LEU B CA 1
ATOM 5000 C C . LEU B 1 255 ? -31.856 67.488 -33.303 1.00 22.33 396 LEU B C 1
ATOM 5001 O O . LEU B 1 255 ? -31.782 66.262 -33.178 1.00 21.80 396 LEU B O 1
ATOM 5006 N N . ALA B 1 256 ? -31.443 68.117 -34.402 1.00 18.24 397 ALA B N 1
ATOM 5007 C CA . ALA B 1 256 ? -30.890 67.380 -35.527 1.00 24.22 397 ALA B CA 1
ATOM 5008 C C . ALA B 1 256 ? -29.626 66.642 -35.126 1.00 26.50 397 ALA B C 1
ATOM 5009 O O . ALA B 1 256 ? -29.333 65.575 -35.678 1.00 26.29 397 ALA B O 1
ATOM 5011 N N . GLU B 1 257 ? -28.866 67.188 -34.177 1.00 23.20 398 GLU B N 1
ATOM 5012 C CA . GLU B 1 257 ? -27.672 66.485 -33.707 1.00 24.96 398 GLU B CA 1
ATOM 5013 C C . GLU B 1 257 ? -27.917 65.619 -32.463 1.00 24.25 398 GLU B C 1
ATOM 5014 O O . GLU B 1 257 ? -26.951 65.136 -31.863 1.00 24.90 398 GLU B O 1
ATOM 5020 N N . THR B 1 258 ? -29.177 65.369 -32.096 1.00 17.81 399 THR B N 1
ATOM 5021 C CA . THR B 1 258 ? -29.514 64.558 -30.929 1.00 20.69 399 THR B CA 1
ATOM 5022 C C . THR B 1 258 ? -30.013 63.195 -31.384 1.00 21.66 399 THR B C 1
ATOM 5023 O O . THR B 1 258 ? -31.026 63.129 -32.093 1.00 23.61 399 THR B O 1
ATOM 5027 N N . PRO B 1 259 ? -29.372 62.094 -31.011 1.00 22.25 400 PRO B N 1
ATOM 5028 C CA . PRO B 1 259 ? -29.884 60.774 -31.403 1.00 20.15 400 PRO B CA 1
ATOM 5029 C C . PRO B 1 259 ? -31.167 60.468 -30.651 1.00 20.12 400 PRO B C 1
ATOM 5030 O O . PRO B 1 259 ? -31.548 61.207 -29.736 1.00 19.63 400 PRO B O 1
ATOM 5034 N N . PRO B 1 260 ? -31.905 59.431 -31.035 1.00 25.09 401 PRO B N 1
ATOM 5035 C CA . PRO B 1 260 ? -33.101 59.073 -30.262 1.00 21.14 401 PRO B CA 1
ATOM 5036 C C . PRO B 1 260 ? -32.712 58.589 -28.874 1.00 19.65 401 PRO B C 1
ATOM 5037 O O . PRO B 1 260 ? -31.598 58.124 -28.628 1.00 19.39 401 PRO B O 1
ATOM 5041 N N . TRP B 1 261 ? -33.641 58.737 -27.945 1.00 16.25 402 TRP B N 1
ATOM 5042 C CA . TRP B 1 261 ? -33.384 58.276 -26.590 1.00 15.56 402 TRP B CA 1
ATOM 5043 C C . TRP B 1 261 ? -34.120 56.961 -26.373 1.00 19.61 402 TRP B C 1
ATOM 5044 O O . TRP B 1 261 ? -33.514 55.890 -26.465 1.00 18.37 402 TRP B O 1
ATOM 5055 N N . GLN B 1 262 ? -35.428 57.022 -26.102 1.00 14.80 403 GLN B N 1
ATOM 5056 C CA . GLN B 1 262 ? -36.228 55.812 -25.953 1.00 15.73 403 GLN B CA 1
ATOM 5057 C C . GLN B 1 262 ? -36.659 55.296 -27.326 1.00 14.89 403 GLN B C 1
ATOM 5058 O O . GLN B 1 262 ? -36.927 56.082 -28.238 1.00 15.54 403 GLN B O 1
ATOM 5064 N N . GLY B 1 263 ? -36.694 53.972 -27.483 1.00 15.24 404 GLY B N 1
ATOM 5065 C CA . GLY B 1 263 ? -37.086 53.344 -28.736 1.00 13.55 404 GLY B CA 1
ATOM 5066 C C . GLY B 1 263 ? -38.415 52.617 -28.621 1.00 17.27 404 GLY B C 1
ATOM 5067 O O . GLY B 1 263 ? -38.798 52.167 -27.538 1.00 13.86 404 GLY B O 1
ATOM 5068 N N . GLY B 1 264 ? -39.119 52.497 -29.745 1.00 16.18 405 GLY B N 1
ATOM 5069 C CA . GLY B 1 264 ? -40.392 51.801 -29.776 1.00 15.17 405 GLY B CA 1
ATOM 5070 C C . GLY B 1 264 ? -41.268 52.330 -30.900 1.00 17.73 405 GLY B C 1
ATOM 5071 O O . GLY B 1 264 ? -40.778 52.908 -31.860 1.00 17.66 405 GLY B O 1
ATOM 5072 N N . GLY B 1 265 ? -42.575 52.098 -30.769 1.00 16.49 406 GLY B N 1
ATOM 5073 C CA . GLY B 1 265 ? -43.520 52.655 -31.718 1.00 16.29 406 GLY B CA 1
ATOM 5074 C C . GLY B 1 265 ? -43.482 54.171 -31.725 1.00 19.17 406 GLY B C 1
ATOM 5075 O O . GLY B 1 265 ? -42.943 54.822 -30.815 1.00 16.11 406 GLY B O 1
ATOM 5076 N N . ASN B 1 266 ? -44.062 54.730 -32.789 1.00 16.56 407 ASN B N 1
ATOM 5077 C CA . ASN B 1 266 ? -44.168 56.168 -33.036 1.00 18.08 407 ASN B CA 1
ATOM 5078 C C . ASN B 1 266 ? -42.836 56.788 -33.442 1.00 20.42 407 ASN B C 1
ATOM 5079 O O . ASN B 1 266 ? -42.781 57.581 -34.389 1.00 18.06 407 ASN B O 1
ATOM 5084 N N . MET B 1 267 ? -41.751 56.447 -32.749 1.00 15.44 408 MET B N 1
ATOM 5085 C CA . MET B 1 267 ? -40.468 57.027 -33.126 1.00 17.78 408 MET B CA 1
ATOM 5086 C C . MET B 1 267 ? -39.789 56.296 -34.279 1.00 19.04 408 MET B C 1
ATOM 5087 O O . MET B 1 267 ? -38.852 56.850 -34.868 1.00 17.21 408 MET B O 1
ATOM 5092 N N . ILE B 1 268 ? -40.244 55.074 -34.644 1.00 18.40 409 ILE B N 1
ATOM 5093 C CA . ILE B 1 268 ? -39.644 54.358 -35.768 1.00 21.46 409 ILE B CA 1
ATOM 5094 C C . ILE B 1 268 ? -40.373 54.728 -37.056 1.00 21.59 409 ILE B C 1
ATOM 5095 O O . ILE B 1 268 ? -41.550 55.096 -37.053 1.00 21.99 409 ILE B O 1
ATOM 5100 N N . ALA B 1 269 ? -39.663 54.609 -38.174 1.00 22.20 410 ALA B N 1
ATOM 5101 C CA . ALA B 1 269 ? -40.259 54.615 -39.502 1.00 24.15 410 ALA B CA 1
ATOM 5102 C C . ALA B 1 269 ? -40.405 53.216 -40.081 1.00 23.76 410 ALA B C 1
ATOM 5103 O O . ALA B 1 269 ? -41.365 52.952 -40.812 1.00 30.21 410 ALA B O 1
ATOM 5105 N N . ASP B 1 270 ? -39.488 52.308 -39.747 1.00 24.21 411 ASP B N 1
ATOM 5106 C CA . ASP B 1 270 ? -39.506 50.941 -40.250 1.00 25.17 411 ASP B CA 1
ATOM 5107 C C . ASP B 1 270 ? -38.728 50.043 -39.300 1.00 26.74 411 ASP B C 1
ATOM 5108 O O . ASP B 1 270 ? -37.649 50.417 -38.829 1.00 25.30 411 ASP B O 1
ATOM 5113 N N . VAL B 1 271 ? -39.274 48.860 -39.031 1.00 21.45 412 VAL B N 1
ATOM 5114 C CA . VAL B 1 271 ? -38.628 47.875 -38.173 1.00 23.44 412 VAL B CA 1
ATOM 5115 C C . VAL B 1 271 ? -38.544 46.553 -38.922 1.00 28.18 412 VAL B C 1
ATOM 5116 O O . VAL B 1 271 ? -39.554 46.058 -39.441 1.00 21.47 412 VAL B O 1
ATOM 5120 N N . THR B 1 272 ? -37.338 46.002 -39.004 1.00 22.67 413 THR B N 1
ATOM 5121 C CA . THR B 1 272 ? -37.116 44.592 -39.284 1.00 25.04 413 THR B CA 1
ATOM 5122 C C . THR B 1 272 ? -36.357 44.004 -38.104 1.00 25.08 413 THR B C 1
ATOM 5123 O O . THR B 1 272 ? -35.867 44.733 -37.243 1.00 22.10 413 THR B O 1
ATOM 5127 N N . LEU B 1 273 ? -36.269 42.671 -38.049 1.00 23.80 414 LEU B N 1
ATOM 5128 C CA . LEU B 1 273 ? -35.495 42.058 -36.975 1.00 25.96 414 LEU B CA 1
ATOM 5129 C C . LEU B 1 273 ? -34.044 42.520 -37.009 1.00 28.29 414 LEU B C 1
ATOM 5130 O O . LEU B 1 273 ? -33.382 42.573 -35.966 1.00 28.85 414 LEU B O 1
ATOM 5135 N N . GLU B 1 274 ? -33.545 42.888 -38.190 1.00 25.94 415 GLU B N 1
ATOM 5136 C CA . GLU B 1 274 ? -32.146 43.270 -38.326 1.00 31.71 415 GLU B CA 1
ATOM 5137 C C . GLU B 1 274 ? -31.891 44.695 -37.829 1.00 32.82 415 GLU B C 1
ATOM 5138 O O . GLU B 1 274 ? -30.920 44.932 -37.104 1.00 31.85 415 GLU B O 1
ATOM 5144 N N . ARG B 1 275 ? -32.749 45.653 -38.189 1.00 27.60 416 ARG B N 1
ATOM 5145 C CA . ARG B 1 275 ? -32.484 47.047 -37.851 1.00 27.53 416 ARG B CA 1
ATOM 5146 C C . ARG B 1 275 ? -33.777 47.844 -37.915 1.00 27.89 416 ARG B C 1
ATOM 5147 O O . ARG B 1 275 ? -34.745 47.434 -38.555 1.00 26.87 416 ARG B O 1
ATOM 5155 N N . SER B 1 276 ? -33.773 49.004 -37.263 1.00 26.60 417 SER B N 1
ATOM 5156 C CA . SER B 1 276 ? -34.894 49.933 -37.309 1.00 27.64 417 SER B CA 1
ATOM 5157 C C . SER B 1 276 ? -34.420 51.293 -37.791 1.00 26.71 417 SER B C 1
ATOM 5158 O O . SER B 1 276 ? -33.346 51.754 -37.399 1.00 27.55 417 SER B O 1
ATOM 5161 N N . LEU B 1 277 ? -35.217 51.922 -38.649 1.00 22.08 418 LEU B N 1
ATOM 5162 C CA . LEU B 1 277 ? -34.978 53.286 -39.107 1.00 24.30 418 LEU B CA 1
ATOM 5163 C C . LEU B 1 277 ? -35.882 54.228 -38.327 1.00 22.58 418 LEU B C 1
ATOM 5164 O O . LEU B 1 277 ? -36.994 53.866 -37.965 1.00 20.32 418 LEU B O 1
ATOM 5169 N N . TYR B 1 278 ? -35.415 55.444 -38.081 1.00 23.83 419 TYR B N 1
ATOM 5170 C CA . TYR B 1 278 ? -36.111 56.348 -37.175 1.00 23.88 419 TYR B CA 1
ATOM 5171 C C . TYR B 1 278 ? -36.771 57.484 -37.941 1.00 24.29 419 TYR B C 1
ATOM 5172 O O . TYR B 1 278 ? -36.330 57.868 -39.031 1.00 24.46 419 TYR B O 1
ATOM 5181 N N . GLN B 1 279 ? -37.853 57.993 -37.365 1.00 22.33 420 GLN B N 1
ATOM 5182 C CA . GLN B 1 279 ? -38.522 59.182 -37.866 1.00 23.94 420 GLN B CA 1
ATOM 5183 C C . GLN B 1 279 ? -37.698 60.425 -37.567 1.00 23.27 420 GLN B C 1
ATOM 5184 O O . GLN B 1 279 ? -36.754 60.402 -36.773 1.00 25.55 420 GLN B O 1
ATOM 5190 N N . GLY B 1 280 ? -38.107 61.536 -38.176 1.00 24.52 421 GLY B N 1
ATOM 5191 C CA . GLY B 1 280 ? -37.627 62.841 -37.790 1.00 26.36 421 GLY B CA 1
ATOM 5192 C C . GLY B 1 280 ? -38.424 63.398 -36.617 1.00 25.27 421 GLY B C 1
ATOM 5193 O O . GLY B 1 280 ? -39.384 62.785 -36.135 1.00 24.28 421 GLY B O 1
ATOM 5194 N N . PRO B 1 281 ? -38.032 64.572 -36.135 1.00 26.06 422 PRO B N 1
ATOM 5195 C CA . PRO B 1 281 ? -38.703 65.167 -34.957 1.00 24.66 422 PRO B CA 1
ATOM 5196 C C . PRO B 1 281 ? -40.070 65.733 -35.311 1.00 23.79 422 PRO B C 1
ATOM 5197 O O . PRO B 1 281 ? -40.333 66.087 -36.468 1.00 25.58 422 PRO B O 1
ATOM 5201 N N . PRO B 1 282 ? -40.994 65.824 -34.338 1.00 22.93 423 PRO B N 1
ATOM 5202 C CA . PRO B 1 282 ? -40.848 65.446 -32.927 1.00 22.01 423 PRO B CA 1
ATOM 5203 C C . PRO B 1 282 ? -40.954 63.939 -32.668 1.00 21.57 423 PRO B C 1
ATOM 5204 O O . PRO B 1 282 ? -40.531 63.477 -31.602 1.00 19.91 423 PRO B O 1
ATOM 5208 N N . ASN B 1 283 ? -41.502 63.172 -33.622 1.00 18.82 424 ASN B N 1
ATOM 5209 C CA . ASN B 1 283 ? -41.765 61.746 -33.410 1.00 20.81 424 ASN B CA 1
ATOM 5210 C C . ASN B 1 283 ? -40.521 61.002 -32.949 1.00 18.66 424 ASN B C 1
ATOM 5211 O O . ASN B 1 283 ? -40.608 60.091 -32.119 1.00 16.22 424 ASN B O 1
ATOM 5216 N N . LYS B 1 284 ? -39.359 61.377 -33.500 1.00 16.97 425 LYS B N 1
ATOM 5217 C CA . LYS B 1 284 ? -38.072 60.782 -33.156 1.00 17.83 425 LYS B CA 1
ATOM 5218 C C . LYS B 1 284 ? -37.872 60.652 -31.656 1.00 16.63 425 LYS B C 1
ATOM 5219 O O . LYS B 1 284 ? -37.241 59.695 -31.190 1.00 14.82 425 LYS B O 1
ATOM 5225 N N . PHE B 1 285 ? -38.373 61.613 -30.888 1.00 14.28 426 PHE B N 1
ATOM 5226 C CA . PHE B 1 285 ? -38.143 61.650 -29.448 1.00 14.08 426 PHE B CA 1
ATOM 5227 C C . PHE B 1 285 ? -39.354 61.237 -28.625 1.00 16.13 426 PHE B C 1
ATOM 5228 O O . PHE B 1 285 ? -39.310 61.331 -27.391 1.00 18.01 426 PHE B O 1
ATOM 5236 N N . GLU B 1 286 ? -40.443 60.806 -29.255 1.00 15.47 427 GLU B N 1
ATOM 5237 C CA . GLU B 1 286 ? -41.638 60.404 -28.512 1.00 17.26 427 GLU B CA 1
ATOM 5238 C C . GLU B 1 286 ? -41.888 58.929 -28.819 1.00 16.09 427 GLU B C 1
ATOM 5239 O O . GLU B 1 286 ? -42.447 58.590 -29.862 1.00 16.34 427 GLU B O 1
ATOM 5245 N N . ALA B 1 287 ? -41.447 58.058 -27.918 1.00 15.87 428 ALA B N 1
ATOM 5246 C CA . ALA B 1 287 ? -41.565 56.618 -28.082 1.00 18.02 428 ALA B CA 1
ATOM 5247 C C . ALA B 1 287 ? -42.832 56.151 -27.382 1.00 17.23 428 ALA B C 1
ATOM 5248 O O . ALA B 1 287 ? -43.063 56.499 -26.216 1.00 16.19 428 ALA B O 1
ATOM 5250 N N . GLY B 1 288 ? -43.648 55.368 -28.088 1.00 14.40 429 GLY B N 1
ATOM 5251 C CA . GLY B 1 288 ? -44.869 54.841 -27.506 1.00 15.18 429 GLY B CA 1
ATOM 5252 C C . GLY B 1 288 ? -46.050 55.808 -27.574 1.00 21.81 429 GLY B C 1
ATOM 5253 O O . GLY B 1 288 ? -45.961 56.924 -28.092 1.00 19.76 429 GLY B O 1
ATOM 5254 N N . THR B 1 289 ? -47.188 55.350 -27.035 1.00 16.63 430 THR B N 1
ATOM 5255 C CA . THR B 1 289 ? -48.387 56.177 -26.967 1.00 19.37 430 THR B CA 1
ATOM 5256 C C . THR B 1 289 ? -48.099 57.424 -26.144 1.00 17.89 430 THR B C 1
ATOM 5257 O O . THR B 1 289 ? -47.635 57.340 -25.003 1.00 20.60 430 THR B O 1
ATOM 5261 N N . GLY B 1 290 ? -48.341 58.581 -26.726 1.00 19.44 431 GLY B N 1
ATOM 5262 C CA . GLY B 1 290 ? -48.161 59.801 -25.980 1.00 22.98 431 GLY B CA 1
ATOM 5263 C C . GLY B 1 290 ? -49.254 59.996 -24.950 1.00 22.21 431 GLY B C 1
ATOM 5264 O O . GLY B 1 290 ? -50.322 59.377 -24.993 1.00 23.32 431 GLY B O 1
ATOM 5265 N N . ASN B 1 291 ? -48.970 60.878 -23.994 1.00 18.26 432 ASN B N 1
ATOM 5266 C CA . ASN B 1 291 ? -49.968 61.301 -23.023 1.00 20.88 432 ASN B CA 1
ATOM 5267 C C . ASN B 1 291 ? -50.885 62.330 -23.686 1.00 17.81 432 ASN B C 1
ATOM 5268 O O . ASN B 1 291 ? -50.842 63.530 -23.406 1.00 17.35 432 ASN B O 1
ATOM 5273 N N . ILE B 1 292 ? -51.744 61.827 -24.577 1.00 15.07 433 ILE B N 1
ATOM 5274 C CA . ILE B 1 292 ? -52.565 62.714 -25.401 1.00 17.25 433 ILE B CA 1
ATOM 5275 C C . ILE B 1 292 ? -53.445 63.600 -24.527 1.00 17.73 433 ILE B C 1
ATOM 5276 O O . ILE B 1 292 ? -53.546 64.814 -24.743 1.00 17.02 433 ILE B O 1
ATOM 5281 N N . ALA B 1 293 ? -54.127 62.996 -23.543 1.00 17.92 434 ALA B N 1
ATOM 5282 C CA . ALA B 1 293 ? -55.128 63.743 -22.785 1.00 16.05 434 ALA B CA 1
ATOM 5283 C C . ALA B 1 293 ? -54.498 64.887 -22.005 1.00 16.14 434 ALA B C 1
ATOM 5284 O O . ALA B 1 293 ? -55.046 65.997 -21.958 1.00 16.61 434 ALA B O 1
ATOM 5286 N N . ASP B 1 294 ? -53.356 64.640 -21.367 1.00 15.69 435 ASP B N 1
ATOM 5287 C CA . ASP B 1 294 ? -52.774 65.698 -20.547 1.00 17.04 435 ASP B CA 1
ATOM 5288 C C . ASP B 1 294 ? -52.137 66.783 -21.395 1.00 18.08 435 ASP B C 1
ATOM 5289 O O . ASP B 1 294 ? -52.107 67.946 -20.983 1.00 14.95 435 ASP B O 1
ATOM 5294 N N . ALA B 1 295 ? -51.631 66.429 -22.576 1.00 14.63 436 ALA B N 1
ATOM 5295 C CA . ALA B 1 295 ? -51.202 67.458 -23.515 1.00 14.96 436 ALA B CA 1
ATOM 5296 C C . ALA B 1 295 ? -52.379 68.337 -23.931 1.00 16.37 436 ALA B C 1
ATOM 5297 O O . ALA B 1 295 ? -52.257 69.567 -23.989 1.00 18.26 436 ALA B O 1
ATOM 5299 N N . VAL B 1 296 ? -53.540 67.726 -24.197 1.00 19.33 437 VAL B N 1
ATOM 5300 C CA . VAL B 1 296 ? -54.743 68.513 -24.505 1.00 19.33 437 VAL B CA 1
ATOM 5301 C C . VAL B 1 296 ? -55.099 69.435 -23.333 1.00 18.02 437 VAL B C 1
ATOM 5302 O O . VAL B 1 296 ? -55.399 70.631 -23.516 1.00 17.69 437 VAL B O 1
ATOM 5306 N N . GLY B 1 297 ? -55.036 68.903 -22.106 1.00 17.72 438 GLY B N 1
ATOM 5307 C CA . GLY B 1 297 ? -55.310 69.729 -20.934 1.00 14.90 438 GLY B CA 1
ATOM 5308 C C . GLY B 1 297 ? -54.300 70.850 -20.743 1.00 18.41 438 GLY B C 1
ATOM 5309 O O . GLY B 1 297 ? -54.647 71.947 -20.291 1.00 18.28 438 GLY B O 1
ATOM 5310 N N . LEU B 1 298 ? -53.032 70.591 -21.075 1.00 17.02 439 LEU B N 1
ATOM 5311 C CA . LEU B 1 298 ? -52.021 71.641 -20.993 1.00 15.58 439 LEU B CA 1
ATOM 5312 C C . LEU B 1 298 ? -52.298 72.740 -22.011 1.00 18.16 439 LEU B C 1
ATOM 5313 O O . LEU B 1 298 ? -52.095 73.928 -21.726 1.00 18.59 439 LEU B O 1
ATOM 5318 N N . GLY B 1 299 ? -52.751 72.370 -23.209 1.00 15.69 440 GLY B N 1
ATOM 5319 C CA . GLY B 1 299 ? -53.148 73.393 -24.166 1.00 18.86 440 GLY B CA 1
ATOM 5320 C C . GLY B 1 299 ? -54.270 74.275 -23.634 1.00 19.71 440 GLY B C 1
ATOM 5321 O O . GLY B 1 299 ? -54.264 75.499 -23.825 1.00 20.89 440 GLY B O 1
ATOM 5322 N N . GLU B 1 300 ? -55.244 73.661 -22.951 1.00 18.72 441 GLU B N 1
ATOM 5323 C CA . GLU B 1 300 ? -56.305 74.445 -22.311 1.00 21.83 441 GLU B CA 1
ATOM 5324 C C . GLU B 1 300 ? -55.748 75.368 -21.227 1.00 22.84 441 GLU B C 1
ATOM 5325 O O . GLU B 1 300 ? -56.191 76.520 -21.082 1.00 23.02 441 GLU B O 1
ATOM 5331 N N . ALA B 1 301 ? -54.774 74.877 -20.455 1.00 19.18 442 ALA B N 1
ATOM 5332 C CA . ALA B 1 301 ? -54.141 75.707 -19.434 1.00 19.06 442 ALA B CA 1
ATOM 5333 C C . ALA B 1 301 ? -53.410 76.888 -20.059 1.00 20.02 442 ALA B C 1
ATOM 5334 O O . ALA B 1 301 ? -53.434 78.007 -19.526 1.00 19.40 442 ALA B O 1
ATOM 5336 N N . ILE B 1 302 ? -52.739 76.650 -21.185 1.00 18.66 443 ILE B N 1
ATOM 5337 C CA . ILE B 1 302 ? -52.029 77.719 -21.869 1.00 19.42 443 ILE B CA 1
ATOM 5338 C C . ILE B 1 302 ? -53.014 78.778 -22.345 1.00 23.39 443 ILE B C 1
ATOM 5339 O O . ILE B 1 302 ? -52.778 79.977 -22.180 1.00 24.29 443 ILE B O 1
ATOM 5344 N N . ARG B 1 303 ? -54.141 78.353 -22.926 1.00 21.08 444 ARG B N 1
ATOM 5345 C CA . ARG B 1 303 ? -55.164 79.315 -23.340 1.00 26.05 444 ARG B CA 1
ATOM 5346 C C . ARG B 1 303 ? -55.695 80.120 -22.153 1.00 25.33 444 ARG B C 1
ATOM 5347 O O . ARG B 1 303 ? -55.942 81.322 -22.279 1.00 23.59 444 ARG B O 1
ATOM 5355 N N . TYR B 1 304 ? -55.874 79.478 -20.992 1.00 25.32 445 TYR B N 1
ATOM 5356 C CA . TYR B 1 304 ? -56.303 80.223 -19.806 1.00 24.82 445 TYR B CA 1
ATOM 5357 C C . TYR B 1 304 ? -55.285 81.303 -19.433 1.00 25.14 445 TYR B C 1
ATOM 5358 O O . TYR B 1 304 ? -55.634 82.480 -19.224 1.00 27.41 445 TYR B O 1
ATOM 5367 N N . VAL B 1 305 ? -54.009 80.922 -19.360 1.00 21.90 446 VAL B N 1
ATOM 5368 C CA . VAL B 1 305 ? -52.977 81.902 -19.038 1.00 24.55 446 VAL B CA 1
ATOM 5369 C C . VAL B 1 305 ? -52.957 83.015 -20.083 1.00 28.21 446 VAL B C 1
ATOM 5370 O O . VAL B 1 305 ? -52.808 84.199 -19.752 1.00 27.45 446 VAL B O 1
ATOM 5374 N N . GLU B 1 306 ? -53.158 82.662 -21.354 1.00 25.13 447 GLU B N 1
ATOM 5375 C CA . GLU B 1 306 ? -53.069 83.656 -22.422 1.00 28.06 447 GLU B CA 1
ATOM 5376 C C . GLU B 1 306 ? -54.218 84.645 -22.337 1.00 29.62 447 GLU B C 1
ATOM 5377 O O . GLU B 1 306 ? -54.043 85.842 -22.602 1.00 29.79 447 GLU B O 1
ATOM 5383 N N . ARG B 1 307 ? -55.409 84.157 -21.988 1.00 31.58 448 ARG B N 1
ATOM 5384 C CA . ARG B 1 307 ? -56.535 85.059 -21.790 1.00 30.11 448 ARG B CA 1
ATOM 5385 C C . ARG B 1 307 ? -56.254 86.032 -20.654 1.00 32.49 448 ARG B C 1
ATOM 5386 O O . ARG B 1 307 ? -56.591 87.217 -20.750 1.00 32.67 448 ARG B O 1
ATOM 5394 N N . VAL B 1 308 ? -55.614 85.563 -19.574 1.00 30.85 449 VAL B N 1
ATOM 5395 C CA . VAL B 1 308 ? -55.340 86.500 -18.480 1.00 33.97 449 VAL B CA 1
ATOM 5396 C C . VAL B 1 308 ? -54.230 87.474 -18.867 1.00 30.84 449 VAL B C 1
ATOM 5397 O O . VAL B 1 308 ? -54.295 88.670 -18.546 1.00 36.27 449 VAL B O 1
ATOM 5401 N N . GLY B 1 309 ? -53.195 86.986 -19.548 1.00 29.14 450 GLY B N 1
ATOM 5402 C CA . GLY B 1 309 ? -52.080 87.813 -19.979 1.00 32.18 450 GLY B CA 1
ATOM 5403 C C . GLY B 1 309 ? -50.847 87.639 -19.116 1.00 31.75 450 GLY B C 1
ATOM 5404 O O . GLY B 1 309 ? -50.867 88.005 -17.938 1.00 29.45 450 GLY B O 1
ATOM 5405 N N . ILE B 1 310 ? -49.762 87.093 -19.684 1.00 28.93 451 ILE B N 1
ATOM 5406 C CA . ILE B 1 310 ? -48.609 86.733 -18.860 1.00 27.45 451 ILE B CA 1
ATOM 5407 C C . ILE B 1 310 ? -47.906 87.971 -18.305 1.00 32.65 451 ILE B C 1
ATOM 5408 O O . ILE B 1 310 ? -47.332 87.916 -17.209 1.00 29.76 451 ILE B O 1
ATOM 5413 N N . GLU B 1 311 ? -47.945 89.108 -19.016 1.00 31.63 452 GLU B N 1
ATOM 5414 C CA . GLU B 1 311 ? -47.370 90.336 -18.450 1.00 35.21 452 GLU B CA 1
ATOM 5415 C C . GLU B 1 311 ? -48.213 90.875 -17.295 1.00 28.70 452 GLU B C 1
ATOM 5416 O O . GLU B 1 311 ? -47.667 91.407 -16.316 1.00 32.32 452 GLU B O 1
ATOM 5422 N N . ARG B 1 312 ? -49.541 90.753 -17.384 1.00 28.63 453 ARG B N 1
ATOM 5423 C CA . ARG B 1 312 ? -50.383 91.155 -16.254 1.00 30.57 453 ARG B CA 1
ATOM 5424 C C . ARG B 1 312 ? -50.174 90.238 -15.057 1.00 32.59 453 ARG B C 1
ATOM 5425 O O . ARG B 1 312 ? -50.116 90.707 -13.911 1.00 33.38 453 ARG B O 1
ATOM 5433 N N . ILE B 1 313 ? -50.060 88.926 -15.305 1.00 29.82 454 ILE B N 1
ATOM 5434 C CA . ILE B 1 313 ? -49.745 87.985 -14.233 1.00 32.65 454 ILE B CA 1
ATOM 5435 C C . ILE B 1 313 ? -48.424 88.365 -13.579 1.00 31.11 454 ILE B C 1
ATOM 5436 O O . ILE B 1 313 ? -48.308 88.400 -12.345 1.00 30.17 454 ILE B O 1
ATOM 5441 N N . ALA B 1 314 ? -47.407 88.658 -14.402 1.00 28.77 455 ALA B N 1
ATOM 5442 C CA . ALA B 1 314 ? -46.090 88.982 -13.867 1.00 28.26 455 ALA B CA 1
ATOM 5443 C C . ALA B 1 314 ? -46.148 90.233 -13.002 1.00 30.12 455 ALA B C 1
ATOM 5444 O O . ALA B 1 314 ? -45.584 90.257 -11.902 1.00 33.99 455 ALA B O 1
ATOM 5446 N N . ALA B 1 315 ? -46.853 91.269 -13.468 1.00 31.27 456 ALA B N 1
ATOM 5447 C CA . ALA B 1 315 ? -46.972 92.499 -12.683 1.00 35.60 456 ALA B CA 1
ATOM 5448 C C . ALA B 1 315 ? -47.692 92.250 -11.357 1.00 33.47 456 ALA B C 1
ATOM 5449 O O . ALA B 1 315 ? -47.254 92.724 -10.295 1.00 36.31 456 ALA B O 1
ATOM 5451 N N . TYR B 1 316 ? -48.799 91.498 -11.393 1.00 33.85 457 TYR B N 1
ATOM 5452 C CA . TYR B 1 316 ? -49.563 91.263 -10.171 1.00 31.40 457 TYR B CA 1
ATOM 5453 C C . TYR B 1 316 ? -48.748 90.462 -9.158 1.00 34.77 457 TYR B C 1
ATOM 5454 O O . TYR B 1 316 ? -48.680 90.815 -7.973 1.00 32.44 457 TYR B O 1
ATOM 5463 N N . GLU B 1 317 ? -48.104 89.387 -9.618 1.00 29.84 458 GLU B N 1
ATOM 5464 C CA . GLU B 1 317 ? -47.301 88.555 -8.730 1.00 31.27 458 GLU B CA 1
ATOM 5465 C C . GLU B 1 317 ? -46.119 89.341 -8.167 1.00 33.67 458 GLU B C 1
ATOM 5466 O O . GLU B 1 317 ? -45.736 89.151 -7.005 1.00 33.16 458 GLU B O 1
ATOM 5472 N N . HIS B 1 318 ? -45.518 90.220 -8.976 1.00 30.86 459 HIS B N 1
ATOM 5473 C CA . HIS B 1 318 ? -44.471 91.087 -8.456 1.00 33.73 459 HIS B CA 1
ATOM 5474 C C . HIS B 1 318 ? -45.007 91.956 -7.324 1.00 35.79 459 HIS B C 1
ATOM 5475 O O . HIS B 1 318 ? -44.337 92.142 -6.297 1.00 35.43 459 HIS B O 1
ATOM 5482 N N . ALA B 1 319 ? -46.221 92.487 -7.489 1.00 35.85 460 ALA B N 1
ATOM 5483 C CA . ALA B 1 319 ? -46.837 93.244 -6.400 1.00 33.86 460 ALA B CA 1
ATOM 5484 C C . ALA B 1 319 ? -47.002 92.378 -5.153 1.00 36.82 460 ALA B C 1
ATOM 5485 O O . ALA B 1 319 ? -46.708 92.814 -4.037 1.00 36.16 460 ALA B O 1
ATOM 5487 N N . LEU B 1 320 ? -47.478 91.145 -5.324 1.00 36.48 461 LEU B N 1
ATOM 5488 C CA . LEU B 1 320 ? -47.651 90.262 -4.170 1.00 37.79 461 LEU B CA 1
ATOM 5489 C C . LEU B 1 320 ? -46.335 90.066 -3.423 1.00 36.44 461 LEU B C 1
ATOM 5490 O O . LEU B 1 320 ? -46.270 90.215 -2.194 1.00 37.51 461 LEU B O 1
ATOM 5495 N N . LEU B 1 321 ? -45.275 89.707 -4.156 1.00 34.94 462 LEU B N 1
ATOM 5496 C CA . LEU B 1 321 ? -43.983 89.455 -3.525 1.00 34.21 462 LEU B CA 1
ATOM 5497 C C . LEU B 1 321 ? -43.457 90.704 -2.828 1.00 36.08 462 LEU B C 1
ATOM 5498 O O . LEU B 1 321 ? -42.917 90.624 -1.712 1.00 38.17 462 LEU B O 1
ATOM 5503 N N . GLU B 1 322 ? -43.606 91.868 -3.478 1.00 31.38 463 GLU B N 1
ATOM 5504 C CA . GLU B 1 322 ? -43.158 93.129 -2.893 1.00 39.27 463 GLU B CA 1
ATOM 5505 C C . GLU B 1 322 ? -43.916 93.448 -1.615 1.00 40.01 463 GLU B C 1
ATOM 5506 O O . GLU B 1 322 ? -43.338 93.973 -0.658 1.00 40.47 463 GLU B O 1
ATOM 5512 N N . TYR B 1 323 ? -45.223 93.179 -1.600 1.00 38.44 464 TYR B N 1
ATOM 5513 C CA . TYR B 1 323 ? -46.019 93.397 -0.397 1.00 37.35 464 TYR B CA 1
ATOM 5514 C C . TYR B 1 323 ? -45.553 92.485 0.731 1.00 41.39 464 TYR B C 1
ATOM 5515 O O . TYR B 1 323 ? -45.382 92.931 1.873 1.00 39.08 464 TYR B O 1
ATOM 5524 N N . ALA B 1 324 ? -45.289 91.214 0.413 1.00 38.71 465 ALA B N 1
ATOM 5525 C CA . ALA B 1 324 ? -45.034 90.226 1.459 1.00 37.73 465 ALA B CA 1
ATOM 5526 C C . ALA B 1 324 ? -43.643 90.380 2.067 1.00 37.38 465 ALA B C 1
ATOM 5527 O O . ALA B 1 324 ? -43.471 90.211 3.282 1.00 36.46 465 ALA B O 1
ATOM 5529 N N . THR B 1 325 ? -42.640 90.712 1.250 1.00 37.35 466 THR B N 1
ATOM 5530 C CA . THR B 1 325 ? -41.256 90.601 1.712 1.00 35.03 466 THR B CA 1
ATOM 5531 C C . THR B 1 325 ? -40.916 91.502 2.900 1.00 37.39 466 THR B C 1
ATOM 5532 O O . THR B 1 325 ? -40.341 90.992 3.883 1.00 37.55 466 THR B O 1
ATOM 5536 N N . PRO B 1 326 ? -41.211 92.813 2.895 1.00 36.36 467 PRO B N 1
ATOM 5537 C CA . PRO B 1 326 ? -40.884 93.607 4.093 1.00 37.75 467 PRO B CA 1
ATOM 5538 C C . PRO B 1 326 ? -41.712 93.231 5.308 1.00 40.63 467 PRO B C 1
ATOM 5539 O O . PRO B 1 326 ? -41.210 93.315 6.439 1.00 37.78 467 PRO B O 1
ATOM 5543 N N . ARG B 1 327 ? -42.973 92.832 5.113 1.00 39.26 468 ARG B N 1
ATOM 5544 C CA . ARG B 1 327 ? -43.817 92.517 6.262 1.00 39.69 468 ARG B CA 1
ATOM 5545 C C . ARG B 1 327 ? -43.353 91.241 6.947 1.00 40.80 468 ARG B C 1
ATOM 5546 O O . ARG B 1 327 ? -43.348 91.156 8.180 1.00 40.54 468 ARG B O 1
ATOM 5554 N N . LEU B 1 328 ? -42.963 90.239 6.162 1.00 38.75 469 LEU B N 1
ATOM 5555 C CA . LEU B 1 328 ? -42.374 89.040 6.739 1.00 36.09 469 LEU B CA 1
ATOM 5556 C C . LEU B 1 328 ? -41.025 89.346 7.373 1.00 35.42 469 LEU B C 1
ATOM 5557 O O . LEU B 1 328 ? -40.722 88.852 8.466 1.00 39.24 469 LEU B O 1
ATOM 5562 N N . ALA B 1 329 ? -40.201 90.161 6.706 1.00 34.87 470 ALA B N 1
ATOM 5563 C CA . ALA B 1 329 ? -38.854 90.433 7.199 1.00 37.01 470 ALA B CA 1
ATOM 5564 C C . ALA B 1 329 ? -38.857 91.200 8.515 1.00 43.43 470 ALA B C 1
ATOM 5565 O O . ALA B 1 329 ? -37.873 91.136 9.264 1.00 39.39 470 ALA B O 1
ATOM 5567 N N . ALA B 1 330 ? -39.938 91.916 8.810 1.00 42.57 471 ALA B N 1
ATOM 5568 C CA . ALA B 1 330 ? -40.029 92.736 10.009 1.00 40.92 471 ALA B CA 1
ATOM 5569 C C . ALA B 1 330 ? -40.354 91.928 11.258 1.00 45.04 471 ALA B C 1
ATOM 5570 O O . ALA B 1 330 ? -40.291 92.475 12.368 1.00 43.94 471 ALA B O 1
ATOM 5572 N N . ILE B 1 331 ? -40.693 90.656 11.111 1.00 39.02 472 ILE B N 1
ATOM 5573 C CA . ILE B 1 331 ? -41.009 89.839 12.286 1.00 45.21 472 ILE B CA 1
ATOM 5574 C C . ILE B 1 331 ? -39.714 89.484 13.008 1.00 44.95 472 ILE B C 1
ATOM 5575 O O . ILE B 1 331 ? -38.789 88.935 12.380 1.00 40.29 472 ILE B O 1
ATOM 5580 N N . PRO B 1 332 ? -39.591 89.780 14.301 1.00 45.14 473 PRO B N 1
ATOM 5581 C CA . PRO B 1 332 ? -38.384 89.380 15.036 1.00 46.78 473 PRO B CA 1
ATOM 5582 C C . PRO B 1 332 ? -38.184 87.872 14.971 1.00 43.11 473 PRO B C 1
ATOM 5583 O O . PRO B 1 332 ? -39.120 87.095 15.164 1.00 44.70 473 PRO B O 1
ATOM 5587 N N . GLY B 1 333 ? -36.948 87.464 14.676 1.00 38.23 474 GLY B N 1
ATOM 5588 C CA . GLY B 1 333 ? -36.602 86.080 14.472 1.00 38.70 474 GLY B CA 1
ATOM 5589 C C . GLY B 1 333 ? -36.485 85.673 13.012 1.00 38.15 474 GLY B C 1
ATOM 5590 O O . GLY B 1 333 ? -35.748 84.728 12.701 1.00 35.66 474 GLY B O 1
ATOM 5591 N N . VAL B 1 334 ? -37.178 86.362 12.112 1.00 35.12 475 VAL B N 1
ATOM 5592 C CA . VAL B 1 334 ? -37.257 85.920 10.723 1.00 36.63 475 VAL B CA 1
ATOM 5593 C C . VAL B 1 334 ? -36.033 86.410 9.960 1.00 39.88 475 VAL B C 1
ATOM 5594 O O . VAL B 1 334 ? -35.636 87.577 10.076 1.00 37.98 475 VAL B O 1
ATOM 5598 N N . ARG B 1 335 ? -35.440 85.517 9.166 1.00 39.12 476 ARG B N 1
ATOM 5599 C CA . ARG B 1 335 ? -34.410 85.868 8.195 1.00 35.78 476 ARG B CA 1
ATOM 5600 C C . ARG B 1 335 ? -34.885 85.468 6.801 1.00 39.03 476 ARG B C 1
ATOM 5601 O O . ARG B 1 335 ? -35.333 84.332 6.601 1.00 33.34 476 ARG B O 1
ATOM 5609 N N . ILE B 1 336 ? -34.803 86.400 5.846 1.00 35.26 477 ILE B N 1
ATOM 5610 C CA . ILE B 1 336 ? -35.156 86.105 4.457 1.00 36.11 477 ILE B CA 1
ATOM 5611 C C . ILE B 1 336 ? -33.981 85.412 3.783 1.00 35.61 477 ILE B C 1
ATOM 5612 O O . ILE B 1 336 ? -32.830 85.850 3.918 1.00 35.70 477 ILE B O 1
ATOM 5617 N N . VAL B 1 337 ? -34.264 84.335 3.046 1.00 34.18 478 VAL B N 1
ATOM 5618 C CA . VAL B 1 337 ? -33.244 83.555 2.352 1.00 32.40 478 VAL B CA 1
ATOM 5619 C C . VAL B 1 337 ? -33.447 83.736 0.850 1.00 31.29 478 VAL B C 1
ATOM 5620 O O . VAL B 1 337 ? -34.395 83.199 0.263 1.00 28.46 478 VAL B O 1
ATOM 5624 N N . GLY B 1 338 ? -32.547 84.480 0.222 1.00 32.52 479 GLY B N 1
ATOM 5625 C CA . GLY B 1 338 ? -32.710 84.823 -1.176 1.00 30.91 479 GLY B CA 1
ATOM 5626 C C . GLY B 1 338 ? -33.249 86.228 -1.344 1.00 32.36 479 GLY B C 1
ATOM 5627 O O . GLY B 1 338 ? -34.466 86.448 -1.284 1.00 29.04 479 GLY B O 1
ATOM 5628 N N . THR B 1 339 ? -32.348 87.193 -1.528 1.00 31.71 480 THR B N 1
ATOM 5629 C CA . THR B 1 339 ? -32.712 88.595 -1.703 1.00 34.93 480 THR B CA 1
ATOM 5630 C C . THR B 1 339 ? -32.058 89.140 -2.966 1.00 33.63 480 THR B C 1
ATOM 5631 O O . THR B 1 339 ? -31.414 90.193 -2.971 1.00 34.41 480 THR B O 1
ATOM 5635 N N . ALA B 1 340 ? -32.191 88.388 -4.055 1.00 31.78 481 ALA B N 1
ATOM 5636 C CA . ALA B 1 340 ? -31.554 88.739 -5.313 1.00 36.75 481 ALA B CA 1
ATOM 5637 C C . ALA B 1 340 ? -32.156 90.018 -5.889 1.00 36.79 481 ALA B C 1
ATOM 5638 O O . ALA B 1 340 ? -33.256 90.441 -5.525 1.00 33.46 481 ALA B O 1
ATOM 5640 N N . GLN B 1 341 ? -31.415 90.626 -6.817 1.00 32.73 482 GLN B N 1
ATOM 5641 C CA . GLN B 1 341 ? -31.855 91.879 -7.415 1.00 37.45 482 GLN B CA 1
ATOM 5642 C C . GLN B 1 341 ? -33.186 91.726 -8.143 1.00 37.73 482 GLN B C 1
ATOM 5643 O O . GLN B 1 341 ? -33.977 92.673 -8.191 1.00 37.56 482 GLN B O 1
ATOM 5649 N N . GLU B 1 342 ? -33.444 90.557 -8.724 1.00 34.32 483 GLU B N 1
ATOM 5650 C CA . GLU B 1 342 ? -34.685 90.279 -9.433 1.00 36.03 483 GLU B CA 1
ATOM 5651 C C . GLU B 1 342 ? -35.206 88.927 -8.968 1.00 34.03 483 GLU B C 1
ATOM 5652 O O . GLU B 1 342 ? -34.471 87.936 -9.016 1.00 32.18 483 GLU B O 1
ATOM 5658 N N . LYS B 1 343 ? -36.460 88.886 -8.511 1.00 28.70 484 LYS B N 1
ATOM 5659 C CA . LYS B 1 343 ? -37.051 87.674 -7.972 1.00 30.67 484 LYS B CA 1
ATOM 5660 C C . LYS B 1 343 ? -38.409 87.432 -8.610 1.00 34.09 484 LYS B C 1
ATOM 5661 O O . LYS B 1 343 ? -39.057 88.357 -9.104 1.00 31.88 484 LYS B O 1
ATOM 5667 N N . ALA B 1 344 ? -38.840 86.169 -8.584 1.00 31.65 485 ALA B N 1
ATOM 5668 C CA . ALA B 1 344 ? -40.201 85.806 -8.962 1.00 31.11 485 ALA B CA 1
ATOM 5669 C C . ALA B 1 344 ? -40.751 84.772 -7.987 1.00 34.15 485 ALA B C 1
ATOM 5670 O O . ALA B 1 344 ? -40.091 83.765 -7.711 1.00 29.53 485 ALA B O 1
ATOM 5672 N N . SER B 1 345 ? -41.941 85.051 -7.443 1.00 34.76 486 SER B N 1
ATOM 5673 C CA . SER B 1 345 ? -42.807 84.080 -6.769 1.00 33.08 486 SER B CA 1
ATOM 5674 C C . SER B 1 345 ? -42.345 83.620 -5.383 1.00 31.72 486 SER B C 1
ATOM 5675 O O . SER B 1 345 ? -43.122 83.689 -4.428 1.00 32.41 486 SER B O 1
ATOM 5678 N N . VAL B 1 346 ? -41.103 83.148 -5.261 1.00 30.97 487 VAL B N 1
ATOM 5679 C CA . VAL B 1 346 ? -40.643 82.401 -4.092 1.00 28.78 487 VAL B CA 1
ATOM 5680 C C . VAL B 1 346 ? -40.186 83.354 -2.992 1.00 30.86 487 VAL B C 1
ATOM 5681 O O . VAL B 1 346 ? -39.536 84.369 -3.259 1.00 32.41 487 VAL B O 1
ATOM 5685 N N . LEU B 1 347 ? -40.505 83.017 -1.721 1.00 30.13 488 LEU B N 1
ATOM 5686 C CA . LEU B 1 347 ? -40.067 83.813 -0.566 1.00 29.69 488 LEU B CA 1
ATOM 5687 C C . LEU B 1 347 ? -39.624 82.855 0.549 1.00 33.01 488 LEU B C 1
ATOM 5688 O O . LEU B 1 347 ? -40.366 82.588 1.501 1.00 34.25 488 LEU B O 1
ATOM 5693 N N . SER B 1 348 ? -38.401 82.343 0.435 1.00 29.91 489 SER B N 1
ATOM 5694 C CA . SER B 1 348 ? -37.833 81.504 1.484 1.00 29.01 489 SER B CA 1
ATOM 5695 C C . SER B 1 348 ? -37.460 82.325 2.714 1.00 30.86 489 SER B C 1
ATOM 5696 O O . SER B 1 348 ? -36.996 83.463 2.611 1.00 30.41 489 SER B O 1
ATOM 5699 N N . PHE B 1 349 ? -37.621 81.710 3.888 1.00 28.65 490 PHE B N 1
ATOM 5700 C CA . PHE B 1 349 ? -37.184 82.318 5.137 1.00 30.01 490 PHE B CA 1
ATOM 5701 C C . PHE B 1 349 ? -36.933 81.231 6.178 1.00 31.97 490 PHE B C 1
ATOM 5702 O O . PHE B 1 349 ? -37.295 80.064 6.001 1.00 29.66 490 PHE B O 1
ATOM 5710 N N . VAL B 1 350 ? -36.274 81.635 7.263 1.00 27.36 491 VAL B N 1
ATOM 5711 C CA . VAL B 1 350 ? -36.116 80.801 8.448 1.00 31.46 491 VAL B CA 1
ATOM 5712 C C . VAL B 1 350 ? -36.526 81.631 9.658 1.00 34.01 491 VAL B C 1
ATOM 5713 O O . VAL B 1 350 ? -36.585 82.863 9.603 1.00 36.55 491 VAL B O 1
ATOM 5717 N N . LEU B 1 351 ? -36.806 80.941 10.763 1.00 34.76 492 LEU B N 1
ATOM 5718 C CA . LEU B 1 351 ? -37.267 81.584 11.992 1.00 34.81 492 LEU B CA 1
ATOM 5719 C C . LEU B 1 351 ? -36.458 81.064 13.173 1.00 34.27 492 LEU B C 1
ATOM 5720 O O . LEU B 1 351 ? -36.473 79.860 13.453 1.00 34.58 492 LEU B O 1
ATOM 5725 N N . ALA B 1 352 ? -35.759 81.969 13.861 1.00 32.90 493 ALA B N 1
ATOM 5726 C CA . ALA B 1 352 ? -34.922 81.593 14.995 1.00 36.65 493 ALA B CA 1
ATOM 5727 C C . ALA B 1 352 ? -35.711 80.801 16.035 1.00 38.48 493 ALA B C 1
ATOM 5728 O O . ALA B 1 352 ? -36.852 81.134 16.363 1.00 39.90 493 ALA B O 1
ATOM 5730 N N . GLY B 1 353 ? -35.102 79.728 16.537 1.00 41.71 494 GLY B N 1
ATOM 5731 C CA . GLY B 1 353 ? -35.721 78.917 17.567 1.00 39.27 494 GLY B CA 1
ATOM 5732 C C . GLY B 1 353 ? -36.774 77.945 17.085 1.00 44.73 494 GLY B C 1
ATOM 5733 O O . GLY B 1 353 ? -37.452 77.328 17.919 1.00 41.73 494 GLY B O 1
ATOM 5734 N N . HIS B 1 354 ? -36.930 77.780 15.772 1.00 37.33 495 HIS B N 1
ATOM 5735 C CA . HIS B 1 354 ? -37.934 76.888 15.206 1.00 39.58 495 HIS B CA 1
ATOM 5736 C C . HIS B 1 354 ? -37.355 76.167 14.004 1.00 40.01 495 HIS B C 1
ATOM 5737 O O . HIS B 1 354 ? -36.718 76.791 13.151 1.00 38.11 495 HIS B O 1
ATOM 5744 N N . GLU B 1 355 ? -37.593 74.852 13.930 1.00 38.66 496 GLU B N 1
ATOM 5745 C CA . GLU B 1 355 ? -37.186 74.108 12.743 1.00 40.68 496 GLU B CA 1
ATOM 5746 C C . GLU B 1 355 ? -38.213 74.321 11.629 1.00 38.14 496 GLU B C 1
ATOM 5747 O O . GLU B 1 355 ? -39.421 74.331 11.892 1.00 35.04 496 GLU B O 1
ATOM 5753 N N . PRO B 1 356 ? -37.758 74.513 10.387 1.00 41.55 497 PRO B N 1
ATOM 5754 C CA . PRO B 1 356 ? -38.698 74.794 9.285 1.00 37.75 497 PRO B CA 1
ATOM 5755 C C . PRO B 1 356 ? -39.902 73.859 9.187 1.00 33.25 497 PRO B C 1
ATOM 5756 O O . PRO B 1 356 ? -41.015 74.347 8.963 1.00 32.69 497 PRO B O 1
ATOM 5760 N N . LEU B 1 357 ? -39.727 72.541 9.343 1.00 36.93 498 LEU B N 1
ATOM 5761 C CA . LEU B 1 357 ? -40.853 71.623 9.152 1.00 33.18 498 LEU B CA 1
ATOM 5762 C C . LEU B 1 357 ? -41.952 71.868 10.180 1.00 39.89 498 LEU B C 1
ATOM 5763 O O . LEU B 1 357 ? -43.147 71.825 9.845 1.00 35.78 498 LEU B O 1
ATOM 5768 N N . GLU B 1 358 ? -41.567 72.123 11.443 1.00 35.47 499 GLU B N 1
ATOM 5769 C CA . GLU B 1 358 ? -42.555 72.451 12.469 1.00 35.04 499 GLU B CA 1
ATOM 5770 C C . GLU B 1 358 ? -43.277 73.752 12.133 1.00 32.36 499 GLU B C 1
ATOM 5771 O O . GLU B 1 358 ? -44.487 73.881 12.374 1.00 31.71 499 GLU B O 1
ATOM 5777 N N . VAL B 1 359 ? -42.562 74.720 11.550 1.00 33.43 500 VAL B N 1
ATOM 5778 C CA . VAL B 1 359 ? -43.214 75.950 11.110 1.00 33.82 500 VAL B CA 1
ATOM 5779 C C . VAL B 1 359 ? -44.228 75.644 10.017 1.00 32.02 500 VAL B C 1
ATOM 5780 O O . VAL B 1 359 ? -45.345 76.172 10.023 1.00 29.75 500 VAL B O 1
ATOM 5784 N N . GLY B 1 360 ? -43.864 74.767 9.081 1.00 31.55 501 GLY B N 1
ATOM 5785 C CA . GLY B 1 360 ? -44.786 74.418 8.011 1.00 33.57 501 GLY B CA 1
ATOM 5786 C C . GLY B 1 360 ? -46.040 73.749 8.535 1.00 30.84 501 GLY B C 1
ATOM 5787 O O . GLY B 1 360 ? -47.151 74.039 8.082 1.00 30.44 501 GLY B O 1
ATOM 5788 N N . LYS B 1 361 ? -45.881 72.861 9.518 1.00 34.09 502 LYS B N 1
ATOM 5789 C CA . LYS B 1 361 ? -47.046 72.192 10.091 1.00 31.75 502 LYS B CA 1
ATOM 5790 C C . LYS B 1 361 ? -47.927 73.172 10.849 1.00 29.67 502 LYS B C 1
ATOM 5791 O O . LYS B 1 361 ? -49.165 73.102 10.760 1.00 31.60 502 LYS B O 1
ATOM 5797 N N . ALA B 1 362 ? -47.314 74.103 11.589 1.00 33.83 503 ALA B N 1
ATOM 5798 C CA . ALA B 1 362 ? -48.098 75.118 12.286 1.00 32.46 503 ALA B CA 1
ATOM 5799 C C . ALA B 1 362 ? -48.852 75.996 11.297 1.00 32.40 503 ALA B C 1
ATOM 5800 O O . ALA B 1 362 ? -50.009 76.358 11.528 1.00 30.07 503 ALA B O 1
ATOM 5802 N N . LEU B 1 363 ? -48.215 76.338 10.178 1.00 31.11 504 LEU B N 1
ATOM 5803 C CA . LEU B 1 363 ? -48.900 77.144 9.175 1.00 31.10 504 LEU B CA 1
ATOM 5804 C C . LEU B 1 363 ? -50.057 76.373 8.560 1.00 33.29 504 LEU B C 1
ATOM 5805 O O . LEU B 1 363 ? -51.108 76.955 8.262 1.00 36.15 504 LEU B O 1
ATOM 5810 N N . ASN B 1 364 ? -49.880 75.063 8.363 1.00 30.30 505 ASN B N 1
ATOM 5811 C CA . ASN B 1 364 ? -50.959 74.244 7.824 1.00 29.90 505 ASN B CA 1
ATOM 5812 C C . ASN B 1 364 ? -52.141 74.193 8.777 1.00 35.17 505 ASN B C 1
ATOM 5813 O O . ASN B 1 364 ? -53.298 74.171 8.338 1.00 34.89 505 ASN B O 1
ATOM 5818 N N . ALA B 1 365 ? -51.874 74.162 10.088 1.00 33.20 506 ALA B N 1
ATOM 5819 C CA . ALA B 1 365 ? -52.971 74.210 11.055 1.00 39.68 506 ALA B CA 1
ATOM 5820 C C . ALA B 1 365 ? -53.822 75.467 10.888 1.00 42.10 506 ALA B C 1
ATOM 5821 O O . ALA B 1 365 ? -55.004 75.471 11.250 1.00 49.89 506 ALA B O 1
ATOM 5823 N N . GLU B 1 366 ? -53.241 76.539 10.352 1.00 40.40 507 GLU B N 1
ATOM 5824 C CA . GLU B 1 366 ? -53.954 77.773 10.042 1.00 40.59 507 GLU B CA 1
ATOM 5825 C C . GLU B 1 366 ? -54.579 77.753 8.650 1.00 41.24 507 GLU B C 1
ATOM 5826 O O . GLU B 1 366 ? -55.180 78.753 8.240 1.00 41.56 507 GLU B O 1
ATOM 5832 N N . GLY B 1 367 ? -54.452 76.647 7.916 1.00 35.61 508 GLY B N 1
ATOM 5833 C CA . GLY B 1 367 ? -54.978 76.541 6.573 1.00 36.16 508 GLY B CA 1
ATOM 5834 C C . GLY B 1 367 ? -53.983 76.839 5.470 1.00 37.13 508 GLY B C 1
ATOM 5835 O O . GLY B 1 367 ? -54.323 76.655 4.292 1.00 31.35 508 GLY B O 1
ATOM 5836 N N . ILE B 1 368 ? -52.767 77.259 5.816 1.00 30.13 509 ILE B N 1
ATOM 5837 C CA . ILE B 1 368 ? -51.780 77.744 4.853 1.00 35.18 509 ILE B CA 1
ATOM 5838 C C . ILE B 1 368 ? -50.878 76.593 4.427 1.00 30.54 509 ILE B C 1
ATOM 5839 O O . ILE B 1 368 ? -50.221 75.968 5.267 1.00 29.99 509 ILE B O 1
ATOM 5844 N N . ALA B 1 369 ? -50.815 76.338 3.122 1.00 27.11 510 ALA B N 1
ATOM 5845 C CA . ALA B 1 369 ? -49.961 75.299 2.551 1.00 26.37 510 ALA B CA 1
ATOM 5846 C C . ALA B 1 369 ? -48.654 75.920 2.058 1.00 28.06 510 ALA B C 1
ATOM 5847 O O . ALA B 1 369 ? -48.656 76.715 1.109 1.00 25.68 510 ALA B O 1
ATOM 5849 N N . VAL B 1 370 ? -47.536 75.555 2.696 1.00 23.64 511 VAL B N 1
ATOM 5850 C CA . VAL B 1 370 ? -46.199 75.908 2.225 1.00 25.80 511 VAL B CA 1
ATOM 5851 C C . VAL B 1 370 ? -45.321 74.662 2.282 1.00 28.54 511 VAL B C 1
ATOM 5852 O O . VAL B 1 370 ? -45.659 73.666 2.925 1.00 31.75 511 VAL B O 1
ATOM 5856 N N . ARG B 1 371 ? -44.171 74.728 1.606 1.00 29.51 512 ARG B N 1
ATOM 5857 C CA . ARG B 1 371 ? -43.163 73.680 1.716 1.00 26.99 512 ARG B CA 1
ATOM 5858 C C . ARG B 1 371 ? -42.135 74.077 2.763 1.00 27.04 512 ARG B C 1
ATOM 5859 O O . ARG B 1 371 ? -41.716 75.236 2.845 1.00 25.65 512 ARG B O 1
ATOM 5867 N N . ALA B 1 372 ? -41.728 73.109 3.571 1.00 29.15 513 ALA B N 1
ATOM 5868 C CA . ALA B 1 372 ? -40.647 73.302 4.529 1.00 31.19 513 ALA B CA 1
ATOM 5869 C C . ALA B 1 372 ? -39.666 72.165 4.326 1.00 32.21 513 ALA B C 1
ATOM 5870 O O . ALA B 1 372 ? -40.008 70.998 4.547 1.00 38.02 513 ALA B O 1
ATOM 5872 N N . GLY B 1 373 ? -38.467 72.497 3.900 1.00 30.80 514 GLY B N 1
ATOM 5873 C CA . GLY B 1 373 ? -37.523 71.438 3.577 1.00 26.91 514 GLY B CA 1
ATOM 5874 C C . GLY B 1 373 ? -36.425 71.996 2.699 1.00 26.56 514 GLY B C 1
ATOM 5875 O O . GLY B 1 373 ? -36.162 73.198 2.708 1.00 26.28 514 GLY B O 1
ATOM 5876 N N . HIS B 1 374 ? -35.809 71.105 1.926 1.00 25.28 515 HIS B N 1
ATOM 5877 C CA . HIS B 1 374 ? -34.702 71.513 1.074 1.00 28.52 515 HIS B CA 1
ATOM 5878 C C . HIS B 1 374 ? -35.140 71.823 -0.353 1.00 23.10 515 HIS B C 1
ATOM 5879 O O . HIS B 1 374 ? -34.321 72.306 -1.141 1.00 24.36 515 HIS B O 1
ATOM 5886 N N . HIS B 1 375 ? -36.404 71.550 -0.699 1.00 24.96 516 HIS B N 1
ATOM 5887 C CA . HIS B 1 375 ? -36.998 71.958 -1.982 1.00 25.61 516 HIS B CA 1
ATOM 5888 C C . HIS B 1 375 ? -36.266 71.374 -3.186 1.00 23.37 516 HIS B C 1
ATOM 5889 O O . HIS B 1 375 ? -36.268 71.967 -4.270 1.00 20.84 516 HIS B O 1
ATOM 5896 N N . CYS B 1 376 ? -35.645 70.206 -3.012 1.00 21.34 517 CYS B N 1
ATOM 5897 C CA . CYS B 1 376 ? -34.894 69.565 -4.091 1.00 22.50 517 CYS B CA 1
ATOM 5898 C C . CYS B 1 376 ? -33.831 70.521 -4.625 1.00 22.34 517 CYS B C 1
ATOM 5899 O O . CYS B 1 376 ? -33.633 70.647 -5.835 1.00 23.24 517 CYS B O 1
ATOM 5902 N N . ALA B 1 377 ? -33.176 71.229 -3.705 1.00 19.45 518 ALA B N 1
ATOM 5903 C CA . ALA B 1 377 ? -32.113 72.171 -4.039 1.00 18.95 518 ALA B CA 1
ATOM 5904 C C . ALA B 1 377 ? -31.150 72.261 -2.859 1.00 18.74 518 ALA B C 1
ATOM 5905 O O . ALA B 1 377 ? -30.832 73.342 -2.364 1.00 21.79 518 ALA B O 1
ATOM 5907 N N . GLN B 1 378 ? -30.695 71.107 -2.379 1.00 21.19 519 GLN B N 1
ATOM 5908 C CA . GLN B 1 378 ? -29.771 71.094 -1.248 1.00 25.32 519 GLN B CA 1
ATOM 5909 C C . GLN B 1 378 ? -28.520 71.933 -1.480 1.00 24.23 519 GLN B C 1
ATOM 5910 O O . GLN B 1 378 ? -28.094 72.611 -0.531 1.00 23.75 519 GLN B O 1
ATOM 5916 N N . PRO B 1 379 ? -27.881 71.938 -2.661 1.00 21.70 520 PRO B N 1
ATOM 5917 C CA . PRO B 1 379 ? -26.623 72.698 -2.772 1.00 22.07 520 PRO B CA 1
ATOM 5918 C C . PRO B 1 379 ? -26.782 74.191 -2.538 1.00 26.08 520 PRO B C 1
ATOM 5919 O O . PRO B 1 379 ? -25.952 74.774 -1.826 1.00 24.38 520 PRO B O 1
ATOM 5923 N N . ILE B 1 380 ? -27.818 74.832 -3.097 1.00 22.29 521 ILE B N 1
ATOM 5924 C CA . ILE B 1 380 ? -27.962 76.274 -2.880 1.00 24.38 521 ILE B CA 1
ATOM 5925 C C . ILE B 1 380 ? -28.266 76.570 -1.412 1.00 26.88 521 ILE B C 1
ATOM 5926 O O . ILE B 1 380 ? -27.814 77.588 -0.873 1.00 28.96 521 ILE B O 1
ATOM 5931 N N . LEU B 1 381 ? -29.000 75.690 -0.729 1.00 25.47 522 LEU B N 1
ATOM 5932 C CA . LEU B 1 381 ? -29.299 75.946 0.680 1.00 28.85 522 LEU B CA 1
ATOM 5933 C C . LEU B 1 381 ? -28.061 75.769 1.552 1.00 29.00 522 LEU B C 1
ATOM 5934 O O . LEU B 1 381 ? -27.854 76.538 2.498 1.00 32.61 522 LEU B O 1
ATOM 5939 N N . ARG B 1 382 ? -27.226 74.764 1.256 1.00 25.61 523 ARG B N 1
ATOM 5940 C CA . ARG B 1 382 ? -25.941 74.663 1.947 1.00 30.16 523 ARG B CA 1
ATOM 5941 C C . ARG B 1 382 ? -25.090 75.900 1.697 1.00 32.55 523 ARG B C 1
ATOM 5942 O O . ARG B 1 382 ? -24.385 76.366 2.597 1.00 30.84 523 ARG B O 1
ATOM 5950 N N . ARG B 1 383 ? -25.130 76.437 0.471 1.00 29.08 524 ARG B N 1
ATOM 5951 C CA . ARG B 1 383 ? -24.417 77.682 0.189 1.00 30.13 524 ARG B CA 1
ATOM 5952 C C . ARG B 1 383 ? -24.906 78.819 1.087 1.00 31.43 524 ARG B C 1
ATOM 5953 O O . ARG B 1 383 ? -24.131 79.719 1.437 1.00 32.81 524 ARG B O 1
ATOM 5961 N N . MET B 1 384 ? -26.176 78.785 1.485 1.00 29.41 525 MET B N 1
ATOM 5962 C CA . MET B 1 384 ? -26.765 79.774 2.380 1.00 32.26 525 MET B CA 1
ATOM 5963 C C . MET B 1 384 ? -26.583 79.414 3.859 1.00 34.80 525 MET B C 1
ATOM 5964 O O . MET B 1 384 ? -27.039 80.163 4.729 1.00 34.27 525 MET B O 1
ATOM 5969 N N . GLY B 1 385 ? -25.919 78.299 4.163 1.00 31.58 526 GLY B N 1
ATOM 5970 C CA . GLY B 1 385 ? -25.717 77.894 5.541 1.00 34.73 526 GLY B CA 1
ATOM 5971 C C . GLY B 1 385 ? -26.866 77.130 6.157 1.00 35.41 526 GLY B C 1
ATOM 5972 O O . GLY B 1 385 ? -26.950 77.044 7.385 1.00 39.01 526 GLY B O 1
ATOM 5973 N N . LEU B 1 386 ? -27.741 76.543 5.344 1.00 32.70 527 LEU B N 1
ATOM 5974 C CA . LEU B 1 386 ? -29.016 76.009 5.805 1.00 34.66 527 LEU B CA 1
ATOM 5975 C C . LEU B 1 386 ? -29.225 74.597 5.281 1.00 37.22 527 LEU B C 1
ATOM 5976 O O . LEU B 1 386 ? -28.687 74.209 4.239 1.00 31.11 527 LEU B O 1
ATOM 5981 N N . GLU B 1 387 ? -30.036 73.835 6.014 1.00 34.05 528 GLU B N 1
ATOM 5982 C CA . GLU B 1 387 ? -30.466 72.514 5.570 1.00 35.68 528 GLU B CA 1
ATOM 5983 C C . GLU B 1 387 ? -31.872 72.527 4.991 1.00 33.08 528 GLU B C 1
ATOM 5984 O O . GLU B 1 387 ? -32.272 71.557 4.333 1.00 31.42 528 GLU B O 1
ATOM 5990 N N . ALA B 1 388 ? -32.613 73.606 5.207 1.00 29.94 529 ALA B N 1
ATOM 5991 C CA . ALA B 1 388 ? -34.035 73.685 4.926 1.00 33.01 529 ALA B CA 1
ATOM 5992 C C . ALA B 1 388 ? -34.460 75.131 5.097 1.00 31.68 529 ALA B C 1
ATOM 5993 O O . ALA B 1 388 ? -33.826 75.891 5.835 1.00 32.57 529 ALA B O 1
ATOM 5995 N N . THR B 1 389 ? -35.527 75.506 4.401 1.00 28.96 530 THR B N 1
ATOM 5996 C CA . THR B 1 389 ? -36.192 76.776 4.651 1.00 29.15 530 THR B CA 1
ATOM 5997 C C . THR B 1 389 ? -37.695 76.543 4.618 1.00 30.11 530 THR B C 1
ATOM 5998 O O . THR B 1 389 ? -38.175 75.495 4.159 1.00 24.17 530 THR B O 1
ATOM 6002 N N . VAL B 1 390 ? -38.430 77.524 5.153 1.00 26.59 531 VAL B N 1
ATOM 6003 C CA . VAL B 1 390 ? -39.872 77.623 4.966 1.00 26.58 531 VAL B CA 1
ATOM 6004 C C . VAL B 1 390 ? -40.085 78.470 3.725 1.00 27.29 531 VAL B C 1
ATOM 6005 O O . VAL B 1 390 ? -39.482 79.542 3.600 1.00 26.81 531 VAL B O 1
ATOM 6009 N N . ARG B 1 391 ? -40.911 77.995 2.792 1.00 24.31 532 ARG B N 1
ATOM 6010 C CA . ARG B 1 391 ? -40.976 78.585 1.452 1.00 27.43 532 ARG B CA 1
ATOM 6011 C C . ARG B 1 391 ? -42.410 78.728 0.974 1.00 27.96 532 ARG B C 1
ATOM 6012 O O . ARG B 1 391 ? -42.929 77.873 0.245 1.00 30.91 532 ARG B O 1
ATOM 6020 N N . PRO B 1 392 ? -43.079 79.818 1.339 1.00 27.11 533 PRO B N 1
ATOM 6021 C CA . PRO B 1 392 ? -44.254 80.234 0.569 1.00 27.93 533 PRO B CA 1
ATOM 6022 C C . PRO B 1 392 ? -43.841 80.684 -0.828 1.00 26.93 533 PRO B C 1
ATOM 6023 O O . PRO B 1 392 ? -42.741 81.205 -1.043 1.00 27.58 533 PRO B O 1
ATOM 6027 N N . SER B 1 393 ? -44.737 80.454 -1.789 1.00 27.63 534 SER B N 1
ATOM 6028 C CA . SER B 1 393 ? -44.549 80.888 -3.164 1.00 27.93 534 SER B CA 1
ATOM 6029 C C . SER B 1 393 ? -45.906 81.277 -3.726 1.00 29.74 534 SER B C 1
ATOM 6030 O O . SER B 1 393 ? -46.899 80.568 -3.520 1.00 30.38 534 SER B O 1
ATOM 6033 N N . PHE B 1 394 ? -45.945 82.415 -4.419 1.00 27.33 535 PHE B N 1
ATOM 6034 C CA . PHE B 1 394 ? -47.191 83.065 -4.794 1.00 32.38 535 PHE B CA 1
ATOM 6035 C C . PHE B 1 394 ? -47.525 82.855 -6.262 1.00 31.41 535 PHE B C 1
ATOM 6036 O O . PHE B 1 394 ? -46.646 82.739 -7.120 1.00 34.24 535 PHE B O 1
ATOM 6044 N N . ALA B 1 395 ? -48.821 82.819 -6.537 1.00 32.17 536 ALA B N 1
ATOM 6045 C CA . ALA B 1 395 ? -49.356 82.713 -7.882 1.00 30.91 536 ALA B CA 1
ATOM 6046 C C . ALA B 1 395 ? -50.465 83.745 -8.017 1.00 31.36 536 ALA B C 1
ATOM 6047 O O . ALA B 1 395 ? -50.934 84.312 -7.022 1.00 30.18 536 ALA B O 1
ATOM 6049 N N . PHE B 1 396 ? -50.904 83.973 -9.258 1.00 27.89 537 PHE B N 1
ATOM 6050 C CA . PHE B 1 396 ? -51.843 85.055 -9.534 1.00 31.59 537 PHE B CA 1
ATOM 6051 C C . PHE B 1 396 ? -53.253 84.795 -9.016 1.00 30.34 537 PHE B C 1
ATOM 6052 O O . PHE B 1 396 ? -54.096 85.683 -9.152 1.00 35.41 537 PHE B O 1
ATOM 6060 N N . TYR B 1 397 ? -53.571 83.637 -8.445 1.00 27.86 538 TYR B N 1
ATOM 6061 C CA . TYR B 1 397 ? -54.833 83.567 -7.716 1.00 30.75 538 TYR B CA 1
ATOM 6062 C C . TYR B 1 397 ? -54.671 83.864 -6.227 1.00 29.03 538 TYR B C 1
ATOM 6063 O O . TYR B 1 397 ? -55.654 83.780 -5.486 1.00 31.77 538 TYR B O 1
ATOM 6072 N N . ASN B 1 398 ? -53.464 84.195 -5.768 1.00 29.54 539 ASN B N 1
ATOM 6073 C CA . ASN B 1 398 ? -53.273 84.578 -4.375 1.00 31.79 539 ASN B CA 1
ATOM 6074 C C . ASN B 1 398 ? -53.594 86.060 -4.183 1.00 36.83 539 ASN B C 1
ATOM 6075 O O . ASN B 1 398 ? -53.608 86.840 -5.144 1.00 31.17 539 ASN B O 1
ATOM 6080 N N . THR B 1 399 ? -53.840 86.448 -2.920 1.00 30.42 540 THR B N 1
ATOM 6081 C CA . THR B 1 399 ? -54.270 87.802 -2.583 1.00 33.73 540 THR B CA 1
ATOM 6082 C C . THR B 1 399 ? -53.426 88.411 -1.465 1.00 34.55 540 THR B C 1
ATOM 6083 O O . THR B 1 399 ? -52.751 87.713 -0.700 1.00 33.83 540 THR B O 1
ATOM 6087 N N . PHE B 1 400 ? -53.516 89.743 -1.352 1.00 38.78 541 PHE B N 1
ATOM 6088 C CA . PHE B 1 400 ? -52.890 90.438 -0.226 1.00 38.28 541 PHE B CA 1
ATOM 6089 C C . PHE B 1 400 ? -53.491 90.006 1.112 1.00 35.40 541 PHE B C 1
ATOM 6090 O O . PHE B 1 400 ? -52.776 89.920 2.119 1.00 36.30 541 PHE B O 1
ATOM 6098 N N . ASP B 1 401 ? -54.799 89.720 1.141 1.00 38.95 542 ASP B N 1
ATOM 6099 C CA . ASP B 1 401 ? -55.439 89.247 2.374 1.00 38.84 542 ASP B CA 1
ATOM 6100 C C . ASP B 1 401 ? -54.826 87.932 2.862 1.00 41.22 542 ASP B C 1
ATOM 6101 O O . ASP B 1 401 ? -54.575 87.756 4.068 1.00 34.86 542 ASP B O 1
ATOM 6106 N N . GLU B 1 402 ? -54.605 86.982 1.941 1.00 34.96 543 GLU B N 1
ATOM 6107 C CA . GLU B 1 402 ? -53.964 85.728 2.324 1.00 34.88 543 GLU B CA 1
ATOM 6108 C C . GLU B 1 402 ? -52.576 85.987 2.885 1.00 32.74 543 GLU B C 1
ATOM 6109 O O . GLU B 1 402 ? -52.166 85.366 3.877 1.00 36.99 543 GLU B O 1
ATOM 6115 N N . ILE B 1 403 ? -51.836 86.904 2.260 1.00 33.34 544 ILE B N 1
ATOM 6116 C CA . ILE B 1 403 ? -50.521 87.274 2.767 1.00 34.39 544 ILE B CA 1
ATOM 6117 C C . ILE B 1 403 ? -50.632 87.833 4.181 1.00 34.10 544 ILE B C 1
ATOM 6118 O O . ILE B 1 403 ? -49.769 87.577 5.028 1.00 36.03 544 ILE B O 1
ATOM 6123 N N . ASP B 1 404 ? -51.706 88.568 4.476 1.00 37.21 545 ASP B N 1
ATOM 6124 C CA . ASP B 1 404 ? -51.860 89.111 5.826 1.00 35.38 545 ASP B CA 1
ATOM 6125 C C . ASP B 1 404 ? -52.098 88.000 6.841 1.00 38.80 545 ASP B C 1
ATOM 6126 O O . ASP B 1 404 ? -51.536 88.023 7.948 1.00 37.60 545 ASP B O 1
ATOM 6131 N N . VAL B 1 405 ? -52.930 87.021 6.475 1.00 37.23 546 VAL B N 1
ATOM 6132 C CA . VAL B 1 405 ? -53.127 85.850 7.334 1.00 38.26 546 VAL B CA 1
ATOM 6133 C C . VAL B 1 405 ? -51.794 85.159 7.607 1.00 37.74 546 VAL B C 1
ATOM 6134 O O . VAL B 1 405 ? -51.475 84.799 8.750 1.00 35.61 546 VAL B O 1
ATOM 6138 N N . PHE B 1 406 ? -51.005 84.954 6.546 1.00 36.83 547 PHE B N 1
ATOM 6139 C CA . PHE B 1 406 ? -49.709 84.293 6.662 1.00 31.70 547 PHE B CA 1
ATOM 6140 C C . PHE B 1 406 ? -48.769 85.057 7.593 1.00 34.89 547 PHE B C 1
ATOM 6141 O O . PHE B 1 406 ? -48.078 84.453 8.425 1.00 32.86 547 PHE B O 1
ATOM 6149 N N . ILE B 1 407 ? -48.720 86.386 7.451 1.00 33.67 548 ILE B N 1
ATOM 6150 C CA . ILE B 1 407 ? -47.844 87.209 8.287 1.00 35.91 548 ILE B CA 1
ATOM 6151 C C . ILE B 1 407 ? -48.265 87.119 9.750 1.00 39.28 548 ILE B C 1
ATOM 6152 O O . ILE B 1 407 ? -47.423 87.008 10.657 1.00 36.59 548 ILE B O 1
ATOM 6157 N N . ASP B 1 408 ? -49.574 87.145 10.003 1.00 37.66 549 ASP B N 1
ATOM 6158 C CA . ASP B 1 408 ? -50.044 87.045 11.383 1.00 40.54 549 ASP B CA 1
ATOM 6159 C C . ASP B 1 408 ? -49.748 85.670 11.982 1.00 41.61 549 ASP B C 1
ATOM 6160 O O . ASP B 1 408 ? -49.387 85.566 13.162 1.00 37.98 549 ASP B O 1
ATOM 6165 N N . ALA B 1 409 ? -49.856 84.605 11.175 1.00 38.01 550 ALA B N 1
ATOM 6166 C CA . ALA B 1 409 ? -49.552 83.265 11.676 1.00 38.23 550 ALA B CA 1
ATOM 6167 C C . ALA B 1 409 ? -48.067 83.113 11.987 1.00 35.43 550 ALA B C 1
ATOM 6168 O O . ALA B 1 409 ? -47.691 82.515 13.010 1.00 38.86 550 ALA B O 1
ATOM 6170 N N . VAL B 1 410 ? -47.206 83.662 11.131 1.00 33.71 551 VAL B N 1
ATOM 6171 C CA . VAL B 1 410 ? -45.777 83.620 11.424 1.00 35.65 551 VAL B CA 1
ATOM 6172 C C . VAL B 1 410 ? -45.472 84.388 12.701 1.00 38.39 551 VAL B C 1
ATOM 6173 O O . VAL B 1 410 ? -44.680 83.934 13.536 1.00 38.59 551 VAL B O 1
ATOM 6177 N N . ARG B 1 411 ? -46.082 85.563 12.881 1.00 38.32 552 ARG B N 1
ATOM 6178 C CA . ARG B 1 411 ? -45.768 86.311 14.094 1.00 39.48 552 ARG B CA 1
ATOM 6179 C C . ARG B 1 411 ? -46.293 85.606 15.344 1.00 40.73 552 ARG B C 1
ATOM 6180 O O . ARG B 1 411 ? -45.644 85.664 16.393 1.00 44.40 552 ARG B O 1
ATOM 6188 N N . ARG B 1 412 ? -47.439 84.917 15.255 1.00 37.96 553 ARG B N 1
ATOM 6189 C CA . ARG B 1 412 ? -47.893 84.111 16.389 1.00 42.18 553 ARG B CA 1
ATOM 6190 C C . ARG B 1 412 ? -46.904 82.994 16.701 1.00 43.31 553 ARG B C 1
ATOM 6191 O O . ARG B 1 412 ? -46.674 82.670 17.872 1.00 39.82 553 ARG B O 1
ATOM 6199 N N . ILE B 1 413 ? -46.323 82.375 15.667 1.00 39.38 554 ILE B N 1
ATOM 6200 C CA . ILE B 1 413 ? -45.344 81.323 15.927 1.00 38.34 554 ILE B CA 1
ATOM 6201 C C . ILE B 1 413 ? -44.098 81.918 16.566 1.00 39.56 554 ILE B C 1
ATOM 6202 O O . ILE B 1 413 ? -43.534 81.352 17.510 1.00 44.29 554 ILE B O 1
ATOM 6207 N N . ALA B 1 414 ? -43.666 83.087 16.082 1.00 36.70 555 ALA B N 1
ATOM 6208 C CA . ALA B 1 414 ? -42.467 83.727 16.618 1.00 40.38 555 ALA B CA 1
ATOM 6209 C C . ALA B 1 414 ? -42.672 84.192 18.059 1.00 44.09 555 ALA B C 1
ATOM 6210 O O . ALA B 1 414 ? -41.756 84.091 18.881 1.00 43.33 555 ALA B O 1
ATOM 6212 N N . GLU B 1 415 ? -43.856 84.720 18.377 1.00 40.30 556 GLU B N 1
ATOM 6213 C CA . GLU B 1 415 ? -44.158 85.142 19.739 1.00 44.50 556 GLU B CA 1
ATOM 6214 C C . GLU B 1 415 ? -44.480 83.979 20.665 1.00 44.08 556 GLU B C 1
ATOM 6215 O O . GLU B 1 415 ? -44.566 84.186 21.878 1.00 45.99 556 GLU B O 1
ATOM 6221 N N . GLY B 1 416 ? -44.677 82.778 20.128 1.00 47.33 557 GLY B N 1
ATOM 6222 C CA . GLY B 1 416 ? -44.908 81.608 20.941 1.00 46.33 557 GLY B CA 1
ATOM 6223 C C . GLY B 1 416 ? -43.622 81.067 21.536 1.00 44.37 557 GLY B C 1
ATOM 6224 O O . GLY B 1 416 ? -42.583 81.725 21.579 1.00 45.32 557 GLY B O 1
ATOM 6225 N N . SER B 1 417 ? -43.705 79.827 22.001 1.00 46.78 558 SER B N 1
ATOM 6226 C CA . SER B 1 417 ? -42.557 79.172 22.607 1.00 51.50 558 SER B CA 1
ATOM 6227 C C . SER B 1 417 ? -41.592 78.679 21.531 1.00 48.88 558 SER B C 1
ATOM 6228 O O . SER B 1 417 ? -42.008 78.146 20.499 1.00 46.53 558 SER B O 1
ATOM 6231 N N . VAL B 1 418 ? -40.292 78.873 21.771 1.00 50.22 559 VAL B N 1
ATOM 6232 C CA . VAL B 1 418 ? -39.263 78.328 20.889 1.00 53.22 559 VAL B CA 1
ATOM 6233 C C . VAL B 1 418 ? -39.227 76.815 21.059 1.00 59.17 559 VAL B C 1
ATOM 6234 O O . VAL B 1 418 ? -39.948 76.254 21.893 1.00 56.61 559 VAL B O 1
ATOM 6238 N N . ASP B 1 419 ? -38.389 76.141 20.275 1.00 61.06 560 ASP B N 1
ATOM 6239 C CA . ASP B 1 419 ? -38.346 74.686 20.312 1.00 71.89 560 ASP B CA 1
ATOM 6240 C C . ASP B 1 419 ? -37.442 74.211 21.446 1.00 79.62 560 ASP B C 1
ATOM 6241 O O . ASP B 1 419 ? -36.349 74.749 21.647 1.00 79.26 560 ASP B O 1
#

Radius of gyration: 26.83 Å; Cα contacts (8 Å, |Δi|>4): 1871; chains: 2; bounding box: 63×70×76 Å